Protein 3KCQ (pdb70)

Radius of gyration: 33.37 Å; Cα contacts (8 Å, |Δi|>4): 1677; chains: 4; bounding box: 67×88×96 Å

Nearest PDB structures (foldseek):
  3kcq-assembly1_A  TM=1.005E+00  e=1.229E-45  Anaplasma phagocytophilum str. HZ
  3kcq-assembly2_B  TM=1.004E+00  e=2.631E-41  Anaplasma phagocytophilum str. HZ
  3kcq-assembly1_C-2  TM=9.967E-01  e=3.833E-41  Anaplasma phagocytophilum str. HZ
  3kcq-assembly2_D-3  TM=9.976E-01  e=1.113E-40  Anaplasma phagocytophilum str. HZ
  5j9f-assembly2_A  TM=9.508E-01  e=3.728E-25  Homo sapiens

Sequence (824 aa):
KELRVGVLISGRGSNLEALAKAFSTESSVVISCVISNNAEARGLLIAQSYGIPTFVVKRKPLDIEHISTVLREHDVDLVCLAGFMSILPEKFVTDWHHKIINIHPSLLPSFKGLNAQEQAYKAGVKIAGCTLHYVYQELDAGPIIMQAAVPVLREDTAESLASRILAAEHVCYPKGVKLIAQDKIKLCDDGTVQCTGEDELFLFQENKELRVGVLISGRGSNLEALAKAFSTSVVISCVISNNAEARGLLIAQSYGIPTFVVKRKPLDIEHISTVLREHDVDLVCLAGFMSILPEKFVTDWHHKIINIHPSLLPSFKGLNAQEQAYKAGVKIAGCTLHYVYQELDAGPIIMQAAVPVLREDTAESLASRILAAEHVCYPKGVKLIAQDKIKLCDDGTVQCTGEDELFLFQEKELRVGVLISGRGSNLEALAKAFSTEESSVVISCVISNNAEARGLLIAQSYGIPTFVVKRKPLDIEHISTVLREHDVDLVCLAGFMSILPEKFVTDWHHKIINIHPSLLPSFKGLNAQEQAYKAGVKIAGCTLHYVYQELDAGPIIMQAAVPVLREDTAESLASRILAAEHVCYPKGVKLIAQDKIKLCDDGTVQCTGEDELFLFQENFKELRVGVLISGRGSNLEALAKAFSSSVVISCVISNNAEARGLLIAQSYGIPTFVVKRKPLDIEHISTVLREHDVDLVCLAGFMSILPEKFVTDWHHKIINIHPSLLPSFKGLNAQEQAYKAGVKIAGCTLHYVYQELDAGPIIMQAAVPVLREDTAESLASRILAAEHVCYPKGVKLIAQDKIKLCDDGTVQCTGEDELFLFQE

Foldseek 3Di:
DQAEEEEEAAAQCPLVLLQLVLAPDVHLYHDQEYEYQHPPHNSCVSCVVSVHHYDYAHVVVTPVVVVVVVCVVSVHQAYEYDHHDDQDDDVVQVVCFVRYKYKDLWDPPQQFDPPSLVVCVVVPDQKTEMWIARDHDDGPPAATQAIEMEGDDPPDDSVNSVVQRSVRSSVLVNVRVRQVSVPQWDQDPVRYIDGPDPDDRYHYDYD/DAAEEEEEAEAQCLLVLLQLVVPLVLYDDQAYEYQHPHHNSQVSCVVSVHHYYYFHVVPTPVVVVVVVCVVSVHQAYEYDHHDHQDDPVVCVVCPVRYKYKAWWDPPPQFDPLSLVVCQVVPDQKTEMWIARDHNPGPDAATQAIEMDGDDPPDDSVNSVVRRSVRSSVQVNVRVVQVSVVQWDADPVRYIDGNDPDDRYHYDD/DAQEEEEEAEAQQLLVLLQLVLQVPPPHLYDHQAYEYCYPPHNSQVVCVVSVHHYYYAHVVPTPLVVVVVVCVVSVHQAYEYDHHPHPDDQVSCVVCPQRYKYKAFWDPPQQFDPLSLQVCQVVPDQKTEIWIAGDHPDGPDHATQAIEIEGDDPPDDSVNSVVRRSVRSSVLVNVRVVQVSVVQWDADPVGHIDGNDPDDRYHYPYDD/DAAEEEEEAEAACPLVLLQLVLVVDLYDHQEYEYQYPPHNSCVSCVVSPHHYDYAHAVVGPVVVVVVVCVVSVHQAYEYDHHPHDDDQVSCVVCPQRYKYKAFWDPPPQFDPLSLQVCVVVPDQKTEMWIAGDHPDGPPAATQAIEMDGDDPPDDSVNSSVRRVVRSSVQVNVSVNQVSVVQWDADPVRYIDGPDPDDRYHYPD

InterPro domains:
  IPR002376 Formyl transferase, N-terminal [PF00551] (6-178)
  IPR004607 Phosphoribosylglycinamide formyltransferase [MF_01930] (6-186)
  IPR004607 Phosphoribosylglycinamide formyltransferase [TIGR00639] (6-189)
  IPR004607 Phosphoribosylglycinamide formyltransferase [cd08645] (6-183)
  IPR036477 Formyl transferase, N-terminal domain superfamily [SSF53328] (5-197)

Solvent-accessible surface area: 40751 Å² total; per-residue (Å²): 92,142,25,86,3,0,0,0,0,9,32,179,7,32,15,0,60,14,2,4,130,44,22,69,119,133,37,53,6,39,16,8,0,0,1,0,4,33,82,160,5,138,0,17,121,37,0,100,90,84,68,18,62,34,58,75,6,142,114,76,111,36,58,44,142,67,0,38,46,3,0,177,115,47,108,14,59,5,0,0,17,7,39,16,114,45,167,24,37,35,99,7,9,40,84,34,28,65,102,1,0,20,13,9,27,2,51,10,102,57,48,99,19,138,99,2,45,74,71,2,86,154,60,38,46,156,108,6,0,0,0,0,3,19,20,35,58,71,120,13,50,5,19,68,1,1,51,1,22,3,39,29,61,237,132,10,69,22,130,45,0,28,72,32,1,65,55,2,11,65,66,0,0,14,64,0,1,108,2,33,16,80,128,56,27,115,71,34,111,112,35,68,8,98,28,94,21,172,48,84,29,115,30,146,57,159,88,102,151,27,63,3,0,0,0,0,11,35,197,8,36,20,0,77,19,4,5,59,33,32,70,168,100,7,49,17,9,0,0,0,0,6,39,45,89,1,80,0,2,5,19,0,63,72,95,68,16,65,36,55,72,5,143,124,178,114,32,51,40,118,72,0,34,33,4,0,169,110,40,97,14,64,5,0,0,15,7,46,18,106,38,157,19,56,59,150,6,10,83,89,34,84,76,99,1,0,22,11,8,28,3,51,11,100,50,47,91,22,126,95,1,46,103,63,3,98,87,62,34,47,153,96,5,0,0,0,0,3,12,21,61,125,131,120,12,48,4,21,69,2,1,49,0,18,2,38,33,98,119,99,13,66,24,130,49,0,24,70,47,0,77,53,1,11,61,66,0,0,6,59,0,1,88,4,31,23,100,125,50,21,42,67,52,123,109,38,60,8,94,27,108,28,101,52,101,32,115,27,148,55,182,98,153,32,72,1,0,0,0,0,13,35,193,8,37,15,0,85,21,1,5,149,36,14,68,91,122,105,28,46,4,42,16,8,0,0,0,0,4,27,88,144,4,151,0,15,106,38,0,95,93,87,68,16,64,36,56,67,6,160,131,200,117,18,36,24,86,27,0,1,16,8,0,137,67,41,96,14,56,7,0,0,10,6,31,16,110,29,138,25,49,114,125,1,13,83,75,19,118,79,91,1,0,22,13,10,27,2,52,12,81,57,48,52,28,141,99,1,46,67,62,3,93,154,64,36,45,155,110,5,0,0,0,0,3,23,23,31,73,24,119,14,14,5,5,70,2,1,50,0,21,2,33,30,52,255,95,10,77,32,122,48,0,18,62,29,1,55,55,1,11,61,67,0,0,13,59,0,0,93,6,32,27,80,123,56,24,45,79,59,140,72,6,69,20,37,26,100,38,110,49,90,36,116,33,157,52,80,125,174,73,156,31,81,4,0,0,0,0,13,34,184,9,31,13,0,61,16,2,4,145,34,17,110,96,52,2,47,19,8,0,0,0,0,5,35,51,70,2,54,0,4,5,12,0,62,72,82,67,15,41,36,36,68,7,115,138,93,101,29,45,10,103,71,0,19,59,4,0,170,42,12,100,13,63,8,0,0,14,7,38,13,120,24,158,27,41,125,114,0,12,69,88,7,111,71,98,0,0,22,11,9,28,2,52,13,102,57,46,76,26,142,81,1,46,71,58,2,94,149,62,38,45,155,108,5,0,0,0,0,2,14,24,75,122,119,114,25,48,6,20,73,2,0,48,0,18,2,38,30,93,220,138,13,63,17,129,47,0,28,70,60,0,65,57,3,10,65,71,0,0,10,60,0,1,84,6,30,24,96,126,62,19,49,82,56,120,117,40,67,7,101,22,99,40,98,50,98,35,116,28,151,65,194

Structure (mmCIF, N/CA/C/O backbone):
data_3KCQ
#
_entry.id   3KCQ
#
_cell.length_a   62.450
_cell.length_b   125.247
_cell.length_c   138.537
_cell.angle_alpha   90.00
_cell.angle_beta   95.44
_cell.angle_gamma   90.00
#
_symmetry.space_group_name_H-M   'C 1 2 1'
#
loop_
_entity.id
_entity.type
_entity.pdbx_description
1 polymer 'Phosphoribosylglycinamide formyltransferase'
2 non-polymer GLYCEROL
3 water water
#
loop_
_atom_site.group_PDB
_atom_site.id
_atom_site.type_symbol
_atom_site.label_atom_id
_atom_site.label_alt_id
_atom_site.label_comp_id
_atom_site.label_asym_id
_atom_site.label_entity_id
_atom_site.label_seq_id
_atom_site.pdbx_PDB_ins_code
_atom_site.Cartn_x
_atom_site.Cartn_y
_atom_site.Cartn_z
_atom_site.occupancy
_atom_site.B_iso_or_equiv
_atom_site.auth_seq_id
_atom_site.auth_comp_id
_atom_site.auth_asym_id
_atom_site.auth_atom_id
_atom_site.pdbx_PDB_model_num
ATOM 1 N N . LYS A 1 7 ? 13.418 63.851 32.716 1.00 28.73 3 LYS A N 1
ATOM 2 C CA . LYS A 1 7 ? 14.874 63.712 33.035 1.00 28.56 3 LYS A CA 1
ATOM 3 C C . LYS A 1 7 ? 15.278 62.252 33.346 1.00 28.23 3 LYS A C 1
ATOM 4 O O . LYS A 1 7 ? 15.403 61.874 34.519 1.00 28.85 3 LYS A O 1
ATOM 6 N N . GLU A 1 8 ? 15.448 61.437 32.300 1.00 27.03 4 GLU A N 1
ATOM 7 C CA . GLU A 1 8 ? 16.128 60.140 32.420 1.00 25.87 4 GLU A CA 1
ATOM 8 C C . GLU A 1 8 ? 17.226 60.073 31.323 1.00 24.70 4 GLU A C 1
ATOM 9 O O . GLU A 1 8 ? 18.416 60.195 31.653 1.00 25.16 4 GLU A O 1
ATOM 15 N N . LEU A 1 9 ? 16.861 59.919 30.045 1.00 22.39 5 LEU A N 1
ATOM 16 C CA . LEU A 1 9 ? 17.866 60.014 28.980 1.00 20.57 5 LEU A CA 1
ATOM 17 C C . LEU A 1 9 ? 18.187 61.484 28.668 1.00 19.34 5 LEU A C 1
ATOM 18 O O . LEU A 1 9 ? 17.310 62.255 28.298 1.00 18.94 5 LEU A O 1
ATOM 23 N N . ARG A 1 10 ? 19.455 61.853 28.819 1.00 18.23 6 ARG A N 1
ATOM 24 C CA . ARG A 1 10 ? 19.934 63.209 28.576 1.00 17.51 6 ARG A CA 1
ATOM 25 C C . ARG A 1 10 ? 20.623 63.248 27.214 1.00 16.41 6 ARG A C 1
ATOM 26 O O . ARG A 1 10 ? 21.579 62.522 26.999 1.00 16.04 6 ARG A O 1
ATOM 34 N N . VAL A 1 11 ? 20.140 64.099 26.314 1.00 14.68 7 VAL A N 1
ATOM 35 C CA . VAL A 1 11 ? 20.673 64.220 24.958 1.00 14.16 7 VAL A CA 1
ATOM 36 C C . VAL A 1 11 ? 21.449 65.535 24.707 1.00 13.27 7 VAL A C 1
ATOM 37 O O . VAL A 1 11 ? 21.068 66.607 25.176 1.00 12.12 7 VAL A O 1
ATOM 41 N N . GLY A 1 12 ? 22.534 65.429 23.943 1.00 13.01 8 GLY A N 1
ATOM 42 C CA . GLY A 1 12 ? 23.209 66.593 23.371 1.00 12.63 8 GLY A CA 1
ATOM 43 C C . GLY A 1 12 ? 23.065 66.590 21.870 1.00 12.85 8 GLY A C 1
ATOM 44 O O . GLY A 1 12 ? 23.325 65.560 21.225 1.00 12.93 8 GLY A O 1
ATOM 45 N N . VAL A 1 13 ? 22.675 67.732 21.300 1.00 12.34 9 VAL A N 1
ATOM 46 C CA . VAL A 1 13 ? 22.472 67.842 19.876 1.00 11.64 9 VAL A CA 1
ATOM 47 C C . VAL A 1 13 ? 23.499 68.791 19.268 1.00 12.02 9 VAL A C 1
ATOM 48 O O . VAL A 1 13 ? 23.610 69.958 19.687 1.00 11.74 9 VAL A O 1
ATOM 52 N N . LEU A 1 14 ? 24.217 68.292 18.263 1.00 11.11 10 LEU A N 1
ATOM 53 C CA . LEU A 1 14 ? 25.261 69.059 17.568 1.00 11.41 10 LEU A CA 1
ATOM 54 C C . LEU A 1 14 ? 24.677 69.581 16.269 1.00 11.40 10 LEU A C 1
ATOM 55 O O . LEU A 1 14 ? 24.156 68.809 15.507 1.00 10.01 10 LEU A O 1
ATOM 60 N N . ILE A 1 15 ? 24.755 70.892 16.040 1.00 12.63 11 ILE A N 1
ATOM 61 C CA . ILE A 1 15 ? 24.210 71.517 14.832 1.00 12.89 11 ILE A CA 1
ATOM 62 C C . ILE A 1 15 ? 25.204 72.490 14.153 1.00 13.34 11 ILE A C 1
ATOM 63 O O . ILE A 1 15 ? 26.189 72.919 14.761 1.00 12.99 11 ILE A O 1
ATOM 68 N N . SER A 1 16 ? 24.955 72.760 12.867 1.00 14.01 12 SER A N 1
ATOM 69 C CA . SER A 1 16 ? 25.654 73.813 12.090 1.00 14.20 12 SER A CA 1
ATOM 70 C C . SER A 1 16 ? 24.716 74.768 11.338 1.00 13.76 12 SER A C 1
ATOM 71 O O . SER A 1 16 ? 25.171 75.803 10.860 1.00 13.88 12 SER A O 1
ATOM 74 N N . GLY A 1 17 ? 23.421 74.460 11.263 1.00 13.64 13 GLY A N 1
ATOM 75 C CA . GLY A 1 17 ? 22.514 75.199 10.371 1.00 14.03 13 GLY A CA 1
ATOM 76 C C . GLY A 1 17 ? 21.165 75.584 10.962 1.00 14.50 13 GLY A C 1
ATOM 77 O O . GLY A 1 17 ? 21.072 76.039 12.119 1.00 14.46 13 GLY A O 1
ATOM 78 N N . ARG A 1 18 ? 20.125 75.389 10.155 1.00 14.51 14 ARG A N 1
ATOM 79 C CA . ARG A 1 18 ? 18.753 75.814 10.458 1.00 15.71 14 ARG A CA 1
ATOM 80 C C . ARG A 1 18 ? 18.138 75.113 11.661 1.00 15.34 14 ARG A C 1
ATOM 81 O O . ARG A 1 18 ? 17.220 75.632 12.286 1.00 15.59 14 ARG A O 1
ATOM 89 N N . GLY A 1 19 ? 18.631 73.923 11.966 1.00 15.43 15 GLY A N 1
ATOM 90 C CA . GLY A 1 19 ? 18.110 73.127 13.057 1.00 15.30 15 GLY A CA 1
ATOM 91 C C . GLY A 1 19 ? 16.654 72.718 12.939 1.00 15.44 15 GLY A C 1
ATOM 92 O O . GLY A 1 19 ? 15.919 72.795 13.941 1.00 14.79 15 GLY A O 1
ATOM 93 N N . SER A 1 20 ? 16.233 72.290 11.741 1.00 14.32 16 SER A N 1
ATOM 94 C CA . SER A 1 20 ? 14.871 71.755 11.556 1.00 15.01 16 SER A CA 1
ATOM 95 C C . SER A 1 20 ? 14.693 70.389 12.230 1.00 14.55 16 SER A C 1
ATOM 96 O O . SER A 1 20 ? 13.649 70.107 12.820 1.00 15.31 16 SER A O 1
ATOM 99 N N . ASN A 1 21 ? 15.692 69.526 12.125 1.00 13.74 17 ASN A N 1
ATOM 100 C CA . ASN A 1 21 ? 15.658 68.277 12.872 1.00 12.85 17 ASN A CA 1
ATOM 101 C C . ASN A 1 21 ? 15.726 68.492 14.402 1.00 12.68 17 ASN A C 1
ATOM 102 O O . ASN A 1 21 ? 15.030 67.800 15.144 1.00 12.50 17 ASN A O 1
ATOM 107 N N . LEU A 1 22 ? 16.536 69.447 14.866 1.00 12.09 18 LEU A N 1
ATOM 108 C CA . LEU A 1 22 ? 16.550 69.825 16.294 1.00 12.23 18 LEU A CA 1
ATOM 109 C C . LEU A 1 22 ? 15.151 70.215 16.749 1.00 12.76 18 LEU A C 1
ATOM 110 O O . LEU A 1 22 ? 14.714 69.866 17.853 1.00 12.60 18 LEU A O 1
ATOM 115 N N . GLU A 1 23 ? 14.445 70.943 15.889 1.00 13.40 19 GLU A N 1
ATOM 116 C CA . GLU A 1 23 ? 13.127 71.475 16.222 1.00 13.96 19 GLU A CA 1
ATOM 117 C C . GLU A 1 23 ? 12.146 70.305 16.424 1.00 13.57 19 GLU A C 1
ATOM 118 O O . GLU A 1 23 ? 11.497 70.178 17.464 1.00 14.01 19 GLU A O 1
ATOM 124 N N . ALA A 1 24 ? 12.062 69.440 15.431 1.00 12.91 20 ALA A N 1
ATOM 125 C CA . ALA A 1 24 ? 11.304 68.193 15.585 1.00 12.87 20 ALA A CA 1
ATOM 126 C C . ALA A 1 24 ? 11.659 67.517 16.933 1.00 12.50 20 ALA A C 1
ATOM 127 O O . ALA A 1 24 ? 10.783 67.178 17.729 1.00 12.19 20 ALA A O 1
ATOM 129 N N . LEU A 1 25 ? 12.946 67.340 17.186 1.00 12.81 21 LEU A N 1
ATOM 130 C CA . LEU A 1 25 ? 13.393 66.719 18.442 1.00 13.50 21 LEU A CA 1
ATOM 131 C C . LEU A 1 25 ? 12.928 67.461 19.705 1.00 13.79 21 LEU A C 1
ATOM 132 O O . LEU A 1 25 ? 12.513 66.829 20.663 1.00 13.12 21 LEU A O 1
ATOM 137 N N . ALA A 1 26 ? 12.974 68.788 19.688 1.00 14.85 22 ALA A N 1
ATOM 138 C CA . ALA A 1 26 ? 12.554 69.601 20.858 1.00 16.13 22 ALA A CA 1
ATOM 139 C C . ALA A 1 26 ? 11.027 69.576 21.064 1.00 17.21 22 ALA A C 1
ATOM 140 O O . ALA A 1 26 ? 10.561 69.533 22.209 1.00 17.14 22 ALA A O 1
ATOM 142 N N . LYS A 1 27 ? 10.265 69.622 19.961 1.00 18.28 23 LYS A N 1
ATOM 143 C CA . LYS A 1 27 ? 8.799 69.481 20.009 1.00 19.42 23 LYS A CA 1
ATOM 144 C C . LYS A 1 27 ? 8.414 68.127 20.597 1.00 19.59 23 LYS A C 1
ATOM 145 O O . LYS A 1 27 ? 7.605 68.049 21.505 1.00 19.50 23 LYS A O 1
ATOM 151 N N . ALA A 1 28 ? 9.018 67.064 20.080 1.00 19.96 24 ALA A N 1
ATOM 152 C CA . ALA A 1 28 ? 8.701 65.696 20.516 1.00 20.36 24 ALA A CA 1
ATOM 153 C C . ALA A 1 28 ? 8.896 65.453 22.017 1.00 20.99 24 ALA A C 1
ATOM 154 O O . ALA A 1 28 ? 8.107 64.735 22.637 1.00 20.54 24 ALA A O 1
ATOM 156 N N . PHE A 1 29 ? 9.935 66.049 22.600 1.00 22.26 25 PHE A N 1
ATOM 157 C CA . PHE A 1 29 ? 10.323 65.713 23.970 1.00 23.41 25 PHE A CA 1
ATOM 158 C C . PHE A 1 29 ? 10.108 66.811 25.003 1.00 24.87 25 PHE A C 1
ATOM 159 O O . PHE A 1 29 ? 10.767 66.803 26.060 1.00 25.41 25 PHE A O 1
ATOM 167 N N . SER A 1 30 ? 9.185 67.740 24.733 1.00 26.31 26 SER A N 1
ATOM 168 C CA . SER A 1 30 ? 8.843 68.797 25.709 1.00 27.24 26 SER A CA 1
ATOM 169 C C . SER A 1 30 ? 7.400 68.679 26.228 1.00 27.91 26 SER A C 1
ATOM 170 O O . SER A 1 30 ? 6.791 69.675 26.608 1.00 27.76 26 SER A O 1
ATOM 173 N N . THR A 1 31 ? 6.859 67.462 26.232 1.00 28.75 27 THR A N 1
ATOM 174 C CA . THR A 1 31 ? 5.625 67.176 26.962 1.00 29.54 27 THR A CA 1
ATOM 175 C C . THR A 1 31 ? 5.975 66.647 28.352 1.00 29.69 27 THR A C 1
ATOM 176 O O . THR A 1 31 ? 6.946 67.103 28.966 1.00 29.90 27 THR A O 1
ATOM 180 N N . GLU A 1 33 ? 5.168 64.328 30.416 1.00 27.91 29 GLU A N 1
ATOM 181 C CA . GLU A 1 33 ? 4.884 63.054 29.758 1.00 27.93 29 GLU A CA 1
ATOM 182 C C . GLU A 1 33 ? 6.132 62.365 29.182 1.00 27.98 29 GLU A C 1
ATOM 183 O O . GLU A 1 33 ? 6.071 61.177 28.841 1.00 27.75 29 GLU A O 1
ATOM 185 N N . SER A 1 34 ? 7.253 63.092 29.104 1.00 27.96 30 SER A N 1
ATOM 186 C CA . SER A 1 34 ? 8.412 62.666 28.297 1.00 28.02 30 SER A CA 1
ATOM 187 C C . SER A 1 34 ? 9.587 62.126 29.114 1.00 27.67 30 SER A C 1
ATOM 188 O O . SER A 1 34 ? 9.850 62.577 30.229 1.00 27.78 30 SER A O 1
ATOM 191 N N . SER A 1 35 ? 10.301 61.181 28.510 1.00 26.92 31 SER A N 1
ATOM 192 C CA . SER A 1 35 ? 11.413 60.477 29.147 1.00 26.51 31 SER A CA 1
ATOM 193 C C . SER A 1 35 ? 12.748 61.146 28.874 1.00 24.96 31 SER A C 1
ATOM 194 O O . SER A 1 35 ? 13.711 60.961 29.622 1.00 26.02 31 SER A O 1
ATOM 197 N N . VAL A 1 36 ? 12.789 61.933 27.809 1.00 22.53 32 VAL A N 1
ATOM 198 C CA . VAL A 1 36 ? 14.018 62.470 27.282 1.00 20.39 32 VAL A CA 1
ATOM 199 C C . VAL A 1 36 ? 14.123 63.984 27.555 1.00 19.22 32 VAL A C 1
ATOM 200 O O . VAL A 1 36 ? 13.130 64.716 27.508 1.00 17.97 32 VAL A O 1
ATOM 204 N N . VAL A 1 37 ? 15.356 64.410 27.832 1.00 17.87 33 VAL A N 1
ATOM 205 C CA . VAL A 1 37 ? 15.731 65.799 28.008 1.00 17.24 33 VAL A CA 1
ATOM 206 C C . VAL A 1 37 ? 16.885 66.171 27.071 1.00 16.23 33 VAL A C 1
ATOM 207 O O . VAL A 1 37 ? 17.933 65.522 27.065 1.00 16.82 33 VAL A O 1
ATOM 211 N N . ILE A 1 38 ? 16.718 67.229 26.304 1.00 14.56 34 ILE A N 1
ATOM 212 C CA . ILE A 1 38 ? 17.841 67.773 25.557 1.00 13.58 34 ILE A CA 1
ATOM 213 C C . ILE A 1 38 ? 18.546 68.695 26.496 1.00 12.97 34 ILE A C 1
ATOM 214 O O . ILE A 1 38 ? 18.004 69.734 26.805 1.00 12.93 34 ILE A O 1
ATOM 219 N N . SER A 1 39 ? 19.734 68.321 26.968 1.00 12.66 35 SER A N 1
ATOM 220 C CA . SER A 1 39 ? 20.406 69.116 28.012 1.00 12.66 35 SER A CA 1
ATOM 221 C C . SER A 1 39 ? 21.261 70.233 27.448 1.00 11.06 35 SER A C 1
ATOM 222 O O . SER A 1 39 ? 21.584 71.158 28.177 1.00 9.63 35 SER A O 1
ATOM 225 N N . CYS A 1 40 ? 21.700 70.108 26.191 1.00 9.54 36 CYS A N 1
ATOM 226 C CA . CYS A 1 40 ? 22.394 71.209 25.516 1.00 9.34 36 CYS A CA 1
ATOM 227 C C . CYS A 1 40 ? 22.365 71.032 24.021 1.00 9.28 36 CYS A C 1
ATOM 228 O O . CYS A 1 40 ? 22.138 69.925 23.526 1.00 10.23 36 CYS A O 1
ATOM 231 N N . VAL A 1 41 ? 22.590 72.142 23.323 1.00 9.03 37 VAL A N 1
ATOM 232 C CA . VAL A 1 41 ? 22.749 72.202 21.893 1.00 8.66 37 VAL A CA 1
ATOM 233 C C . VAL A 1 41 ? 24.093 72.900 21.627 1.00 9.24 37 VAL A C 1
ATOM 234 O O . VAL A 1 41 ? 24.373 73.928 22.209 1.00 8.34 37 VAL A O 1
ATOM 238 N N . ILE A 1 42 ? 24.919 72.320 20.748 1.00 10.28 38 ILE A N 1
ATOM 239 C CA . ILE A 1 42 ? 26.232 72.870 20.410 1.00 10.43 38 ILE A CA 1
ATOM 240 C C . ILE A 1 42 ? 26.378 73.096 18.902 1.00 10.47 38 ILE A C 1
ATOM 241 O O . ILE A 1 42 ? 26.016 72.221 18.096 1.00 10.96 38 ILE A O 1
ATOM 246 N N . SER A 1 43 ? 26.934 74.253 18.544 1.00 10.51 39 SER A N 1
ATOM 247 C CA . SER A 1 43 ? 27.140 74.639 17.157 1.00 11.08 39 SER A CA 1
ATOM 248 C C . SER A 1 43 ? 28.572 75.003 16.885 1.00 11.54 39 SER A C 1
ATOM 249 O O . SER A 1 43 ? 29.248 75.577 17.730 1.00 10.91 39 SER A O 1
ATOM 252 N N . ASN A 1 44 ? 29.022 74.692 15.668 1.00 13.04 40 ASN A N 1
ATOM 253 C CA . ASN A 1 44 ? 30.330 75.149 15.207 1.00 13.82 40 ASN A CA 1
ATOM 254 C C . ASN A 1 44 ? 30.209 76.392 14.335 1.00 14.92 40 ASN A C 1
ATOM 255 O O . ASN A 1 44 ? 31.172 76.774 13.651 1.00 16.07 40 ASN A O 1
ATOM 260 N N . ASN A 1 45 ? 29.031 77.023 14.375 1.00 14.98 41 ASN A N 1
ATOM 261 C CA . ASN A 1 45 ? 28.710 78.183 13.525 1.00 15.02 41 ASN A CA 1
ATOM 262 C C . ASN A 1 45 ? 27.907 79.193 14.364 1.00 14.31 41 ASN A C 1
ATOM 263 O O . ASN A 1 45 ? 26.802 78.889 14.808 1.00 14.03 41 ASN A O 1
ATOM 268 N N . ALA A 1 46 ? 28.472 80.382 14.562 1.00 13.47 42 ALA A N 1
ATOM 269 C CA . ALA A 1 46 ? 27.832 81.449 15.330 1.00 13.53 42 ALA A CA 1
ATOM 270 C C . ALA A 1 46 ? 26.580 82.020 14.666 1.00 13.39 42 ALA A C 1
ATOM 271 O O . ALA A 1 46 ? 25.843 82.787 15.305 1.00 14.00 42 ALA A O 1
ATOM 273 N N . GLU A 1 47 ? 26.387 81.695 13.390 1.00 12.71 43 GLU A N 1
ATOM 274 C CA . GLU A 1 47 ? 25.256 82.155 12.604 1.00 13.51 43 GLU A CA 1
ATOM 275 C C . GLU A 1 47 ? 24.184 81.070 12.469 1.00 13.36 43 GLU A C 1
ATOM 276 O O . GLU A 1 47 ? 23.259 81.232 11.673 1.00 12.80 43 GLU A O 1
ATOM 282 N N . ALA A 1 48 ? 24.314 79.956 13.199 1.00 12.87 44 ALA A N 1
ATOM 283 C CA . ALA A 1 48 ? 23.371 78.838 13.043 1.00 13.07 44 ALA A CA 1
ATOM 284 C C . ALA A 1 48 ? 21.998 79.193 13.618 1.00 12.98 44 ALA A C 1
ATOM 285 O O . ALA A 1 48 ? 21.862 79.387 14.816 1.00 12.65 44 ALA A O 1
ATOM 287 N N . ARG A 1 49 ? 20.993 79.273 12.752 1.00 12.79 45 ARG A N 1
ATOM 288 C CA . ARG A 1 49 ? 19.627 79.587 13.163 1.00 13.18 45 ARG A CA 1
ATOM 289 C C . ARG A 1 49 ? 19.064 78.604 14.211 1.00 12.95 45 ARG A C 1
ATOM 290 O O . ARG A 1 49 ? 18.247 78.979 15.042 1.00 13.65 45 ARG A O 1
ATOM 298 N N . GLY A 1 50 ? 19.517 77.360 14.194 1.00 12.51 46 GLY A N 1
ATOM 299 C CA . GLY A 1 50 ? 19.074 76.367 15.177 1.00 12.08 46 GLY A CA 1
ATOM 300 C C . GLY A 1 50 ? 19.331 76.787 16.612 1.00 10.99 46 GLY A C 1
ATOM 301 O O . GLY A 1 50 ? 18.621 76.392 17.518 1.00 10.35 46 GLY A O 1
ATOM 302 N N . LEU A 1 51 ? 20.350 77.601 16.822 1.00 11.16 47 LEU A N 1
ATOM 303 C CA . LEU A 1 51 ? 20.605 78.158 18.146 1.00 10.83 47 LEU A CA 1
ATOM 304 C C . LEU A 1 51 ? 19.382 78.908 18.721 1.00 11.48 47 LEU A C 1
ATOM 305 O O . LEU A 1 51 ? 19.122 78.839 19.933 1.00 11.80 47 LEU A O 1
ATOM 310 N N . LEU A 1 52 ? 18.648 79.627 17.867 1.00 11.68 48 LEU A N 1
ATOM 311 C CA . LEU A 1 52 ? 17.466 80.391 18.309 1.00 11.70 48 LEU A CA 1
ATOM 312 C C . LEU A 1 52 ? 16.303 79.479 18.680 1.00 11.59 48 LEU A C 1
ATOM 313 O O . LEU A 1 52 ? 15.549 79.793 19.588 1.00 11.11 48 LEU A O 1
ATOM 318 N N . ILE A 1 53 ? 16.139 78.396 17.916 1.00 12.37 49 ILE A N 1
ATOM 319 C CA . ILE A 1 53 ? 15.137 77.359 18.188 1.00 11.96 49 ILE A CA 1
ATOM 320 C C . ILE A 1 53 ? 15.457 76.846 19.580 1.00 11.07 49 ILE A C 1
ATOM 321 O O . ILE A 1 53 ? 14.590 76.756 20.437 1.00 10.78 49 ILE A O 1
ATOM 326 N N . ALA A 1 54 ? 16.726 76.528 19.802 1.00 10.11 50 ALA A N 1
ATOM 327 C CA . ALA A 1 54 ? 17.120 75.909 21.053 1.00 9.56 50 ALA A CA 1
ATOM 328 C C . ALA A 1 54 ? 16.767 76.809 22.200 1.00 9.30 50 ALA A C 1
ATOM 329 O O . ALA A 1 54 ? 16.296 76.338 23.254 1.00 8.92 50 ALA A O 1
ATOM 331 N N . GLN A 1 55 ? 16.989 78.106 21.993 1.00 8.80 51 GLN A N 1
ATOM 332 C CA . GLN A 1 55 ? 16.833 79.113 23.061 1.00 9.34 51 GLN A CA 1
ATOM 333 C C . GLN A 1 55 ? 15.351 79.330 23.358 1.00 9.65 51 GLN A C 1
ATOM 334 O O . GLN A 1 55 ? 14.985 79.604 24.488 1.00 9.05 51 GLN A O 1
ATOM 340 N N . SER A 1 56 ? 14.499 79.155 22.343 1.00 10.19 52 SER A N 1
ATOM 341 C CA . SER A 1 56 ? 13.045 79.283 22.533 1.00 10.56 52 SER A CA 1
ATOM 342 C C . SER A 1 56 ? 12.485 78.101 23.369 1.00 10.68 52 SER A C 1
ATOM 343 O O . SER A 1 56 ? 11.451 78.246 24.042 1.00 10.82 52 SER A O 1
ATOM 346 N N . TYR A 1 57 ? 13.186 76.970 23.367 1.00 10.30 53 TYR A N 1
ATOM 347 C CA . TYR A 1 57 ? 12.802 75.836 24.231 1.00 11.29 53 TYR A CA 1
ATOM 348 C C . TYR A 1 57 ? 13.482 75.835 25.600 1.00 11.78 53 TYR A C 1
ATOM 349 O O . TYR A 1 57 ? 13.339 74.884 26.359 1.00 12.43 53 TYR A O 1
ATOM 358 N N . GLY A 1 58 ? 14.175 76.924 25.934 1.00 12.36 54 GLY A N 1
ATOM 359 C CA . GLY A 1 58 ? 14.903 77.024 27.189 1.00 11.94 54 GLY A CA 1
ATOM 360 C C . GLY A 1 58 ? 16.157 76.167 27.277 1.00 12.32 54 GLY A C 1
ATOM 361 O O . GLY A 1 58 ? 16.672 75.971 28.378 1.00 12.28 54 GLY A O 1
ATOM 362 N N . ILE A 1 59 ? 16.676 75.673 26.145 1.00 11.94 55 ILE A N 1
ATOM 363 C CA . ILE A 1 59 ? 17.847 74.747 26.156 1.00 11.78 55 ILE A CA 1
ATOM 364 C C . ILE A 1 59 ? 19.185 75.494 26.054 1.00 11.97 55 ILE A C 1
ATOM 365 O O . ILE A 1 59 ? 19.383 76.284 25.147 1.00 12.31 55 ILE A O 1
ATOM 370 N N . PRO A 1 60 ? 20.114 75.249 26.987 1.00 12.66 56 PRO A N 1
ATOM 371 C CA . PRO A 1 60 ? 21.350 76.041 26.936 1.00 12.78 56 PRO A CA 1
ATOM 372 C C . PRO A 1 60 ? 22.130 75.809 25.622 1.00 12.34 56 PRO A C 1
ATOM 373 O O . PRO A 1 60 ? 22.230 74.648 25.151 1.00 11.77 56 PRO A O 1
ATOM 377 N N . THR A 1 61 ? 22.659 76.891 25.039 1.00 12.05 57 THR A N 1
ATOM 378 C CA . THR A 1 61 ? 23.412 76.788 23.781 1.00 12.16 57 THR A CA 1
ATOM 379 C C . THR A 1 61 ? 24.862 77.228 23.917 1.00 11.47 57 THR A C 1
ATOM 380 O O . THR A 1 61 ? 25.192 78.060 24.739 1.00 10.38 57 THR A O 1
ATOM 384 N N . PHE A 1 62 ? 25.712 76.654 23.072 1.00 11.31 58 PHE A N 1
ATOM 385 C CA . PHE A 1 62 ? 27.144 76.894 23.110 1.00 11.53 58 PHE A CA 1
ATOM 386 C C . PHE A 1 62 ? 27.705 76.964 21.685 1.00 12.14 58 PHE A C 1
ATOM 387 O O . PHE A 1 62 ? 27.438 76.084 20.870 1.00 11.80 58 PHE A O 1
ATOM 395 N N . VAL A 1 63 ? 28.495 77.994 21.390 1.00 12.96 59 VAL A N 1
ATOM 396 C CA . VAL A 1 63 ? 29.143 78.100 20.080 1.00 13.97 59 VAL A CA 1
ATOM 397 C C . VAL A 1 63 ? 30.615 77.763 20.268 1.00 14.57 59 VAL A C 1
ATOM 398 O O . VAL A 1 63 ? 31.247 78.315 21.199 1.00 14.50 59 VAL A O 1
ATOM 402 N N . VAL A 1 64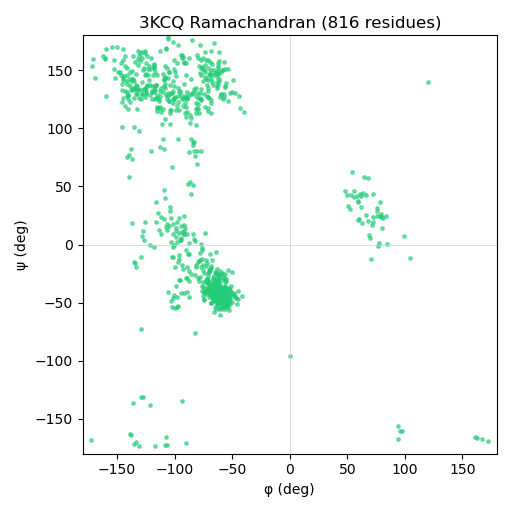 ? 31.141 76.861 19.423 1.00 14.40 60 VAL A N 1
ATOM 403 C CA . VAL A 1 64 ? 32.564 76.492 19.452 1.00 14.87 60 VAL A CA 1
ATOM 404 C C . VAL A 1 64 ? 33.280 76.842 18.139 1.00 16.36 60 VAL A C 1
ATOM 405 O O . VAL A 1 64 ? 32.655 76.930 17.084 1.00 15.27 60 VAL A O 1
ATOM 409 N N . LYS A 1 65 ? 34.591 77.080 18.228 1.00 18.51 61 LYS A N 1
ATOM 410 C CA . LYS A 1 65 ? 35.414 77.429 17.058 1.00 20.24 61 LYS A CA 1
ATOM 411 C C . LYS A 1 65 ? 35.422 76.256 16.081 1.00 21.25 61 LYS A C 1
ATOM 412 O O . LYS A 1 65 ? 35.371 75.082 16.495 1.00 21.33 61 LYS A O 1
ATOM 418 N N . ARG A 1 66 ? 35.495 76.575 14.790 1.00 22.37 62 ARG A N 1
ATOM 419 C CA . ARG A 1 66 ? 35.270 75.595 13.731 1.00 23.22 62 ARG A CA 1
ATOM 420 C C . ARG A 1 66 ? 36.537 75.010 13.119 1.00 23.13 62 ARG A C 1
ATOM 421 O O . ARG A 1 66 ? 36.562 73.851 12.706 1.00 23.07 62 ARG A O 1
ATOM 429 N N . LYS A 1 67 ? 37.567 75.833 13.006 1.00 23.50 63 LYS A N 1
ATOM 430 C CA . LYS A 1 67 ? 38.747 75.479 12.233 1.00 23.73 63 LYS A CA 1
ATOM 431 C C . LYS A 1 67 ? 39.965 76.078 12.915 1.00 23.93 63 LYS A C 1
ATOM 432 O O . LYS A 1 67 ? 40.219 77.278 12.783 1.00 24.35 63 LYS A O 1
ATOM 434 N N . PRO A 1 68 ? 40.718 75.254 13.666 1.00 24.00 64 PRO A N 1
ATOM 435 C CA . PRO A 1 68 ? 40.487 73.831 13.918 1.00 23.72 64 PRO A CA 1
ATOM 436 C C . PRO A 1 68 ? 39.374 73.640 14.940 1.00 23.42 64 PRO A C 1
ATOM 437 O O . PRO A 1 68 ? 39.238 74.452 15.873 1.00 22.71 64 PRO A O 1
ATOM 441 N N . LEU A 1 69 ? 38.598 72.576 14.763 1.00 23.04 65 LEU A N 1
ATOM 442 C CA . LEU A 1 69 ? 37.455 72.312 15.619 1.00 22.90 65 LEU A CA 1
ATOM 443 C C . LEU A 1 69 ? 37.916 72.137 17.067 1.00 22.89 65 LEU A C 1
ATOM 444 O O . LEU A 1 69 ? 38.808 71.349 17.351 1.00 23.06 65 LEU A O 1
ATOM 449 N N . ASP A 1 70 ? 37.309 72.897 17.972 1.00 22.65 66 ASP A N 1
ATOM 450 C CA . ASP A 1 70 ? 37.695 72.889 19.368 1.00 22.58 66 ASP A CA 1
ATOM 451 C C . ASP A 1 70 ? 36.915 71.796 20.060 1.00 22.76 66 ASP A C 1
ATOM 452 O O . ASP A 1 70 ? 35.902 72.044 20.714 1.00 22.59 66 ASP A O 1
ATOM 457 N N . ILE A 1 71 ? 37.392 70.572 19.889 1.00 23.34 67 ILE A N 1
ATOM 458 C CA . ILE A 1 71 ? 36.672 69.405 20.355 1.00 23.76 67 ILE A CA 1
ATOM 459 C C . ILE A 1 71 ? 36.735 69.214 21.877 1.00 24.10 67 ILE A C 1
ATOM 460 O O . ILE A 1 71 ? 35.839 68.596 22.451 1.00 24.71 67 ILE A O 1
ATOM 465 N N . GLU A 1 72 ? 37.769 69.761 22.521 1.00 23.95 68 GLU A N 1
ATOM 466 C CA . GLU A 1 72 ? 37.909 69.698 23.976 1.00 24.40 68 GLU A CA 1
ATOM 467 C C . GLU A 1 72 ? 36.784 70.526 24.637 1.00 23.73 68 GLU A C 1
ATOM 468 O O . GLU A 1 72 ? 36.286 70.176 25.704 1.00 23.01 68 GLU A O 1
ATOM 474 N N . HIS A 1 73 ? 36.377 71.619 23.989 1.00 22.73 69 HIS A N 1
ATOM 475 C CA . HIS A 1 73 ? 35.240 72.380 24.477 1.00 22.08 69 HIS A CA 1
ATOM 476 C C . HIS A 1 73 ? 33.925 71.608 24.276 1.00 21.06 69 HIS A C 1
ATOM 477 O O . HIS A 1 73 ? 33.080 71.598 25.160 1.00 20.78 69 HIS A O 1
ATOM 484 N N . ILE A 1 74 ? 33.758 70.939 23.138 1.00 19.91 70 ILE A N 1
ATOM 485 C CA . ILE A 1 74 ? 32.563 70.119 22.934 1.00 19.08 70 ILE A CA 1
ATOM 486 C C . ILE A 1 74 ? 32.423 69.041 24.025 1.00 18.65 70 ILE A C 1
ATOM 487 O O . ILE A 1 74 ? 31.381 68.911 24.648 1.00 17.70 70 ILE A O 1
ATOM 492 N N . SER A 1 75 ? 33.478 68.263 24.226 1.00 18.84 71 SER A N 1
ATOM 493 C CA . SER A 1 75 ? 33.494 67.227 25.263 1.00 18.80 71 SER A CA 1
ATOM 494 C C . SER A 1 75 ? 33.247 67.827 26.641 1.00 18.34 71 SER A C 1
ATOM 495 O O . SER A 1 75 ? 32.506 67.260 27.427 1.00 18.82 71 SER A O 1
ATOM 498 N N . THR A 1 76 ? 33.837 68.983 26.910 1.00 17.60 72 THR A N 1
ATOM 499 C CA . THR A 1 76 ? 33.644 69.669 28.184 1.00 17.38 72 THR A CA 1
ATOM 500 C C . THR A 1 76 ? 32.170 69.992 28.434 1.00 16.69 72 THR A C 1
ATOM 501 O O . THR A 1 76 ? 31.660 69.763 29.528 1.00 15.97 72 THR A O 1
ATOM 505 N N . VAL A 1 77 ? 31.491 70.522 27.416 1.00 16.02 73 VAL A N 1
ATOM 506 C CA . VAL A 1 77 ? 30.078 70.890 27.546 1.00 15.59 73 VAL A CA 1
ATOM 507 C C . VAL A 1 77 ? 29.207 69.662 27.705 1.00 15.58 73 VAL A C 1
ATOM 508 O O . VAL A 1 77 ? 28.292 69.651 28.534 1.00 15.56 73 VAL A O 1
ATOM 512 N N . LEU A 1 78 ? 29.489 68.629 26.916 1.00 15.58 74 LEU A N 1
ATOM 513 C CA . LEU A 1 78 ? 28.738 67.384 27.009 1.00 16.04 74 LEU A CA 1
ATOM 514 C C . LEU A 1 78 ? 28.915 66.718 28.404 1.00 16.84 74 LEU A C 1
ATOM 515 O O . LEU A 1 78 ? 27.937 66.275 29.010 1.00 16.39 74 LEU A O 1
ATOM 520 N N . ARG A 1 79 ? 30.144 66.640 28.905 1.00 17.85 75 ARG A N 1
ATOM 521 C CA . ARG A 1 79 ? 30.365 66.052 30.253 1.00 19.50 75 ARG A CA 1
ATOM 522 C C . ARG A 1 79 ? 29.616 66.874 31.309 1.00 19.08 75 ARG A C 1
ATOM 523 O O . ARG A 1 79 ? 28.876 66.304 32.109 1.00 19.32 75 ARG A O 1
ATOM 531 N N . GLU A 1 80 ? 29.795 68.203 31.276 1.00 19.07 76 GLU A N 1
ATOM 532 C CA . GLU A 1 80 ? 29.151 69.124 32.226 1.00 18.88 76 GLU A CA 1
ATOM 533 C C . GLU A 1 80 ? 27.612 69.102 32.197 1.00 17.90 76 GLU A C 1
ATOM 534 O O . GLU A 1 80 ? 26.981 69.479 33.177 1.00 17.49 76 GLU A O 1
ATOM 540 N N . HIS A 1 81 ? 27.004 68.666 31.090 1.00 16.87 77 HIS A N 1
ATOM 541 C CA . HIS A 1 81 ? 25.537 68.520 31.030 1.00 15.89 77 HIS A CA 1
ATOM 542 C C . HIS A 1 81 ? 25.066 67.077 31.109 1.00 15.01 77 HIS A C 1
ATOM 543 O O . HIS A 1 81 ? 23.904 66.772 30.830 1.00 14.01 77 HIS A O 1
ATOM 550 N N . ASP A 1 82 ? 25.966 66.195 31.536 1.00 14.36 78 ASP A N 1
ATOM 551 C CA . ASP A 1 82 ? 25.629 64.796 31.792 1.00 14.44 78 ASP A CA 1
ATOM 552 C C . ASP A 1 82 ? 24.955 64.098 30.610 1.00 12.80 78 ASP A C 1
ATOM 553 O O . ASP A 1 82 ? 23.999 63.338 30.782 1.00 11.57 78 ASP A O 1
ATOM 558 N N . VAL A 1 83 ? 25.477 64.342 29.408 1.00 12.62 79 VAL A N 1
ATOM 559 C CA . VAL A 1 83 ? 24.880 63.784 28.194 1.00 11.77 79 VAL A CA 1
ATOM 560 C C . VAL A 1 83 ? 25.134 62.265 28.106 1.00 12.14 79 VAL A C 1
ATOM 561 O O . VAL A 1 83 ? 26.252 61.810 28.259 1.00 12.33 79 VAL A O 1
ATOM 565 N N . ASP A 1 84 ? 24.063 61.497 27.916 1.00 12.48 80 ASP A N 1
ATOM 566 C CA . ASP A 1 84 ? 24.113 60.059 27.644 1.00 12.59 80 ASP A CA 1
ATOM 567 C C . ASP A 1 84 ? 24.254 59.742 26.149 1.00 12.61 80 ASP A C 1
ATOM 568 O O . ASP A 1 84 ? 24.840 58.721 25.789 1.00 13.55 80 ASP A O 1
ATOM 573 N N . LEU A 1 85 ? 23.695 60.593 25.286 1.00 11.64 81 LEU A N 1
ATOM 574 C CA . LEU A 1 85 ? 23.558 60.289 23.858 1.00 11.03 81 LEU A CA 1
ATOM 575 C C . LEU A 1 85 ? 23.740 61.540 23.033 1.00 10.93 81 LEU A C 1
ATOM 576 O O . LEU A 1 85 ? 23.027 62.508 23.228 1.00 10.91 81 LEU A O 1
ATOM 581 N N . VAL A 1 86 ? 24.659 61.499 22.072 1.00 11.20 82 VAL A N 1
ATOM 582 C CA . VAL A 1 86 ? 24.940 62.629 21.217 1.00 10.82 82 VAL A CA 1
ATOM 583 C C . VAL A 1 86 ? 24.234 62.447 19.893 1.00 11.49 82 VAL A C 1
ATOM 584 O O . VAL A 1 86 ? 24.391 61.418 19.257 1.00 11.68 82 VAL A O 1
ATOM 588 N N . CYS A 1 87 ? 23.461 63.442 19.476 1.00 12.22 83 CYS A N 1
ATOM 589 C CA . CYS A 1 87 ? 22.773 63.398 18.185 1.00 13.04 83 CYS A CA 1
ATOM 590 C C . CYS A 1 87 ? 23.346 64.458 17.235 1.00 13.68 83 CYS A C 1
ATOM 591 O O . CYS A 1 87 ? 23.305 65.659 17.532 1.00 13.18 83 CYS A O 1
ATOM 594 N N . LEU A 1 88 ? 23.900 64.002 16.113 1.00 14.29 84 LEU A N 1
ATOM 595 C CA . LEU A 1 88 ? 24.274 64.887 15.037 1.00 15.02 84 LEU A CA 1
ATOM 596 C C . LEU A 1 88 ? 23.021 65.193 14.222 1.00 15.64 84 LEU A C 1
ATOM 597 O O . LEU A 1 88 ? 22.286 64.273 13.790 1.00 15.49 84 LEU A O 1
ATOM 602 N N . ALA A 1 89 ? 22.785 66.492 14.020 1.00 16.22 85 ALA A N 1
ATOM 603 C CA . ALA A 1 89 ? 21.611 66.979 13.310 1.00 16.59 85 ALA A CA 1
ATOM 604 C C . ALA A 1 89 ? 22.008 68.141 12.394 1.00 16.79 85 ALA A C 1
ATOM 605 O O . ALA A 1 89 ? 21.740 69.309 12.679 1.00 15.95 85 ALA A O 1
ATOM 607 N N . GLY A 1 90 ? 22.629 67.793 11.273 1.00 17.26 86 GLY A N 1
ATOM 608 C CA . GLY A 1 90 ? 23.174 68.781 10.357 1.00 17.44 86 GLY A CA 1
ATOM 609 C C . GLY A 1 90 ? 24.523 69.341 10.761 1.00 17.84 86 GLY A C 1
ATOM 610 O O . GLY A 1 90 ? 24.880 70.412 10.319 1.00 17.24 86 GLY A O 1
ATOM 611 N N . PHE A 1 91 ? 25.287 68.613 11.586 1.00 19.21 87 PHE A N 1
ATOM 612 C CA . PHE A 1 91 ? 26.626 69.057 12.021 1.00 19.50 87 PHE A CA 1
ATOM 613 C C . PHE A 1 91 ? 27.617 68.810 10.867 1.00 20.67 87 PHE A C 1
ATOM 614 O O . PHE A 1 91 ? 27.721 67.706 10.370 1.00 20.48 87 PHE A O 1
ATOM 622 N N . MET A 1 92 ? 28.315 69.856 10.443 1.00 22.17 88 MET A N 1
ATOM 623 C CA . MET A 1 92 ? 29.226 69.839 9.286 1.00 23.84 88 MET A CA 1
ATOM 624 C C . MET A 1 92 ? 30.682 69.946 9.740 1.00 24.08 88 MET A C 1
ATOM 625 O O . MET A 1 92 ? 31.235 71.044 9.888 1.00 24.80 88 MET A O 1
ATOM 630 N N . SER A 1 93 ? 31.284 68.790 9.950 1.00 23.92 89 SER A N 1
ATOM 631 C CA . SER A 1 93 ? 32.680 68.641 10.288 1.00 23.70 89 SER A CA 1
ATOM 632 C C . SER A 1 93 ? 32.963 67.143 10.192 1.00 23.18 89 SER A C 1
ATOM 633 O O . SER A 1 93 ? 32.054 66.311 10.248 1.00 23.15 89 SER A O 1
ATOM 636 N N . ILE A 1 94 ? 34.228 66.804 10.053 1.00 22.33 90 ILE A N 1
ATOM 637 C CA . ILE A 1 94 ? 34.651 65.445 10.189 1.00 21.67 90 ILE A CA 1
ATOM 638 C C . ILE A 1 94 ? 35.190 65.354 11.616 1.00 21.15 90 ILE A C 1
ATOM 639 O O . ILE A 1 94 ? 36.157 66.039 11.965 1.00 20.89 90 ILE A O 1
ATOM 644 N N . LEU A 1 95 ? 34.523 64.551 12.450 1.00 20.23 91 LEU A N 1
ATOM 645 C CA . LEU A 1 95 ? 34.908 64.381 13.845 1.00 19.38 91 LEU A CA 1
ATOM 646 C C . LEU A 1 95 ? 36.227 63.625 13.954 1.00 18.34 91 LEU A C 1
ATOM 647 O O . LEU A 1 95 ? 36.497 62.725 13.167 1.00 17.88 91 LEU A O 1
ATOM 652 N N . PRO A 1 96 ? 37.039 63.970 14.950 1.00 17.55 92 PRO A N 1
ATOM 653 C CA . PRO A 1 96 ? 38.293 63.267 15.106 1.00 17.01 92 PRO A CA 1
ATOM 654 C C . PRO A 1 96 ? 38.133 61.857 15.697 1.00 16.40 92 PRO A C 1
ATOM 655 O O . PRO A 1 96 ? 37.119 61.536 16.314 1.00 15.63 92 PRO A O 1
ATOM 659 N N . GLU A 1 97 ? 39.158 61.046 15.478 1.00 16.39 93 GLU A N 1
ATOM 660 C CA . GLU A 1 97 ? 39.170 59.629 15.846 1.00 16.56 93 GLU A CA 1
ATOM 661 C C . GLU A 1 97 ? 38.866 59.413 17.330 1.00 15.97 93 GLU A C 1
ATOM 662 O O . GLU A 1 97 ? 37.967 58.632 17.665 1.00 15.39 93 GLU A O 1
ATOM 668 N N . LYS A 1 98 ? 39.610 60.105 18.201 1.00 15.06 94 LYS A N 1
ATOM 669 C CA . LYS A 1 98 ? 39.468 59.905 19.631 1.00 15.10 94 LYS A CA 1
ATOM 670 C C . LYS A 1 98 ? 38.029 60.149 20.039 1.00 14.28 94 LYS A C 1
ATOM 671 O O . LYS A 1 98 ? 37.469 59.361 20.796 1.00 14.56 94 LYS A O 1
ATOM 677 N N . PHE A 1 99 ? 37.420 61.206 19.507 1.00 13.31 95 PHE A N 1
ATOM 678 C CA . PHE A 1 99 ? 36.067 61.546 19.888 1.00 13.13 95 PHE A CA 1
ATOM 679 C C . PHE A 1 99 ? 35.073 60.467 19.466 1.00 12.40 95 PHE A C 1
ATOM 680 O O . PHE A 1 99 ? 34.187 60.113 20.230 1.00 11.52 95 PHE A O 1
ATOM 688 N N . VAL A 1 100 ? 35.207 59.961 18.248 1.00 12.15 96 VAL A N 1
ATOM 689 C CA . VAL A 1 100 ? 34.360 58.876 17.796 1.00 11.66 96 VAL A CA 1
ATOM 690 C C . VAL A 1 100 ? 34.570 57.613 18.648 1.00 13.15 96 VAL A C 1
ATOM 691 O O . VAL A 1 100 ? 33.587 56.958 19.021 1.00 13.29 96 VAL A O 1
ATOM 695 N N . THR A 1 101 ? 35.836 57.301 18.967 1.00 13.48 97 THR A N 1
ATOM 696 C CA . THR A 1 101 ? 36.189 56.171 19.804 1.00 14.33 97 THR A CA 1
ATOM 697 C C . THR A 1 101 ? 35.539 56.374 21.179 1.00 15.17 97 THR A C 1
ATOM 698 O O . THR A 1 101 ? 34.783 55.520 21.634 1.00 15.29 97 THR A O 1
ATOM 702 N N . ASP A 1 102 ? 35.811 57.523 21.802 1.00 15.21 98 ASP A N 1
ATOM 703 C CA . ASP A 1 102 ? 35.243 57.884 23.107 1.00 15.72 98 ASP A CA 1
ATOM 704 C C . ASP A 1 102 ? 33.715 57.766 23.259 1.00 15.78 98 ASP A C 1
ATOM 705 O O . ASP A 1 102 ? 33.234 57.313 24.297 1.00 15.61 98 ASP A O 1
ATOM 710 N N . TRP A 1 103 ? 32.959 58.199 22.257 1.00 15.55 99 TRP A N 1
ATOM 711 C CA . TRP A 1 103 ? 31.492 58.147 22.338 1.00 15.88 99 TRP A CA 1
ATOM 712 C C . TRP A 1 103 ? 30.859 56.928 21.628 1.00 15.65 99 TRP A C 1
ATOM 713 O O . TRP A 1 103 ? 29.666 56.942 21.302 1.00 16.37 99 TRP A O 1
ATOM 724 N N . HIS A 1 104 ? 31.652 55.894 21.377 1.00 15.28 100 HIS A N 1
ATOM 725 C CA . HIS A 1 104 ? 31.182 54.681 20.703 1.00 15.02 100 HIS A CA 1
ATOM 726 C C . HIS A 1 104 ? 29.906 54.126 21.322 1.00 15.06 100 HIS A C 1
ATOM 727 O O . HIS A 1 104 ? 29.809 53.958 22.506 1.00 15.00 100 HIS A O 1
ATOM 734 N N . HIS A 1 105 ? 28.932 53.833 20.484 1.00 15.95 101 HIS A N 1
ATOM 735 C CA . HIS A 1 105 ? 27.629 53.353 20.917 1.00 16.34 101 HIS A CA 1
ATOM 736 C C . HIS A 1 105 ? 26.764 54.468 21.468 1.00 14.90 101 HIS A C 1
ATOM 737 O O . HIS A 1 105 ? 25.625 54.221 21.851 1.00 15.00 101 HIS A O 1
ATOM 744 N N . LYS A 1 106 ? 27.285 55.686 21.515 1.00 13.86 102 LYS A N 1
ATOM 745 C CA . LYS A 1 106 ? 26.542 56.782 22.127 1.00 13.17 102 LYS A CA 1
ATOM 746 C C . LYS A 1 106 ? 26.417 58.012 21.230 1.00 12.32 102 LYS A C 1
ATOM 747 O O . LYS A 1 106 ? 25.994 59.051 21.726 1.00 11.03 102 LYS A O 1
ATOM 753 N N . ILE A 1 107 ? 26.766 57.897 19.936 1.00 11.03 103 ILE A N 1
ATOM 754 C CA . ILE A 1 107 ? 26.559 58.965 18.978 1.00 10.15 103 ILE A CA 1
ATOM 755 C C . ILE A 1 107 ? 25.745 58.399 17.824 1.00 10.37 103 ILE A C 1
ATOM 756 O O . ILE A 1 107 ? 26.063 57.285 17.288 1.00 8.55 103 ILE A O 1
ATOM 761 N N . ILE A 1 108 ? 24.754 59.175 17.407 1.00 8.91 104 ILE A N 1
ATOM 762 C CA . ILE A 1 108 ? 23.957 58.819 16.262 1.00 8.77 104 ILE A CA 1
ATOM 763 C C . ILE A 1 108 ? 23.848 60.030 15.331 1.00 9.73 104 ILE A C 1
ATOM 764 O O . ILE A 1 108 ? 24.210 61.162 15.718 1.00 8.17 104 ILE A O 1
ATOM 769 N N . ASN A 1 109 ? 23.379 59.752 14.109 1.00 9.78 105 ASN A N 1
ATOM 770 C CA . ASN A 1 109 ? 23.200 60.717 13.069 1.00 10.98 105 ASN A CA 1
ATOM 771 C C . ASN A 1 109 ? 21.983 60.342 12.225 1.00 12.49 105 ASN A C 1
ATOM 772 O O . ASN A 1 109 ? 21.592 59.175 12.144 1.00 11.79 105 ASN A O 1
ATOM 777 N N . ILE A 1 110 ? 21.397 61.328 11.562 1.00 13.51 106 ILE A N 1
ATOM 778 C CA . ILE A 1 110 ? 20.410 61.022 10.528 1.00 14.07 106 ILE A CA 1
ATOM 779 C C . ILE A 1 110 ? 20.954 61.497 9.197 1.00 13.97 106 ILE A C 1
ATOM 780 O O . ILE A 1 110 ? 21.551 62.558 9.106 1.00 13.53 106 ILE A O 1
ATOM 785 N N . HIS A 1 111 ? 20.783 60.673 8.178 1.00 14.09 107 HIS A N 1
ATOM 786 C CA . HIS A 1 111 ? 21.362 60.906 6.867 1.00 14.29 107 HIS A CA 1
ATOM 787 C C . HIS A 1 111 ? 20.228 60.755 5.856 1.00 14.90 107 HIS A C 1
ATOM 788 O O . HIS A 1 111 ? 19.498 59.752 5.900 1.00 14.65 107 HIS A O 1
ATOM 795 N N . PRO A 1 112 ? 20.104 61.715 4.911 1.00 15.20 108 PRO A N 1
ATOM 796 C CA . PRO A 1 112 ? 18.962 61.798 4.015 1.00 15.08 108 PRO A CA 1
ATOM 797 C C . PRO A 1 112 ? 19.053 60.916 2.765 1.00 15.24 108 PRO A C 1
ATOM 798 O O . PRO A 1 112 ? 18.817 61.373 1.608 1.00 14.69 108 PRO A O 1
ATOM 802 N N . SER A 1 113 ? 19.353 59.645 3.007 1.00 14.76 109 SER A N 1
ATOM 803 C CA . SER A 1 113 ? 19.235 58.604 1.998 1.00 14.25 109 SER A CA 1
ATOM 804 C C . SER A 1 113 ? 18.908 57.259 2.644 1.00 13.59 109 SER A C 1
ATOM 805 O O . SER A 1 113 ? 18.943 57.113 3.863 1.00 14.74 109 SER A O 1
ATOM 808 N N . LEU A 1 114 ? 18.571 56.287 1.801 1.00 13.21 110 LEU A N 1
ATOM 809 C CA . LEU A 1 114 ? 18.439 54.885 2.190 1.00 12.79 110 LEU A CA 1
ATOM 810 C C . LEU A 1 114 ? 19.804 54.234 2.104 1.00 13.15 110 LEU A C 1
ATOM 811 O O . LEU A 1 114 ? 20.216 53.775 1.046 1.00 14.19 110 LEU A O 1
ATOM 816 N N . LEU A 1 115 ? 20.535 54.261 3.210 1.00 13.91 111 LEU A N 1
ATOM 817 C CA . LEU A 1 115 ? 21.894 53.736 3.229 1.00 14.42 111 LEU A CA 1
ATOM 818 C C . LEU A 1 115 ? 21.797 52.241 2.995 1.00 14.54 111 LEU A C 1
ATOM 819 O O . LEU A 1 115 ? 20.829 51.614 3.446 1.00 13.76 111 LEU A O 1
ATOM 824 N N . PRO A 1 116 ? 22.832 51.649 2.374 1.00 15.27 112 PRO A N 1
ATOM 825 C CA . PRO A 1 116 ? 24.165 52.217 2.143 1.00 15.71 112 PRO A CA 1
ATOM 826 C C . PRO A 1 116 ? 24.333 52.999 0.840 1.00 16.16 112 PRO A C 1
ATOM 827 O O . PRO A 1 116 ? 25.461 53.351 0.480 1.00 16.44 112 PRO A O 1
ATOM 831 N N . SER A 1 117 ? 23.242 53.260 0.129 1.00 15.90 113 SER A N 1
ATOM 832 C CA . SER A 1 117 ? 23.314 54.092 -1.050 1.00 15.92 113 SER A CA 1
ATOM 833 C C . SER A 1 117 ? 23.462 55.578 -0.721 1.00 15.42 113 SER A C 1
ATOM 834 O O . SER A 1 117 ? 22.869 56.096 0.250 1.00 16.36 113 SER A O 1
ATOM 837 N N . PHE A 1 118 ? 24.288 56.254 -1.516 1.00 14.24 114 PHE A N 1
ATOM 838 C CA . PHE A 1 118 ? 24.434 57.693 -1.459 1.00 13.82 114 PHE A CA 1
ATOM 839 C C . PHE A 1 118 ? 24.998 58.204 -0.137 1.00 13.39 114 PHE A C 1
ATOM 840 O O . PHE A 1 118 ? 24.487 59.160 0.400 1.00 12.71 114 PHE A O 1
ATOM 848 N N . LYS A 1 119 ? 26.036 57.536 0.377 1.00 13.76 115 LYS A N 1
ATOM 849 C CA . LYS A 1 119 ? 26.876 58.055 1.463 1.00 14.63 115 LYS A CA 1
ATOM 850 C C . LYS A 1 119 ? 27.453 59.483 1.164 1.00 15.42 115 LYS A C 1
ATOM 851 O O . LYS A 1 119 ? 27.671 59.850 0.004 1.00 16.22 115 LYS A O 1
ATOM 857 N N . GLY A 1 120 ? 27.694 60.280 2.197 1.00 15.89 116 GLY A N 1
ATOM 858 C CA . GLY A 1 120 ? 28.429 61.536 2.038 1.00 16.86 116 GLY A CA 1
ATOM 859 C C . GLY A 1 120 ? 27.537 62.748 1.824 1.00 17.64 116 GLY A C 1
ATOM 860 O O . GLY A 1 120 ? 26.332 62.664 2.016 1.00 17.86 116 GLY A O 1
ATOM 861 N N . LEU A 1 121 ? 28.130 63.874 1.424 1.00 18.53 117 LEU A N 1
ATOM 862 C CA . LEU A 1 121 ? 27.364 65.090 1.155 1.00 19.44 117 LEU A CA 1
ATOM 863 C C . LEU A 1 121 ? 26.498 64.954 -0.096 1.00 19.24 117 LEU A C 1
ATOM 864 O O . LEU A 1 121 ? 26.806 64.174 -0.991 1.00 19.42 117 LEU A O 1
ATOM 869 N N . ASN A 1 122 ? 25.444 65.768 -0.152 1.00 19.27 118 ASN A N 1
ATOM 870 C CA . ASN A 1 122 ? 24.595 65.948 -1.328 1.00 19.07 118 ASN A CA 1
ATOM 871 C C . ASN A 1 122 ? 23.816 64.689 -1.676 1.00 18.35 118 ASN A C 1
ATOM 872 O O . ASN A 1 122 ? 23.683 64.358 -2.858 1.00 18.20 118 ASN A O 1
ATOM 877 N N . ALA A 1 123 ? 23.275 64.031 -0.651 1.00 17.47 119 ALA A N 1
ATOM 878 C CA . ALA A 1 123 ? 22.732 62.689 -0.783 1.00 16.71 119 ALA A CA 1
ATOM 879 C C . ALA A 1 123 ? 21.461 62.685 -1.602 1.00 15.88 119 ALA A C 1
ATOM 880 O O . ALA A 1 123 ? 21.188 61.725 -2.326 1.00 15.88 119 ALA A O 1
ATOM 882 N N . GLN A 1 124 ? 20.701 63.766 -1.493 1.00 15.38 120 GLN A N 1
ATOM 883 C CA . GLN A 1 124 ? 19.444 63.934 -2.226 1.00 15.29 120 GLN A CA 1
ATOM 884 C C . GLN A 1 124 ? 19.666 64.203 -3.715 1.00 15.05 120 GLN A C 1
ATOM 885 O O . GLN A 1 124 ? 18.958 63.650 -4.573 1.00 14.73 120 GLN A O 1
ATOM 891 N N . GLU A 1 125 ? 20.632 65.056 -4.022 1.00 15.10 121 GLU A N 1
ATOM 892 C CA . GLU A 1 125 ? 20.963 65.371 -5.425 1.00 15.35 121 GLU A CA 1
ATOM 893 C C . GLU A 1 125 ? 21.423 64.103 -6.118 1.00 15.13 121 GLU A C 1
ATOM 894 O O . GLU A 1 125 ? 21.019 63.837 -7.240 1.00 15.53 121 GLU A O 1
ATOM 900 N N . GLN A 1 126 ? 22.256 63.324 -5.427 1.00 15.30 122 GLN A N 1
ATOM 901 C CA . GLN A 1 126 ? 22.804 62.086 -5.958 1.00 14.93 122 GLN A CA 1
ATOM 902 C C . GLN A 1 126 ? 21.697 61.123 -6.359 1.00 14.59 122 GLN A C 1
ATOM 903 O O . GLN A 1 126 ? 21.767 60.482 -7.416 1.00 13.48 122 GLN A O 1
ATOM 909 N N . ALA A 1 127 ? 20.710 61.003 -5.471 1.00 14.31 123 ALA A N 1
ATOM 910 C CA . ALA A 1 127 ? 19.548 60.147 -5.672 1.00 14.40 123 ALA A CA 1
ATOM 911 C C . ALA A 1 127 ? 18.731 60.648 -6.840 1.00 14.47 123 ALA A C 1
ATOM 912 O O . ALA A 1 127 ? 18.328 59.865 -7.708 1.00 15.27 123 ALA A O 1
ATOM 914 N N . TYR A 1 128 ? 18.472 61.945 -6.850 1.00 14.65 124 TYR A N 1
ATOM 915 C CA . TYR A 1 128 ? 17.721 62.570 -7.946 1.00 14.62 124 TYR A CA 1
ATOM 916 C C . TYR A 1 128 ? 18.386 62.286 -9.281 1.00 14.05 124 TYR A C 1
ATOM 917 O O . TYR A 1 128 ? 17.735 61.819 -10.208 1.00 14.32 124 TYR A O 1
ATOM 926 N N . LYS A 1 129 ? 19.686 62.538 -9.389 1.00 13.62 125 LYS A N 1
ATOM 927 C CA . LYS A 1 129 ? 20.366 62.329 -10.687 1.00 13.91 125 LYS A CA 1
ATOM 928 C C . LYS A 1 129 ? 20.351 60.850 -11.040 1.00 12.81 125 LYS A C 1
ATOM 929 O O . LYS A 1 129 ? 20.308 60.502 -12.207 1.00 13.11 125 LYS A O 1
ATOM 935 N N . ALA A 1 130 ? 20.413 59.989 -10.015 1.00 12.37 126 ALA A N 1
ATOM 936 C CA . ALA A 1 130 ? 20.385 58.521 -10.168 1.00 11.40 126 ALA A CA 1
ATOM 937 C C . ALA A 1 130 ? 19.098 57.974 -10.802 1.00 11.29 126 ALA A C 1
ATOM 938 O O . ALA A 1 130 ? 19.107 56.906 -11.438 1.00 11.09 126 ALA A O 1
ATOM 940 N N . GLY A 1 131 ? 17.989 58.678 -10.599 1.00 10.26 127 GLY A N 1
ATOM 941 C CA . GLY A 1 131 ? 16.715 58.226 -11.134 1.00 10.07 127 GLY A CA 1
ATOM 942 C C . GLY A 1 131 ? 16.081 57.120 -10.333 1.00 9.67 127 GLY A C 1
ATOM 943 O O . GLY A 1 131 ? 15.310 56.339 -10.870 1.00 9.74 127 GLY A O 1
ATOM 944 N N . VAL A 1 132 ? 16.422 57.032 -9.052 1.00 9.70 128 VAL A N 1
ATOM 945 C CA . VAL A 1 132 ? 15.721 56.127 -8.170 1.00 9.90 128 VAL A CA 1
ATOM 946 C C . VAL A 1 132 ? 14.249 56.517 -8.066 1.00 10.10 128 VAL A C 1
ATOM 947 O O . VAL A 1 132 ? 13.887 57.673 -8.213 1.00 10.96 128 VAL A O 1
ATOM 951 N N . LYS A 1 133 ? 13.397 55.538 -7.804 1.00 9.88 129 LYS A N 1
ATOM 952 C CA . LYS A 1 133 ? 11.960 55.784 -7.730 1.00 9.36 129 LYS A CA 1
ATOM 953 C C . LYS A 1 133 ? 11.508 55.835 -6.274 1.00 8.97 129 LYS A C 1
ATOM 954 O O . LYS A 1 133 ? 10.405 56.260 -5.974 1.00 8.76 129 LYS A O 1
ATOM 960 N N . ILE A 1 134 ? 12.396 55.440 -5.375 1.00 9.57 130 ILE A N 1
ATOM 961 C CA . ILE A 1 134 ? 12.140 55.441 -3.932 1.00 9.89 130 ILE A CA 1
ATOM 962 C C . ILE A 1 134 ? 13.395 55.938 -3.245 1.00 10.65 130 ILE A C 1
ATOM 963 O O . ILE A 1 134 ? 14.494 55.516 -3.610 1.00 11.93 130 ILE A O 1
ATOM 968 N N . ALA A 1 135 ? 13.238 56.816 -2.252 1.00 10.67 131 ALA A N 1
ATOM 969 C CA . ALA A 1 135 ? 14.358 57.335 -1.470 1.00 10.41 131 ALA A CA 1
ATOM 970 C C . ALA A 1 135 ? 13.936 57.368 -0.012 1.00 11.01 131 ALA A C 1
ATOM 971 O O . ALA A 1 135 ? 12.976 56.703 0.352 1.00 11.21 131 ALA A O 1
ATOM 973 N N . GLY A 1 136 ? 14.648 58.090 0.851 1.00 11.50 132 GLY A N 1
ATOM 974 C CA . GLY A 1 136 ? 14.294 58.044 2.259 1.00 11.56 132 GLY A CA 1
ATOM 975 C C . GLY A 1 136 ? 15.409 58.508 3.153 1.00 12.26 132 GLY A C 1
ATOM 976 O O . GLY A 1 136 ? 16.360 59.120 2.681 1.00 13.35 132 GLY A O 1
ATOM 977 N N . CYS A 1 137 ? 15.297 58.233 4.443 1.00 11.96 133 CYS A N 1
ATOM 978 C CA . CYS A 1 137 ? 16.370 58.584 5.364 1.00 12.55 133 CYS A CA 1
ATOM 979 C C . CYS A 1 137 ? 16.749 57.406 6.260 1.00 11.84 133 CYS A C 1
ATOM 980 O O . CYS A 1 137 ? 15.993 56.454 6.389 1.00 11.07 133 CYS A O 1
ATOM 983 N N . THR A 1 138 ? 17.929 57.497 6.864 1.00 12.10 134 THR A N 1
ATOM 984 C CA . THR A 1 138 ? 18.448 56.454 7.748 1.00 12.27 134 THR A CA 1
ATOM 985 C C . THR A 1 138 ? 18.977 57.044 9.018 1.00 12.59 134 THR A C 1
ATOM 986 O O . THR A 1 138 ? 19.724 58.003 8.992 1.00 13.46 134 THR A O 1
ATOM 990 N N . LEU A 1 139 ? 18.610 56.452 10.141 1.00 12.54 135 LEU A N 1
ATOM 991 C CA . LEU A 1 139 ? 19.201 56.786 11.423 1.00 12.03 135 LEU A CA 1
ATOM 992 C C . LEU A 1 139 ? 20.219 55.695 11.763 1.00 11.38 135 LEU A C 1
ATOM 993 O O . LEU A 1 139 ? 19.913 54.514 11.636 1.00 12.26 135 LEU A O 1
ATOM 998 N N . HIS A 1 140 ? 21.424 56.081 12.162 1.00 10.27 136 HIS A N 1
ATOM 999 C CA . HIS A 1 140 ? 22.504 55.120 12.347 1.00 10.74 136 HIS A CA 1
ATOM 1000 C C . HIS A 1 140 ? 23.494 55.546 13.445 1.00 10.94 136 HIS A C 1
ATOM 1001 O O . HIS A 1 140 ? 23.688 56.732 13.661 1.00 11.54 136 HIS A O 1
ATOM 1008 N N . TYR A 1 141 ? 24.099 54.587 14.145 1.00 10.76 137 TYR A N 1
ATOM 1009 C CA . TYR A 1 141 ? 25.252 54.884 15.004 1.00 10.54 137 TYR A CA 1
ATOM 1010 C C . TYR A 1 141 ? 26.408 55.400 14.168 1.00 10.15 137 TYR A C 1
ATOM 1011 O O . TYR A 1 141 ? 26.665 54.882 13.053 1.00 11.13 137 TYR A O 1
ATOM 1020 N N . VAL A 1 142 ? 27.059 56.451 14.663 1.00 9.93 138 VAL A N 1
ATOM 1021 C CA . VAL A 1 142 ? 28.262 57.020 14.039 1.00 9.39 138 VAL A CA 1
ATOM 1022 C C . VAL A 1 142 ? 29.489 56.183 14.459 1.00 10.55 138 VAL A C 1
ATOM 1023 O O . VAL A 1 142 ? 29.850 56.122 15.648 1.00 9.84 138 VAL A O 1
ATOM 1027 N N . TYR A 1 143 ? 30.067 55.506 13.458 1.00 10.15 139 TYR A N 1
ATOM 1028 C CA . TYR A 1 143 ? 31.313 54.781 13.559 1.00 11.29 139 TYR A CA 1
ATOM 1029 C C . TYR A 1 143 ? 32.415 55.521 12.784 1.00 12.15 139 TYR A C 1
ATOM 1030 O O . TYR A 1 143 ? 32.224 56.620 12.290 1.00 12.42 139 TYR A O 1
ATOM 1039 N N . GLN A 1 144 ? 33.560 54.872 12.684 1.00 13.63 140 GLN A N 1
ATOM 1040 C CA . GLN A 1 144 ? 34.790 55.450 12.212 1.00 15.52 140 GLN A CA 1
ATOM 1041 C C . GLN A 1 144 ? 34.656 55.883 10.761 1.00 16.42 140 GLN A C 1
ATOM 1042 O O . GLN A 1 144 ? 35.178 56.921 10.372 1.00 16.44 140 GLN A O 1
ATOM 1048 N N . GLU A 1 145 ? 33.976 55.081 9.950 1.00 17.77 141 GLU A N 1
ATOM 1049 C CA . GLU A 1 145 ? 33.835 55.417 8.545 1.00 18.89 141 GLU A CA 1
ATOM 1050 C C . GLU A 1 145 ? 32.579 56.207 8.307 1.00 19.00 141 GLU A C 1
ATOM 1051 O O . GLU A 1 145 ? 31.515 55.894 8.841 1.00 18.94 141 GLU A O 1
ATOM 1057 N N . LEU A 1 146 ? 32.702 57.223 7.477 1.00 19.11 142 LEU A N 1
ATOM 1058 C CA . LEU A 1 146 ? 31.596 58.138 7.297 1.00 19.20 142 LEU A CA 1
ATOM 1059 C C . LEU A 1 146 ? 30.382 57.375 6.772 1.00 18.35 142 LEU A C 1
ATOM 1060 O O . LEU A 1 146 ? 30.471 56.594 5.852 1.00 18.43 142 LEU A O 1
ATOM 1065 N N . ASP A 1 147 ? 29.257 57.581 7.436 1.00 17.83 143 ASP A N 1
ATOM 1066 C CA . ASP A 1 147 ? 27.968 57.097 6.981 1.00 17.62 143 ASP A CA 1
ATOM 1067 C C . ASP A 1 147 ? 27.884 55.572 6.836 1.00 16.75 143 ASP A C 1
ATOM 1068 O O . ASP A 1 147 ? 26.993 55.085 6.167 1.00 16.82 143 ASP A O 1
ATOM 1073 N N . ALA A 1 148 ? 28.762 54.837 7.524 1.00 15.88 144 ALA A N 1
ATOM 1074 C CA . ALA A 1 148 ? 28.795 53.364 7.457 1.00 14.91 144 ALA A CA 1
ATOM 1075 C C . ALA A 1 148 ? 28.528 52.595 8.774 1.00 13.89 144 ALA A C 1
ATOM 1076 O O . ALA A 1 148 ? 28.503 51.387 8.737 1.00 14.05 144 ALA A O 1
ATOM 1078 N N . GLY A 1 149 ? 28.333 53.255 9.908 1.00 13.18 145 GLY A N 1
ATOM 1079 C CA . GLY A 1 149 ? 27.985 52.550 11.165 1.00 13.13 145 GLY A CA 1
ATOM 1080 C C . GLY A 1 149 ? 26.610 51.865 11.158 1.00 12.71 145 GLY A C 1
ATOM 1081 O O . GLY A 1 149 ? 25.825 52.062 10.242 1.00 11.30 145 GLY A O 1
ATOM 1082 N N . PRO A 1 150 ? 26.290 51.092 12.208 1.00 12.40 146 PRO A N 1
ATOM 1083 C CA . PRO A 1 150 ? 25.104 50.245 12.122 1.00 12.59 146 PRO A CA 1
ATOM 1084 C C . PRO A 1 150 ? 23.769 51.013 12.158 1.00 12.79 146 PRO A C 1
ATOM 1085 O O . PRO A 1 150 ? 23.622 51.978 12.908 1.00 11.08 146 PRO A O 1
ATOM 1089 N N . ILE A 1 151 ? 22.827 50.519 11.343 1.00 12.57 147 ILE A N 1
ATOM 1090 C CA . ILE A 1 151 ? 21.576 51.167 11.034 1.00 12.62 147 ILE A CA 1
ATOM 1091 C C . ILE A 1 151 ? 20.526 50.860 12.090 1.00 12.80 147 ILE A C 1
ATOM 1092 O O . ILE A 1 151 ? 20.295 49.698 12.402 1.00 13.77 147 ILE A O 1
ATOM 1097 N N . ILE A 1 152 ? 19.868 51.903 12.602 1.00 12.51 148 ILE A N 1
ATOM 1098 C CA . ILE A 1 152 ? 18.882 51.790 13.687 1.00 12.26 148 ILE A CA 1
ATOM 1099 C C . ILE A 1 152 ? 17.477 51.849 13.139 1.00 13.08 148 ILE A C 1
ATOM 1100 O O . ILE A 1 152 ? 16.646 51.016 13.500 1.00 14.20 148 ILE A O 1
ATOM 1105 N N . MET A 1 153 ? 17.219 52.812 12.244 1.00 12.86 149 MET A N 1
ATOM 1106 C CA . MET A 1 153 ? 15.893 53.011 11.685 1.00 12.54 149 MET A CA 1
ATOM 1107 C C . MET A 1 153 ? 15.962 53.512 10.223 1.00 11.98 149 MET A C 1
ATOM 1108 O O . MET A 1 153 ? 16.880 54.217 9.844 1.00 11.53 149 MET A O 1
ATOM 1113 N N . GLN A 1 154 ? 15.027 53.111 9.374 1.00 11.36 150 GLN A N 1
ATOM 1114 C CA . GLN A 1 154 ? 14.975 53.679 8.017 1.00 10.89 150 GLN A CA 1
ATOM 1115 C C . GLN A 1 154 ? 13.547 54.060 7.674 1.00 10.42 150 GLN A C 1
ATOM 1116 O O . GLN A 1 154 ? 12.617 53.399 8.104 1.00 10.97 150 GLN A O 1
ATOM 1122 N N . ALA A 1 155 ? 13.375 55.116 6.895 1.00 9.44 151 ALA A N 1
ATOM 1123 C CA . ALA A 1 155 ? 12.048 55.521 6.440 1.00 9.24 151 ALA A CA 1
ATOM 1124 C C . ALA A 1 155 ? 12.090 55.784 4.931 1.00 8.80 151 ALA A C 1
ATOM 1125 O O . ALA A 1 155 ? 12.993 56.451 4.471 1.00 9.21 151 ALA A O 1
ATOM 1127 N N . ALA A 1 156 ? 11.126 55.275 4.176 1.00 8.16 152 ALA A N 1
ATOM 1128 C CA . ALA A 1 156 ? 11.158 55.412 2.720 1.00 8.31 152 ALA A CA 1
ATOM 1129 C C . ALA A 1 156 ? 10.161 56.435 2.233 1.00 8.56 152 ALA A C 1
ATOM 1130 O O . ALA A 1 156 ? 9.066 56.556 2.771 1.00 9.15 152 ALA A O 1
ATOM 1132 N N . VAL A 1 157 ? 10.539 57.178 1.200 1.00 8.74 153 VAL A N 1
ATOM 1133 C CA . VAL A 1 157 ? 9.617 58.071 0.517 1.00 8.61 153 VAL A CA 1
ATOM 1134 C C . VAL A 1 157 ? 9.683 57.825 -1.008 1.00 8.48 153 VAL A C 1
ATOM 1135 O O . VAL A 1 157 ? 10.655 57.266 -1.509 1.00 8.38 153 VAL A O 1
ATOM 1139 N N . PRO A 1 158 ? 8.628 58.206 -1.734 1.00 8.46 154 PRO A N 1
ATOM 1140 C CA . PRO A 1 158 ? 8.605 58.119 -3.181 1.00 8.95 154 PRO A CA 1
ATOM 1141 C C . PRO A 1 158 ? 9.187 59.355 -3.866 1.00 9.16 154 PRO A C 1
ATOM 1142 O O . PRO A 1 158 ? 9.280 60.403 -3.254 1.00 9.63 154 PRO A O 1
ATOM 1146 N N . VAL A 1 159 ? 9.569 59.205 -5.126 1.00 10.09 155 VAL A N 1
ATOM 1147 C CA . VAL A 1 159 ? 10.039 60.291 -5.986 1.00 10.85 155 VAL A CA 1
ATOM 1148 C C . VAL A 1 159 ? 9.022 60.413 -7.095 1.00 12.45 155 VAL A C 1
ATOM 1149 O O . VAL A 1 159 ? 8.829 59.480 -7.839 1.00 12.44 155 VAL A O 1
ATOM 1153 N N . LEU A 1 160 ? 8.365 61.557 -7.217 1.00 14.11 156 LEU A N 1
ATOM 1154 C CA . LEU A 1 160 ? 7.246 61.664 -8.142 1.00 15.43 156 LEU A CA 1
ATOM 1155 C C . LEU A 1 160 ? 7.770 62.184 -9.484 1.00 16.09 156 LEU A C 1
ATOM 1156 O O . LEU A 1 160 ? 8.883 62.722 -9.559 1.00 16.16 156 LEU A O 1
ATOM 1161 N N . ARG A 1 161 ? 6.995 61.990 -10.537 1.00 16.88 157 ARG A N 1
ATOM 1162 C CA . ARG A 1 161 ? 7.437 62.395 -11.865 1.00 18.28 157 ARG A CA 1
ATOM 1163 C C . ARG A 1 161 ? 7.859 63.863 -11.894 1.00 18.73 157 ARG A C 1
ATOM 1164 O O . ARG A 1 161 ? 8.843 64.212 -12.544 1.00 19.08 157 ARG A O 1
ATOM 1172 N N . GLU A 1 162 ? 7.127 64.717 -11.179 1.00 18.76 158 GLU A N 1
ATOM 1173 C CA . GLU A 1 162 ? 7.316 66.160 -11.278 1.00 18.91 158 GLU A CA 1
ATOM 1174 C C . GLU A 1 162 ? 8.406 66.707 -10.314 1.00 18.33 158 GLU A C 1
ATOM 1175 O O . GLU A 1 162 ? 8.670 67.909 -10.287 1.00 18.29 158 GLU A O 1
ATOM 1181 N N . ASP A 1 163 ? 9.059 65.836 -9.547 1.00 17.38 159 ASP A N 1
ATOM 1182 C CA . ASP A 1 163 ? 9.993 66.309 -8.516 1.00 16.75 159 ASP A CA 1
ATOM 1183 C C . ASP A 1 163 ? 11.168 67.076 -9.099 1.00 16.69 159 ASP A C 1
ATOM 1184 O O . ASP A 1 163 ? 11.503 66.946 -10.288 1.00 16.12 159 ASP A O 1
ATOM 1189 N N . THR A 1 164 ? 11.743 67.919 -8.246 1.00 16.44 160 THR A N 1
ATOM 1190 C CA . THR A 1 164 ? 13.070 68.475 -8.444 1.00 16.56 160 THR A CA 1
ATOM 1191 C C . THR A 1 164 ? 13.933 67.878 -7.332 1.00 17.13 160 THR A C 1
ATOM 1192 O O . THR A 1 164 ? 13.409 67.309 -6.356 1.00 17.73 160 THR A O 1
ATOM 1196 N N . ALA A 1 165 ? 15.251 68.016 -7.456 1.00 17.06 161 ALA A N 1
ATOM 1197 C CA . ALA A 1 165 ? 16.146 67.647 -6.376 1.00 16.58 161 ALA A CA 1
ATOM 1198 C C . ALA A 1 165 ? 15.738 68.312 -5.068 1.00 16.32 161 ALA A C 1
ATOM 1199 O O . ALA A 1 165 ? 15.849 67.696 -3.997 1.00 15.74 161 ALA A O 1
ATOM 1201 N N . GLU A 1 166 ? 15.276 69.566 -5.140 1.00 16.54 162 GLU A N 1
ATOM 1202 C CA . GLU A 1 166 ? 14.912 70.336 -3.914 1.00 16.45 162 GLU A CA 1
ATOM 1203 C C . GLU A 1 166 ? 13.586 69.866 -3.290 1.00 15.01 162 GLU A C 1
ATOM 1204 O O . GLU A 1 166 ? 13.469 69.797 -2.086 1.00 14.32 162 GLU A O 1
ATOM 1210 N N . SER A 1 167 ? 12.582 69.579 -4.119 1.00 14.59 163 SER A N 1
ATOM 1211 C CA . SER A 1 167 ? 11.287 69.082 -3.634 1.00 14.25 163 SER A CA 1
ATOM 1212 C C . SER A 1 167 ? 11.390 67.671 -3.034 1.00 14.21 163 SER A C 1
ATOM 1213 O O . SER A 1 167 ? 10.681 67.369 -2.074 1.00 13.87 163 SER A O 1
ATOM 1216 N N . LEU A 1 168 ? 12.254 66.823 -3.607 1.00 14.07 164 LEU A N 1
ATOM 1217 C CA . LEU A 1 168 ? 12.559 65.492 -3.031 1.00 13.84 164 LEU A CA 1
ATOM 1218 C C . LEU A 1 168 ? 13.244 65.617 -1.670 1.00 13.91 164 LEU A C 1
ATOM 1219 O O . LEU A 1 168 ? 12.903 64.883 -0.753 1.00 13.57 164 LEU A O 1
ATOM 1224 N N . ALA A 1 169 ? 14.200 66.549 -1.558 1.00 14.36 165 ALA A N 1
ATOM 1225 C CA . ALA A 1 169 ? 14.830 66.889 -0.261 1.00 14.52 165 ALA A CA 1
ATOM 1226 C C . ALA A 1 169 ? 13.788 67.225 0.783 1.00 14.51 165 ALA A C 1
ATOM 1227 O O . ALA A 1 169 ? 13.858 66.739 1.908 1.00 15.13 165 ALA A O 1
ATOM 1229 N N . SER A 1 170 ? 12.823 68.079 0.436 1.00 14.66 166 SER A N 1
ATOM 1230 C CA . SER A 1 170 ? 11.796 68.465 1.424 1.00 14.50 166 SER A CA 1
ATOM 1231 C C . SER A 1 170 ? 11.009 67.237 1.883 1.00 13.95 166 SER A C 1
ATOM 1232 O O . SER A 1 170 ? 10.728 67.091 3.062 1.00 12.84 166 SER A O 1
ATOM 1235 N N . ARG A 1 171 ? 10.695 66.331 0.959 1.00 13.56 167 ARG A N 1
ATOM 1236 C CA . ARG A 1 171 ? 9.957 65.127 1.334 1.00 13.37 167 ARG A CA 1
ATOM 1237 C C . ARG A 1 171 ? 10.772 64.230 2.252 1.00 13.09 167 ARG A C 1
ATOM 1238 O O . ARG A 1 171 ? 10.224 63.613 3.180 1.00 12.72 167 ARG A O 1
ATOM 1246 N N . ILE A 1 172 ? 12.077 64.154 1.993 1.00 12.59 168 ILE A N 1
ATOM 1247 C CA . ILE A 1 172 ? 12.952 63.348 2.828 1.00 12.65 168 ILE A CA 1
ATOM 1248 C C . ILE A 1 172 ? 13.132 63.999 4.204 1.00 12.15 168 ILE A C 1
ATOM 1249 O O . ILE A 1 172 ? 13.171 63.304 5.208 1.00 11.61 168 ILE A O 1
ATOM 1254 N N . LEU A 1 173 ? 13.283 65.328 4.231 1.00 12.50 169 LEU A N 1
ATOM 1255 C CA . LEU A 1 173 ? 13.400 66.092 5.483 1.00 12.21 169 LEU A CA 1
ATOM 1256 C C . LEU A 1 173 ? 12.157 65.937 6.342 1.00 12.52 169 LEU A C 1
ATOM 1257 O O . LEU A 1 173 ? 12.261 65.749 7.541 1.00 12.86 169 LEU A O 1
ATOM 1262 N N . ALA A 1 174 ? 10.989 66.002 5.717 1.00 12.98 170 ALA A N 1
ATOM 1263 C CA . ALA A 1 174 ? 9.712 65.677 6.365 1.00 13.41 170 ALA A CA 1
ATOM 1264 C C . ALA A 1 174 ? 9.739 64.314 7.064 1.00 13.80 170 ALA A C 1
ATOM 1265 O O . ALA A 1 174 ? 9.221 64.170 8.187 1.00 14.49 170 ALA A O 1
ATOM 1267 N N . ALA A 1 175 ? 10.357 63.320 6.421 1.00 13.73 171 ALA A N 1
ATOM 1268 C CA . ALA A 1 175 ? 10.412 61.985 6.982 1.00 13.75 171 ALA A CA 1
ATOM 1269 C C . ALA A 1 175 ? 11.440 61.910 8.110 1.00 14.00 171 ALA A C 1
ATOM 1270 O O . ALA A 1 175 ? 11.234 61.200 9.107 1.00 12.21 171 ALA A O 1
ATOM 1272 N N . GLU A 1 176 ? 12.544 62.650 7.956 1.00 14.69 172 GLU A N 1
ATOM 1273 C CA . GLU A 1 176 ? 13.541 62.746 9.027 1.00 14.98 172 GLU A CA 1
ATOM 1274 C C . GLU A 1 176 ? 12.849 63.245 10.303 1.00 15.12 172 GLU A C 1
ATOM 1275 O O . GLU A 1 176 ? 13.125 62.741 11.401 1.00 15.85 172 GLU A O 1
ATOM 1281 N N . HIS A 1 177 ? 11.926 64.198 10.180 1.00 14.80 173 HIS A N 1
ATOM 1282 C CA . HIS A 1 177 ? 11.234 64.733 11.396 1.00 15.10 173 HIS A CA 1
ATOM 1283 C C . HIS A 1 177 ? 10.463 63.680 12.222 1.00 14.51 173 HIS A C 1
ATOM 1284 O O . HIS A 1 177 ? 10.234 63.871 13.423 1.00 14.40 173 HIS A O 1
ATOM 1291 N N . VAL A 1 178 ? 10.043 62.601 11.579 1.00 14.58 174 VAL A N 1
ATOM 1292 C CA . VAL A 1 178 ? 9.263 61.553 12.232 1.00 15.19 174 VAL A CA 1
ATOM 1293 C C . VAL A 1 178 ? 10.200 60.486 12.781 1.00 15.74 174 VAL A C 1
ATOM 1294 O O . VAL A 1 178 ? 10.030 59.994 13.895 1.00 15.86 174 VAL A O 1
ATOM 1298 N N . CYS A 1 179 ? 11.205 60.160 11.983 1.00 16.15 175 CYS A N 1
ATOM 1299 C CA . CYS A 1 179 ? 12.140 59.074 12.269 1.00 16.69 175 CYS A CA 1
ATOM 1300 C C . CYS A 1 179 ? 13.091 59.372 13.445 1.00 16.40 175 CYS A C 1
ATOM 1301 O O . CYS A 1 179 ? 13.272 58.540 14.327 1.00 15.92 175 CYS A O 1
ATOM 1304 N N . TYR A 1 180 ? 13.665 60.577 13.480 1.00 16.45 176 TYR A N 1
ATOM 1305 C CA . TYR A 1 180 ? 14.667 60.897 14.504 1.00 15.61 176 TYR A CA 1
ATOM 1306 C C . TYR A 1 180 ? 14.065 60.761 15.924 1.00 15.49 176 TYR A C 1
ATOM 1307 O O . TYR A 1 180 ? 14.604 60.020 16.745 1.00 15.05 176 TYR A O 1
ATOM 1316 N N . PRO A 1 181 ? 12.932 61.431 16.205 1.00 14.77 177 PRO A N 1
ATOM 1317 C CA . PRO A 1 181 ? 12.432 61.315 17.565 1.00 15.45 177 PRO A CA 1
ATOM 1318 C C . PRO A 1 181 ? 11.978 59.912 17.935 1.00 15.31 177 PRO A C 1
ATOM 1319 O O . PRO A 1 181 ? 12.174 59.503 19.059 1.00 14.59 177 PRO A O 1
ATOM 1323 N N . LYS A 1 182 ? 11.355 59.191 17.008 1.00 15.45 178 LYS A N 1
ATOM 1324 C CA . LYS A 1 182 ? 10.929 57.833 17.314 1.00 15.60 178 LYS A CA 1
ATOM 1325 C C . LYS A 1 182 ? 12.155 57.034 17.709 1.00 14.58 178 LYS A C 1
ATOM 1326 O O . LYS A 1 182 ? 12.128 56.266 18.653 1.00 13.97 178 LYS A O 1
ATOM 1332 N N . GLY A 1 183 ? 13.229 57.238 16.959 1.00 14.51 179 GLY A N 1
ATOM 1333 C CA . GLY A 1 183 ? 14.484 56.546 17.176 1.00 14.56 179 GLY A CA 1
ATOM 1334 C C . GLY A 1 183 ? 15.056 56.823 18.542 1.00 14.53 179 GLY A C 1
ATOM 1335 O O . GLY A 1 183 ? 15.419 55.901 19.265 1.00 15.14 179 GLY A O 1
ATOM 1336 N N . VAL A 1 184 ? 15.124 58.091 18.912 1.00 14.30 180 VAL A N 1
ATOM 1337 C CA . VAL A 1 184 ? 15.692 58.448 20.198 1.00 13.77 180 VAL A CA 1
ATOM 1338 C C . VAL A 1 184 ? 14.847 57.875 21.329 1.00 14.50 180 VAL A C 1
ATOM 1339 O O . VAL A 1 184 ? 15.384 57.410 22.365 1.00 13.57 180 VAL A O 1
ATOM 1343 N N . LYS A 1 185 ? 13.531 57.887 21.128 1.00 14.81 181 LYS A N 1
ATOM 1344 C CA . LYS A 1 185 ? 12.622 57.353 22.143 1.00 15.98 181 LYS A CA 1
ATOM 1345 C C . LYS A 1 185 ? 12.915 55.873 22.427 1.00 15.45 181 LYS A C 1
ATOM 1346 O O . LYS A 1 185 ? 12.956 55.428 23.583 1.00 16.38 181 LYS A O 1
ATOM 1352 N N . LEU A 1 186 ? 13.165 55.116 21.383 1.00 15.10 182 LEU A N 1
ATOM 1353 C CA . LEU A 1 186 ? 13.445 53.698 21.552 1.00 14.72 182 LEU A CA 1
ATOM 1354 C C . LEU A 1 186 ? 14.749 53.490 22.313 1.00 14.40 182 LEU A C 1
ATOM 1355 O O . LEU A 1 186 ? 14.845 52.581 23.142 1.00 14.07 182 LEU A O 1
ATOM 1360 N N . ILE A 1 187 ? 15.736 54.353 22.071 1.00 13.92 183 ILE A N 1
ATOM 1361 C CA . ILE A 1 187 ? 16.978 54.303 22.835 1.00 13.74 183 ILE A CA 1
ATOM 1362 C C . ILE A 1 187 ? 16.729 54.663 24.306 1.00 14.83 183 ILE A C 1
ATOM 1363 O O . ILE A 1 187 ? 17.285 54.019 25.195 1.00 14.68 183 ILE A O 1
ATOM 1368 N N . ALA A 1 188 ? 15.870 55.641 24.574 1.00 16.14 184 ALA A N 1
ATOM 1369 C CA . ALA A 1 188 ? 15.668 56.116 25.951 1.00 17.59 184 ALA A CA 1
ATOM 1370 C C . ALA A 1 188 ? 14.922 55.092 26.769 1.00 19.04 184 ALA A C 1
ATOM 1371 O O . ALA A 1 188 ? 15.156 54.964 27.961 1.00 18.75 184 ALA A O 1
ATOM 1373 N N . GLN A 1 189 ? 14.019 54.360 26.124 1.00 21.01 185 GLN A N 1
ATOM 1374 C CA . GLN A 1 189 ? 13.257 53.338 26.824 1.00 22.02 185 GLN A CA 1
ATOM 1375 C C . GLN A 1 189 ? 13.875 51.945 26.671 1.00 22.86 185 GLN A C 1
ATOM 1376 O O . GLN A 1 189 ? 13.197 50.933 26.860 1.00 23.77 185 GLN A O 1
ATOM 1382 N N . ASP A 1 190 ? 15.173 51.886 26.377 1.00 23.75 186 ASP A N 1
ATOM 1383 C CA . ASP A 1 190 ? 15.951 50.642 26.514 1.00 24.72 186 ASP A CA 1
ATOM 1384 C C . ASP A 1 190 ? 15.588 49.480 25.565 1.00 24.80 186 ASP A C 1
ATOM 1385 O O . ASP A 1 190 ? 15.859 48.323 25.870 1.00 24.56 186 ASP A O 1
ATOM 1390 N N . LYS A 1 191 ? 15.015 49.804 24.409 1.00 25.22 187 LYS A N 1
ATOM 1391 C CA . LYS A 1 191 ? 14.556 48.800 23.444 1.00 25.42 187 LYS A CA 1
ATOM 1392 C C . LYS A 1 191 ? 15.484 48.612 22.243 1.00 25.47 187 LYS A C 1
ATOM 1393 O O . LYS A 1 191 ? 15.175 47.823 21.340 1.00 25.48 187 LYS A O 1
ATOM 1399 N N . ILE A 1 192 ? 16.607 49.328 22.215 1.00 25.46 188 ILE A N 1
ATOM 1400 C CA . ILE A 1 192 ? 17.574 49.189 21.124 1.00 25.44 188 ILE A CA 1
ATOM 1401 C C . ILE A 1 192 ? 18.765 48.381 21.640 1.00 26.32 188 ILE A C 1
ATOM 1402 O O . ILE A 1 192 ? 19.223 48.583 22.781 1.00 26.28 188 ILE A O 1
ATOM 1407 N N . LYS A 1 193 ? 19.229 47.461 20.791 1.00 26.67 189 LYS A N 1
ATOM 1408 C CA . LYS A 1 193 ? 20.191 46.425 21.133 1.00 27.24 189 LYS A CA 1
ATOM 1409 C C . LYS A 1 193 ? 21.101 46.132 19.939 1.00 27.51 189 LYS A C 1
ATOM 1410 O O . LYS A 1 193 ? 20.616 45.804 18.851 1.00 26.93 189 LYS A O 1
ATOM 1416 N N . LEU A 1 194 ? 22.407 46.271 20.134 1.00 28.07 190 LEU A N 1
ATOM 1417 C CA . LEU A 1 194 ? 23.391 45.850 19.140 1.00 28.66 190 LEU A CA 1
ATOM 1418 C C . LEU A 1 194 ? 23.574 44.336 19.263 1.00 29.15 190 LEU A C 1
ATOM 1419 O O . LEU A 1 194 ? 23.755 43.833 20.353 1.00 29.28 190 LEU A O 1
ATOM 1424 N N . CYS A 1 195 ? 23.508 43.603 18.155 1.00 29.58 191 CYS A N 1
ATOM 1425 C CA . CYS A 1 195 ? 23.640 42.143 18.207 1.00 29.99 191 CYS A CA 1
ATOM 1426 C C . CYS A 1 195 ? 25.059 41.702 17.887 1.00 29.79 191 CYS A C 1
ATOM 1427 O O . CYS A 1 195 ? 25.890 42.518 17.503 1.00 30.28 191 CYS A O 1
ATOM 1430 N N . ASP A 1 196 ? 25.330 40.412 18.072 1.00 29.80 192 ASP A N 1
ATOM 1431 C CA . ASP A 1 196 ? 26.665 39.841 17.878 1.00 29.74 192 ASP A CA 1
ATOM 1432 C C . ASP A 1 196 ? 27.167 40.006 16.439 1.00 29.73 192 ASP A C 1
ATOM 1433 O O . ASP A 1 196 ? 28.341 40.311 16.226 1.00 29.87 192 ASP A O 1
ATOM 1435 N N . ASP A 1 197 ? 26.268 39.828 15.467 1.00 29.49 193 ASP A N 1
ATOM 1436 C CA . ASP A 1 197 ? 26.561 40.068 14.038 1.00 28.94 193 ASP A CA 1
ATOM 1437 C C . ASP A 1 197 ? 26.672 41.547 13.632 1.00 28.15 193 ASP A C 1
ATOM 1438 O O . ASP A 1 197 ? 26.697 41.870 12.438 1.00 28.04 193 ASP A O 1
ATOM 1443 N N . GLY A 1 198 ? 26.703 42.458 14.605 1.00 27.10 194 GLY A N 1
ATOM 1444 C CA . GLY A 1 198 ? 26.881 43.887 14.310 1.00 26.24 194 GLY A CA 1
ATOM 1445 C C . GLY A 1 198 ? 25.664 44.652 13.793 1.00 25.43 194 GLY A C 1
ATOM 1446 O O . GLY A 1 198 ? 25.764 45.851 13.483 1.00 25.28 194 GLY A O 1
ATOM 1447 N N . THR A 1 199 ? 24.521 43.971 13.679 1.00 24.07 195 THR A N 1
ATOM 1448 C CA . THR A 1 199 ? 23.277 44.628 13.298 1.00 22.91 195 THR A CA 1
ATOM 1449 C C . THR A 1 199 ? 22.539 45.028 14.565 1.00 22.03 195 THR A C 1
ATOM 1450 O O . THR A 1 199 ? 22.806 44.479 15.638 1.00 21.63 195 THR A O 1
ATOM 1454 N N . VAL A 1 200 ? 21.609 45.968 14.419 1.00 20.84 196 VAL A N 1
ATOM 1455 C CA . VAL A 1 200 ? 20.824 46.501 15.517 1.00 20.53 196 VAL A CA 1
ATOM 1456 C C . VAL A 1 200 ? 19.384 46.009 15.416 1.00 20.92 196 VAL A C 1
ATOM 1457 O O . VAL A 1 200 ? 18.827 45.862 14.305 1.00 21.42 196 VAL A O 1
ATOM 1461 N N . GLN A 1 201 ? 18.776 45.756 16.568 1.00 20.33 197 GLN A N 1
ATOM 1462 C CA . GLN A 1 201 ? 17.435 45.184 16.615 1.00 21.06 197 GLN A CA 1
ATOM 1463 C C . GLN A 1 201 ? 16.628 45.781 17.773 1.00 20.89 197 GLN A C 1
ATOM 1464 O O . GLN A 1 201 ? 17.203 46.245 18.766 1.00 21.06 197 GLN A O 1
ATOM 1470 N N . CYS A 1 202 ? 15.304 45.789 17.627 1.00 20.94 198 CYS A N 1
ATOM 1471 C CA . CYS A 1 202 ? 14.391 46.253 18.676 1.00 21.27 198 CYS A CA 1
ATOM 1472 C C . CYS A 1 202 ? 13.858 45.083 19.491 1.00 21.30 198 CYS A C 1
ATOM 1473 O O . CYS A 1 202 ? 13.378 44.106 18.913 1.00 21.09 198 CYS A O 1
ATOM 1476 N N . THR A 1 203 ? 13.927 45.199 20.820 1.00 21.67 199 THR A N 1
ATOM 1477 C CA . THR A 1 203 ? 13.389 44.189 21.746 1.00 22.16 199 THR A CA 1
ATOM 1478 C C . THR A 1 203 ? 11.912 44.415 22.096 1.00 22.62 199 THR A C 1
ATOM 1479 O O . THR A 1 203 ? 11.302 43.573 22.756 1.00 22.50 199 THR A O 1
ATOM 1483 N N . GLY A 1 204 ? 11.350 45.551 21.675 1.00 22.87 200 GLY A N 1
ATOM 1484 C CA . GLY A 1 204 ? 9.917 45.849 21.879 1.00 23.03 200 GLY A CA 1
ATOM 1485 C C . GLY A 1 204 ? 9.047 45.731 20.621 1.00 23.01 200 GLY A C 1
ATOM 1486 O O . GLY A 1 204 ? 9.548 45.492 19.519 1.00 22.98 200 GLY A O 1
ATOM 1487 N N . GLU A 1 205 ? 7.741 45.933 20.795 1.00 23.08 201 GLU A N 1
ATOM 1488 C CA . GLU A 1 205 ? 6.755 45.778 19.710 1.00 23.36 201 GLU A CA 1
ATOM 1489 C C . GLU A 1 205 ? 7.041 46.640 18.478 1.00 23.08 201 GLU A C 1
ATOM 1490 O O . GLU A 1 205 ? 6.734 46.246 17.357 1.00 23.10 201 GLU A O 1
ATOM 1496 N N . ASP A 1 206 ? 7.628 47.812 18.692 1.00 22.49 202 ASP A N 1
ATOM 1497 C CA . ASP A 1 206 ? 7.806 48.788 17.626 1.00 22.22 202 ASP A CA 1
ATOM 1498 C C . ASP A 1 206 ? 8.684 48.286 16.474 1.00 21.05 202 ASP A C 1
ATOM 1499 O O . ASP A 1 206 ? 9.493 47.378 16.627 1.00 20.75 202 ASP A O 1
ATOM 1504 N N . GLU A 1 207 ? 8.510 48.915 15.320 1.00 19.99 203 GLU A N 1
ATOM 1505 C CA . GLU A 1 207 ? 9.260 48.563 14.113 1.00 19.34 203 GLU A CA 1
ATOM 1506 C C . GLU A 1 207 ? 10.319 49.595 13.783 1.00 17.70 203 GLU A C 1
ATOM 1507 O O . GLU A 1 207 ? 10.159 50.776 14.076 1.00 17.82 203 GLU A O 1
ATOM 1513 N N . LEU A 1 208 ? 11.379 49.143 13.121 1.00 16.19 204 LEU A N 1
ATOM 1514 C CA . LEU A 1 208 ? 12.490 50.011 12.783 1.00 14.75 204 LEU A CA 1
ATOM 1515 C C . LEU A 1 208 ? 12.422 50.532 11.358 1.00 14.41 204 LEU A C 1
ATOM 1516 O O . LEU A 1 208 ? 13.318 51.263 10.918 1.00 12.81 204 LEU A O 1
ATOM 1521 N N . PHE A 1 209 ? 11.346 50.172 10.647 1.00 13.85 205 PHE A N 1
ATOM 1522 C CA . PHE A 1 209 ? 11.081 50.697 9.297 1.00 13.32 205 PHE A CA 1
ATOM 1523 C C . PHE A 1 209 ? 9.880 51.630 9.299 1.00 13.18 205 PHE A C 1
ATOM 1524 O O . PHE A 1 209 ? 8.938 51.434 10.060 1.00 12.65 205 PHE A O 1
ATOM 1532 N N . LEU A 1 210 ? 9.928 52.643 8.435 1.00 13.69 206 LEU A N 1
ATOM 1533 C CA . LEU A 1 210 ? 8.787 53.528 8.195 1.00 14.07 206 LEU A CA 1
ATOM 1534 C C . LEU A 1 210 ? 8.537 53.720 6.697 1.00 15.05 206 LEU A C 1
ATOM 1535 O O . LEU A 1 210 ? 9.448 54.038 5.917 1.00 14.12 206 LEU A O 1
ATOM 1540 N N . PHE A 1 211 ? 7.283 53.520 6.303 1.00 16.53 207 PHE A N 1
ATOM 1541 C CA . PHE A 1 211 ? 6.841 53.849 4.962 1.00 17.69 207 PHE A CA 1
ATOM 1542 C C . PHE A 1 211 ? 6.016 55.139 4.968 1.00 18.42 207 PHE A C 1
ATOM 1543 O O . PHE A 1 211 ? 4.859 55.131 5.387 1.00 18.21 207 PHE A O 1
ATOM 1551 N N . GLN A 1 212 ? 6.638 56.236 4.514 1.00 19.18 208 GLN A N 1
ATOM 1552 C CA . GLN A 1 212 ? 6.014 57.565 4.452 1.00 20.05 208 GLN A CA 1
ATOM 1553 C C . GLN A 1 212 ? 5.624 57.922 3.021 1.00 21.20 208 GLN A C 1
ATOM 1554 O O . GLN A 1 212 ? 6.498 58.143 2.181 1.00 20.96 208 GLN A O 1
ATOM 1560 N N . GLU A 1 213 ? 4.319 58.024 2.772 1.00 23.16 209 GLU A N 1
ATOM 1561 C CA . GLU A 1 213 ? 3.763 58.418 1.447 1.00 24.63 209 GLU A CA 1
ATOM 1562 C C . GLU A 1 213 ? 3.212 59.876 1.415 1.00 25.60 209 GLU A C 1
ATOM 1563 O O . GLU A 1 213 ? 2.714 60.397 2.417 1.00 26.12 209 GLU A O 1
ATOM 1569 N N . ASN A 1 214 ? 3.303 60.517 0.249 1.00 26.55 210 ASN A N 1
ATOM 1570 C CA . ASN A 1 214 ? 3.139 61.959 0.119 1.00 26.78 210 ASN A CA 1
ATOM 1571 C C . ASN A 1 214 ? 2.562 62.398 -1.228 1.00 27.47 210 ASN A C 1
ATOM 1572 O O . ASN A 1 214 ? 3.283 62.570 -2.220 1.00 28.24 210 ASN A O 1
ATOM 1574 N N . LYS B 1 7 ? 38.387 58.018 35.577 1.00 31.01 3 LYS B N 1
ATOM 1575 C CA . LYS B 1 7 ? 39.793 57.632 35.200 1.00 30.73 3 LYS B CA 1
ATOM 1576 C C . LYS B 1 7 ? 40.814 58.778 35.378 1.00 30.31 3 LYS B C 1
ATOM 1577 O O . LYS B 1 7 ? 42.016 58.564 35.102 1.00 30.35 3 LYS B O 1
ATOM 1579 N N . GLU B 1 8 ? 40.351 59.953 35.856 1.00 29.16 4 GLU B N 1
ATOM 1580 C CA . GLU B 1 8 ? 41.185 61.176 35.917 1.00 27.92 4 GLU B CA 1
ATOM 1581 C C . GLU B 1 8 ? 42.123 61.288 37.144 1.00 26.58 4 GLU B C 1
ATOM 1582 O O . GLU B 1 8 ? 43.325 61.111 36.967 1.00 26.77 4 GLU B O 1
ATOM 1588 N N . LEU B 1 9 ? 41.639 61.616 38.348 1.00 24.86 5 LEU B N 1
ATOM 1589 C CA . LEU B 1 9 ? 42.547 61.556 39.534 1.00 23.60 5 LEU B CA 1
ATOM 1590 C C . LEU B 1 9 ? 42.835 60.114 39.950 1.00 22.66 5 LEU B C 1
ATOM 1591 O O . LEU B 1 9 ? 41.924 59.377 40.352 1.00 22.21 5 LEU B O 1
ATOM 1596 N N . ARG B 1 10 ? 44.113 59.745 39.885 1.00 21.35 6 ARG B N 1
ATOM 1597 C CA . ARG B 1 10 ? 44.564 58.390 40.165 1.00 20.28 6 ARG B CA 1
ATOM 1598 C C . ARG B 1 10 ? 45.161 58.330 41.555 1.00 18.62 6 ARG B C 1
ATOM 1599 O O . ARG B 1 10 ? 46.078 59.097 41.872 1.00 18.35 6 ARG B O 1
ATOM 1607 N N . VAL B 1 11 ? 44.652 57.417 42.382 1.00 16.85 7 VAL B N 1
ATOM 1608 C CA . VAL B 1 11 ? 45.120 57.241 43.750 1.00 15.55 7 VAL B CA 1
ATOM 1609 C C . VAL B 1 11 ? 45.746 55.854 44.011 1.00 14.79 7 VAL B C 1
ATOM 1610 O O . VAL B 1 11 ? 45.192 54.838 43.618 1.00 13.98 7 VAL B O 1
ATOM 1614 N N . GLY B 1 12 ? 46.875 55.833 44.722 1.00 13.71 8 GLY B N 1
ATOM 1615 C CA . GLY B 1 12 ? 47.450 54.609 45.252 1.00 12.56 8 GLY B CA 1
ATOM 1616 C C . GLY B 1 12 ? 47.339 54.640 46.762 1.00 12.52 8 GLY B C 1
ATOM 1617 O O . GLY B 1 12 ? 47.646 55.655 47.357 1.00 11.79 8 GLY B O 1
ATOM 1618 N N . VAL B 1 13 ? 46.906 53.535 47.375 1.00 11.74 9 VAL B N 1
ATOM 1619 C CA . VAL B 1 13 ? 46.718 53.478 48.826 1.00 11.99 9 VAL B CA 1
ATOM 1620 C C . VAL B 1 13 ? 47.653 52.491 49.494 1.00 11.91 9 VAL B C 1
ATOM 1621 O O . VAL B 1 13 ? 47.723 51.316 49.121 1.00 11.16 9 VAL B O 1
ATOM 1625 N N . LEU B 1 14 ? 48.343 52.973 50.513 1.00 11.85 10 LEU B N 1
ATOM 1626 C CA . LEU B 1 14 ? 49.333 52.182 51.212 1.00 12.10 10 LEU B CA 1
ATOM 1627 C C . LEU B 1 14 ? 48.745 51.738 52.561 1.00 12.25 10 LEU B C 1
ATOM 1628 O O . LEU B 1 14 ? 48.343 52.583 53.348 1.00 10.50 10 LEU B O 1
ATOM 1633 N N . ILE B 1 15 ? 48.722 50.421 52.807 1.00 13.42 11 ILE B N 1
ATOM 1634 C CA . ILE B 1 15 ? 48.131 49.813 54.023 1.00 13.83 11 ILE B CA 1
ATOM 1635 C C . ILE B 1 15 ? 49.068 48.824 54.718 1.00 14.52 11 ILE B C 1
ATOM 1636 O O . ILE B 1 15 ? 50.063 48.392 54.140 1.00 14.34 11 ILE B O 1
ATOM 1641 N N . SER B 1 16 ? 48.737 48.491 55.969 1.00 15.34 12 SER B N 1
ATOM 1642 C CA . SER B 1 16 ? 49.422 47.431 56.735 1.00 15.88 12 SER B CA 1
ATOM 1643 C C . SER B 1 16 ? 48.487 46.466 57.490 1.00 15.86 12 SER B C 1
ATOM 1644 O O . SER B 1 16 ? 48.932 45.411 57.930 1.00 15.23 12 SER B O 1
ATOM 1647 N N . GLY B 1 17 ? 47.217 46.833 57.667 1.00 16.26 13 GLY B N 1
ATOM 1648 C CA . GLY B 1 17 ? 46.288 46.067 58.518 1.00 15.73 13 GLY B CA 1
ATOM 1649 C C . GLY B 1 17 ? 44.997 45.720 57.790 1.00 16.21 13 GLY B C 1
ATOM 1650 O O . GLY B 1 17 ? 45.038 45.250 56.638 1.00 16.43 13 GLY B O 1
ATOM 1651 N N . ARG B 1 18 ? 43.859 45.986 58.433 1.00 16.27 14 ARG B N 1
ATOM 1652 C CA . ARG B 1 18 ? 42.556 45.465 57.987 1.00 17.21 14 ARG B CA 1
ATOM 1653 C C . ARG B 1 18 ? 41.947 46.283 56.868 1.00 16.86 14 ARG B C 1
ATOM 1654 O O . ARG B 1 18 ? 41.058 45.804 56.162 1.00 16.96 14 ARG B O 1
ATOM 1662 N N . GLY B 1 19 ? 42.410 47.517 56.709 1.00 16.90 15 GLY B N 1
ATOM 1663 C CA . GLY B 1 19 ? 42.019 48.328 55.577 1.00 16.36 15 GLY B CA 1
ATOM 1664 C C . GLY B 1 19 ? 40.589 48.821 55.657 1.00 16.53 15 GLY B C 1
ATOM 1665 O O . GLY B 1 19 ? 39.860 48.781 54.664 1.00 17.12 15 GLY B O 1
ATOM 1666 N N . SER B 1 20 ? 40.186 49.270 56.839 1.00 15.95 16 SER B N 1
ATOM 1667 C CA . SER B 1 20 ? 38.857 49.821 57.071 1.00 15.72 16 SER B CA 1
ATOM 1668 C C . SER B 1 20 ? 38.715 51.163 56.348 1.00 15.19 16 SER B C 1
ATOM 1669 O O . SER B 1 20 ? 37.703 51.439 55.712 1.00 14.65 16 SER B O 1
ATOM 1672 N N . ASN B 1 21 ? 39.741 51.993 56.445 1.00 15.03 17 ASN B N 1
ATOM 1673 C CA . ASN B 1 21 ? 39.785 53.255 55.678 1.00 14.65 17 ASN B CA 1
ATOM 1674 C C . ASN B 1 21 ? 39.851 53.030 54.166 1.00 14.05 17 ASN B C 1
ATOM 1675 O O . ASN B 1 21 ? 39.150 53.709 53.409 1.00 13.79 17 ASN B O 1
ATOM 1680 N N . LEU B 1 22 ? 40.638 52.054 53.724 1.00 14.38 18 LEU B N 1
ATOM 1681 C CA . LEU B 1 22 ? 40.618 51.640 52.296 1.00 14.31 18 LEU B CA 1
ATOM 1682 C C . LEU B 1 22 ? 39.210 51.283 51.831 1.00 14.68 18 LEU B C 1
ATOM 1683 O O . LEU B 1 22 ? 38.796 51.654 50.726 1.00 14.76 18 LEU B O 1
ATOM 1688 N N . GLU B 1 23 ? 38.478 50.555 52.670 1.00 15.16 19 GLU B N 1
ATOM 1689 C CA . GLU B 1 23 ? 37.116 50.109 52.321 1.00 15.86 19 GLU B CA 1
ATOM 1690 C C . GLU B 1 23 ? 36.194 51.312 52.117 1.00 15.84 19 GLU B C 1
ATOM 1691 O O . GLU B 1 23 ? 35.435 51.378 51.154 1.00 15.80 19 GLU B O 1
ATOM 1697 N N . ALA B 1 24 ? 36.263 52.262 53.039 1.00 15.78 20 ALA B N 1
ATOM 1698 C CA . ALA B 1 24 ? 35.449 53.463 52.932 1.00 16.05 20 ALA B CA 1
ATOM 1699 C C . ALA B 1 24 ? 35.792 54.215 51.635 1.00 16.06 20 ALA B C 1
ATOM 1700 O O . ALA B 1 24 ? 34.903 54.746 50.967 1.00 16.45 20 ALA B O 1
ATOM 1702 N N . LEU B 1 25 ? 37.075 54.259 51.286 1.00 15.91 21 LEU B N 1
ATOM 1703 C CA . LEU B 1 25 ? 37.489 54.912 50.041 1.00 15.93 21 LEU B CA 1
ATOM 1704 C C . LEU B 1 25 ? 36.990 54.113 48.840 1.00 15.71 21 LEU B C 1
ATOM 1705 O O . LEU B 1 25 ? 36.363 54.668 47.939 1.00 15.48 21 LEU B O 1
ATOM 1710 N N . ALA B 1 26 ? 37.240 52.808 48.835 1.00 16.03 22 ALA B N 1
ATOM 1711 C CA . ALA B 1 26 ? 36.816 51.973 47.704 1.00 16.40 22 ALA B CA 1
ATOM 1712 C C . ALA B 1 26 ? 35.322 52.165 47.448 1.00 16.94 22 ALA B C 1
ATOM 1713 O O . ALA B 1 26 ? 34.925 52.447 46.326 1.00 17.23 22 ALA B O 1
ATOM 1715 N N . LYS B 1 27 ? 34.513 52.050 48.504 1.00 17.64 23 LYS B N 1
ATOM 1716 C CA . LYS B 1 27 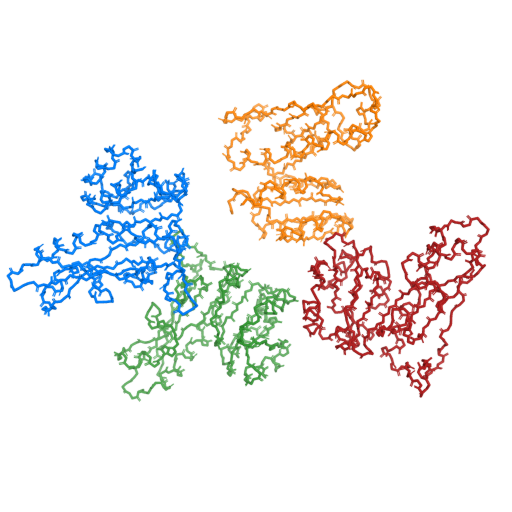? 33.046 52.192 48.418 1.00 18.25 23 LYS B CA 1
ATOM 1717 C C . LYS B 1 27 ? 32.613 53.557 47.893 1.00 18.59 23 LYS B C 1
ATOM 1718 O O . LYS B 1 27 ? 31.716 53.643 47.067 1.00 18.66 23 LYS B O 1
ATOM 1720 N N . ALA B 1 28 ? 33.245 54.624 48.367 1.00 19.21 24 ALA B N 1
ATOM 1721 C CA . ALA B 1 28 ? 32.884 55.968 47.905 1.00 19.64 24 ALA B CA 1
ATOM 1722 C C . ALA B 1 28 ? 33.176 56.188 46.411 1.00 20.13 24 ALA B C 1
ATOM 1723 O O . ALA B 1 28 ? 32.449 56.925 45.745 1.00 20.26 24 ALA B O 1
ATOM 1725 N N . PHE B 1 29 ? 34.217 55.540 45.887 1.00 20.66 25 PHE B N 1
ATOM 1726 C CA . PHE B 1 29 ? 34.683 55.811 44.524 1.00 21.01 25 PHE B CA 1
ATOM 1727 C C . PHE B 1 29 ? 34.396 54.679 43.520 1.00 21.75 25 PHE B C 1
ATOM 1728 O O . PHE B 1 29 ? 35.036 54.594 42.464 1.00 21.78 25 PHE B O 1
ATOM 1736 N N . SER B 1 30 ? 33.408 53.844 43.844 1.00 22.51 26 SER B N 1
ATOM 1737 C CA . SER B 1 30 ? 32.957 52.761 42.970 1.00 22.99 26 SER B CA 1
ATOM 1738 C C . SER B 1 30 ? 32.133 53.297 41.804 1.00 23.47 26 SER B C 1
ATOM 1739 O O . SER B 1 30 ? 32.353 52.893 40.656 1.00 23.58 26 SER B O 1
ATOM 1742 N N . THR B 1 31 ? 31.183 54.187 42.124 1.00 24.05 27 THR B N 1
ATOM 1743 C CA . THR B 1 31 ? 30.361 54.933 41.148 1.00 24.59 27 THR B CA 1
ATOM 1744 C C . THR B 1 31 ? 30.669 54.612 39.692 1.00 25.07 27 THR B C 1
ATOM 1745 O O . THR B 1 31 ? 31.607 55.169 39.127 1.00 25.99 27 THR B O 1
ATOM 1749 N N . SER B 1 35 ? 34.956 60.284 39.370 1.00 23.33 31 SER B N 1
ATOM 1750 C CA . SER B 1 35 ? 36.134 61.121 39.123 1.00 23.14 31 SER B CA 1
ATOM 1751 C C . SER B 1 35 ? 37.442 60.433 39.518 1.00 22.39 31 SER B C 1
ATOM 1752 O O . SER B 1 35 ? 38.433 60.481 38.759 1.00 23.32 31 SER B O 1
ATOM 1755 N N . VAL B 1 36 ? 37.423 59.792 40.689 1.00 20.32 32 VAL B N 1
ATOM 1756 C CA . VAL B 1 36 ? 38.608 59.196 41.298 1.00 18.97 32 VAL B CA 1
ATOM 1757 C C . VAL B 1 36 ? 38.672 57.675 41.073 1.00 18.48 32 VAL B C 1
ATOM 1758 O O . VAL B 1 36 ? 37.658 56.976 41.212 1.00 18.54 32 VAL B O 1
ATOM 1762 N N . VAL B 1 37 ? 39.870 57.187 40.724 1.00 17.15 33 VAL B N 1
ATOM 1763 C CA . VAL B 1 37 ? 40.154 55.757 40.554 1.00 16.27 33 VAL B CA 1
ATOM 1764 C C . VAL B 1 37 ? 41.259 55.329 41.533 1.00 15.10 33 VAL B C 1
ATOM 1765 O O . VAL B 1 37 ? 42.349 55.912 41.535 1.00 15.36 33 VAL B O 1
ATOM 1769 N N . ILE B 1 38 ? 41.003 54.320 42.350 1.00 12.98 34 ILE B N 1
ATOM 1770 C CA . ILE B 1 38 ? 42.085 53.710 43.108 1.00 11.93 34 ILE B CA 1
ATOM 1771 C C . ILE B 1 38 ? 42.797 52.732 42.192 1.00 12.09 34 ILE B C 1
ATOM 1772 O O . ILE B 1 38 ? 42.315 51.627 41.945 1.00 10.98 34 ILE B O 1
ATOM 1777 N N . SER B 1 39 ? 43.954 53.145 41.702 1.00 12.29 35 SER B N 1
ATOM 1778 C CA . SER B 1 39 ? 44.648 52.394 40.682 1.00 13.30 35 SER B CA 1
ATOM 1779 C C . SER B 1 39 ? 45.463 51.238 41.264 1.00 12.36 35 SER B C 1
ATOM 1780 O O . SER B 1 39 ? 45.709 50.276 40.561 1.00 10.79 35 SER B O 1
ATOM 1783 N N . CYS B 1 40 ? 45.888 51.347 42.529 1.00 11.65 36 CYS B N 1
ATOM 1784 C CA . CYS B 1 40 ? 46.621 50.250 43.200 1.00 11.45 36 CYS B CA 1
ATOM 1785 C C . CYS B 1 40 ? 46.603 50.349 44.727 1.00 10.74 36 CYS B C 1
ATOM 1786 O O . CYS B 1 40 ? 46.324 51.399 45.291 1.00 10.32 36 CYS B O 1
ATOM 1789 N N . VAL B 1 41 ? 46.863 49.215 45.375 1.00 10.36 37 VAL B N 1
ATOM 1790 C CA . VAL B 1 41 ? 47.049 49.138 46.815 1.00 9.60 37 VAL B CA 1
ATOM 1791 C C . VAL B 1 41 ? 48.367 48.405 47.093 1.00 10.03 37 VAL B C 1
ATOM 1792 O O . VAL B 1 41 ? 48.689 47.443 46.413 1.00 9.60 37 VAL B O 1
ATOM 1796 N N . ILE B 1 42 ? 49.115 48.889 48.088 1.00 10.24 38 ILE B N 1
ATOM 1797 C CA . ILE B 1 42 ? 50.439 48.401 48.434 1.00 10.69 38 ILE B CA 1
ATOM 1798 C C . ILE B 1 42 ? 50.555 48.200 49.965 1.00 11.28 38 ILE B C 1
ATOM 1799 O O . ILE B 1 42 ? 50.202 49.089 50.765 1.00 11.58 38 ILE B O 1
ATOM 1804 N N . SER B 1 43 ? 51.013 47.016 50.359 1.00 11.86 39 SER B N 1
ATOM 1805 C CA . SER B 1 43 ? 51.158 46.653 51.768 1.00 12.93 39 SER B CA 1
ATOM 1806 C C . SER B 1 43 ? 52.597 46.265 52.045 1.00 13.39 39 SER B C 1
ATOM 1807 O O . SER B 1 43 ? 53.268 45.671 51.190 1.00 11.75 39 SER B O 1
ATOM 1810 N N . ASN B 1 44 ? 53.055 46.588 53.254 1.00 14.50 40 ASN B N 1
ATOM 1811 C CA . ASN B 1 44 ? 54.355 46.118 53.716 1.00 15.44 40 ASN B CA 1
ATOM 1812 C C . ASN B 1 44 ? 54.220 44.890 54.613 1.00 15.67 40 ASN B C 1
ATOM 1813 O O . ASN B 1 44 ? 55.200 44.438 55.208 1.00 16.30 40 ASN B O 1
ATOM 1818 N N . ASN B 1 45 ? 53.007 44.327 54.623 1.00 15.45 41 ASN B N 1
ATOM 1819 C CA . ASN B 1 45 ? 52.615 43.154 55.412 1.00 14.85 41 ASN B CA 1
ATOM 1820 C C . ASN B 1 45 ? 51.855 42.163 54.481 1.00 13.82 41 ASN B C 1
ATOM 1821 O O . ASN B 1 45 ? 50.786 42.496 53.974 1.00 12.39 41 ASN B O 1
ATOM 1826 N N . ALA B 1 46 ? 52.396 40.963 54.259 1.00 13.09 42 ALA B N 1
ATOM 1827 C CA . ALA B 1 46 ? 51.670 39.894 53.508 1.00 12.99 42 ALA B CA 1
ATOM 1828 C C . ALA B 1 46 ? 50.392 39.396 54.219 1.00 12.53 42 ALA B C 1
ATOM 1829 O O . ALA B 1 46 ? 49.623 38.607 53.665 1.00 12.13 42 ALA B O 1
ATOM 1831 N N . GLU B 1 47 ? 50.182 39.879 55.430 1.00 12.60 43 GLU B N 1
ATOM 1832 C CA . GLU B 1 47 ? 49.088 39.463 56.310 1.00 13.87 43 GLU B CA 1
ATOM 1833 C C . GLU B 1 47 ? 47.918 40.462 56.327 1.00 12.86 43 GLU B C 1
ATOM 1834 O O . GLU B 1 47 ? 46.916 40.243 57.017 1.00 12.90 43 GLU B O 1
ATOM 1840 N N . ALA B 1 48 ? 48.056 41.559 55.599 1.00 12.05 44 ALA B N 1
ATOM 1841 C CA . ALA B 1 48 ? 47.118 42.671 55.702 1.00 11.35 44 ALA B CA 1
ATOM 1842 C C . ALA B 1 48 ? 45.784 42.286 55.091 1.00 11.22 44 ALA B C 1
ATOM 1843 O O . ALA B 1 48 ? 45.704 41.994 53.907 1.00 10.73 44 ALA B O 1
ATOM 1845 N N . ARG B 1 49 ? 44.741 42.278 55.906 1.00 11.29 45 ARG B N 1
ATOM 1846 C CA . ARG B 1 49 ? 43.387 41.945 55.450 1.00 11.89 45 ARG B CA 1
ATOM 1847 C C . ARG B 1 49 ? 42.857 42.907 54.395 1.00 10.97 45 ARG B C 1
ATOM 1848 O O . ARG B 1 49 ? 42.093 42.507 53.514 1.00 10.29 45 ARG B O 1
ATOM 1856 N N . GLY B 1 50 ? 43.251 44.173 54.492 1.00 11.19 46 GLY B N 1
ATOM 1857 C CA . GLY B 1 50 ? 42.895 45.190 53.480 1.00 10.91 46 GLY B CA 1
ATOM 1858 C C . GLY B 1 50 ? 43.194 44.745 52.050 1.00 10.80 46 GLY B C 1
ATOM 1859 O O . GLY B 1 50 ? 42.602 45.244 51.081 1.00 10.58 46 GLY B O 1
ATOM 1860 N N . LEU B 1 51 ? 44.131 43.814 51.921 1.00 10.61 47 LEU B N 1
ATOM 1861 C CA . LEU B 1 51 ? 44.479 43.242 50.640 1.00 9.95 47 LEU B CA 1
ATOM 1862 C C . LEU B 1 51 ? 43.296 42.519 50.010 1.00 10.06 47 LEU B C 1
ATOM 1863 O O . LEU B 1 51 ? 43.048 42.624 48.794 1.00 9.75 47 LEU B O 1
ATOM 1868 N N . LEU B 1 52 ? 42.564 41.787 50.837 1.00 9.90 48 LEU B N 1
ATOM 1869 C CA . LEU B 1 52 ? 41.380 41.071 50.371 1.00 9.93 48 LEU B CA 1
ATOM 1870 C C . LEU B 1 52 ? 40.221 42.018 50.059 1.00 9.81 48 LEU B C 1
ATOM 1871 O O . LEU B 1 52 ? 39.408 41.729 49.178 1.00 10.09 48 LEU B O 1
ATOM 1876 N N . ILE B 1 53 ? 40.152 43.152 50.751 1.00 9.85 49 ILE B N 1
ATOM 1877 C CA . ILE B 1 53 ? 39.129 44.145 50.433 1.00 9.50 49 ILE B CA 1
ATOM 1878 C C . ILE B 1 53 ? 39.436 44.671 49.038 1.00 9.00 49 ILE B C 1
ATOM 1879 O O . ILE B 1 53 ? 38.569 44.711 48.176 1.00 8.84 49 ILE B O 1
ATOM 1884 N N . ALA B 1 54 ? 40.695 45.019 48.811 1.00 8.67 50 ALA B N 1
ATOM 1885 C CA . ALA B 1 54 ? 41.087 45.615 47.567 1.00 8.59 50 ALA B CA 1
ATOM 1886 C C . ALA B 1 54 ? 40.804 44.655 46.447 1.00 8.77 50 ALA B C 1
ATOM 1887 O O . ALA B 1 54 ? 40.255 45.064 45.419 1.00 8.96 50 ALA B O 1
ATOM 1889 N N . GLN B 1 55 ? 41.161 43.381 46.644 1.00 8.57 51 GLN B N 1
ATOM 1890 C CA . GLN B 1 55 ? 40.976 42.375 45.602 1.00 8.65 51 GLN B CA 1
ATOM 1891 C C . GLN B 1 55 ? 39.495 42.172 45.252 1.00 9.20 51 GLN B C 1
ATOM 1892 O O . GLN B 1 55 ? 39.161 41.825 44.112 1.00 9.43 51 GLN B O 1
ATOM 1898 N N . SER B 1 56 ? 38.611 42.389 46.221 1.00 9.75 52 SER B N 1
ATOM 1899 C CA . SER B 1 56 ? 37.172 42.223 45.988 1.00 10.16 52 SER B CA 1
ATOM 1900 C C . SER B 1 56 ? 36.586 43.436 45.253 1.00 10.71 52 SER B C 1
ATOM 1901 O O . SER B 1 56 ? 35.461 43.365 44.776 1.00 10.31 52 SER B O 1
ATOM 1904 N N . TYR B 1 57 ? 37.331 44.546 45.185 1.00 11.30 53 TYR B N 1
ATOM 1905 C CA . TYR B 1 57 ? 36.924 45.686 44.346 1.00 11.96 53 TYR B CA 1
ATOM 1906 C C . TYR B 1 57 ? 37.620 45.744 42.976 1.00 12.59 53 TYR B C 1
ATOM 1907 O O . TYR B 1 57 ? 37.411 46.695 42.239 1.00 13.72 53 TYR B O 1
ATOM 1916 N N . GLY B 1 58 ? 38.402 44.723 42.618 1.00 12.45 54 GLY B N 1
ATOM 1917 C CA . GLY B 1 58 ? 39.115 44.688 41.346 1.00 12.14 54 GLY B CA 1
ATOM 1918 C C . GLY B 1 58 ? 40.404 45.500 41.287 1.00 12.19 54 GLY B C 1
ATOM 1919 O O . GLY B 1 58 ? 40.946 45.726 40.200 1.00 12.16 54 GLY B O 1
ATOM 1920 N N . ILE B 1 59 ? 40.908 45.924 42.445 1.00 11.93 55 ILE B N 1
ATOM 1921 C CA . ILE B 1 59 ? 42.111 46.751 42.533 1.00 11.56 55 ILE B CA 1
ATOM 1922 C C . ILE B 1 59 ? 43.357 45.877 42.626 1.00 11.96 55 ILE B C 1
ATOM 1923 O O . ILE B 1 59 ? 43.422 45.024 43.493 1.00 12.42 55 ILE B O 1
ATOM 1928 N N . PRO B 1 60 ? 44.351 46.075 41.731 1.00 12.49 56 PRO B N 1
ATOM 1929 C CA . PRO B 1 60 ? 45.587 45.273 41.823 1.00 12.41 56 PRO B CA 1
ATOM 1930 C C . PRO B 1 60 ? 46.341 45.521 43.133 1.00 12.22 56 PRO B C 1
ATOM 1931 O O . PRO B 1 60 ? 46.421 46.669 43.597 1.00 13.33 56 PRO B O 1
ATOM 1935 N N . THR B 1 61 ? 46.874 44.457 43.725 1.00 11.71 57 THR B N 1
ATOM 1936 C CA . THR B 1 61 ? 47.575 44.543 44.992 1.00 11.53 57 THR B CA 1
ATOM 1937 C C . THR B 1 61 ? 49.024 44.025 44.915 1.00 11.16 57 THR B C 1
ATOM 1938 O O . THR B 1 61 ? 49.358 43.147 44.121 1.00 10.07 57 THR B O 1
ATOM 1942 N N . PHE B 1 62 ? 49.849 44.562 45.808 1.00 10.87 58 PHE B N 1
ATOM 1943 C CA . PHE B 1 62 ? 51.282 44.364 45.808 1.00 10.86 58 PHE B CA 1
ATOM 1944 C C . PHE B 1 62 ? 51.787 44.329 47.236 1.00 11.20 58 PHE B C 1
ATOM 1945 O O . PHE B 1 62 ? 51.429 45.166 48.044 1.00 11.56 58 PHE B O 1
ATOM 1953 N N . VAL B 1 63 ? 52.619 43.351 47.536 1.00 11.96 59 VAL B N 1
ATOM 1954 C CA . VAL B 1 63 ? 53.243 43.227 48.834 1.00 12.54 59 VAL B CA 1
ATOM 1955 C C . VAL B 1 63 ? 54.708 43.565 48.661 1.00 13.32 59 VAL B C 1
ATOM 1956 O O . VAL B 1 63 ? 55.338 43.189 47.670 1.00 12.82 59 VAL B O 1
ATOM 1960 N N . VAL B 1 64 ? 55.254 44.239 49.650 1.00 14.53 60 VAL B N 1
ATOM 1961 C CA . VAL B 1 64 ? 56.613 44.735 49.601 1.00 15.73 60 VAL B CA 1
ATOM 1962 C C . VAL B 1 64 ? 57.277 44.451 50.931 1.00 17.09 60 VAL B C 1
ATOM 1963 O O . VAL B 1 64 ? 56.627 44.540 51.963 1.00 17.02 60 VAL B O 1
ATOM 1967 N N . LYS B 1 65 ? 58.557 44.103 50.911 1.00 18.98 61 LYS B N 1
ATOM 1968 C CA . LYS B 1 65 ? 59.237 43.706 52.125 1.00 20.77 61 LYS B CA 1
ATOM 1969 C C . LYS B 1 65 ? 59.567 44.885 53.026 1.00 22.36 61 LYS B C 1
ATOM 1970 O O . LYS B 1 65 ? 59.768 46.014 52.565 1.00 22.34 61 LYS B O 1
ATOM 1976 N N . ARG B 1 66 ? 59.609 44.600 54.321 1.00 24.26 62 ARG B N 1
ATOM 1977 C CA . ARG B 1 66 ? 59.501 45.609 55.370 1.00 25.74 62 ARG B CA 1
ATOM 1978 C C . ARG B 1 66 ? 60.832 46.029 56.015 1.00 26.15 62 ARG B C 1
ATOM 1979 O O . ARG B 1 66 ? 61.053 47.211 56.285 1.00 26.69 62 ARG B O 1
ATOM 1987 N N . LYS B 1 67 ? 61.696 45.063 56.307 1.00 26.66 63 LYS B N 1
ATOM 1988 C CA . LYS B 1 67 ? 62.978 45.361 56.947 1.00 26.73 63 LYS B CA 1
ATOM 1989 C C . LYS B 1 67 ? 64.138 45.106 55.972 1.00 26.72 63 LYS B C 1
ATOM 1990 O O . LYS B 1 67 ? 64.470 43.947 55.685 1.00 26.83 63 LYS B O 1
ATOM 1996 N N . PRO B 1 68 ? 64.732 46.182 55.409 1.00 26.46 64 PRO B N 1
ATOM 1997 C CA . PRO B 1 68 ? 64.347 47.593 55.411 1.00 25.92 64 PRO B CA 1
ATOM 1998 C C . PRO B 1 68 ? 63.448 47.881 54.224 1.00 25.13 64 PRO B C 1
ATOM 1999 O O . PRO B 1 68 ? 63.638 47.301 53.158 1.00 25.05 64 PRO B O 1
ATOM 2003 N N . LEU B 1 69 ? 62.492 48.779 54.407 1.00 24.22 65 LEU B N 1
ATOM 2004 C CA . LEU B 1 69 ? 61.423 49.004 53.436 1.00 23.61 65 LEU B CA 1
ATOM 2005 C C . LEU B 1 69 ? 61.918 49.068 51.986 1.00 23.43 65 LEU B C 1
ATOM 2006 O O . LEU B 1 69 ? 62.844 49.814 51.672 1.00 23.17 65 LEU B O 1
ATOM 2011 N N . ASP B 1 70 ? 61.302 48.271 51.111 1.00 23.04 66 ASP B N 1
ATOM 2012 C CA . ASP B 1 70 ? 61.674 48.236 49.699 1.00 22.91 66 ASP B CA 1
ATOM 2013 C C . ASP B 1 70 ? 61.031 49.403 48.959 1.00 22.97 66 ASP B C 1
ATOM 2014 O O . ASP B 1 70 ? 60.148 49.214 48.116 1.00 23.21 66 ASP B O 1
ATOM 2019 N N . ILE B 1 71 ? 61.499 50.612 49.247 1.00 22.83 67 ILE B N 1
ATOM 2020 C CA . ILE B 1 71 ? 60.810 51.807 48.776 1.00 22.78 67 ILE B CA 1
ATOM 2021 C C . ILE B 1 71 ? 60.893 52.006 47.262 1.00 22.96 67 ILE B C 1
ATOM 2022 O O . ILE B 1 71 ? 60.064 52.706 46.690 1.00 23.30 67 ILE B O 1
ATOM 2027 N N . GLU B 1 72 ? 61.876 51.381 46.621 1.00 22.87 68 GLU B N 1
ATOM 2028 C CA . GLU B 1 72 ? 62.010 51.479 45.176 1.00 23.32 68 GLU B CA 1
ATOM 2029 C C . GLU B 1 72 ? 60.950 50.618 44.489 1.00 22.69 68 GLU B C 1
ATOM 2030 O O . GLU B 1 72 ? 60.420 50.989 43.434 1.00 22.86 68 GLU B O 1
ATOM 2036 N N . HIS B 1 73 ? 60.641 49.468 45.081 1.00 21.68 69 HIS B N 1
ATOM 2037 C CA . HIS B 1 73 ? 59.566 48.658 44.553 1.00 21.47 69 HIS B CA 1
ATOM 2038 C C . HIS B 1 73 ? 58.276 49.450 44.685 1.00 20.28 69 HIS B C 1
ATOM 2039 O O . HIS B 1 73 ? 57.486 49.521 43.739 1.00 20.38 69 HIS B O 1
ATOM 2046 N N . ILE B 1 74 ? 58.075 50.064 45.845 1.00 18.79 70 ILE B N 1
ATOM 2047 C CA . ILE B 1 74 ? 56.927 50.925 46.030 1.00 17.85 70 ILE B CA 1
ATOM 2048 C C . ILE B 1 74 ? 56.872 51.996 44.943 1.00 17.55 70 ILE B C 1
ATOM 2049 O O . ILE B 1 74 ? 55.851 52.181 44.308 1.00 16.97 70 ILE B O 1
ATOM 2054 N N . SER B 1 75 ? 57.962 52.712 44.737 1.00 18.04 71 SER B N 1
ATOM 2055 C CA . SER B 1 75 ? 57.947 53.807 43.754 1.00 18.69 71 SER B CA 1
ATOM 2056 C C . SER B 1 75 ? 57.649 53.288 42.339 1.00 19.02 71 SER B C 1
ATOM 2057 O O . SER B 1 75 ? 56.932 53.920 41.565 1.00 19.21 71 SER B O 1
ATOM 2060 N N . THR B 1 76 ? 58.187 52.127 42.004 1.00 19.54 72 THR B N 1
ATOM 2061 C CA . THR B 1 76 ? 58.012 51.598 40.659 1.00 19.97 72 THR B CA 1
ATOM 2062 C C . THR B 1 76 ? 56.534 51.310 40.422 1.00 20.04 72 THR B C 1
ATOM 2063 O O . THR B 1 76 ? 55.980 51.705 39.379 1.00 20.60 72 THR B O 1
ATOM 2067 N N . VAL B 1 77 ? 55.902 50.652 41.394 1.00 19.30 73 VAL B N 1
ATOM 2068 C CA . VAL B 1 77 ? 54.484 50.298 41.292 1.00 18.85 73 VAL B CA 1
ATOM 2069 C C . VAL B 1 77 ? 53.624 51.564 41.174 1.00 18.74 73 VAL B C 1
ATOM 2070 O O . VAL B 1 77 ? 52.708 51.629 40.361 1.00 18.63 73 VAL B O 1
ATOM 2074 N N . LEU B 1 78 ? 53.928 52.578 41.968 1.00 18.95 74 LEU B N 1
ATOM 2075 C CA . LEU B 1 78 ? 53.198 53.833 41.855 1.00 19.11 74 LEU B CA 1
ATOM 2076 C C . LEU B 1 78 ? 53.404 54.508 40.470 1.00 19.86 74 LEU B C 1
ATOM 2077 O O . LEU B 1 78 ? 52.447 54.980 39.857 1.00 19.25 74 LEU B O 1
ATOM 2082 N N . ARG B 1 79 ? 54.639 54.544 39.985 1.00 20.68 75 ARG B N 1
ATOM 2083 C CA . ARG B 1 79 ? 54.909 55.168 38.697 1.00 21.93 75 ARG B CA 1
ATOM 2084 C C . ARG B 1 79 ? 54.146 54.410 37.608 1.00 21.82 75 ARG B C 1
ATOM 2085 O O . ARG B 1 79 ? 53.450 55.020 36.793 1.00 21.91 75 ARG B O 1
ATOM 2093 N N . GLU B 1 80 ? 54.235 53.081 37.631 1.00 21.50 76 GLU B N 1
ATOM 2094 C CA . GLU B 1 80 ? 53.631 52.259 36.594 1.00 21.46 76 GLU B CA 1
ATOM 2095 C C . GLU B 1 80 ? 52.105 52.261 36.606 1.00 20.91 76 GLU B C 1
ATOM 2096 O O . GLU B 1 80 ? 51.505 51.910 35.608 1.00 20.19 76 GLU B O 1
ATOM 2102 N N . HIS B 1 81 ? 51.470 52.632 37.721 1.00 20.21 77 HIS B N 1
ATOM 2103 C CA . HIS B 1 81 ? 50.007 52.738 37.745 1.00 19.83 77 HIS B CA 1
ATOM 2104 C C . HIS B 1 81 ? 49.530 54.192 37.635 1.00 19.81 77 HIS B C 1
ATOM 2105 O O . HIS B 1 81 ? 48.377 54.508 37.956 1.00 20.45 77 HIS B O 1
ATOM 2112 N N . ASP B 1 82 ? 50.422 55.075 37.181 1.00 19.54 78 ASP B N 1
ATOM 2113 C CA . ASP B 1 82 ? 50.123 56.495 36.982 1.00 19.41 78 ASP B CA 1
ATOM 2114 C C . ASP B 1 82 ? 49.454 57.177 38.185 1.00 18.28 78 ASP B C 1
ATOM 2115 O O . ASP B 1 82 ? 48.532 57.972 38.016 1.00 18.22 78 ASP B O 1
ATOM 2120 N N . VAL B 1 83 ? 49.931 56.896 39.388 1.00 17.35 79 VAL B N 1
ATOM 2121 C CA . VAL B 1 83 ? 49.363 57.527 40.588 1.00 16.57 79 VAL B CA 1
ATOM 2122 C C . VAL B 1 83 ? 49.718 59.024 40.690 1.00 16.34 79 VAL B C 1
ATOM 2123 O O . VAL B 1 83 ? 50.888 59.398 40.584 1.00 16.41 79 VAL B O 1
ATOM 2127 N N . ASP B 1 84 ? 48.685 59.856 40.858 1.00 16.00 80 ASP B N 1
ATOM 2128 C CA . ASP B 1 84 ? 48.803 61.290 41.144 1.00 16.17 80 ASP B CA 1
ATOM 2129 C C . ASP B 1 84 ? 48.840 61.587 42.659 1.00 15.82 80 ASP B C 1
ATOM 2130 O O . ASP B 1 84 ? 49.393 62.608 43.076 1.00 16.32 80 ASP B O 1
ATOM 2135 N N . LEU B 1 85 ? 48.208 60.735 43.471 1.00 15.26 81 LEU B N 1
ATOM 2136 C CA . LEU B 1 85 ? 48.063 60.982 44.907 1.00 14.72 81 LEU B CA 1
ATOM 2137 C C . LEU B 1 85 ? 48.250 59.689 45.677 1.00 14.57 81 LEU B C 1
ATOM 2138 O O . LEU B 1 85 ? 47.603 58.676 45.389 1.00 14.76 81 LEU B O 1
ATOM 2143 N N . VAL B 1 86 ? 49.133 59.737 46.670 1.00 14.49 82 VAL B N 1
ATOM 2144 C CA . VAL B 1 86 ? 49.428 58.611 47.536 1.00 13.86 82 VAL B CA 1
ATOM 2145 C C . VAL B 1 86 ? 48.667 58.817 48.856 1.00 14.27 82 VAL B C 1
ATOM 2146 O O . VAL B 1 86 ? 48.807 59.867 49.528 1.00 13.21 82 VAL B O 1
ATOM 2150 N N . CYS B 1 87 ? 47.869 57.813 49.222 1.00 14.31 83 CYS B N 1
ATOM 2151 C CA . CYS B 1 87 ? 47.050 57.871 50.416 1.00 15.23 83 CYS B CA 1
ATOM 2152 C C . CYS B 1 87 ? 47.518 56.823 51.402 1.00 15.48 83 CYS B C 1
ATOM 2153 O O . CYS B 1 87 ? 47.500 55.648 51.082 1.00 16.31 83 CYS B O 1
ATOM 2156 N N . LEU B 1 88 ? 47.975 57.256 52.574 1.00 15.39 84 LEU B N 1
ATOM 2157 C CA . LEU B 1 88 ? 48.379 56.340 53.631 1.00 15.16 84 LEU B CA 1
ATOM 2158 C C . LEU B 1 88 ? 47.154 56.102 54.469 1.00 15.55 84 LEU B C 1
ATOM 2159 O O . LEU B 1 88 ? 46.495 57.064 54.909 1.00 14.56 84 LEU B O 1
ATOM 2164 N N . ALA B 1 89 ? 46.853 54.819 54.664 1.00 16.14 85 ALA B N 1
ATOM 2165 C CA . ALA B 1 89 ? 45.662 54.377 55.346 1.00 16.93 85 ALA B CA 1
ATOM 2166 C C . ALA B 1 89 ? 46.050 53.244 56.292 1.00 18.04 85 ALA B C 1
ATOM 2167 O O . ALA B 1 89 ? 45.749 52.068 56.052 1.00 18.00 85 ALA B O 1
ATOM 2169 N N . GLY B 1 90 ? 46.716 53.633 57.382 1.00 19.12 86 GLY B N 1
ATOM 2170 C CA . GLY B 1 90 ? 47.208 52.701 58.397 1.00 19.81 86 GLY B CA 1
ATOM 2171 C C . GLY B 1 90 ? 48.498 52.004 57.994 1.00 20.62 86 GLY B C 1
ATOM 2172 O O . GLY B 1 90 ? 48.788 50.909 58.469 1.00 19.68 86 GLY B O 1
ATOM 2173 N N . PHE B 1 91 ? 49.260 52.622 57.090 1.00 21.58 87 PHE B N 1
ATOM 2174 C CA . PHE B 1 91 ? 50.589 52.122 56.717 1.00 22.47 87 PHE B CA 1
ATOM 2175 C C . PHE B 1 91 ? 51.531 52.343 57.906 1.00 23.72 87 PHE B C 1
ATOM 2176 O O . PHE B 1 91 ? 51.643 53.446 58.375 1.00 22.85 87 PHE B O 1
ATOM 2184 N N . MET B 1 92 ? 52.200 51.287 58.365 1.00 25.58 88 MET B N 1
ATOM 2185 C CA . MET B 1 92 ? 53.062 51.319 59.545 1.00 27.27 88 MET B CA 1
ATOM 2186 C C . MET B 1 92 ? 54.538 51.115 59.215 1.00 28.06 88 MET B C 1
ATOM 2187 O O . MET B 1 92 ? 55.070 50.008 59.328 1.00 29.36 88 MET B O 1
ATOM 2192 N N . SER B 1 93 ? 55.203 52.191 58.843 1.00 28.54 89 SER B N 1
ATOM 2193 C CA . SER B 1 93 ? 56.627 52.186 58.518 1.00 28.78 89 SER B CA 1
ATOM 2194 C C . SER B 1 93 ? 56.979 53.661 58.420 1.00 28.97 89 SER B C 1
ATOM 2195 O O . SER B 1 93 ? 56.158 54.438 57.957 1.00 29.78 89 SER B O 1
ATOM 2198 N N . ILE B 1 94 ? 58.168 54.063 58.856 1.00 28.62 90 ILE B N 1
ATOM 2199 C CA . ILE B 1 94 ? 58.595 55.453 58.692 1.00 28.37 90 ILE B CA 1
ATOM 2200 C C . ILE B 1 94 ? 59.267 55.687 57.327 1.00 27.67 90 ILE B C 1
ATOM 2201 O O . ILE B 1 94 ? 60.436 55.312 57.117 1.00 28.18 90 ILE B O 1
ATOM 2206 N N . LEU B 1 95 ? 58.536 56.328 56.418 1.00 26.32 91 LEU B N 1
ATOM 2207 C CA . LEU B 1 95 ? 59.029 56.608 55.064 1.00 25.19 91 LEU B CA 1
ATOM 2208 C C . LEU B 1 95 ? 60.346 57.389 55.122 1.00 24.43 91 LEU B C 1
ATOM 2209 O O . LEU B 1 95 ? 60.474 58.318 55.909 1.00 24.83 91 LEU B O 1
ATOM 2214 N N . PRO B 1 96 ? 61.328 57.015 54.295 1.00 23.73 92 PRO B N 1
ATOM 2215 C CA . PRO B 1 96 ? 62.553 57.802 54.175 1.00 23.20 92 PRO B CA 1
ATOM 2216 C C . PRO B 1 96 ? 62.424 59.191 53.512 1.00 22.71 92 PRO B C 1
ATOM 2217 O O . PRO B 1 96 ? 61.582 59.416 52.634 1.00 22.29 92 PRO B O 1
ATOM 2221 N N . GLU B 1 97 ? 63.303 60.090 53.938 1.00 21.97 93 GLU B N 1
ATOM 2222 C CA . GLU B 1 97 ? 63.323 61.469 53.489 1.00 21.64 93 GLU B CA 1
ATOM 2223 C C . GLU B 1 97 ? 63.167 61.621 51.990 1.00 21.15 93 GLU B C 1
ATOM 2224 O O . GLU B 1 97 ? 62.474 62.545 51.540 1.00 20.30 93 GLU B O 1
ATOM 2226 N N . LYS B 1 98 ? 63.812 60.737 51.219 1.00 20.90 94 LYS B N 1
ATOM 2227 C CA . LYS B 1 98 ? 63.786 60.854 49.768 1.00 20.59 94 LYS B CA 1
ATOM 2228 C C . LYS B 1 98 ? 62.399 60.598 49.179 1.00 20.14 94 LYS B C 1
ATOM 2229 O O . LYS B 1 98 ? 61.957 61.313 48.280 1.00 20.66 94 LYS B O 1
ATOM 2235 N N . PHE B 1 99 ? 61.718 59.574 49.656 1.00 19.44 95 PHE B N 1
ATOM 2236 C CA . PHE B 1 99 ? 60.376 59.298 49.173 1.00 19.16 95 PHE B CA 1
ATOM 2237 C C . PHE B 1 99 ? 59.442 60.462 49.493 1.00 18.93 95 PHE B C 1
ATOM 2238 O O . PHE B 1 99 ? 58.668 60.897 48.634 1.00 18.65 95 PHE B O 1
ATOM 2246 N N . VAL B 1 100 ? 59.530 60.972 50.723 1.00 18.43 96 VAL B N 1
ATOM 2247 C CA . VAL B 1 100 ? 58.722 62.103 51.154 1.00 18.02 96 VAL B CA 1
ATOM 2248 C C . VAL B 1 100 ? 59.008 63.334 50.324 1.00 18.60 96 VAL B C 1
ATOM 2249 O O . VAL B 1 100 ? 58.087 64.008 49.893 1.00 18.78 96 VAL B O 1
ATOM 2253 N N . THR B 1 101 ? 60.289 63.637 50.131 1.00 18.95 97 THR B N 1
ATOM 2254 C CA . THR B 1 101 ? 60.735 64.708 49.235 1.00 19.03 97 THR B CA 1
ATOM 2255 C C . THR B 1 101 ? 60.137 64.575 47.832 1.00 18.87 97 THR B C 1
ATOM 2256 O O . THR B 1 101 ? 59.509 65.503 47.317 1.00 19.11 97 THR B O 1
ATOM 2260 N N . ASP B 1 102 ? 60.366 63.421 47.222 1.00 18.37 98 ASP B N 1
ATOM 2261 C CA . ASP B 1 102 ? 59.939 63.156 45.852 1.00 18.24 98 ASP B CA 1
ATOM 2262 C C . ASP B 1 102 ? 58.434 63.322 45.625 1.00 18.01 98 ASP B C 1
ATOM 2263 O O . ASP B 1 102 ? 58.019 63.798 44.570 1.00 17.36 98 ASP B O 1
ATOM 2268 N N . TRP B 1 103 ? 57.627 62.930 46.612 1.00 17.43 99 TRP B N 1
ATOM 2269 C CA . TRP B 1 103 ? 56.183 62.997 46.492 1.00 17.34 99 TRP B CA 1
ATOM 2270 C C . TRP B 1 103 ? 55.600 64.182 47.281 1.00 16.97 99 TRP B C 1
ATOM 2271 O O . TRP B 1 103 ? 54.484 64.110 47.786 1.00 17.31 99 TRP B O 1
ATOM 2282 N N . HIS B 1 104 ? 56.345 65.279 47.380 1.00 16.68 100 HIS B N 1
ATOM 2283 C CA . HIS B 1 104 ? 55.912 66.437 48.145 1.00 16.19 100 HIS B CA 1
ATOM 2284 C C . HIS B 1 104 ? 54.627 67.069 47.559 1.00 16.34 100 HIS B C 1
ATOM 2285 O O . HIS B 1 104 ? 54.515 67.275 46.361 1.00 15.52 100 HIS B O 1
ATOM 2292 N N . HIS B 1 105 ? 53.672 67.385 48.432 1.00 16.81 101 HIS B N 1
ATOM 2293 C CA . HIS B 1 105 ? 52.326 67.838 48.050 1.00 17.15 101 HIS B CA 1
ATOM 2294 C C . HIS B 1 105 ? 51.471 66.735 47.425 1.00 16.78 101 HIS B C 1
ATOM 2295 O O . HIS B 1 105 ? 50.362 67.009 46.982 1.00 16.72 101 HIS B O 1
ATOM 2302 N N . LYS B 1 106 ? 51.966 65.498 47.408 1.00 16.31 102 LYS B N 1
ATOM 2303 C CA . LYS B 1 106 ? 51.242 64.387 46.799 1.00 15.68 102 LYS B CA 1
ATOM 2304 C C . LYS B 1 106 ? 51.038 63.143 47.710 1.00 14.68 102 LYS B C 1
ATOM 2305 O O . LYS B 1 106 ? 50.535 62.127 47.229 1.00 15.06 102 LYS B O 1
ATOM 2311 N N . ILE B 1 107 ? 51.447 63.199 48.983 1.00 13.71 103 ILE B N 1
ATOM 2312 C CA . ILE B 1 107 ? 51.144 62.144 49.974 1.00 12.90 103 ILE B CA 1
ATOM 2313 C C . ILE B 1 107 ? 50.308 62.753 51.086 1.00 12.60 103 ILE B C 1
ATOM 2314 O O . ILE B 1 107 ? 50.681 63.791 51.640 1.00 12.58 103 ILE B O 1
ATOM 2319 N N . ILE B 1 108 ? 49.219 62.091 51.433 1.00 12.04 104 ILE B N 1
ATOM 2320 C CA . ILE B 1 108 ? 48.380 62.501 52.531 1.00 11.89 104 ILE B CA 1
ATOM 2321 C C . ILE B 1 108 ? 48.230 61.304 53.480 1.00 12.64 104 ILE B C 1
ATOM 2322 O O . ILE B 1 108 ? 48.583 60.159 53.141 1.00 12.31 104 ILE B O 1
ATOM 2327 N N . ASN B 1 109 ? 47.727 61.594 54.672 1.00 12.42 105 ASN B N 1
ATOM 2328 C CA . ASN B 1 109 ? 47.578 60.626 55.720 1.00 12.91 105 ASN B CA 1
ATOM 2329 C C . ASN B 1 109 ? 46.350 60.991 56.516 1.00 13.00 105 ASN B C 1
ATOM 2330 O O . ASN B 1 109 ? 46.026 62.178 56.639 1.00 12.40 105 ASN B O 1
ATOM 2335 N N . ILE B 1 110 ? 45.672 59.989 57.061 1.00 12.69 106 ILE B N 1
ATOM 2336 C CA . ILE B 1 110 ? 44.583 60.239 58.017 1.00 13.32 106 ILE B CA 1
ATOM 2337 C C . ILE B 1 110 ? 45.080 59.843 59.390 1.00 12.89 106 ILE B C 1
ATOM 2338 O O . ILE B 1 110 ? 45.560 58.737 59.548 1.00 12.83 106 ILE B O 1
ATOM 2343 N N . HIS B 1 111 ? 44.952 60.721 60.385 1.00 12.94 107 HIS B N 1
ATOM 2344 C CA . HIS B 1 111 ? 45.495 60.483 61.732 1.00 13.10 107 HIS B CA 1
ATOM 2345 C C . HIS B 1 111 ? 44.401 60.651 62.806 1.00 13.48 107 HIS B C 1
ATOM 2346 O O . HIS B 1 111 ? 43.665 61.648 62.804 1.00 13.74 107 HIS B O 1
ATOM 2353 N N . PRO B 1 112 ? 44.319 59.712 63.751 1.00 13.31 108 PRO B N 1
ATOM 2354 C CA . PRO B 1 112 ? 43.181 59.641 64.660 1.00 13.25 108 PRO B CA 1
ATOM 2355 C C . PRO B 1 112 ? 43.269 60.507 65.939 1.00 12.89 108 PRO B C 1
ATOM 2356 O O . PRO B 1 112 ? 43.101 60.000 67.060 1.00 11.95 108 PRO B O 1
ATOM 2360 N N . SER B 1 113 ? 43.514 61.801 65.732 1.00 12.42 109 SER B N 1
ATOM 2361 C CA . SER B 1 113 ? 43.386 62.839 66.743 1.00 12.70 109 SER B CA 1
ATOM 2362 C C . SER B 1 113 ? 43.247 64.200 66.038 1.00 12.44 109 SER B C 1
ATOM 2363 O O . SER B 1 113 ? 43.461 64.326 64.816 1.00 12.97 109 SER B O 1
ATOM 2366 N N . LEU B 1 114 ? 42.886 65.187 66.842 1.00 11.92 110 LEU B N 1
ATOM 2367 C CA . LEU B 1 114 ? 42.868 66.594 66.477 1.00 12.11 110 LEU B CA 1
ATOM 2368 C C . LEU B 1 114 ? 44.272 67.145 66.662 1.00 11.72 110 LEU B C 1
ATOM 2369 O O . LEU B 1 114 ? 44.633 67.600 67.738 1.00 11.82 110 LEU B O 1
ATOM 2374 N N . LEU B 1 115 ? 45.073 67.024 65.610 1.00 11.77 111 LEU B N 1
ATOM 2375 C CA . LEU B 1 115 ? 46.430 67.534 65.577 1.00 11.93 111 LEU B CA 1
ATOM 2376 C C . LEU B 1 115 ? 46.393 69.050 65.843 1.00 12.12 111 LEU B C 1
ATOM 2377 O O . LEU B 1 115 ? 45.437 69.711 65.471 1.00 11.02 111 LEU B O 1
ATOM 2382 N N . PRO B 1 116 ? 47.454 69.610 66.446 1.00 13.19 112 PRO B N 1
ATOM 2383 C CA . PRO B 1 116 ? 48.730 68.978 66.719 1.00 13.68 112 PRO B CA 1
ATOM 2384 C C . PRO B 1 116 ? 48.790 68.123 67.973 1.00 14.18 112 PRO B C 1
ATOM 2385 O O . PRO B 1 116 ? 49.853 67.620 68.265 1.00 14.39 112 PRO B O 1
ATOM 2389 N N . SER B 1 117 ? 47.693 67.949 68.713 1.00 14.77 113 SER B N 1
ATOM 2390 C CA . SER B 1 117 ? 47.756 67.118 69.907 1.00 15.08 113 SER B CA 1
ATOM 2391 C C . SER B 1 117 ? 47.842 65.610 69.593 1.00 14.42 113 SER B C 1
ATOM 2392 O O . SER B 1 117 ? 47.362 65.119 68.555 1.00 13.71 113 SER B O 1
ATOM 2395 N N . PHE B 1 118 ? 48.524 64.888 70.475 1.00 14.13 114 PHE B N 1
ATOM 2396 C CA . PHE B 1 118 ? 48.643 63.427 70.394 1.00 13.57 114 PHE B CA 1
ATOM 2397 C C . PHE B 1 118 ? 49.174 62.941 69.050 1.00 14.04 114 PHE B C 1
ATOM 2398 O O . PHE B 1 118 ? 48.497 62.228 68.301 1.00 14.17 114 PHE B O 1
ATOM 2406 N N . LYS B 1 119 ? 50.402 63.348 68.751 1.00 14.95 115 LYS B N 1
ATOM 2407 C CA . LYS B 1 119 ? 51.121 62.867 67.574 1.00 15.81 115 LYS B CA 1
ATOM 2408 C C . LYS B 1 119 ? 51.613 61.454 67.868 1.00 16.32 115 LYS B C 1
ATOM 2409 O O . LYS B 1 119 ? 51.821 61.085 69.036 1.00 16.51 115 LYS B O 1
ATOM 2415 N N . GLY B 1 120 ? 51.775 60.656 66.813 1.00 17.07 116 GLY B N 1
ATOM 2416 C CA . GLY B 1 120 ? 52.404 59.345 66.926 1.00 17.19 116 GLY B CA 1
ATOM 2417 C C . GLY B 1 120 ? 51.443 58.188 67.085 1.00 17.72 116 GLY B C 1
ATOM 2418 O O . GLY B 1 120 ? 50.252 58.286 66.766 1.00 17.13 116 GLY B O 1
ATOM 2419 N N . LEU B 1 121 ? 51.981 57.082 67.582 1.00 18.26 117 LEU B N 1
ATOM 2420 C CA . LEU B 1 121 ? 51.208 55.852 67.770 1.00 19.30 117 LEU B CA 1
ATOM 2421 C C . LEU B 1 121 ? 50.169 55.947 68.879 1.00 18.98 117 LEU B C 1
ATOM 2422 O O . LEU B 1 121 ? 50.399 56.598 69.905 1.00 19.41 117 LEU B O 1
ATOM 2427 N N . ASN B 1 122 ? 49.058 55.234 68.673 1.00 18.84 118 ASN B N 1
ATOM 2428 C CA . ASN B 1 122 ? 48.024 55.010 69.696 1.00 18.46 118 ASN B CA 1
ATOM 2429 C C . ASN B 1 122 ? 47.396 56.353 70.129 1.00 17.67 118 ASN B C 1
ATOM 2430 O O . ASN B 1 122 ? 47.147 56.603 71.311 1.00 16.46 118 ASN B O 1
ATOM 2435 N N . ALA B 1 123 ? 47.148 57.212 69.139 1.00 16.84 119 ALA B N 1
ATOM 2436 C CA . ALA B 1 123 ? 46.623 58.541 69.403 1.00 16.34 119 ALA B CA 1
ATOM 2437 C C . ALA B 1 123 ? 45.360 58.475 70.264 1.00 15.61 119 ALA B C 1
ATOM 2438 O O . ALA B 1 123 ? 45.171 59.311 71.116 1.00 15.65 119 ALA B O 1
ATOM 2440 N N . GLN B 1 124 ? 44.517 57.470 70.019 1.00 15.33 120 GLN B N 1
ATOM 2441 C CA . GLN B 1 124 ? 43.215 57.341 70.659 1.00 14.97 120 GLN B CA 1
ATOM 2442 C C . GLN B 1 124 ? 43.369 57.012 72.130 1.00 14.41 120 GLN B C 1
ATOM 2443 O O . GLN B 1 124 ? 42.657 57.563 72.985 1.00 14.29 120 GLN B O 1
ATOM 2449 N N . GLU B 1 125 ? 44.323 56.139 72.425 1.00 14.24 121 GLU B N 1
ATOM 2450 C CA . GLU B 1 125 ? 44.716 55.851 73.822 1.00 14.17 121 GLU B CA 1
ATOM 2451 C C . GLU B 1 125 ? 45.213 57.108 74.533 1.00 13.34 121 GLU B C 1
ATOM 2452 O O . GLU B 1 125 ? 44.897 57.341 75.696 1.00 13.14 121 GLU B O 1
ATOM 2458 N N . GLN B 1 126 ? 46.011 57.910 73.846 1.00 12.64 122 GLN B N 1
ATOM 2459 C CA . GLN B 1 126 ? 46.616 59.079 74.478 1.00 12.21 122 GLN B CA 1
ATOM 2460 C C . GLN B 1 126 ? 45.542 60.052 74.943 1.00 11.21 122 GLN B C 1
ATOM 2461 O O . GLN B 1 126 ? 45.618 60.613 76.032 1.00 10.79 122 GLN B O 1
ATOM 2467 N N . ALA B 1 127 ? 44.566 60.237 74.059 1.00 11.09 123 ALA B N 1
ATOM 2468 C CA . ALA B 1 127 ? 43.458 61.159 74.220 1.00 11.06 123 ALA B CA 1
ATOM 2469 C C . ALA B 1 127 ? 42.579 60.713 75.347 1.00 10.92 123 ALA B C 1
ATOM 2470 O O . ALA B 1 127 ? 42.187 61.524 76.174 1.00 12.24 123 ALA B O 1
ATOM 2472 N N . TYR B 1 128 ? 42.270 59.423 75.354 1.00 10.84 124 TYR B N 1
ATOM 2473 C CA . TYR B 1 128 ? 41.532 58.773 76.428 1.00 10.95 124 TYR B CA 1
ATOM 2474 C C . TYR B 1 128 ? 42.191 59.026 77.763 1.00 10.70 124 TYR B C 1
ATOM 2475 O O . TYR B 1 128 ? 41.533 59.511 78.680 1.00 11.34 124 TYR B O 1
ATOM 2484 N N . LYS B 1 129 ? 43.486 58.718 77.883 1.00 10.23 125 LYS B N 1
ATOM 2485 C CA . LYS B 1 129 ? 44.170 58.869 79.178 1.00 9.77 125 LYS B CA 1
ATOM 2486 C C . LYS B 1 129 ? 44.425 60.332 79.549 1.00 9.20 125 LYS B C 1
ATOM 2487 O O . LYS B 1 129 ? 44.628 60.620 80.709 1.00 9.38 125 LYS B O 1
ATOM 2489 N N . ALA B 1 130 ? 44.378 61.252 78.576 1.00 8.19 126 ALA B N 1
ATOM 2490 C CA . ALA B 1 130 ? 44.535 62.679 78.865 1.00 6.97 126 ALA B CA 1
ATOM 2491 C C . ALA B 1 130 ? 43.233 63.292 79.400 1.00 6.46 126 ALA B C 1
ATOM 2492 O O . ALA B 1 130 ? 43.256 64.402 79.935 1.00 6.58 126 ALA B O 1
ATOM 2494 N N . GLY B 1 131 ? 42.112 62.578 79.245 1.00 5.29 127 GLY B N 1
ATOM 2495 C CA . GLY B 1 131 ? 40.817 63.044 79.741 1.00 5.28 127 GLY B CA 1
ATOM 2496 C C . GLY B 1 131 ? 40.195 64.190 78.965 1.00 5.25 127 GLY B C 1
ATOM 2497 O O . GLY B 1 131 ? 39.380 64.922 79.506 1.00 4.20 127 GLY B O 1
ATOM 2498 N N . VAL B 1 132 ? 40.573 64.349 77.696 1.00 5.24 128 VAL B N 1
ATOM 2499 C CA . VAL B 1 132 ? 39.924 65.342 76.858 1.00 6.10 128 VAL B CA 1
ATOM 2500 C C . VAL B 1 132 ? 38.447 64.989 76.724 1.00 6.64 128 VAL B C 1
ATOM 2501 O O . VAL B 1 132 ? 38.069 63.826 76.819 1.00 6.80 128 VAL B O 1
ATOM 2505 N N . LYS B 1 133 ? 37.617 65.992 76.480 1.00 7.06 129 LYS B N 1
ATOM 2506 C CA . LYS B 1 133 ? 36.185 65.779 76.331 1.00 7.32 129 LYS B CA 1
ATOM 2507 C C . LYS B 1 133 ? 35.768 65.785 74.853 1.00 7.53 129 LYS B C 1
ATOM 2508 O O . LYS B 1 133 ? 34.646 65.421 74.537 1.00 7.76 129 LYS B O 1
ATOM 2514 N N . ILE B 1 134 ? 36.677 66.185 73.962 1.00 8.10 130 ILE B N 1
ATOM 2515 C CA . ILE B 1 134 ? 36.441 66.201 72.516 1.00 8.67 130 ILE B CA 1
ATOM 2516 C C . ILE B 1 134 ? 37.657 65.581 71.860 1.00 9.77 130 ILE B C 1
ATOM 2517 O O . ILE B 1 134 ? 38.784 65.873 72.262 1.00 10.07 130 ILE B O 1
ATOM 2522 N N . ALA B 1 135 ? 37.421 64.730 70.852 1.00 10.04 131 ALA B N 1
ATOM 2523 C CA . ALA B 1 135 ? 38.481 64.061 70.096 1.00 10.28 131 ALA B CA 1
ATOM 2524 C C . ALA B 1 135 ? 38.157 64.129 68.608 1.00 10.61 131 ALA B C 1
ATOM 2525 O O . ALA B 1 135 ? 37.232 64.846 68.223 1.00 11.10 131 ALA B O 1
ATOM 2527 N N . GLY B 1 136 ? 38.917 63.426 67.765 1.00 10.43 132 GLY B N 1
ATOM 2528 C CA . GLY B 1 136 ? 38.664 63.491 66.324 1.00 10.50 132 GLY B CA 1
ATOM 2529 C C . GLY B 1 136 ? 39.737 62.926 65.428 1.00 10.65 132 GLY B C 1
ATOM 2530 O O . GLY B 1 136 ? 40.618 62.212 65.891 1.00 11.14 132 GLY B O 1
ATOM 2531 N N . CYS B 1 137 ? 39.642 63.212 64.133 1.00 10.37 133 CYS B N 1
ATOM 2532 C CA . CYS B 1 137 ? 40.713 62.883 63.217 1.00 10.86 133 CYS B CA 1
ATOM 2533 C C . CYS B 1 137 ? 41.131 64.080 62.375 1.00 10.69 133 CYS B C 1
ATOM 2534 O O . CYS B 1 137 ? 40.424 65.111 62.303 1.00 10.99 133 CYS B O 1
ATOM 2537 N N . THR B 1 138 ? 42.291 63.926 61.742 1.00 10.18 134 THR B N 1
ATOM 2538 C CA . THR B 1 138 ? 42.920 64.978 60.966 1.00 9.44 134 THR B CA 1
ATOM 2539 C C . THR B 1 138 ? 43.486 64.388 59.689 1.00 10.21 134 THR B C 1
ATOM 2540 O O . THR B 1 138 ? 44.287 63.455 59.734 1.00 10.23 134 THR B O 1
ATOM 2544 N N . LEU B 1 139 ? 43.044 64.916 58.547 1.00 10.12 135 LEU B N 1
ATOM 2545 C CA . LEU B 1 139 ? 43.637 64.618 57.248 1.00 9.28 135 LEU B CA 1
ATOM 2546 C C . LEU B 1 139 ? 44.695 65.677 56.954 1.00 9.31 135 LEU B C 1
ATOM 2547 O O . LEU B 1 139 ? 44.380 66.868 56.985 1.00 10.55 135 LEU B O 1
ATOM 2552 N N . HIS B 1 140 ? 45.928 65.260 56.658 1.00 8.41 136 HIS B N 1
ATOM 2553 C CA . HIS B 1 140 ? 47.020 66.197 56.431 1.00 8.79 136 HIS B CA 1
ATOM 2554 C C . HIS B 1 140 ? 47.993 65.735 55.365 1.00 9.22 136 HIS B C 1
ATOM 2555 O O . HIS B 1 140 ? 48.075 64.551 55.074 1.00 9.88 136 HIS B O 1
ATOM 2562 N N . TYR B 1 141 ? 48.742 66.666 54.798 1.00 9.93 137 TYR B N 1
ATOM 2563 C CA . TYR B 1 141 ? 49.842 66.312 53.901 1.00 10.52 137 TYR B CA 1
ATOM 2564 C C . TYR B 1 141 ? 50.963 65.771 54.740 1.00 10.65 137 TYR B C 1
ATOM 2565 O O . TYR B 1 141 ? 51.177 66.227 55.857 1.00 9.45 137 TYR B O 1
ATOM 2574 N N . VAL B 1 142 ? 51.674 64.782 54.199 1.00 11.30 138 VAL B N 1
ATOM 2575 C CA . VAL B 1 142 ? 52.800 64.170 54.896 1.00 10.93 138 VAL B CA 1
ATOM 2576 C C . VAL B 1 142 ? 54.055 64.951 54.542 1.00 11.21 138 VAL B C 1
ATOM 2577 O O . VAL B 1 142 ? 54.450 65.002 53.387 1.00 10.91 138 VAL B O 1
ATOM 2581 N N . TYR B 1 143 ? 54.639 65.609 55.541 1.00 11.34 139 TYR B N 1
ATOM 2582 C CA . TYR B 1 143 ? 55.888 66.360 55.377 1.00 12.02 139 TYR B CA 1
ATOM 2583 C C . TYR B 1 143 ? 56.970 65.571 56.080 1.00 12.41 139 TYR B C 1
ATOM 2584 O O . TYR B 1 143 ? 56.744 64.398 56.374 1.00 13.71 139 TYR B O 1
ATOM 2593 N N . GLN B 1 144 ? 58.138 66.151 56.330 1.00 12.95 140 GLN B N 1
ATOM 2594 C CA . GLN B 1 144 ? 59.217 65.367 56.904 1.00 14.12 140 GLN B CA 1
ATOM 2595 C C . GLN B 1 144 ? 59.076 65.139 58.407 1.00 14.53 140 GLN B C 1
ATOM 2596 O O . GLN B 1 144 ? 59.476 64.103 58.900 1.00 14.52 140 GLN B O 1
ATOM 2602 N N . GLU B 1 145 ? 58.486 66.077 59.134 1.00 15.54 141 GLU B N 1
ATOM 2603 C CA . GLU B 1 145 ? 58.236 65.852 60.558 1.00 15.85 141 GLU B CA 1
ATOM 2604 C C . GLU B 1 145 ? 56.997 64.981 60.697 1.00 15.55 141 GLU B C 1
ATOM 2605 O O . GLU B 1 145 ? 55.949 65.325 60.181 1.00 14.59 141 GLU B O 1
ATOM 2611 N N . LEU B 1 146 ? 57.102 63.877 61.415 1.00 16.08 142 LEU B N 1
ATOM 2612 C CA . LEU B 1 146 ? 55.947 62.998 61.606 1.00 16.14 142 LEU B CA 1
ATOM 2613 C C . LEU B 1 146 ? 54.719 63.755 62.122 1.00 15.63 142 LEU B C 1
ATOM 2614 O O . LEU B 1 146 ? 54.787 64.515 63.062 1.00 14.39 142 LEU B O 1
ATOM 2619 N N . ASP B 1 147 ? 53.587 63.538 61.466 1.00 16.12 143 ASP B N 1
ATOM 2620 C CA . ASP B 1 147 ? 52.307 64.090 61.924 1.00 16.62 143 ASP B CA 1
ATOM 2621 C C . ASP B 1 147 ? 52.252 65.633 62.032 1.00 16.70 143 ASP B C 1
ATOM 2622 O O . ASP B 1 147 ? 51.361 66.161 62.705 1.00 17.29 143 ASP B O 1
ATOM 2627 N N . ALA B 1 148 ? 53.137 66.352 61.329 1.00 16.29 144 ALA B N 1
ATOM 2628 C CA . ALA B 1 148 ? 53.168 67.818 61.422 1.00 15.85 144 ALA B CA 1
ATOM 2629 C C . ALA B 1 148 ? 52.965 68.587 60.114 1.00 15.50 144 ALA B C 1
ATOM 2630 O O . ALA B 1 148 ? 52.959 69.809 60.150 1.00 15.64 144 ALA B O 1
ATOM 2632 N N . GLY B 1 149 ? 52.781 67.903 58.981 1.00 15.00 145 GLY B N 1
ATOM 2633 C CA . GLY B 1 149 ? 52.449 68.568 57.719 1.00 14.54 145 GLY B CA 1
ATOM 2634 C C . GLY B 1 149 ? 51.139 69.367 57.669 1.00 14.54 145 GLY B C 1
ATOM 2635 O O . GLY B 1 149 ? 50.284 69.248 58.540 1.00 13.80 145 GLY B O 1
ATOM 2636 N N . PRO B 1 150 ? 50.970 70.207 56.641 1.00 14.28 146 PRO B N 1
ATOM 2637 C CA . PRO B 1 150 ? 49.819 71.113 56.713 1.00 14.00 146 PRO B CA 1
ATOM 2638 C C . PRO B 1 150 ? 48.495 70.369 56.765 1.00 13.56 146 PRO B C 1
ATOM 2639 O O . PRO B 1 150 ? 48.343 69.339 56.125 1.00 12.94 146 PRO B O 1
ATOM 2643 N N . ILE B 1 151 ? 47.571 70.877 57.577 1.00 13.04 147 ILE B N 1
ATOM 2644 C CA . ILE B 1 151 ? 46.304 70.196 57.856 1.00 12.71 147 ILE B CA 1
ATOM 2645 C C . ILE B 1 151 ? 45.297 70.440 56.730 1.00 12.76 147 ILE B C 1
ATOM 2646 O O . ILE B 1 151 ? 45.141 71.577 56.296 1.00 13.28 147 ILE B O 1
ATOM 2651 N N . ILE B 1 152 ? 44.605 69.397 56.268 1.00 12.88 148 ILE B N 1
ATOM 2652 C CA . ILE B 1 152 ? 43.626 69.544 55.167 1.00 12.32 148 ILE B CA 1
ATOM 2653 C C . ILE B 1 152 ? 42.172 69.632 55.648 1.00 12.56 148 ILE B C 1
ATOM 2654 O O . ILE B 1 152 ? 41.454 70.574 55.296 1.00 13.70 148 ILE B O 1
ATOM 2659 N N . MET B 1 153 ? 41.752 68.641 56.421 1.00 12.29 149 MET B N 1
ATOM 2660 C CA . MET B 1 153 ? 40.398 68.533 56.971 1.00 12.55 149 MET B CA 1
ATOM 2661 C C . MET B 1 153 ? 40.441 68.049 58.453 1.00 11.54 149 MET B C 1
ATOM 2662 O O . MET B 1 153 ? 41.314 67.262 58.837 1.00 10.31 149 MET B O 1
ATOM 2667 N N . GLN B 1 154 ? 39.491 68.471 59.276 1.00 10.93 150 GLN B N 1
ATOM 2668 C CA . GLN B 1 154 ? 39.380 67.876 60.622 1.00 10.31 150 GLN B CA 1
ATOM 2669 C C . GLN B 1 154 ? 37.917 67.601 60.985 1.00 10.66 150 GLN B C 1
ATOM 2670 O O . GLN B 1 154 ? 37.019 68.370 60.638 1.00 11.21 150 GLN B O 1
ATOM 2676 N N . ALA B 1 155 ? 37.688 66.488 61.675 1.00 10.35 151 ALA B N 1
ATOM 2677 C CA . ALA B 1 155 ? 36.359 66.097 62.117 1.00 10.12 151 ALA B CA 1
ATOM 2678 C C . ALA B 1 155 ? 36.432 65.877 63.613 1.00 10.09 151 ALA B C 1
ATOM 2679 O O . ALA B 1 155 ? 37.365 65.216 64.076 1.00 10.58 151 ALA B O 1
ATOM 2681 N N . ALA B 1 156 ? 35.468 66.419 64.362 1.00 9.52 152 ALA B N 1
ATOM 2682 C CA . ALA B 1 156 ? 35.452 66.275 65.817 1.00 9.41 152 ALA B CA 1
ATOM 2683 C C . ALA B 1 156 ? 34.343 65.346 66.284 1.00 9.64 152 ALA B C 1
ATOM 2684 O O . ALA B 1 156 ? 33.280 65.265 65.665 1.00 9.50 152 ALA B O 1
ATOM 2686 N N . VAL B 1 157 ? 34.593 64.748 67.448 1.00 9.91 153 VAL B N 1
ATOM 2687 C CA . VAL B 1 157 ? 33.845 63.640 68.021 1.00 10.11 153 VAL B CA 1
ATOM 2688 C C . VAL B 1 157 ? 33.844 63.850 69.534 1.00 10.26 153 VAL B C 1
ATOM 2689 O O . VAL B 1 157 ? 34.827 64.342 70.102 1.00 10.06 153 VAL B O 1
ATOM 2693 N N . PRO B 1 158 ? 32.719 63.555 70.194 1.00 10.47 154 PRO B N 1
ATOM 2694 C CA . PRO B 1 158 ? 32.692 63.681 71.631 1.00 10.47 154 PRO B CA 1
ATOM 2695 C C . PRO B 1 158 ? 33.327 62.498 72.279 1.00 10.92 154 PRO B C 1
ATOM 2696 O O . PRO B 1 158 ? 33.434 61.453 71.664 1.00 11.38 154 PRO B O 1
ATOM 2700 N N . VAL B 1 159 ? 33.722 62.667 73.531 1.00 11.84 155 VAL B N 1
ATOM 2701 C CA . VAL B 1 159 ? 34.174 61.582 74.382 1.00 11.70 155 VAL B CA 1
ATOM 2702 C C . VAL B 1 159 ? 33.142 61.451 75.472 1.00 13.16 155 VAL B C 1
ATOM 2703 O O . VAL B 1 159 ? 32.952 62.368 76.246 1.00 14.43 155 VAL B O 1
ATOM 2707 N N . LEU B 1 160 ? 32.488 60.304 75.542 1.00 14.39 156 LEU B N 1
ATOM 2708 C CA . LEU B 1 160 ? 31.336 60.111 76.407 1.00 15.26 156 LEU B CA 1
ATOM 2709 C C . LEU B 1 160 ? 31.721 59.554 77.790 1.00 15.54 156 LEU B C 1
ATOM 2710 O O . LEU B 1 160 ? 32.775 58.934 77.958 1.00 15.64 156 LEU B O 1
ATOM 2715 N N . ARG B 1 161 ? 30.871 59.793 78.782 1.00 15.85 157 ARG B N 1
ATOM 2716 C CA . ARG B 1 161 ? 31.119 59.287 80.132 1.00 16.17 157 ARG B CA 1
ATOM 2717 C C . ARG B 1 161 ? 31.408 57.785 80.091 1.00 16.36 157 ARG B C 1
ATOM 2718 O O . ARG B 1 161 ? 32.384 57.322 80.682 1.00 16.53 157 ARG B O 1
ATOM 2720 N N . GLU B 1 162 ? 30.581 57.037 79.361 1.00 16.43 158 GLU B N 1
ATOM 2721 C CA . GLU B 1 162 ? 30.681 55.571 79.330 1.00 16.45 158 GLU B CA 1
ATOM 2722 C C . GLU B 1 162 ? 31.828 54.988 78.485 1.00 15.89 158 GLU B C 1
ATOM 2723 O O . GLU B 1 162 ? 31.998 53.781 78.487 1.00 15.74 158 GLU B O 1
ATOM 2725 N N . ASP B 1 163 ? 32.618 55.819 77.796 1.00 15.67 159 ASP B N 1
ATOM 2726 C CA . ASP B 1 163 ? 33.623 55.334 76.805 1.00 15.60 159 ASP B CA 1
ATOM 2727 C C . ASP B 1 163 ? 34.821 54.607 77.438 1.00 15.79 159 ASP B C 1
ATOM 2728 O O . ASP B 1 163 ? 35.235 54.924 78.563 1.00 15.31 159 ASP B O 1
ATOM 2733 N N . THR B 1 164 ? 35.327 53.603 76.720 1.00 16.22 160 THR B N 1
ATOM 2734 C CA . THR B 1 164 ? 36.662 53.044 76.936 1.00 16.60 160 THR B CA 1
ATOM 2735 C C . THR B 1 164 ? 37.491 53.525 75.773 1.00 17.10 160 THR B C 1
ATOM 2736 O O . THR B 1 164 ? 36.938 54.037 74.814 1.00 17.51 160 THR B O 1
ATOM 2740 N N . ALA B 1 165 ? 38.806 53.338 75.839 1.00 17.73 161 ALA B N 1
ATOM 2741 C CA . ALA B 1 165 ? 39.696 53.670 74.722 1.00 18.17 161 ALA B CA 1
ATOM 2742 C C . ALA B 1 165 ? 39.225 53.129 73.373 1.00 18.91 161 ALA B C 1
ATOM 2743 O O . ALA B 1 165 ? 39.311 53.833 72.367 1.00 19.35 161 ALA B O 1
ATOM 2745 N N . GLU B 1 166 ? 38.729 51.889 73.345 1.00 19.33 162 GLU B N 1
ATOM 2746 C CA . GLU B 1 166 ? 38.335 51.254 72.071 1.00 19.43 162 GLU B CA 1
ATOM 2747 C C . GLU B 1 166 ? 36.952 51.715 71.581 1.00 18.68 162 GLU B C 1
ATOM 2748 O O . GLU B 1 166 ? 36.684 51.736 70.380 1.00 18.26 162 GLU B O 1
ATOM 2754 N N . SER B 1 167 ? 36.081 52.071 72.513 1.00 18.23 163 SER B N 1
ATOM 2755 C CA . SER B 1 167 ? 34.779 52.645 72.190 1.00 18.22 163 SER B CA 1
ATOM 2756 C C . SER B 1 167 ? 34.969 53.958 71.439 1.00 17.43 163 SER B C 1
ATOM 2757 O O . SER B 1 167 ? 34.312 54.199 70.427 1.00 18.22 163 SER B O 1
ATOM 2760 N N . LEU B 1 168 ? 35.886 54.785 71.940 1.00 16.25 164 LEU B N 1
ATOM 2761 C CA . LEU B 1 168 ? 36.233 56.092 71.347 1.00 15.57 164 LEU B CA 1
ATOM 2762 C C . LEU B 1 168 ? 36.898 55.934 69.982 1.00 14.84 164 LEU B C 1
ATOM 2763 O O . LEU B 1 168 ? 36.557 56.634 69.032 1.00 14.33 164 LEU B O 1
ATOM 2768 N N . ALA B 1 169 ? 37.844 55.000 69.890 1.00 14.48 165 ALA B N 1
ATOM 2769 C CA . ALA B 1 169 ? 38.522 54.692 68.620 1.00 13.77 165 ALA B CA 1
ATOM 2770 C C . ALA B 1 169 ? 37.526 54.369 67.519 1.00 13.64 165 ALA B C 1
ATOM 2771 O O . ALA B 1 169 ? 37.719 54.763 66.364 1.00 13.77 165 ALA B O 1
ATOM 2773 N N . SER B 1 170 ? 36.465 53.650 67.870 1.00 13.65 166 SER B N 1
ATOM 2774 C CA . SER B 1 170 ? 35.412 53.315 66.903 1.00 13.80 166 SER B CA 1
ATOM 2775 C C . SER B 1 170 ? 34.702 54.550 66.379 1.00 13.82 166 SER B C 1
ATOM 2776 O O . SER B 1 170 ? 34.381 54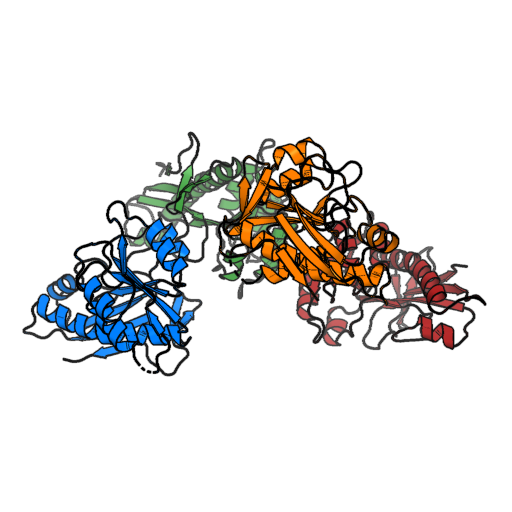.621 65.194 1.00 13.74 166 SER B O 1
ATOM 2779 N N . ARG B 1 171 ? 34.441 55.507 67.267 1.00 13.75 167 ARG B N 1
ATOM 2780 C CA . ARG B 1 171 ? 33.742 56.729 66.885 1.00 13.72 167 ARG B CA 1
ATOM 2781 C C . ARG B 1 171 ? 34.672 57.600 66.062 1.00 13.70 167 ARG B C 1
ATOM 2782 O O . ARG B 1 171 ? 34.248 58.179 65.064 1.00 13.62 167 ARG B O 1
ATOM 2790 N N . ILE B 1 172 ? 35.940 57.679 66.462 1.00 13.71 168 ILE B N 1
ATOM 2791 C CA . ILE B 1 172 ? 36.935 58.352 65.634 1.00 14.05 168 ILE B CA 1
ATOM 2792 C C . ILE B 1 172 ? 37.012 57.676 64.236 1.00 13.85 168 ILE B C 1
ATOM 2793 O O . ILE B 1 172 ? 36.796 58.341 63.207 1.00 12.62 168 ILE B O 1
ATOM 2798 N N . LEU B 1 173 ? 37.253 56.358 64.219 1.00 14.55 169 LEU B N 1
ATOM 2799 C CA . LEU B 1 173 ? 37.287 55.540 62.961 1.00 15.13 169 LEU B CA 1
ATOM 2800 C C . LEU B 1 173 ? 36.078 55.820 62.064 1.00 15.38 169 LEU B C 1
ATOM 2801 O O . LEU B 1 173 ? 36.223 55.989 60.839 1.00 16.04 169 LEU B O 1
ATOM 2806 N N . ALA B 1 174 ? 34.886 55.875 62.668 1.00 15.28 170 ALA B N 1
ATOM 2807 C CA . ALA B 1 174 ? 33.663 56.209 61.927 1.00 14.98 170 ALA B CA 1
ATOM 2808 C C . ALA B 1 174 ? 33.742 57.590 61.282 1.00 14.78 170 ALA B C 1
ATOM 2809 O O . ALA B 1 174 ? 33.285 57.781 60.147 1.00 14.56 170 ALA B O 1
ATOM 2811 N N . ALA B 1 175 ? 34.319 58.545 62.011 1.00 14.35 171 ALA B N 1
ATOM 2812 C CA . ALA B 1 175 ? 34.489 59.888 61.516 1.00 13.89 171 ALA B CA 1
ATOM 2813 C C . ALA B 1 175 ? 35.494 59.912 60.345 1.00 13.61 171 ALA B C 1
ATOM 2814 O O . ALA B 1 175 ? 35.320 60.649 59.381 1.00 13.48 171 ALA B O 1
ATOM 2816 N N . GLU B 1 176 ? 36.531 59.085 60.428 1.00 13.73 172 GLU B N 1
ATOM 2817 C CA . GLU B 1 176 ? 37.531 58.990 59.368 1.00 13.90 172 GLU B CA 1
ATOM 2818 C C . GLU B 1 176 ? 36.935 58.541 58.039 1.00 13.57 172 GLU B C 1
ATOM 2819 O O . GLU B 1 176 ? 37.349 59.045 56.988 1.00 13.00 172 GLU B O 1
ATOM 2825 N N . HIS B 1 177 ? 35.949 57.635 58.099 1.00 13.45 173 HIS B N 1
ATOM 2826 C CA . HIS B 1 177 ? 35.249 57.088 56.912 1.00 13.69 173 HIS B CA 1
ATOM 2827 C C . HIS B 1 177 ? 34.486 58.128 56.100 1.00 14.04 173 HIS B C 1
ATOM 2828 O O . HIS B 1 177 ? 34.222 57.929 54.903 1.00 13.46 173 HIS B O 1
ATOM 2835 N N . VAL B 1 178 ? 34.086 59.202 56.779 1.00 14.28 174 VAL B N 1
ATOM 2836 C CA . VAL B 1 178 ? 33.445 60.348 56.157 1.00 14.43 174 VAL B CA 1
ATOM 2837 C C . VAL B 1 178 ? 34.520 61.306 55.691 1.00 14.55 174 VAL B C 1
ATOM 2838 O O . VAL B 1 178 ? 34.500 61.804 54.561 1.00 15.28 174 VAL B O 1
ATOM 2842 N N . CYS B 1 179 ? 35.491 61.524 56.563 1.00 15.17 175 CYS B N 1
ATOM 2843 C CA . CYS B 1 179 ? 36.545 62.519 56.344 1.00 15.89 175 CYS B CA 1
ATOM 2844 C C . CYS B 1 179 ? 37.496 62.239 55.152 1.00 15.35 175 CYS B C 1
ATOM 2845 O O . CYS B 1 179 ? 37.811 63.138 54.374 1.00 15.24 175 CYS B O 1
ATOM 2848 N N . TYR B 1 180 ? 37.960 61.003 55.032 1.00 15.05 176 TYR B N 1
ATOM 2849 C CA . TYR B 1 180 ? 38.983 60.658 54.037 1.00 15.07 176 TYR B CA 1
ATOM 2850 C C . TYR B 1 180 ? 38.461 60.770 52.585 1.00 15.57 176 TYR B C 1
ATOM 2851 O O . TYR B 1 180 ? 39.152 61.335 51.732 1.00 15.72 176 TYR B O 1
ATOM 2860 N N . PRO B 1 181 ? 37.252 60.247 52.296 1.00 15.86 177 PRO B N 1
ATOM 2861 C CA . PRO B 1 181 ? 36.763 60.397 50.916 1.00 16.19 177 PRO B CA 1
ATOM 2862 C C . PRO B 1 181 ? 36.437 61.831 50.578 1.00 16.21 177 PRO B C 1
ATOM 2863 O O . PRO B 1 181 ? 36.917 62.341 49.555 1.00 17.15 177 PRO B O 1
ATOM 2867 N N . LYS B 1 182 ? 35.665 62.492 51.430 1.00 15.91 178 LYS B N 1
ATOM 2868 C CA . LYS B 1 182 ? 35.366 63.882 51.219 1.00 15.83 178 LYS B CA 1
ATOM 2869 C C . LYS B 1 182 ? 36.645 64.644 50.892 1.00 15.69 178 LYS B C 1
ATOM 2870 O O . LYS B 1 182 ? 36.666 65.458 49.975 1.00 16.05 178 LYS B O 1
ATOM 2876 N N . GLY B 1 183 ? 37.714 64.384 51.633 1.00 15.62 179 GLY B N 1
ATOM 2877 C CA . GLY B 1 183 ? 38.996 65.065 51.384 1.00 15.74 179 GLY B CA 1
ATOM 2878 C C . GLY B 1 183 ? 39.574 64.758 50.002 1.00 15.90 179 GLY B C 1
ATOM 2879 O O . GLY B 1 183 ? 40.055 65.648 49.290 1.00 15.86 179 GLY B O 1
ATOM 2880 N N . VAL B 1 184 ? 39.504 63.494 49.609 1.00 15.73 180 VAL B N 1
ATOM 2881 C CA . VAL B 1 184 ? 40.078 63.100 48.341 1.00 15.48 180 VAL B CA 1
ATOM 2882 C C . VAL B 1 184 ? 39.253 63.712 47.229 1.00 15.69 180 VAL B C 1
ATOM 2883 O O . VAL B 1 184 ? 39.813 64.250 46.277 1.00 15.62 180 VAL B O 1
ATOM 2887 N N . LYS B 1 185 ? 37.926 63.648 47.377 1.00 16.41 181 LYS B N 1
ATOM 2888 C CA . LYS B 1 185 ? 36.977 64.318 46.467 1.00 16.77 181 LYS B CA 1
ATOM 2889 C C . LYS B 1 185 ? 37.401 65.753 46.158 1.00 16.26 181 LYS B C 1
ATOM 2890 O O . LYS B 1 185 ? 37.367 66.187 45.006 1.00 16.41 181 LYS B O 1
ATOM 2896 N N . LEU B 1 186 ? 37.768 66.486 47.199 1.00 15.83 182 LEU B N 1
ATOM 2897 C CA . LEU B 1 186 ? 38.069 67.904 47.065 1.00 15.96 182 LEU B CA 1
ATOM 2898 C C . LEU B 1 186 ? 39.379 68.126 46.309 1.00 15.71 182 LEU B C 1
ATOM 2899 O O . LEU B 1 186 ? 39.473 69.044 45.474 1.00 15.32 182 LEU B O 1
ATOM 2904 N N . ILE B 1 187 ? 40.366 67.272 46.570 1.00 15.07 183 ILE B N 1
ATOM 2905 C CA . ILE B 1 187 ? 41.613 67.310 45.814 1.00 14.36 183 ILE B CA 1
ATOM 2906 C C . ILE B 1 187 ? 41.353 66.991 44.349 1.00 14.79 183 ILE B C 1
ATOM 2907 O O . ILE B 1 187 ? 41.838 67.694 43.452 1.00 14.32 183 ILE B O 1
ATOM 2912 N N . ALA B 1 188 ? 40.551 65.959 44.110 1.00 15.29 184 ALA B N 1
ATOM 2913 C CA . ALA B 1 188 ? 40.194 65.557 42.749 1.00 15.56 184 ALA B CA 1
ATOM 2914 C C . ALA B 1 188 ? 39.487 66.657 41.960 1.00 16.09 184 ALA B C 1
ATOM 2915 O O . ALA B 1 188 ? 39.598 66.697 40.742 1.00 15.64 184 ALA B O 1
ATOM 2917 N N . GLN B 1 189 ? 38.745 67.521 42.646 1.00 16.96 185 GLN B N 1
ATOM 2918 C CA . GLN B 1 189 ? 38.062 68.641 41.988 1.00 17.80 185 GLN B CA 1
ATOM 2919 C C . GLN B 1 189 ? 38.898 69.948 42.003 1.00 18.89 185 GLN B C 1
ATOM 2920 O O . GLN B 1 189 ? 38.377 71.018 41.667 1.00 18.85 185 GLN B O 1
ATOM 2926 N N . ASP B 1 190 ? 40.180 69.858 42.385 1.00 20.11 186 ASP B N 1
ATOM 2927 C CA . ASP B 1 190 ? 41.130 71.001 42.348 1.00 21.00 186 ASP B CA 1
ATOM 2928 C C . ASP B 1 190 ? 40.652 72.166 43.221 1.00 20.88 186 ASP B C 1
ATOM 2929 O O . ASP B 1 190 ? 40.845 73.336 42.900 1.00 20.70 186 ASP B O 1
ATOM 2934 N N . LYS B 1 191 ? 40.040 71.823 44.347 1.00 21.40 187 LYS B N 1
ATOM 2935 C CA . LYS B 1 191 ? 39.536 72.806 45.290 1.00 21.62 187 LYS B CA 1
ATOM 2936 C C . LYS B 1 191 ? 40.513 73.064 46.447 1.00 22.27 187 LYS B C 1
ATOM 2937 O O . LYS B 1 191 ? 40.372 74.053 47.162 1.00 22.53 187 LYS B O 1
ATOM 2943 N N . ILE B 1 192 ? 41.497 72.190 46.638 1.00 22.94 188 ILE B N 1
ATOM 2944 C CA . ILE B 1 192 ? 42.449 72.338 47.750 1.00 23.40 188 ILE B CA 1
ATOM 2945 C C . ILE B 1 192 ? 43.688 73.104 47.263 1.00 24.24 188 ILE B C 1
ATOM 2946 O O . ILE B 1 192 ? 44.307 72.719 46.256 1.00 24.67 188 ILE B O 1
ATOM 2951 N N . LYS B 1 193 ? 44.020 74.192 47.963 1.00 24.65 189 LYS B N 1
ATOM 2952 C CA . LYS B 1 193 ? 45.161 75.025 47.619 1.00 25.28 189 LYS B CA 1
ATOM 2953 C C . LYS B 1 193 ? 45.991 75.304 48.855 1.00 25.96 189 LYS B C 1
ATOM 2954 O O . LYS B 1 193 ? 45.444 75.654 49.903 1.00 25.80 189 LYS B O 1
ATOM 2956 N N . LEU B 1 194 ? 47.307 75.137 48.740 1.00 27.05 190 LEU B N 1
ATOM 2957 C CA . LEU B 1 194 ? 48.223 75.590 49.787 1.00 28.23 190 LEU B CA 1
ATOM 2958 C C . LEU B 1 194 ? 48.394 77.077 49.624 1.00 29.05 190 LEU B C 1
ATOM 2959 O O . LEU B 1 194 ? 48.229 77.594 48.523 1.00 29.54 190 LEU B O 1
ATOM 2964 N N . CYS B 1 195 ? 48.711 77.763 50.716 1.00 29.84 191 CYS B N 1
ATOM 2965 C CA . CYS B 1 195 ? 48.908 79.211 50.691 1.00 30.50 191 CYS B CA 1
ATOM 2966 C C . CYS B 1 195 ? 50.324 79.513 51.156 1.00 30.53 191 CYS B C 1
ATOM 2967 O O . CYS B 1 195 ? 50.956 78.670 51.804 1.00 30.62 191 CYS B O 1
ATOM 2970 N N . ASP B 1 196 ? 50.819 80.706 50.829 1.00 30.32 192 ASP B N 1
ATOM 2971 C CA . ASP B 1 196 ? 52.174 81.105 51.206 1.00 30.40 192 ASP B CA 1
ATOM 2972 C C . ASP B 1 196 ? 52.392 80.996 52.718 1.00 30.54 192 ASP B C 1
ATOM 2973 O O . ASP B 1 196 ? 53.502 80.724 53.170 1.00 31.36 192 ASP B O 1
ATOM 2975 N N . ASP B 1 197 ? 51.338 81.182 53.505 1.00 29.95 193 ASP B N 1
ATOM 2976 C CA . ASP B 1 197 ? 51.472 81.085 54.955 1.00 29.38 193 ASP B CA 1
ATOM 2977 C C . ASP B 1 197 ? 51.550 79.654 55.443 1.00 28.43 193 ASP B C 1
ATOM 2978 O O . ASP B 1 197 ? 51.643 79.416 56.654 1.00 28.58 193 ASP B O 1
ATOM 2983 N N . GLY B 1 198 ? 51.502 78.694 54.518 1.00 27.24 194 GLY B N 1
ATOM 2984 C CA . GLY B 1 198 ? 51.551 77.274 54.891 1.00 26.00 194 GLY B CA 1
ATOM 2985 C C . GLY B 1 198 ? 50.245 76.601 55.284 1.00 24.85 194 GLY B C 1
ATOM 2986 O O . GLY B 1 198 ? 50.244 75.414 55.605 1.00 24.42 194 GLY B O 1
ATOM 2987 N N . THR B 1 199 ? 49.128 77.328 55.264 1.00 23.58 195 THR B N 1
ATOM 2988 C CA . THR B 1 199 ? 47.843 76.705 55.563 1.00 22.96 195 THR B CA 1
ATOM 2989 C C . THR B 1 199 ? 47.154 76.251 54.299 1.00 22.30 195 THR B C 1
ATOM 2990 O O . THR B 1 199 ? 47.488 76.680 53.188 1.00 23.02 195 THR B O 1
ATOM 2994 N N . VAL B 1 200 ? 46.176 75.378 54.473 1.00 21.34 196 VAL B N 1
ATOM 2995 C CA . VAL B 1 200 ? 45.418 74.833 53.362 1.00 20.72 196 VAL B CA 1
ATOM 2996 C C . VAL B 1 200 ? 44.002 75.414 53.371 1.00 20.70 196 VAL B C 1
ATOM 2997 O O . VAL B 1 200 ? 43.368 75.505 54.432 1.00 21.48 196 VAL B O 1
ATOM 3001 N N . GLN B 1 201 ? 43.518 75.831 52.207 1.00 20.39 197 GLN B N 1
ATOM 3002 C CA . GLN B 1 201 ? 42.181 76.422 52.080 1.00 20.52 197 GLN B CA 1
ATOM 3003 C C . GLN B 1 201 ? 41.396 75.807 50.918 1.00 20.23 197 GLN B C 1
ATOM 3004 O O . GLN B 1 201 ? 41.968 75.297 49.945 1.00 19.82 197 GLN B O 1
ATOM 3010 N N . CYS B 1 202 ? 40.074 75.854 51.037 1.00 20.38 198 CYS B N 1
ATOM 3011 C CA . CYS B 1 202 ? 39.169 75.314 50.022 1.00 20.45 198 CYS B CA 1
ATOM 3012 C C . CYS B 1 202 ? 38.525 76.434 49.235 1.00 20.26 198 CYS B C 1
ATOM 3013 O O . CYS B 1 202 ? 37.928 77.326 49.831 1.00 19.65 198 CYS B O 1
ATOM 3016 N N . THR B 1 203 ? 38.622 76.362 47.902 1.00 20.50 199 THR B N 1
ATOM 3017 C CA . THR B 1 203 ? 38.067 77.389 47.009 1.00 20.56 199 THR B CA 1
ATOM 3018 C C . THR B 1 203 ? 36.589 77.161 46.622 1.00 21.00 199 THR B C 1
ATOM 3019 O O . THR B 1 203 ? 35.975 78.031 45.988 1.00 20.86 199 THR B O 1
ATOM 3023 N N . GLY B 1 204 ? 36.028 76.004 46.981 1.00 21.03 200 GLY B N 1
ATOM 3024 C CA . GLY B 1 204 ? 34.607 75.722 46.753 1.00 21.23 200 GLY B CA 1
ATOM 3025 C C . GLY B 1 204 ? 33.723 76.138 47.922 1.00 21.44 200 GLY B C 1
ATOM 3026 O O . GLY B 1 204 ? 34.173 76.808 48.856 1.00 21.51 200 GLY B O 1
ATOM 3027 N N . GLU B 1 205 ? 32.456 75.736 47.866 1.00 21.59 201 GLU B N 1
ATOM 3028 C CA . GLU B 1 205 ? 31.496 76.047 48.931 1.00 21.76 201 GLU B CA 1
ATOM 3029 C C . GLU B 1 205 ? 31.816 75.252 50.195 1.00 21.68 201 GLU B C 1
ATOM 3030 O O . GLU B 1 205 ? 31.597 75.728 51.309 1.00 21.63 201 GLU B O 1
ATOM 3032 N N . ASP B 1 206 ? 32.353 74.048 49.982 1.00 21.60 202 ASP B N 1
ATOM 3033 C CA . ASP B 1 206 ? 32.630 73.056 51.014 1.00 21.35 202 ASP B CA 1
ATOM 3034 C C . ASP B 1 206 ? 33.519 73.600 52.127 1.00 20.92 202 ASP B C 1
ATOM 3035 O O . ASP B 1 206 ? 34.489 74.310 51.867 1.00 21.09 202 ASP B O 1
ATOM 3040 N N . GLU B 1 207 ? 33.202 73.253 53.366 1.00 20.03 203 GLU B N 1
ATOM 3041 C CA . GLU B 1 207 ? 34.035 73.674 54.482 1.00 19.85 203 GLU B CA 1
ATOM 3042 C C . GLU B 1 207 ? 34.979 72.515 54.850 1.00 18.46 203 GLU B C 1
ATOM 3043 O O . GLU B 1 207 ? 34.693 71.365 54.529 1.00 19.15 203 GLU B O 1
ATOM 3049 N N . LEU B 1 208 ? 36.111 72.816 55.484 1.00 16.95 204 LEU B N 1
ATOM 3050 C CA . LEU B 1 208 ? 37.088 71.783 55.857 1.00 15.81 204 LEU B CA 1
ATOM 3051 C C . LEU B 1 208 ? 36.933 71.253 57.289 1.00 15.56 204 LEU B C 1
ATOM 3052 O O . LEU B 1 208 ? 37.835 70.607 57.820 1.00 14.43 204 LEU B O 1
ATOM 3057 N N . PHE B 1 209 ? 35.785 71.505 57.909 1.00 15.36 205 PHE B N 1
ATOM 3058 C CA . PHE B 1 209 ? 35.531 70.961 59.237 1.00 15.53 205 PHE B CA 1
ATOM 3059 C C . PHE B 1 209 ? 34.284 70.101 59.215 1.00 16.12 205 PHE B C 1
ATOM 3060 O O . PHE B 1 209 ? 33.389 70.337 58.426 1.00 16.59 205 PHE B O 1
ATOM 3068 N N . LEU B 1 210 ? 34.234 69.110 60.091 1.00 16.94 206 LEU B N 1
ATOM 3069 C CA . LEU B 1 210 ? 33.035 68.308 60.295 1.00 17.96 206 LEU B CA 1
ATOM 3070 C C . LEU B 1 210 ? 32.769 68.118 61.792 1.00 18.67 206 LEU B C 1
ATOM 3071 O O . LEU B 1 210 ? 33.694 67.906 62.575 1.00 18.72 206 LEU B O 1
ATOM 3076 N N . PHE B 1 211 ? 31.503 68.169 62.181 1.00 19.53 207 PHE B N 1
ATOM 3077 C CA . PHE B 1 211 ? 31.112 67.770 63.524 1.00 20.40 207 PHE B CA 1
ATOM 3078 C C . PHE B 1 211 ? 30.215 66.532 63.475 1.00 20.62 207 PHE B C 1
ATOM 3079 O O . PHE B 1 211 ? 29.111 66.590 62.942 1.00 20.39 207 PHE B O 1
ATOM 3087 N N . GLN B 1 212 ? 30.716 65.422 64.026 1.00 21.42 208 GLN B N 1
ATOM 3088 C CA . GLN B 1 212 ? 29.988 64.142 64.117 1.00 21.88 208 GLN B CA 1
ATOM 3089 C C . GLN B 1 212 ? 29.511 63.846 65.538 1.00 22.56 208 GLN B C 1
ATOM 3090 O O . GLN B 1 212 ? 30.327 63.793 66.456 1.00 21.97 208 GLN B O 1
ATOM 3096 N N . GLU B 1 213 ? 28.204 63.596 65.693 1.00 23.92 209 GLU B N 1
ATOM 3097 C CA . GLU B 1 213 ? 27.595 63.155 66.972 1.00 24.60 209 GLU B CA 1
ATOM 3098 C C . GLU B 1 213 ? 26.919 61.784 66.827 1.00 24.81 209 GLU B C 1
ATOM 3099 O O . GLU B 1 213 ? 27.559 60.731 66.945 1.00 25.26 209 GLU B O 1
ATOM 3105 N N . LYS C 1 7 ? 64.804 40.847 29.416 1.00 30.71 3 LYS C N 1
ATOM 3106 C CA . LYS C 1 7 ? 63.632 39.945 29.155 1.00 30.36 3 LYS C CA 1
ATOM 3107 C C . LYS C 1 7 ? 62.342 40.594 29.687 1.00 30.08 3 LYS C C 1
ATOM 3108 O O . LYS C 1 7 ? 61.602 39.950 30.451 1.00 30.89 3 LYS C O 1
ATOM 3110 N N . GLU C 1 8 ? 62.071 41.842 29.258 1.00 28.80 4 GLU C N 1
ATOM 3111 C CA . GLU C 1 8 ? 61.141 42.768 29.966 1.00 27.50 4 GLU C CA 1
ATOM 3112 C C . GLU C 1 8 ? 59.722 43.061 29.384 1.00 25.20 4 GLU C C 1
ATOM 3113 O O . GLU C 1 8 ? 58.775 43.134 30.171 1.00 26.23 4 GLU C O 1
ATOM 3119 N N . LEU C 1 9 ? 59.531 43.246 28.077 1.00 21.85 5 LEU C N 1
ATOM 3120 C CA . LEU C 1 9 ? 58.153 43.232 27.566 1.00 19.34 5 LEU C CA 1
ATOM 3121 C C . LEU C 1 9 ? 57.684 41.781 27.388 1.00 18.47 5 LEU C C 1
ATOM 3122 O O . LEU C 1 9 ? 58.268 41.032 26.598 1.00 17.30 5 LEU C O 1
ATOM 3127 N N . ARG C 1 10 ? 56.642 41.409 28.132 1.00 17.01 6 ARG C N 1
ATOM 3128 C CA . ARG C 1 10 ? 56.072 40.082 28.100 1.00 16.61 6 ARG C CA 1
ATOM 3129 C C . ARG C 1 10 ? 54.845 40.054 27.164 1.00 15.07 6 ARG C C 1
ATOM 3130 O O . ARG C 1 10 ? 53.866 40.800 27.361 1.00 13.61 6 ARG C O 1
ATOM 3138 N N . VAL C 1 11 ? 54.905 39.172 26.173 1.00 13.09 7 VAL C N 1
ATOM 3139 C CA . VAL C 1 11 ? 53.897 39.073 25.142 1.00 12.52 7 VAL C CA 1
ATOM 3140 C C . VAL C 1 11 ? 53.187 37.716 25.148 1.00 12.21 7 VAL C C 1
ATOM 3141 O O . VAL C 1 11 ? 53.842 36.668 25.272 1.00 13.61 7 VAL C O 1
ATOM 3145 N N . GLY C 1 12 ? 51.854 37.743 25.068 1.00 11.44 8 GLY C N 1
ATOM 3146 C CA . GLY C 1 12 ? 51.029 36.559 24.786 1.00 11.32 8 GLY C CA 1
ATOM 3147 C C . GLY C 1 12 ? 50.542 36.578 23.331 1.00 11.44 8 GLY C C 1
ATOM 3148 O O . GLY C 1 12 ? 50.014 37.582 22.872 1.00 12.29 8 GLY C O 1
ATOM 3149 N N . VAL C 1 13 ? 50.704 35.485 22.601 1.00 11.25 9 VAL C N 1
ATOM 3150 C CA . VAL C 1 13 ? 50.319 35.458 21.204 1.00 10.99 9 VAL C CA 1
ATOM 3151 C C . VAL C 1 13 ? 49.145 34.524 21.039 1.00 11.76 9 VAL C C 1
ATOM 3152 O O . VAL C 1 13 ? 49.197 33.368 21.501 1.00 11.06 9 VAL C O 1
ATOM 3156 N N . LEU C 1 14 ? 48.084 35.042 20.404 1.00 11.68 10 LEU C N 1
ATOM 3157 C CA . LEU C 1 14 ? 46.853 34.292 20.128 1.00 11.94 10 LEU C CA 1
ATOM 3158 C C . LEU C 1 14 ? 46.841 33.913 18.625 1.00 12.27 10 LEU C C 1
ATOM 3159 O O . LEU C 1 14 ? 47.057 34.767 17.770 1.00 11.82 10 LEU C O 1
ATOM 3164 N N . ILE C 1 15 ? 46.597 32.636 18.343 1.00 13.12 11 ILE C N 1
ATOM 3165 C CA . ILE C 1 15 ? 46.672 32.058 17.010 1.00 14.56 11 ILE C CA 1
ATOM 3166 C C . ILE C 1 15 ? 45.477 31.135 16.720 1.00 14.90 11 ILE C C 1
ATOM 3167 O O . ILE C 1 15 ? 44.749 30.716 17.621 1.00 14.51 11 ILE C O 1
ATOM 3172 N N . SER C 1 16 ? 45.275 30.863 15.439 1.00 15.41 12 SER C N 1
ATOM 3173 C CA . SER C 1 16 ? 44.306 29.841 15.002 1.00 16.19 12 SER C CA 1
ATOM 3174 C C . SER C 1 16 ? 44.843 28.892 13.941 1.00 15.57 12 SER C C 1
ATOM 3175 O O . SER C 1 16 ? 44.295 27.799 13.779 1.00 16.15 12 SER C O 1
ATOM 3178 N N . GLY C 1 17 ? 45.905 29.279 13.235 1.00 15.42 13 GLY C N 1
ATOM 3179 C CA . GLY C 1 17 ? 46.371 28.504 12.078 1.00 15.29 13 GLY C CA 1
ATOM 3180 C C . GLY C 1 17 ? 47.800 28.015 12.194 1.00 15.52 13 GLY C C 1
ATOM 3181 O O . GLY C 1 17 ? 48.233 27.572 13.274 1.00 14.43 13 GLY C O 1
ATOM 3182 N N . ARG C 1 18 ? 48.536 28.122 11.084 1.00 15.29 14 ARG C N 1
ATOM 3183 C CA . ARG C 1 18 ? 49.895 27.593 10.979 1.00 16.76 14 ARG C CA 1
ATOM 3184 C C . ARG C 1 18 ? 50.974 28.376 11.745 1.00 16.02 14 ARG C C 1
ATOM 3185 O O . ARG C 1 18 ? 52.079 27.892 11.904 1.00 16.59 14 ARG C O 1
ATOM 3193 N N . GLY C 1 19 ? 50.682 29.578 12.205 1.00 15.64 15 GLY C N 1
ATOM 3194 C CA . GLY C 1 19 ? 51.624 30.288 13.082 1.00 15.53 15 GLY C CA 1
ATOM 3195 C C . GLY C 1 19 ? 52.801 30.981 12.395 1.00 14.87 15 GLY C C 1
ATOM 3196 O O . GLY C 1 19 ? 53.867 31.166 13.000 1.00 14.30 15 GLY C O 1
ATOM 3197 N N . SER C 1 20 ? 52.608 31.355 11.138 1.00 13.84 16 SER C N 1
ATOM 3198 C CA . SER C 1 20 ? 53.642 32.008 10.333 1.00 14.00 16 SER C CA 1
ATOM 3199 C C . SER C 1 20 ? 54.121 33.327 10.976 1.00 13.48 16 SER C C 1
ATOM 3200 O O . SER C 1 20 ? 55.314 33.568 11.109 1.00 14.24 16 SER C O 1
ATOM 3203 N N . ASN C 1 21 ? 53.193 34.181 11.359 1.00 12.76 17 ASN C N 1
ATOM 3204 C CA . ASN C 1 21 ? 53.548 35.427 12.026 1.00 12.84 17 ASN C CA 1
ATOM 3205 C C . ASN C 1 21 ? 54.141 35.175 13.440 1.00 12.60 17 ASN C C 1
ATOM 3206 O O . ASN C 1 21 ? 55.073 35.869 13.861 1.00 12.20 17 ASN C O 1
ATOM 3211 N N . LEU C 1 22 ? 53.622 34.165 14.139 1.00 11.76 18 LEU C N 1
ATOM 3212 C CA . LEU C 1 22 ? 54.206 33.718 15.397 1.00 11.66 18 LEU C CA 1
ATOM 3213 C C . LEU C 1 22 ? 55.658 33.347 15.191 1.00 12.17 18 LEU C C 1
ATOM 3214 O O . LEU C 1 22 ? 56.499 33.773 15.989 1.00 11.30 18 LEU C O 1
ATOM 3219 N N . GLU C 1 23 ? 55.956 32.570 14.124 1.00 12.62 19 GLU C N 1
ATOM 3220 C CA . GLU C 1 23 ? 57.339 32.158 13.829 1.00 12.35 19 GLU C CA 1
ATOM 3221 C C . GLU C 1 23 ? 58.222 33.371 13.609 1.00 11.68 19 GLU C C 1
ATOM 3222 O O . GLU C 1 23 ? 59.315 33.441 14.162 1.00 11.31 19 GLU C O 1
ATOM 3228 N N . ALA C 1 24 ? 57.762 34.333 12.812 1.00 11.49 20 ALA C N 1
ATOM 3229 C CA . ALA C 1 24 ? 58.555 35.550 12.594 1.00 11.36 20 ALA C CA 1
ATOM 3230 C C . ALA C 1 24 ? 58.804 36.294 13.927 1.00 11.25 20 ALA C C 1
ATOM 3231 O O . ALA C 1 24 ? 59.901 36.754 14.184 1.00 9.72 20 ALA C O 1
ATOM 3233 N N . LEU C 1 25 ? 57.796 36.371 14.798 1.00 12.39 21 LEU C N 1
ATOM 3234 C CA . LEU C 1 25 ? 57.975 37.038 16.096 1.00 12.42 21 LEU C CA 1
ATOM 3235 C C . LEU C 1 25 ? 58.959 36.275 17.010 1.00 12.44 21 LEU C C 1
ATOM 3236 O O . LEU C 1 25 ? 59.876 36.883 17.583 1.00 12.07 21 LEU C O 1
ATOM 3241 N N . ALA C 1 26 ? 58.795 34.959 17.117 1.00 12.04 22 ALA C N 1
ATOM 3242 C CA . ALA C 1 26 ? 59.658 34.155 17.983 1.00 12.69 22 ALA C CA 1
ATOM 3243 C C . ALA C 1 26 ? 61.103 34.173 17.516 1.00 13.39 22 ALA C C 1
ATOM 3244 O O . ALA C 1 26 ? 62.002 34.245 18.332 1.00 12.61 22 ALA C O 1
ATOM 3246 N N . LYS C 1 27 ? 61.327 34.104 16.201 1.00 14.81 23 LYS C N 1
ATOM 3247 C CA . LYS C 1 27 ? 62.682 34.232 15.646 1.00 15.94 23 LYS C CA 1
ATOM 3248 C C . LYS C 1 27 ? 63.303 35.606 15.935 1.00 16.07 23 LYS C C 1
ATOM 3249 O O . LYS C 1 27 ? 64.488 35.705 16.260 1.00 15.80 23 LYS C O 1
ATOM 3255 N N . ALA C 1 28 ? 62.502 36.655 15.771 1.00 15.75 24 ALA C N 1
ATOM 3256 C CA . ALA C 1 28 ? 62.943 38.024 16.022 1.00 16.37 24 ALA C CA 1
ATOM 3257 C C . ALA C 1 28 ? 63.342 38.281 17.479 1.00 17.12 24 ALA C C 1
ATOM 3258 O O . ALA C 1 28 ? 64.290 39.031 17.741 1.00 16.73 24 ALA C O 1
ATOM 3260 N N . PHE C 1 29 ? 62.606 37.681 18.412 1.00 17.83 25 PHE C N 1
ATOM 3261 C CA . PHE C 1 29 ? 62.825 37.916 19.830 1.00 19.05 25 PHE C CA 1
ATOM 3262 C C . PHE C 1 29 ? 63.627 36.831 20.597 1.00 20.08 25 PHE C C 1
ATOM 3263 O O . PHE C 1 29 ? 63.879 36.987 21.804 1.00 19.79 25 PHE C O 1
ATOM 3271 N N . SER C 1 30 ? 64.047 35.761 19.918 1.00 21.24 26 SER C N 1
ATOM 3272 C CA . SER C 1 30 ? 64.831 34.703 20.586 1.00 22.73 26 SER C CA 1
ATOM 3273 C C . SER C 1 30 ? 66.297 35.099 20.854 1.00 23.56 26 SER C C 1
ATOM 3274 O O . SER C 1 30 ? 66.934 34.537 21.740 1.00 24.69 26 SER C O 1
ATOM 3277 N N . THR C 1 31 ? 66.813 36.075 20.113 1.00 24.82 27 THR C N 1
ATOM 3278 C CA . THR C 1 31 ? 68.196 36.572 20.277 1.00 25.74 27 THR C CA 1
ATOM 3279 C C . THR C 1 31 ? 68.573 36.896 21.741 1.00 25.92 27 THR C C 1
ATOM 3280 O O . THR C 1 31 ? 67.758 37.405 22.502 1.00 26.46 27 THR C O 1
ATOM 3284 N N . GLU C 1 32 ? 69.802 36.584 22.141 1.00 26.24 28 GLU C N 1
ATOM 3285 C CA . GLU C 1 32 ? 70.160 36.599 23.576 1.00 26.31 28 GLU C CA 1
ATOM 3286 C C . GLU C 1 32 ? 70.049 37.989 24.203 1.00 26.38 28 GLU C C 1
ATOM 3287 O O . GLU C 1 32 ? 69.923 38.107 25.429 1.00 26.23 28 GLU C O 1
ATOM 3289 N N . GLU C 1 33 ? 70.093 39.021 23.353 1.00 26.19 29 GLU C N 1
ATOM 3290 C CA . GLU C 1 33 ? 69.981 40.415 23.768 1.00 26.32 29 GLU C CA 1
ATOM 3291 C C . GLU C 1 33 ? 68.614 41.060 23.476 1.00 26.32 29 GLU C C 1
ATOM 3292 O O . GLU C 1 33 ? 68.534 42.276 23.296 1.00 26.43 29 GLU C O 1
ATOM 3294 N N . SER C 1 34 ? 67.541 40.269 23.456 1.00 26.21 30 SER C N 1
ATOM 3295 C CA . SER C 1 34 ? 66.215 40.790 23.102 1.00 25.70 30 SER C CA 1
ATOM 3296 C C . SER C 1 34 ? 65.483 41.388 24.302 1.00 25.41 30 SER C C 1
ATOM 3297 O O . SER C 1 34 ? 65.547 40.866 25.418 1.00 25.27 30 SER C O 1
ATOM 3300 N N . SER C 1 35 ? 64.771 42.482 24.042 1.00 24.97 31 SER C N 1
ATOM 3301 C CA . SER C 1 35 ? 63.987 43.154 25.066 1.00 24.39 31 SER C CA 1
ATOM 3302 C C . SER C 1 35 ? 62.631 42.476 25.301 1.00 23.27 31 SER C C 1
ATOM 3303 O O . SER C 1 35 ? 62.021 42.686 26.352 1.00 24.24 31 SER C O 1
ATOM 3306 N N . VAL C 1 36 ? 62.192 41.646 24.349 1.00 21.39 32 VAL C N 1
ATOM 3307 C CA . VAL C 1 36 ? 60.843 41.075 24.338 1.00 19.50 32 VAL C CA 1
ATOM 3308 C C . VAL C 1 36 ? 60.880 39.575 24.649 1.00 18.88 32 VAL C C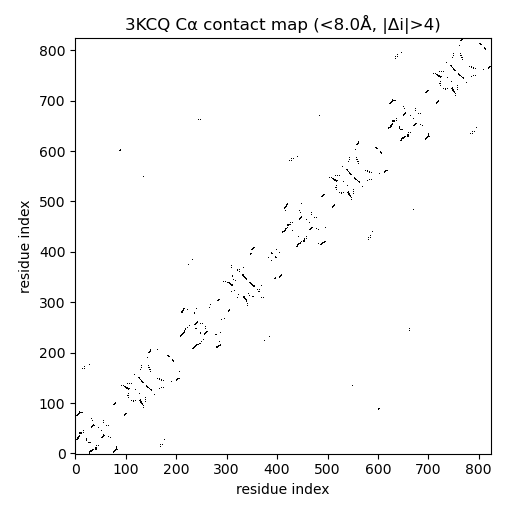 1
ATOM 3309 O O . VAL C 1 36 ? 61.739 38.864 24.140 1.00 18.94 32 VAL C O 1
ATOM 3313 N N . VAL C 1 37 ? 59.960 39.109 25.497 1.00 17.43 33 VAL C N 1
ATOM 3314 C CA . VAL C 1 37 ? 59.780 37.683 25.781 1.00 16.42 33 VAL C CA 1
ATOM 3315 C C . VAL C 1 37 ? 58.375 37.240 25.408 1.00 15.15 33 VAL C C 1
ATOM 3316 O O . VAL C 1 37 ? 57.418 37.886 25.799 1.00 15.53 33 VAL C O 1
ATOM 3320 N N . ILE C 1 38 ? 58.246 36.136 24.680 1.00 13.72 34 ILE C N 1
ATOM 3321 C CA . ILE C 1 38 ? 56.924 35.588 24.377 1.00 13.10 34 ILE C CA 1
ATOM 3322 C C . ILE C 1 38 ? 56.569 34.597 25.453 1.00 13.34 34 ILE C C 1
ATOM 3323 O O . ILE C 1 38 ? 57.192 33.541 25.546 1.00 12.70 34 ILE C O 1
ATOM 3328 N N . SER C 1 39 ? 55.558 34.925 26.254 1.00 13.02 35 SER C N 1
ATOM 3329 C CA . SER C 1 39 ? 55.349 34.218 27.504 1.00 13.26 35 SER C CA 1
ATOM 3330 C C . SER C 1 39 ? 54.473 32.992 27.410 1.00 12.86 35 SER C C 1
ATOM 3331 O O . SER C 1 39 ? 54.547 32.110 28.263 1.00 13.82 35 SER C O 1
ATOM 3334 N N . CYS C 1 40 ? 53.555 33.013 26.455 1.00 12.43 36 CYS C N 1
ATOM 3335 C CA . CYS C 1 40 ? 52.599 31.942 26.254 1.00 12.06 36 CYS C CA 1
ATOM 3336 C C . CYS C 1 40 ? 52.031 32.087 24.852 1.00 11.71 36 CYS C C 1
ATOM 3337 O O . CYS C 1 40 ? 52.143 33.138 24.232 1.00 11.96 36 CYS C O 1
ATOM 3340 N N . VAL C 1 41 ? 51.433 31.022 24.367 1.00 11.44 37 VAL C N 1
ATOM 3341 C CA . VAL C 1 41 ? 50.761 31.012 23.094 1.00 11.78 37 VAL C CA 1
ATOM 3342 C C . VAL C 1 41 ? 49.437 30.279 23.338 1.00 12.56 37 VAL C C 1
ATOM 3343 O O . VAL C 1 41 ? 49.400 29.259 24.056 1.00 12.68 37 VAL C O 1
ATOM 3347 N N . ILE C 1 42 ? 48.358 30.858 22.813 1.00 12.23 38 ILE C N 1
ATOM 3348 C CA . ILE C 1 42 ? 47.001 30.388 23.042 1.00 12.42 38 ILE C CA 1
ATOM 3349 C C . ILE C 1 42 ? 46.267 30.226 21.702 1.00 12.60 38 ILE C C 1
ATOM 3350 O O . ILE C 1 42 ? 46.224 31.166 20.906 1.00 11.04 38 ILE C O 1
ATOM 3355 N N . SER C 1 43 ? 45.729 29.029 21.448 1.00 13.02 39 SER C N 1
ATOM 3356 C CA . SER C 1 43 ? 44.948 28.766 20.227 1.00 13.74 39 SER C CA 1
ATOM 3357 C C . SER C 1 43 ? 43.518 28.455 20.585 1.00 14.02 39 SER C C 1
ATOM 3358 O O . SER C 1 43 ? 43.250 27.814 21.601 1.00 14.04 39 SER C O 1
ATOM 3361 N N . ASN C 1 44 ? 42.610 28.885 19.720 1.00 13.99 40 ASN C N 1
ATOM 3362 C CA . ASN C 1 44 ? 41.221 28.509 19.846 1.00 14.22 40 ASN C CA 1
ATOM 3363 C C . ASN C 1 44 ? 40.980 27.261 19.021 1.00 14.11 40 ASN C C 1
ATOM 3364 O O . ASN C 1 44 ? 39.854 26.908 18.808 1.00 14.57 40 ASN C O 1
ATOM 3369 N N . ASN C 1 45 ? 42.046 26.549 18.648 1.00 14.09 41 ASN C N 1
ATOM 3370 C CA . ASN C 1 45 ? 41.976 25.439 17.688 1.00 14.44 41 ASN C CA 1
ATOM 3371 C C . ASN C 1 45 ? 42.961 24.327 18.109 1.00 13.67 41 ASN C C 1
ATOM 3372 O O . ASN C 1 45 ? 44.158 24.546 18.189 1.00 13.62 41 ASN C O 1
ATOM 3377 N N . ALA C 1 46 ? 42.452 23.137 18.384 1.00 13.31 42 ALA C N 1
ATOM 3378 C CA . ALA C 1 46 ? 43.331 22.019 18.761 1.00 13.98 42 ALA C CA 1
ATOM 3379 C C . ALA C 1 46 ? 44.212 21.488 17.612 1.00 14.00 42 ALA C C 1
ATOM 3380 O O . ALA C 1 46 ? 45.088 20.666 17.859 1.00 13.86 42 ALA C O 1
ATOM 3382 N N . GLU C 1 47 ? 43.988 21.958 16.385 1.00 13.80 43 GLU C N 1
ATOM 3383 C CA . GLU C 1 47 ? 44.792 21.558 15.216 1.00 15.37 43 GLU C CA 1
ATOM 3384 C C . GLU C 1 47 ? 45.684 22.662 14.620 1.00 14.92 43 GLU C C 1
ATOM 3385 O O . GLU C 1 47 ? 46.260 22.462 13.579 1.00 15.42 43 GLU C O 1
ATOM 3391 N N . ALA C 1 48 ? 45.810 23.798 15.280 1.00 14.54 44 ALA C N 1
ATOM 3392 C CA . ALA C 1 48 ? 46.659 24.874 14.791 1.00 14.71 44 ALA C CA 1
ATOM 3393 C C . ALA C 1 48 ? 48.133 24.472 14.857 1.00 15.19 44 ALA C C 1
ATOM 3394 O O . ALA C 1 48 ? 48.713 24.320 15.963 1.00 15.68 44 ALA C O 1
ATOM 3396 N N . ARG C 1 49 ? 48.737 24.325 13.682 1.00 15.06 45 ARG C N 1
ATOM 3397 C CA . ARG C 1 49 ? 50.160 23.989 13.552 1.00 15.33 45 ARG C CA 1
ATOM 3398 C C . ARG C 1 49 ? 51.103 24.994 14.216 1.00 13.93 45 ARG C C 1
ATOM 3399 O O . ARG C 1 49 ? 52.227 24.653 14.542 1.00 13.30 45 ARG C O 1
ATOM 3407 N N . GLY C 1 50 ? 50.662 26.235 14.383 1.00 13.66 46 GLY C N 1
ATOM 3408 C CA . GLY C 1 50 ? 51.427 27.239 15.134 1.00 12.87 46 GLY C CA 1
ATOM 3409 C C . GLY C 1 50 ? 51.745 26.762 16.547 1.00 12.85 46 GLY C C 1
ATOM 3410 O O . GLY C 1 50 ? 52.730 27.206 17.153 1.00 12.16 46 GLY C O 1
ATOM 3411 N N . LEU C 1 51 ? 50.917 25.850 17.059 1.00 12.53 47 LEU C N 1
ATOM 3412 C CA . LEU C 1 51 ? 51.141 25.259 18.379 1.00 13.30 47 LEU C CA 1
ATOM 3413 C C . LEU C 1 51 ? 52.474 24.496 18.425 1.00 13.02 47 LEU C C 1
ATOM 3414 O O . LEU C 1 51 ? 53.199 24.567 19.413 1.00 13.65 47 LEU C O 1
ATOM 3419 N N . LEU C 1 52 ? 52.810 23.806 17.349 1.00 12.68 48 LEU C N 1
ATOM 3420 C CA . LEU C 1 52 ? 54.088 23.077 17.289 1.00 12.77 48 LEU C CA 1
ATOM 3421 C C . LEU C 1 52 ? 55.273 24.028 17.130 1.00 12.51 48 LEU C C 1
ATOM 3422 O O . LEU C 1 52 ? 56.352 23.745 17.610 1.00 12.59 48 LEU C O 1
ATOM 3427 N N . ILE C 1 53 ? 55.068 25.149 16.450 1.00 12.37 49 ILE C N 1
ATOM 3428 C CA . ILE C 1 53 ? 56.114 26.167 16.353 1.00 12.34 49 ILE C CA 1
ATOM 3429 C C . ILE C 1 53 ? 56.438 26.715 17.757 1.00 11.78 49 ILE C C 1
ATOM 3430 O O . ILE C 1 53 ? 57.613 26.827 18.135 1.00 11.82 49 ILE C O 1
ATOM 3435 N N . ALA C 1 54 ? 55.405 26.977 18.550 1.00 10.57 50 ALA C N 1
ATOM 3436 C CA . ALA C 1 54 ? 55.586 27.563 19.866 1.00 10.16 50 ALA C CA 1
ATOM 3437 C C . ALA C 1 54 ? 56.395 26.623 20.775 1.00 10.26 50 ALA C C 1
ATOM 3438 O O . ALA C 1 54 ? 57.305 27.055 21.477 1.00 9.65 50 ALA C O 1
ATOM 3440 N N . GLN C 1 55 ? 56.046 25.343 20.734 1.00 10.35 51 GLN C N 1
ATOM 3441 C CA . GLN C 1 55 ? 56.703 24.327 21.520 1.00 10.72 51 GLN C CA 1
ATOM 3442 C C . GLN C 1 55 ? 58.166 24.165 21.108 1.00 10.86 51 GLN C C 1
ATOM 3443 O O . GLN C 1 55 ? 59.000 23.941 21.984 1.00 10.61 51 GLN C O 1
ATOM 3449 N N . SER C 1 56 ? 58.491 24.299 19.809 1.00 10.55 52 SER C N 1
ATOM 3450 C CA . SER C 1 56 ? 59.903 24.186 19.375 1.00 10.63 52 SER C CA 1
ATOM 3451 C C . SER C 1 56 ? 60.761 25.318 19.966 1.00 10.64 52 SER C C 1
ATOM 3452 O O . SER C 1 56 ? 61.965 25.178 20.131 1.00 10.01 52 SER C O 1
ATOM 3455 N N . TYR C 1 57 ? 60.130 26.435 20.306 1.00 11.20 53 TYR C N 1
ATOM 3456 C CA . TYR C 1 57 ? 60.821 27.526 20.991 1.00 11.74 53 TYR C CA 1
ATOM 3457 C C . TYR C 1 57 ? 60.737 27.449 22.517 1.00 12.06 53 TYR C C 1
ATOM 3458 O O . TYR C 1 57 ? 61.126 28.401 23.194 1.00 13.51 53 TYR C O 1
ATOM 3467 N N . GLY C 1 58 ? 60.232 26.342 23.059 1.00 11.73 54 GLY C N 1
ATOM 3468 C CA . GLY C 1 58 ? 60.051 26.208 24.513 1.00 11.65 54 GLY C CA 1
ATOM 3469 C C . GLY C 1 58 ? 58.981 27.126 25.126 1.00 11.72 54 GLY C C 1
ATOM 3470 O O . GLY C 1 58 ? 59.003 27.360 26.345 1.00 11.70 54 GLY C O 1
ATOM 3471 N N . ILE C 1 59 ? 58.053 27.627 24.299 1.00 10.54 55 ILE C N 1
ATOM 3472 C CA . ILE C 1 59 ? 56.957 28.506 24.756 1.00 10.45 55 ILE C CA 1
ATOM 3473 C C . ILE C 1 59 ? 55.703 27.709 25.188 1.00 10.79 55 ILE C C 1
ATOM 3474 O O . ILE C 1 59 ? 55.203 26.862 24.403 1.00 9.91 55 ILE C O 1
ATOM 3479 N N . PRO C 1 60 ? 55.182 27.958 26.418 1.00 11.04 56 PRO C N 1
ATOM 3480 C CA . PRO C 1 60 ? 54.031 27.146 26.825 1.00 11.63 56 PRO C CA 1
ATOM 3481 C C . PRO C 1 60 ? 52.822 27.460 25.954 1.00 11.78 56 PRO C C 1
ATOM 3482 O O . PRO C 1 60 ? 52.646 28.615 25.510 1.00 11.44 56 PRO C O 1
ATOM 3486 N N . THR C 1 61 ? 52.014 26.437 25.689 1.00 11.28 57 THR C N 1
ATOM 3487 C CA . THR C 1 61 ? 50.901 26.563 24.788 1.00 11.91 57 THR C CA 1
ATOM 3488 C C . THR C 1 61 ? 49.636 26.103 25.449 1.00 12.68 57 THR C C 1
ATOM 3489 O O . THR C 1 61 ? 49.648 25.229 26.323 1.00 13.16 57 THR C O 1
ATOM 3493 N N . PHE C 1 62 ? 48.532 26.677 24.994 1.00 13.01 58 PHE C N 1
ATOM 3494 C CA . PHE C 1 62 ? 47.230 26.449 25.603 1.00 12.95 58 PHE C CA 1
ATOM 3495 C C . PHE C 1 62 ? 46.166 26.459 24.505 1.00 13.30 58 PHE C C 1
ATOM 3496 O O . PHE C 1 62 ? 46.269 27.221 23.543 1.00 12.63 58 PHE C O 1
ATOM 3504 N N . VAL C 1 63 ? 45.164 25.599 24.651 1.00 13.67 59 VAL C N 1
ATOM 3505 C CA . VAL C 1 63 ? 44.057 25.504 23.713 1.00 13.63 59 VAL C CA 1
ATOM 3506 C C . VAL C 1 63 ? 42.778 25.773 24.502 1.00 14.11 59 VAL C C 1
ATOM 3507 O O . VAL C 1 63 ? 42.548 25.167 25.562 1.00 12.57 59 VAL C O 1
ATOM 3511 N N . VAL C 1 64 ? 41.961 26.695 23.989 1.00 14.32 60 VAL C N 1
ATOM 3512 C CA . VAL C 1 64 ? 40.709 27.079 24.633 1.00 15.10 60 VAL C CA 1
ATOM 3513 C C . VAL C 1 64 ? 39.504 26.772 23.734 1.00 16.31 60 VAL C C 1
ATOM 3514 O O . VAL C 1 64 ? 39.641 26.691 22.516 1.00 16.00 60 VAL C O 1
ATOM 3518 N N . LYS C 1 65 ? 38.334 26.592 24.346 1.00 17.64 61 LYS C N 1
ATOM 3519 C CA . LYS C 1 65 ? 37.101 26.330 23.611 1.00 18.83 61 LYS C CA 1
ATOM 3520 C C . LYS C 1 65 ? 36.742 27.506 22.704 1.00 19.48 61 LYS C C 1
ATOM 3521 O O . LYS C 1 65 ? 36.963 28.678 23.060 1.00 19.70 61 LYS C O 1
ATOM 3527 N N . ARG C 1 66 ? 36.136 27.179 21.563 1.00 20.16 62 ARG C N 1
ATOM 3528 C CA . ARG C 1 66 ? 35.968 28.104 20.449 1.00 20.87 62 ARG C CA 1
ATOM 3529 C C . ARG C 1 66 ? 34.615 28.787 20.380 1.00 20.92 62 ARG C C 1
ATOM 3530 O O . ARG C 1 66 ? 34.572 29.966 20.093 1.00 21.09 62 ARG C O 1
ATOM 3538 N N . LYS C 1 67 ? 33.512 28.055 20.564 1.00 20.93 63 LYS C N 1
ATOM 3539 C CA . LYS C 1 67 ? 32.168 28.651 20.378 1.00 21.22 63 LYS C CA 1
ATOM 3540 C C . LYS C 1 67 ? 31.230 28.273 21.490 1.00 20.45 63 LYS C C 1
ATOM 3541 O O . LYS C 1 67 ? 30.737 27.169 21.526 1.00 21.21 63 LYS C O 1
ATOM 3547 N N . PRO C 1 68 ? 31.015 29.181 22.446 1.00 20.32 64 PRO C N 1
ATOM 3548 C CA . PRO C 1 68 ? 31.591 30.516 22.553 1.00 19.74 64 PRO C CA 1
ATOM 3549 C C . PRO C 1 68 ? 33.059 30.481 22.983 1.00 19.12 64 PRO C C 1
ATOM 3550 O O . PRO C 1 68 ? 33.484 29.575 23.726 1.00 19.32 64 PRO C O 1
ATOM 3554 N N . LEU C 1 69 ? 33.797 31.485 22.523 1.00 18.02 65 LEU C N 1
ATOM 3555 C CA . LEU C 1 69 ? 35.173 31.705 22.905 1.00 17.10 65 LEU C CA 1
ATOM 3556 C C . LEU C 1 69 ? 35.249 31.759 24.420 1.00 16.76 65 LEU C C 1
ATOM 3557 O O . LEU C 1 69 ? 34.543 32.561 25.048 1.00 16.84 65 LEU C O 1
ATOM 3562 N N . ASP C 1 70 ? 36.081 30.898 25.004 1.00 15.80 66 ASP C N 1
ATOM 3563 C CA . ASP C 1 70 ? 36.257 30.834 26.470 1.00 14.91 66 ASP C CA 1
ATOM 3564 C C . ASP C 1 70 ? 37.209 31.958 26.924 1.00 14.21 66 ASP C C 1
ATOM 3565 O O . ASP C 1 70 ? 38.406 31.753 27.123 1.00 13.97 66 ASP C O 1
ATOM 3570 N N . ILE C 1 71 ? 36.670 33.163 27.052 1.00 13.59 67 ILE C N 1
ATOM 3571 C CA . ILE C 1 71 ? 37.501 34.319 27.278 1.00 12.85 67 ILE C CA 1
ATOM 3572 C C . ILE C 1 71 ? 38.128 34.329 28.669 1.00 12.97 67 ILE C C 1
ATOM 3573 O O . ILE C 1 71 ? 39.225 34.838 28.850 1.00 12.41 67 ILE C O 1
ATOM 3578 N N . GLU C 1 72 ? 37.444 33.782 29.659 1.00 13.29 68 GLU C N 1
ATOM 3579 C CA . GLU C 1 72 ? 37.988 33.790 31.007 1.00 14.11 68 GLU C CA 1
ATOM 3580 C C . GLU C 1 72 ? 39.184 32.842 31.122 1.00 13.95 68 GLU C C 1
ATOM 3581 O O . GLU C 1 72 ? 40.154 33.129 31.834 1.00 14.19 68 GLU C O 1
ATOM 3587 N N . HIS C 1 73 ? 39.120 31.714 30.418 1.00 13.35 69 HIS C N 1
ATOM 3588 C CA . HIS C 1 73 ? 40.255 30.810 30.347 1.00 12.82 69 HIS C CA 1
ATOM 3589 C C . HIS C 1 73 ? 41.405 31.576 29.704 1.00 11.91 69 HIS C C 1
ATOM 3590 O O . HIS C 1 73 ? 42.526 31.538 30.188 1.00 11.35 69 HIS C O 1
ATOM 3597 N N . ILE C 1 74 ? 41.119 32.276 28.620 1.00 10.90 70 ILE C N 1
ATOM 3598 C CA . ILE C 1 74 ? 42.137 33.102 27.970 1.00 11.14 70 ILE C CA 1
ATOM 3599 C C . ILE C 1 74 ? 42.789 34.123 28.916 1.00 10.97 70 ILE C C 1
ATOM 3600 O O . ILE C 1 74 ? 44.004 34.162 29.066 1.00 11.58 70 ILE C O 1
ATOM 3605 N N . SER C 1 75 ? 41.985 34.926 29.588 1.00 11.19 71 SER C N 1
ATOM 3606 C CA . SER C 1 75 ? 42.514 35.943 30.486 1.00 11.10 71 SER C CA 1
ATOM 3607 C C . SER C 1 75 ? 43.294 35.362 31.675 1.00 11.01 71 SER C C 1
ATOM 3608 O O . SER C 1 75 ? 44.271 35.969 32.124 1.00 9.64 71 SER C O 1
ATOM 3611 N N . THR C 1 76 ? 42.857 34.199 32.182 1.00 10.45 72 THR C N 1
ATOM 3612 C CA . THR C 1 76 ? 43.548 33.529 33.289 1.00 10.14 72 THR C CA 1
ATOM 3613 C C . THR C 1 76 ? 44.953 33.084 32.853 1.00 9.95 72 THR C C 1
ATOM 3614 O O . THR C 1 76 ? 45.930 33.332 33.518 1.00 9.59 72 THR C O 1
ATOM 3618 N N . VAL C 1 77 ? 45.049 32.433 31.708 1.00 10.46 73 VAL C N 1
ATOM 3619 C CA . VAL C 1 77 ? 46.351 32.092 31.128 1.00 10.80 73 VAL C CA 1
ATOM 3620 C C . VAL C 1 77 ? 47.271 33.333 31.022 1.00 11.61 73 VAL C C 1
ATOM 3621 O O . VAL C 1 77 ? 48.411 33.329 31.517 1.00 12.03 73 VAL C O 1
ATOM 3625 N N . LEU C 1 78 ? 46.747 34.401 30.437 1.00 12.50 74 LEU C N 1
ATOM 3626 C CA . LEU C 1 78 ? 47.524 35.628 30.220 1.00 13.01 74 LEU C CA 1
ATOM 3627 C C . LEU C 1 78 ? 47.975 36.217 31.552 1.00 13.43 74 LEU C C 1
ATOM 3628 O O . LEU C 1 78 ? 49.129 36.560 31.715 1.00 14.21 74 LEU C O 1
ATOM 3633 N N . ARG C 1 79 ? 47.084 36.326 32.518 1.00 14.43 75 ARG C N 1
ATOM 3634 C CA . ARG C 1 79 ? 47.496 36.865 33.827 1.00 14.91 75 ARG C CA 1
ATOM 3635 C C . ARG C 1 79 ? 48.578 36.027 34.532 1.00 14.57 75 ARG C C 1
ATOM 3636 O O . ARG C 1 79 ? 49.519 36.565 35.142 1.00 15.26 75 ARG C O 1
ATOM 3644 N N . GLU C 1 80 ? 48.459 34.717 34.453 1.00 13.80 76 GLU C N 1
ATOM 3645 C CA . GLU C 1 80 ? 49.408 33.844 35.129 1.00 14.42 76 GLU C CA 1
ATOM 3646 C C . GLU C 1 80 ? 50.735 33.764 34.406 1.00 15.00 76 GLU C C 1
ATOM 3647 O O . GLU C 1 80 ? 51.675 33.228 34.961 1.00 15.48 76 GLU C O 1
ATOM 3653 N N . HIS C 1 81 ? 50.809 34.248 33.163 1.00 15.44 77 HIS C N 1
ATOM 3654 C CA . HIS C 1 81 ? 52.094 34.364 32.488 1.00 15.83 77 HIS C CA 1
ATOM 3655 C C . HIS C 1 81 ? 52.567 35.819 32.386 1.00 15.62 77 HIS C C 1
ATOM 3656 O O . HIS C 1 81 ? 53.489 36.130 31.621 1.00 14.98 77 HIS C O 1
ATOM 3663 N N . ASP C 1 82 ? 51.970 36.679 33.218 1.00 15.64 78 ASP C N 1
ATOM 3664 C CA . ASP C 1 82 ? 52.439 38.054 33.438 1.00 15.93 78 ASP C CA 1
ATOM 3665 C C . ASP C 1 82 ? 52.454 38.880 32.143 1.00 14.66 78 ASP C C 1
ATOM 3666 O O . ASP C 1 82 ? 53.348 39.686 31.935 1.00 14.49 78 ASP C O 1
ATOM 3671 N N . VAL C 1 83 ? 51.476 38.678 31.272 1.00 14.10 79 VAL C N 1
ATOM 3672 C CA . VAL C 1 83 ? 51.495 39.309 29.959 1.00 13.18 79 VAL C CA 1
ATOM 3673 C C . VAL C 1 83 ? 51.251 40.828 30.045 1.00 12.65 79 VAL C C 1
ATOM 3674 O O . VAL C 1 83 ? 50.359 41.269 30.758 1.00 12.65 79 VAL C O 1
ATOM 3678 N N . ASP C 1 84 ? 52.088 41.607 29.360 1.00 11.93 80 ASP C N 1
ATOM 3679 C CA . ASP C 1 84 ? 51.921 43.057 29.186 1.00 11.86 80 ASP C CA 1
ATOM 3680 C C . ASP C 1 84 ? 51.211 43.400 27.881 1.00 11.60 80 ASP C C 1
ATOM 3681 O O . ASP C 1 84 ? 50.568 44.442 27.783 1.00 12.05 80 ASP C O 1
ATOM 3686 N N . LEU C 1 85 ? 51.382 42.579 26.848 1.00 11.17 81 LEU C N 1
ATOM 3687 C CA . LEU C 1 85 ? 50.829 42.898 25.522 1.00 11.09 81 LEU C CA 1
ATOM 3688 C C . LEU C 1 85 ? 50.280 41.645 24.856 1.00 11.27 81 LEU C C 1
ATOM 3689 O O . LEU C 1 85 ? 51.014 40.646 24.697 1.00 10.27 81 LEU C O 1
ATOM 3694 N N . VAL C 1 86 ? 49.007 41.714 24.461 1.00 11.29 82 VAL C N 1
ATOM 3695 C CA . VAL C 1 86 ? 48.300 40.611 23.842 1.00 12.27 82 VAL C CA 1
ATOM 3696 C C . VAL C 1 86 ? 48.350 40.781 22.331 1.00 13.26 82 VAL C C 1
ATOM 3697 O O . VAL C 1 86 ? 47.815 41.761 21.802 1.00 14.52 82 VAL C O 1
ATOM 3701 N N . CYS C 1 87 ? 48.997 39.872 21.624 1.00 13.87 83 CYS C N 1
ATOM 3702 C CA . CYS C 1 87 ? 49.187 40.036 20.175 1.00 14.87 83 CYS C CA 1
ATOM 3703 C C . CYS C 1 87 ? 48.393 39.007 19.393 1.00 15.07 83 CYS C C 1
ATOM 3704 O O . CYS C 1 87 ? 48.685 37.807 19.474 1.00 15.87 83 CYS C O 1
ATOM 3707 N N . LEU C 1 88 ? 47.398 39.431 18.628 1.00 14.99 84 LEU C N 1
ATOM 3708 C CA . LEU C 1 88 ? 46.674 38.460 17.786 1.00 15.07 84 LEU C CA 1
ATOM 3709 C C . LEU C 1 88 ? 47.457 38.257 16.497 1.00 14.69 84 LEU C C 1
ATOM 3710 O O . LEU C 1 88 ? 47.905 39.203 15.880 1.00 13.18 84 LEU C O 1
ATOM 3715 N N . ALA C 1 89 ? 47.661 37.001 16.138 1.00 15.24 85 ALA C N 1
ATOM 3716 C CA . ALA C 1 89 ? 48.451 36.641 14.977 1.00 15.33 85 ALA C CA 1
ATOM 3717 C C . ALA C 1 89 ? 47.715 35.523 14.263 1.00 15.69 85 ALA C C 1
ATOM 3718 O O . ALA C 1 89 ? 48.029 34.362 14.467 1.00 16.64 85 ALA C O 1
ATOM 3720 N N . GLY C 1 90 ? 46.729 35.892 13.443 1.00 15.88 86 GLY C N 1
ATOM 3721 C CA . GLY C 1 90 ? 45.852 34.942 12.716 1.00 15.89 86 GLY C CA 1
ATOM 3722 C C . GLY C 1 90 ? 44.806 34.309 13.629 1.00 16.96 86 GLY C C 1
ATOM 3723 O O . GLY C 1 90 ? 44.389 33.155 13.432 1.00 15.59 86 GLY C O 1
ATOM 3724 N N . PHE C 1 91 ? 44.402 35.038 14.671 1.00 18.01 87 PHE C N 1
ATOM 3725 C CA . PHE C 1 91 ? 43.440 34.507 15.636 1.00 19.28 87 PHE C CA 1
ATOM 3726 C C . PHE C 1 91 ? 42.086 34.702 15.011 1.00 21.48 87 PHE C C 1
ATOM 3727 O O . PHE C 1 91 ? 41.738 35.824 14.663 1.00 21.22 87 PHE C O 1
ATOM 3735 N N . MET C 1 92 ? 41.337 33.622 14.818 1.00 23.93 88 MET C N 1
ATOM 3736 C CA . MET C 1 92 ? 40.036 33.726 14.160 1.00 25.91 88 MET C CA 1
ATOM 3737 C C . MET C 1 92 ? 38.962 33.493 15.214 1.00 27.15 88 MET C C 1
ATOM 3738 O O . MET C 1 92 ? 38.475 32.376 15.425 1.00 28.01 88 MET C O 1
ATOM 3743 N N . SER C 1 93 ? 38.653 34.541 15.948 1.00 27.99 89 SER C N 1
ATOM 3744 C CA . SER C 1 93 ? 37.439 34.581 16.766 1.00 28.24 89 SER C CA 1
ATOM 3745 C C . SER C 1 93 ? 37.176 36.061 17.015 1.00 28.28 89 SER C C 1
ATOM 3746 O O . SER C 1 93 ? 38.092 36.768 17.412 1.00 28.49 89 SER C O 1
ATOM 3749 N N . ILE C 1 94 ? 35.959 36.528 16.726 1.00 27.97 90 ILE C N 1
ATOM 3750 C CA . ILE C 1 94 ? 35.485 37.801 17.265 1.00 28.13 90 ILE C CA 1
ATOM 3751 C C . ILE C 1 94 ? 35.764 37.856 18.771 1.00 27.17 90 ILE C C 1
ATOM 3752 O O . ILE C 1 94 ? 35.421 36.937 19.508 1.00 27.10 90 ILE C O 1
ATOM 3757 N N . LEU C 1 95 ? 36.370 38.946 19.214 1.00 26.12 91 LEU C N 1
ATOM 3758 C CA . LEU C 1 95 ? 36.661 39.149 20.613 1.00 25.15 91 LEU C CA 1
ATOM 3759 C C . LEU C 1 95 ? 35.499 39.856 21.311 1.00 24.77 91 LEU C C 1
ATOM 3760 O O . LEU C 1 95 ? 35.182 40.978 20.972 1.00 24.25 91 LEU C O 1
ATOM 3765 N N . PRO C 1 96 ? 34.876 39.202 22.308 1.00 24.31 92 PRO C N 1
ATOM 3766 C CA . PRO C 1 96 ? 33.731 39.809 22.984 1.00 24.04 92 PRO C CA 1
ATOM 3767 C C . PRO C 1 96 ? 34.113 41.085 23.691 1.00 23.64 92 PRO C C 1
ATOM 3768 O O . PRO C 1 96 ? 35.238 41.215 24.170 1.00 22.72 92 PRO C O 1
ATOM 3772 N N . GLU C 1 97 ? 33.176 42.025 23.753 1.00 23.70 93 GLU C N 1
ATOM 3773 C CA . GLU C 1 97 ? 33.486 43.347 24.290 1.00 23.83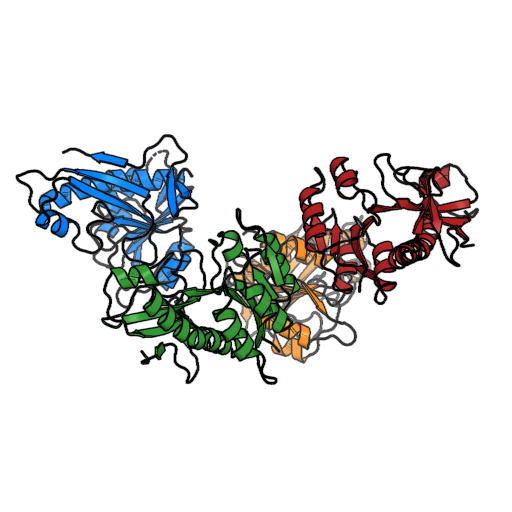 93 GLU C CA 1
ATOM 3774 C C . GLU C 1 97 ? 34.082 43.293 25.707 1.00 23.36 93 GLU C C 1
ATOM 3775 O O . GLU C 1 97 ? 34.938 44.113 26.021 1.00 23.14 93 GLU C O 1
ATOM 3781 N N . LYS C 1 98 ? 33.698 42.307 26.528 1.00 23.08 94 LYS C N 1
ATOM 3782 C CA . LYS C 1 98 ? 34.251 42.219 27.897 1.00 23.08 94 LYS C CA 1
ATOM 3783 C C . LYS C 1 98 ? 35.755 41.966 27.861 1.00 22.12 94 LYS C C 1
ATOM 3784 O O . LYS C 1 98 ? 36.513 42.623 28.570 1.00 22.31 94 LYS C O 1
ATOM 3790 N N . PHE C 1 99 ? 36.181 41.006 27.048 1.00 21.12 95 PHE C N 1
ATOM 3791 C CA . PHE C 1 99 ? 37.598 40.771 26.845 1.00 20.48 95 PHE C CA 1
ATOM 3792 C C . PHE C 1 99 ? 38.319 42.053 26.423 1.00 20.11 95 PHE C C 1
ATOM 3793 O O . PHE C 1 99 ? 39.322 42.413 27.030 1.00 20.20 95 PHE C O 1
ATOM 3801 N N . VAL C 1 100 ? 37.800 42.758 25.420 1.00 19.52 96 VAL C N 1
ATOM 3802 C CA . VAL C 1 100 ? 38.462 43.995 24.948 1.00 19.06 96 VAL C CA 1
ATOM 3803 C C . VAL C 1 100 ? 38.533 45.100 26.032 1.00 19.56 96 VAL C C 1
ATOM 3804 O O . VAL C 1 100 ? 39.451 45.925 26.031 1.00 19.41 96 VAL C O 1
ATOM 3808 N N . THR C 1 101 ? 37.584 45.084 26.963 1.00 20.13 97 THR C N 1
ATOM 3809 C CA . THR C 1 101 ? 37.603 45.980 28.135 1.00 20.55 97 THR C CA 1
ATOM 3810 C C . THR C 1 101 ? 38.658 45.522 29.155 1.00 21.02 97 THR C C 1
ATOM 3811 O O . THR C 1 101 ? 39.483 46.312 29.645 1.00 20.37 97 THR C O 1
ATOM 3815 N N . ASP C 1 102 ? 38.635 44.228 29.447 1.00 22.02 98 ASP C N 1
ATOM 3816 C CA . ASP C 1 102 ? 39.532 43.629 30.425 1.00 22.67 98 ASP C CA 1
ATOM 3817 C C . ASP C 1 102 ? 41.023 43.870 30.102 1.00 23.06 98 ASP C C 1
ATOM 3818 O O . ASP C 1 102 ? 41.829 44.063 31.031 1.00 23.38 98 ASP C O 1
ATOM 3823 N N . TRP C 1 103 ? 41.360 43.859 28.801 1.00 22.57 99 TRP C N 1
ATOM 3824 C CA . TRP C 1 103 ? 42.709 44.185 28.273 1.00 22.45 99 TRP C CA 1
ATOM 3825 C C . TRP C 1 103 ? 42.764 45.543 27.526 1.00 22.53 99 TRP C C 1
ATOM 3826 O O . TRP C 1 103 ? 43.441 45.702 26.517 1.00 22.30 99 TRP C O 1
ATOM 3837 N N . HIS C 1 104 ? 42.062 46.522 28.083 1.00 23.06 100 HIS C N 1
ATOM 3838 C CA . HIS C 1 104 ? 42.053 47.918 27.627 1.00 22.77 100 HIS C CA 1
ATOM 3839 C C . HIS C 1 104 ? 43.429 48.433 27.190 1.00 21.84 100 HIS C C 1
ATOM 3840 O O . HIS C 1 104 ? 44.335 48.550 28.019 1.00 20.81 100 HIS C O 1
ATOM 3847 N N . HIS C 1 105 ? 43.571 48.727 25.893 1.00 21.60 101 HIS C N 1
ATOM 3848 C CA . HIS C 1 105 ? 44.796 49.327 25.295 1.00 21.25 101 HIS C CA 1
ATOM 3849 C C . HIS C 1 105 ? 46.024 48.393 25.265 1.00 20.14 101 HIS C C 1
ATOM 3850 O O . HIS C 1 105 ? 47.136 48.812 24.920 1.00 19.68 101 HIS C O 1
ATOM 3857 N N . LYS C 1 106 ? 45.809 47.131 25.615 1.00 18.49 102 LYS C N 1
ATOM 3858 C CA . LYS C 1 106 ? 46.893 46.161 25.712 1.00 18.25 102 LYS C CA 1
ATOM 3859 C C . LYS C 1 106 ? 46.802 45.036 24.654 1.00 16.52 102 LYS C C 1
ATOM 3860 O O . LYS C 1 106 ? 47.505 44.059 24.780 1.00 15.45 102 LYS C O 1
ATOM 3866 N N . ILE C 1 107 ? 45.947 45.194 23.632 1.00 16.11 103 ILE C N 1
ATOM 3867 C CA . ILE C 1 107 ? 45.806 44.241 22.523 1.00 15.57 103 ILE C CA 1
ATOM 3868 C C . ILE C 1 107 ? 46.118 44.896 21.170 1.00 15.48 103 ILE C C 1
ATOM 3869 O O . ILE C 1 107 ? 45.538 45.948 20.853 1.00 15.01 103 ILE C O 1
ATOM 3874 N N . ILE C 1 108 ? 46.955 44.241 20.349 1.00 14.99 104 ILE C N 1
ATOM 3875 C CA . ILE C 1 108 ? 47.172 44.651 18.949 1.00 15.13 104 ILE C CA 1
ATOM 3876 C C . ILE C 1 108 ? 46.872 43.488 17.997 1.00 15.09 104 ILE C C 1
ATOM 3877 O O . ILE C 1 108 ? 46.790 42.350 18.416 1.00 15.09 104 ILE C O 1
ATOM 3882 N N . ASN C 1 109 ? 46.668 43.809 16.727 1.00 15.18 105 ASN C N 1
ATOM 3883 C CA . ASN C 1 109 ? 46.278 42.848 15.706 1.00 15.54 105 ASN C CA 1
ATOM 3884 C C . ASN C 1 109 ? 46.960 43.228 14.396 1.00 15.83 105 ASN C C 1
ATOM 3885 O O . ASN C 1 109 ? 47.138 44.407 14.117 1.00 16.30 105 ASN C O 1
ATOM 3890 N N . ILE C 1 110 ? 47.342 42.227 13.605 1.00 16.11 106 ILE C N 1
ATOM 3891 C CA . ILE C 1 110 ? 47.838 42.440 12.237 1.00 15.86 106 ILE C CA 1
ATOM 3892 C C . ILE C 1 110 ? 46.753 42.051 11.250 1.00 15.19 106 ILE C C 1
ATOM 3893 O O . ILE C 1 110 ? 46.337 40.891 11.187 1.00 15.31 106 ILE C O 1
ATOM 3898 N N . HIS C 1 111 ? 46.264 43.026 10.483 1.00 14.73 107 HIS C N 1
ATOM 3899 C CA . HIS C 1 111 ? 45.206 42.767 9.491 1.00 14.03 107 HIS C CA 1
ATOM 3900 C C . HIS C 1 111 ? 45.814 42.853 8.072 1.00 13.89 107 HIS C C 1
ATOM 3901 O O . HIS C 1 111 ? 46.627 43.752 7.790 1.00 13.00 107 HIS C O 1
ATOM 3908 N N . PRO C 1 112 ? 45.435 41.919 7.172 1.00 13.81 108 PRO C N 1
ATOM 3909 C CA . PRO C 1 112 ? 46.077 41.827 5.875 1.00 13.46 108 PRO C CA 1
ATOM 3910 C C . PRO C 1 112 ? 45.424 42.715 4.814 1.00 13.57 108 PRO C C 1
ATOM 3911 O O . PRO C 1 112 ? 45.112 42.261 3.707 1.00 13.55 108 PRO C O 1
ATOM 3915 N N . SER C 1 113 ? 45.273 43.988 5.148 1.00 13.58 109 SER C N 1
ATOM 3916 C CA . SER C 1 113 ? 44.915 45.021 4.189 1.00 13.12 109 SER C CA 1
ATOM 3917 C C . SER C 1 113 ? 45.404 46.368 4.670 1.00 12.43 109 SER C C 1
ATOM 3918 O O . SER C 1 113 ? 45.854 46.498 5.827 1.00 11.44 109 SER C O 1
ATOM 3921 N N . LEU C 1 114 ? 45.323 47.352 3.768 1.00 11.33 110 LEU C N 1
ATOM 3922 C CA . LEU C 1 114 ? 45.491 48.761 4.086 1.00 11.32 110 LEU C CA 1
ATOM 3923 C C . LEU C 1 114 ? 44.182 49.323 4.588 1.00 11.12 110 LEU C C 1
ATOM 3924 O O . LEU C 1 114 ? 43.384 49.858 3.810 1.00 11.27 110 LEU C O 1
ATOM 3929 N N . LEU C 1 115 ? 43.953 49.168 5.886 1.00 10.66 111 LEU C N 1
ATOM 3930 C CA . LEU C 1 115 ? 42.788 49.750 6.507 1.00 10.68 111 LEU C CA 1
ATOM 3931 C C . LEU C 1 115 ? 42.765 51.265 6.251 1.00 10.76 111 LEU C C 1
ATOM 3932 O O . LEU C 1 115 ? 43.800 51.893 6.119 1.00 10.28 111 LEU C O 1
ATOM 3937 N N . PRO C 1 116 ? 41.580 51.855 6.208 1.00 10.84 112 PRO C N 1
ATOM 3938 C CA . PRO C 1 116 ? 40.309 51.239 6.569 1.00 11.25 112 PRO C CA 1
ATOM 3939 C C . PRO C 1 116 ? 39.647 50.402 5.471 1.00 12.03 112 PRO C C 1
ATOM 3940 O O . PRO C 1 116 ? 38.521 49.912 5.690 1.00 12.66 112 PRO C O 1
ATOM 3944 N N . SER C 1 117 ? 40.324 50.232 4.321 1.00 11.91 113 SER C N 1
ATOM 3945 C CA . SER C 1 117 ? 39.860 49.335 3.263 1.00 12.26 113 SER C CA 1
ATOM 3946 C C . SER C 1 117 ? 39.865 47.836 3.613 1.00 12.03 113 SER C C 1
ATOM 3947 O O . SER C 1 117 ? 40.813 47.302 4.215 1.00 13.42 113 SER C O 1
ATOM 3950 N N . PHE C 1 118 ? 38.793 47.160 3.225 1.00 11.81 114 PHE C N 1
ATOM 3951 C CA . PHE C 1 118 ? 38.693 45.721 3.330 1.00 11.76 114 PHE C CA 1
ATOM 3952 C C . PHE C 1 118 ? 38.715 45.201 4.793 1.00 12.88 114 PHE C C 1
ATOM 3953 O O . PHE C 1 118 ? 39.546 44.358 5.179 1.00 13.57 114 PHE C O 1
ATOM 3961 N N . LYS C 1 119 ? 37.760 45.671 5.577 1.00 13.15 115 LYS C N 1
ATOM 3962 C CA . LYS C 1 119 ? 37.577 45.196 6.924 1.00 14.94 115 LYS C CA 1
ATOM 3963 C C . LYS C 1 119 ? 36.999 43.807 6.872 1.00 15.33 115 LYS C C 1
ATOM 3964 O O . LYS C 1 119 ? 36.420 43.438 5.882 1.00 15.63 115 LYS C O 1
ATOM 3970 N N . GLY C 1 120 ? 37.153 43.047 7.950 1.00 16.52 116 GLY C N 1
ATOM 3971 C CA . GLY C 1 120 ? 36.473 41.739 8.071 1.00 17.08 116 GLY C CA 1
ATOM 3972 C C . GLY C 1 120 ? 37.328 40.579 7.608 1.00 17.67 116 GLY C C 1
ATOM 3973 O O . GLY C 1 120 ? 38.555 40.677 7.586 1.00 17.71 116 GLY C O 1
ATOM 3974 N N . LEU C 1 121 ? 36.692 39.483 7.210 1.00 18.55 117 LEU C N 1
ATOM 3975 C CA . LEU C 1 121 ? 37.426 38.264 6.865 1.00 19.10 117 LEU C CA 1
ATOM 3976 C C . LEU C 1 121 ? 37.812 38.227 5.380 1.00 18.59 117 LEU C C 1
ATOM 3977 O O . LEU C 1 121 ? 37.188 38.851 4.563 1.00 18.66 117 LEU C O 1
ATOM 3982 N N . ASN C 1 122 ? 38.852 37.468 5.052 1.00 18.65 118 ASN C N 1
ATOM 3983 C CA . ASN C 1 122 ? 39.331 37.302 3.683 1.00 18.06 118 ASN C CA 1
ATOM 3984 C C . ASN C 1 122 ? 39.676 38.653 2.994 1.00 17.24 118 ASN C C 1
ATOM 3985 O O . ASN C 1 122 ? 39.333 38.911 1.846 1.00 15.56 118 ASN C O 1
ATOM 3990 N N . ALA C 1 123 ? 40.398 39.502 3.711 1.00 16.64 119 ALA C N 1
ATOM 3991 C CA . ALA C 1 123 ? 40.696 40.828 3.209 1.00 16.33 119 ALA C CA 1
ATOM 3992 C C . ALA C 1 123 ? 41.495 40.799 1.887 1.00 16.02 119 ALA C C 1
ATOM 3993 O O . ALA C 1 123 ? 41.308 41.645 1.008 1.00 16.11 119 ALA C O 1
ATOM 3995 N N . GLN C 1 124 ? 42.368 39.818 1.762 1.00 16.03 120 GLN C N 1
ATOM 3996 C CA . GLN C 1 124 ? 43.173 39.597 0.550 1.00 15.94 120 GLN C CA 1
ATOM 3997 C C . GLN C 1 124 ? 42.305 39.285 -0.672 1.00 16.07 120 GLN C C 1
ATOM 3998 O O . GLN C 1 124 ? 42.506 39.854 -1.769 1.00 16.14 120 GLN C O 1
ATOM 4004 N N . GLU C 1 125 ? 41.346 38.377 -0.501 1.00 16.03 121 GLU C N 1
ATOM 4005 C CA . GLU C 1 125 ? 40.413 38.087 -1.591 1.00 16.40 121 GLU C CA 1
ATOM 4006 C C . GLU C 1 125 ? 39.615 39.348 -1.965 1.00 15.36 121 GLU C C 1
ATOM 4007 O O . GLU C 1 125 ? 39.364 39.579 -3.136 1.00 15.25 121 GLU C O 1
ATOM 4013 N N . GLN C 1 126 ? 39.250 40.161 -0.973 1.00 14.35 122 GLN C N 1
ATOM 4014 C CA . GLN C 1 126 ? 38.507 41.391 -1.234 1.00 13.84 122 GLN C CA 1
ATOM 4015 C C . GLN C 1 126 ? 39.377 42.286 -2.098 1.00 13.10 122 GLN C C 1
ATOM 4016 O O . GLN C 1 126 ? 38.929 42.737 -3.121 1.00 12.14 122 GLN C O 1
ATOM 4022 N N . ALA C 1 127 ? 40.631 42.489 -1.703 1.00 12.80 123 ALA C N 1
ATOM 4023 C CA . ALA C 1 127 ? 41.579 43.278 -2.507 1.00 12.99 123 ALA C CA 1
ATOM 4024 C C . ALA C 1 127 ? 41.696 42.762 -3.933 1.00 13.33 123 ALA C C 1
ATOM 4025 O O . ALA C 1 127 ? 41.663 43.538 -4.896 1.00 12.94 123 ALA C O 1
ATOM 4027 N N . TYR C 1 128 ? 41.837 41.448 -4.065 1.00 13.50 124 TYR C N 1
ATOM 4028 C CA . TYR C 1 128 ? 41.987 40.831 -5.367 1.00 14.08 124 TYR C CA 1
ATOM 4029 C C . TYR C 1 128 ? 40.804 41.107 -6.292 1.00 13.93 124 TYR C C 1
ATOM 4030 O O . TYR C 1 128 ? 40.994 41.496 -7.460 1.00 13.48 124 TYR C O 1
ATOM 4039 N N . LYS C 1 129 ? 39.586 40.920 -5.789 1.00 13.61 125 LYS C N 1
ATOM 4040 C CA . LYS C 1 129 ? 38.390 41.177 -6.609 1.00 13.79 125 LYS C CA 1
ATOM 4041 C C . LYS C 1 129 ? 38.152 42.677 -6.879 1.00 12.81 125 LYS C C 1
ATOM 4042 O O . LYS C 1 129 ? 37.596 43.039 -7.923 1.00 11.14 125 LYS C O 1
ATOM 4048 N N . ALA C 1 130 ? 38.568 43.535 -5.942 1.00 11.34 126 ALA C N 1
ATOM 4049 C CA . ALA C 1 130 ? 38.417 45.001 -6.077 1.00 11.33 126 ALA C CA 1
ATOM 4050 C C . ALA C 1 130 ? 39.274 45.557 -7.231 1.00 11.00 126 ALA C C 1
ATOM 4051 O O . ALA C 1 130 ? 38.947 46.587 -7.834 1.00 10.74 126 ALA C O 1
ATOM 4053 N N . GLY C 1 131 ? 40.391 44.872 -7.489 1.00 10.40 127 GLY C N 1
ATOM 4054 C CA . GLY C 1 131 ? 41.337 45.246 -8.524 1.00 9.67 127 GLY C CA 1
ATOM 4055 C C . GLY C 1 131 ? 42.215 46.421 -8.169 1.00 9.32 127 GLY C C 1
ATOM 4056 O O . GLY C 1 131 ? 42.638 47.170 -9.073 1.00 8.12 127 GLY C O 1
ATOM 4057 N N . VAL C 1 132 ? 42.521 46.561 -6.875 1.00 8.60 128 VAL C N 1
ATOM 4058 C CA . VAL C 1 132 ? 43.542 47.502 -6.437 1.00 9.19 128 VAL C CA 1
ATOM 4059 C C . VAL C 1 132 ? 44.924 47.120 -6.951 1.00 8.63 128 VAL C C 1
ATOM 4060 O O . VAL C 1 132 ? 45.224 45.944 -7.104 1.00 9.60 128 VAL C O 1
ATOM 4064 N N . LYS C 1 133 ? 45.762 48.119 -7.212 1.00 7.95 129 LYS C N 1
ATOM 4065 C CA . LYS C 1 133 ? 47.111 47.889 -7.724 1.00 7.31 129 LYS C CA 1
ATOM 4066 C C . LYS C 1 133 ? 48.126 47.883 -6.593 1.00 7.07 129 LYS C C 1
ATOM 4067 O O . LYS C 1 133 ? 49.280 47.539 -6.816 1.00 6.25 129 LYS C O 1
ATOM 4073 N N . ILE C 1 134 ? 47.676 48.258 -5.392 1.00 7.60 130 ILE C N 1
ATOM 4074 C CA . ILE C 1 134 ? 48.513 48.320 -4.175 1.00 7.86 130 ILE C CA 1
ATOM 4075 C C . ILE C 1 134 ? 47.697 47.751 -3.017 1.00 8.67 130 ILE C C 1
ATOM 4076 O O . ILE C 1 134 ? 46.514 48.075 -2.863 1.00 8.31 130 ILE C O 1
ATOM 4081 N N . ALA C 1 135 ? 48.334 46.869 -2.244 1.00 9.36 131 ALA C N 1
ATOM 4082 C CA . ALA C 1 135 ? 47.717 46.208 -1.107 1.00 9.93 131 ALA C CA 1
ATOM 4083 C C . ALA C 1 135 ? 48.694 46.284 0.057 1.00 10.25 131 ALA C C 1
ATOM 4084 O O . ALA C 1 135 ? 49.696 47.021 -0.017 1.00 10.47 131 ALA C O 1
ATOM 4086 N N . GLY C 1 136 ? 48.425 45.562 1.139 1.00 9.88 132 GLY C N 1
ATOM 4087 C CA . GLY C 1 136 ? 49.313 45.667 2.281 1.00 9.96 132 GLY C CA 1
ATOM 4088 C C . GLY C 1 136 ? 48.708 45.157 3.552 1.00 11.05 132 GLY C C 1
ATOM 4089 O O . GLY C 1 136 ? 47.710 44.424 3.518 1.00 11.34 132 GLY C O 1
ATOM 4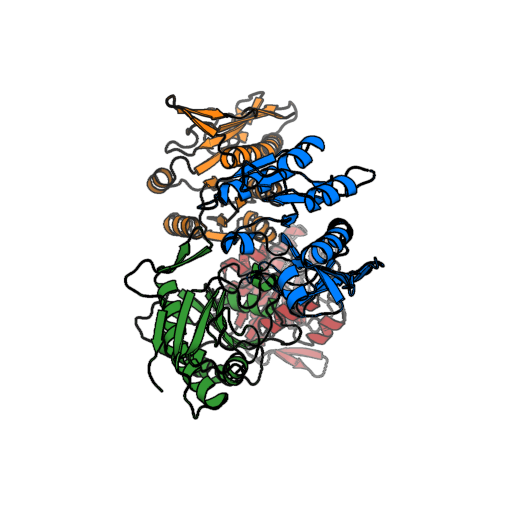090 N N . CYS C 1 137 ? 49.360 45.482 4.673 1.00 12.19 133 CYS C N 1
ATOM 4091 C CA . CYS C 1 137 ? 48.910 45.056 5.980 1.00 12.55 133 CYS C CA 1
ATOM 4092 C C . CYS C 1 137 ? 48.979 46.227 6.916 1.00 12.49 133 CYS C C 1
ATOM 4093 O O . CYS C 1 137 ? 49.743 47.147 6.688 1.00 11.94 133 CYS C O 1
ATOM 4096 N N . THR C 1 138 ? 48.184 46.156 7.981 1.00 12.79 134 THR C N 1
ATOM 4097 C CA . THR C 1 138 ? 48.092 47.173 8.992 1.00 12.93 134 THR C CA 1
ATOM 4098 C C . THR C 1 138 ? 48.218 46.524 10.398 1.00 13.95 134 THR C C 1
ATOM 4099 O O . THR C 1 138 ? 47.482 45.592 10.734 1.00 13.84 134 THR C O 1
ATOM 4103 N N . LEU C 1 139 ? 49.147 47.034 11.197 1.00 14.02 135 LEU C N 1
ATOM 4104 C CA . LEU C 1 139 ? 49.217 46.737 12.624 1.00 14.96 135 LEU C CA 1
ATOM 4105 C C . LEU C 1 139 ? 48.359 47.779 13.334 1.00 14.68 135 LEU C C 1
ATOM 4106 O O . LEU C 1 139 ? 48.517 48.958 13.064 1.00 15.43 135 LEU C O 1
ATOM 4111 N N . HIS C 1 140 ? 47.469 47.358 14.237 1.00 14.26 136 HIS C N 1
ATOM 4112 C CA . HIS C 1 140 ? 46.611 48.313 14.961 1.00 13.85 136 HIS C CA 1
ATOM 4113 C C . HIS C 1 140 ? 46.175 47.824 16.334 1.00 13.51 136 HIS C C 1
ATOM 4114 O O . HIS C 1 140 ? 46.033 46.627 16.545 1.00 13.62 136 HIS C O 1
ATOM 4121 N N . TYR C 1 141 ? 45.935 48.740 17.255 1.00 13.41 137 TYR C N 1
ATOM 4122 C CA . TYR C 1 141 ? 45.281 48.383 18.505 1.00 14.01 137 TYR C CA 1
ATOM 4123 C C . TYR C 1 141 ? 43.874 47.832 18.245 1.00 14.69 137 TYR C C 1
ATOM 4124 O O . TYR C 1 141 ? 43.194 48.290 17.337 1.00 15.65 137 TYR C O 1
ATOM 4133 N N . VAL C 1 142 ? 43.465 46.823 19.018 1.00 15.14 138 VAL C N 1
ATOM 4134 C CA . VAL C 1 142 ? 42.091 46.320 19.014 1.00 14.61 138 VAL C CA 1
ATOM 4135 C C . VAL C 1 142 ? 41.262 47.077 20.056 1.00 14.90 138 VAL C C 1
ATOM 4136 O O . VAL C 1 142 ? 41.480 46.931 21.273 1.00 14.71 138 VAL C O 1
ATOM 4140 N N . TYR C 1 143 ? 40.340 47.917 19.567 1.00 15.04 139 TYR C N 1
ATOM 4141 C CA . TYR C 1 143 ? 39.369 48.627 20.404 1.00 15.98 139 TYR C CA 1
ATOM 4142 C C . TYR C 1 143 ? 38.018 47.945 20.164 1.00 16.45 139 TYR C C 1
ATOM 4143 O O . TYR C 1 143 ? 37.957 46.921 19.465 1.00 17.31 139 TYR C O 1
ATOM 4152 N N . GLN C 1 144 ? 36.938 48.505 20.707 1.00 16.90 140 GLN C N 1
ATOM 4153 C CA . GLN C 1 144 ? 35.613 47.883 20.584 1.00 17.07 140 GLN C CA 1
ATOM 4154 C C . GLN C 1 144 ? 35.153 47.695 19.118 1.00 16.91 140 GLN C C 1
ATOM 4155 O O . GLN C 1 144 ? 34.657 46.617 18.766 1.00 16.78 140 GLN C O 1
ATOM 4161 N N . GLU C 1 145 ? 35.347 48.713 18.278 1.00 16.05 141 GLU C N 1
ATOM 4162 C CA . GLU C 1 145 ? 34.883 48.680 16.883 1.00 15.67 141 GLU C CA 1
ATOM 4163 C C . GLU C 1 145 ? 35.819 47.811 16.038 1.00 15.96 141 GLU C C 1
ATOM 4164 O O . GLU C 1 145 ? 37.023 48.038 16.007 1.00 15.79 141 GLU C O 1
ATOM 4170 N N . LEU C 1 146 ? 35.259 46.813 15.353 1.00 16.63 142 LEU C N 1
ATOM 4171 C CA . LEU C 1 146 ? 36.043 45.815 14.601 1.00 16.36 142 LEU C CA 1
ATOM 4172 C C . LEU C 1 146 ? 36.898 46.468 13.529 1.00 15.58 142 LEU C C 1
ATOM 4173 O O . LEU C 1 146 ? 36.412 47.266 12.765 1.00 14.63 142 LEU C O 1
ATOM 4178 N N . ASP C 1 147 ? 38.183 46.121 13.509 1.00 15.51 143 ASP C N 1
ATOM 4179 C CA . ASP C 1 147 ? 39.141 46.596 12.503 1.00 16.00 143 ASP C CA 1
ATOM 4180 C C . ASP C 1 147 ? 39.187 48.123 12.337 1.00 15.73 143 ASP C C 1
ATOM 4181 O O . ASP C 1 147 ? 39.466 48.619 11.234 1.00 15.91 143 ASP C O 1
ATOM 4186 N N . ALA C 1 148 ? 38.917 48.862 13.412 1.00 15.02 144 ALA C N 1
ATOM 4187 C CA . ALA C 1 148 ? 39.000 50.316 13.369 1.00 15.62 144 ALA C CA 1
ATOM 4188 C C . ALA C 1 148 ? 39.679 50.962 14.581 1.00 15.57 144 ALA C C 1
ATOM 4189 O O . ALA C 1 148 ? 39.534 52.158 14.809 1.00 16.44 144 ALA C O 1
ATOM 4191 N N . GLY C 1 149 ? 40.450 50.202 15.354 1.00 15.97 145 GLY C N 1
ATOM 4192 C CA . GLY C 1 149 ? 41.237 50.797 16.441 1.00 16.11 145 GLY C CA 1
ATOM 4193 C C . GLY C 1 149 ? 42.422 51.567 15.869 1.00 15.76 145 GLY C C 1
ATOM 4194 O O . GLY C 1 149 ? 42.774 51.356 14.727 1.00 15.79 145 GLY C O 1
ATOM 4195 N N . PRO C 1 150 ? 43.084 52.416 16.679 1.00 15.75 146 PRO C N 1
ATOM 4196 C CA . PRO C 1 150 ? 44.191 53.243 16.157 1.00 15.43 146 PRO C CA 1
ATOM 4197 C C . PRO C 1 150 ? 45.331 52.436 15.510 1.00 15.41 146 PRO C C 1
ATOM 4198 O O . PRO C 1 150 ? 45.854 51.466 16.100 1.00 14.39 146 PRO C O 1
ATOM 4202 N N . ILE C 1 151 ? 45.681 52.873 14.300 1.00 14.98 147 ILE C N 1
ATOM 4203 C CA . ILE C 1 151 ? 46.684 52.282 13.439 1.00 14.42 147 ILE C CA 1
ATOM 4204 C C . ILE C 1 151 ? 48.085 52.593 13.940 1.00 14.53 147 ILE C C 1
ATOM 4205 O O . ILE C 1 151 ? 48.418 53.758 14.172 1.00 14.34 147 ILE C O 1
ATOM 4210 N N . ILE C 1 152 ? 48.909 51.548 14.061 1.00 14.73 148 ILE C N 1
ATOM 4211 C CA . ILE C 1 152 ? 50.288 51.673 14.532 1.00 14.86 148 ILE C CA 1
ATOM 4212 C C . ILE C 1 152 ? 51.282 51.726 13.377 1.00 15.46 148 ILE C C 1
ATOM 4213 O O . ILE C 1 152 ? 52.119 52.619 13.322 1.00 15.76 148 ILE C O 1
ATOM 4218 N N . MET C 1 153 ? 51.218 50.735 12.498 1.00 16.01 149 MET C N 1
ATOM 4219 C CA . MET C 1 153 ? 52.097 50.642 11.338 1.00 16.70 149 MET C CA 1
ATOM 4220 C C . MET C 1 153 ? 51.340 50.133 10.121 1.00 16.20 149 MET C C 1
ATOM 4221 O O . MET C 1 153 ? 50.393 49.350 10.253 1.00 16.80 149 MET C O 1
ATOM 4226 N N . GLN C 1 154 ? 51.787 50.526 8.941 1.00 15.03 150 GLN C N 1
ATOM 4227 C CA . GLN C 1 154 ? 51.273 49.969 7.699 1.00 14.96 150 GLN C CA 1
ATOM 4228 C C . GLN C 1 154 ? 52.422 49.703 6.719 1.00 14.57 150 GLN C C 1
ATOM 4229 O O . GLN C 1 154 ? 53.365 50.500 6.625 1.00 13.87 150 GLN C O 1
ATOM 4235 N N . ALA C 1 155 ? 52.341 48.582 6.005 1.00 13.90 151 ALA C N 1
ATOM 4236 C CA . ALA C 1 155 ? 53.329 48.237 4.973 1.00 13.82 151 ALA C CA 1
ATOM 4237 C C . ALA C 1 155 ? 52.663 47.971 3.617 1.00 13.37 151 ALA C C 1
ATOM 4238 O O . ALA C 1 155 ? 51.729 47.222 3.522 1.00 13.35 151 ALA C O 1
ATOM 4240 N N . ALA C 1 156 ? 53.169 48.592 2.574 1.00 13.54 152 ALA C N 1
ATOM 4241 C CA . ALA C 1 156 ? 52.575 48.524 1.250 1.00 13.16 152 ALA C CA 1
ATOM 4242 C C . ALA C 1 156 ? 53.263 47.506 0.340 1.00 13.26 152 ALA C C 1
ATOM 4243 O O . ALA C 1 156 ? 54.483 47.363 0.365 1.00 13.29 152 ALA C O 1
ATOM 4245 N N . VAL C 1 157 ? 52.459 46.866 -0.513 1.00 12.88 153 VAL C N 1
ATOM 4246 C CA . VAL C 1 157 ? 52.858 45.750 -1.323 1.00 12.91 153 VAL C CA 1
ATOM 4247 C C . VAL C 1 157 ? 52.186 45.913 -2.699 1.00 13.02 153 VAL C C 1
ATOM 4248 O O . VAL C 1 157 ? 51.025 46.311 -2.758 1.00 12.70 153 VAL C O 1
ATOM 4252 N N . PRO C 1 158 ? 52.913 45.647 -3.808 1.00 12.76 154 PRO C N 1
ATOM 4253 C CA . PRO C 1 158 ? 52.280 45.746 -5.123 1.00 13.00 154 PRO C CA 1
ATOM 4254 C C . PRO C 1 158 ? 51.395 44.557 -5.421 1.00 12.90 154 PRO C C 1
ATOM 4255 O O . PRO C 1 158 ? 51.549 43.502 -4.799 1.00 13.93 154 PRO C O 1
ATOM 4259 N N . VAL C 1 159 ? 50.464 44.737 -6.344 1.00 12.67 155 VAL C N 1
ATOM 4260 C CA . VAL C 1 159 ? 49.644 43.643 -6.867 1.00 12.88 155 VAL C CA 1
ATOM 4261 C C . VAL C 1 159 ? 50.028 43.464 -8.320 1.00 13.88 155 VAL C C 1
ATOM 4262 O O . VAL C 1 159 ? 49.935 44.402 -9.083 1.00 13.61 155 VAL C O 1
ATOM 4266 N N . LEU C 1 160 ? 50.453 42.269 -8.704 1.00 15.34 156 LEU C N 1
ATOM 4267 C CA . LEU C 1 160 ? 50.904 42.021 -10.089 1.00 16.53 156 LEU C CA 1
ATOM 4268 C C . LEU C 1 160 ? 49.792 41.525 -10.992 1.00 17.21 156 LEU C C 1
ATOM 4269 O O . LEU C 1 160 ? 48.830 40.938 -10.528 1.00 17.32 156 LEU C O 1
ATOM 4274 N N . ARG C 1 161 ? 49.968 41.726 -12.297 1.00 18.50 157 ARG C N 1
ATOM 4275 C CA . ARG C 1 161 ? 49.007 41.284 -13.317 1.00 19.28 157 ARG C CA 1
ATOM 4276 C C . ARG C 1 161 ? 48.638 39.809 -13.179 1.00 19.56 157 ARG C C 1
ATOM 4277 O O . ARG C 1 161 ? 47.482 39.449 -13.380 1.00 19.50 157 ARG C O 1
ATOM 4285 N N . GLU C 1 162 ? 49.626 38.966 -12.854 1.00 19.48 158 GLU C N 1
ATOM 4286 C CA . GLU C 1 162 ? 49.447 37.516 -12.873 1.00 19.69 158 GLU C CA 1
ATOM 4287 C C . GLU C 1 162 ? 49.081 36.942 -11.523 1.00 19.87 158 GLU C C 1
ATOM 4288 O O . GLU C 1 162 ? 48.995 35.732 -11.396 1.00 21.16 158 GLU C O 1
ATOM 4290 N N . ASP C 1 163 ? 48.884 37.790 -10.511 1.00 19.05 159 ASP C N 1
ATOM 4291 C CA . ASP C 1 163 ? 48.548 37.329 -9.171 1.00 18.51 159 ASP C CA 1
ATOM 4292 C C . ASP C 1 163 ? 47.219 36.594 -9.151 1.00 18.27 159 ASP C C 1
ATOM 4293 O O . ASP C 1 163 ? 46.331 36.886 -9.940 1.00 18.30 159 ASP C O 1
ATOM 4298 N N . THR C 1 164 ? 47.105 35.636 -8.242 1.00 17.90 160 THR C N 1
ATOM 4299 C CA . THR C 1 164 ? 45.818 35.147 -7.791 1.00 17.47 160 THR C CA 1
ATOM 4300 C C . THR C 1 164 ? 45.594 35.703 -6.412 1.00 18.10 160 THR C C 1
ATOM 4301 O O . THR C 1 164 ? 46.452 36.401 -5.863 1.00 18.30 160 THR C O 1
ATOM 4305 N N . ALA C 1 165 ? 44.447 35.382 -5.839 1.00 18.65 161 ALA C N 1
ATOM 4306 C CA . ALA C 1 165 ? 44.192 35.676 -4.439 1.00 18.88 161 ALA C CA 1
ATOM 4307 C C . ALA C 1 165 ? 45.310 35.159 -3.501 1.00 19.45 161 ALA C C 1
ATOM 4308 O O . ALA C 1 165 ? 45.757 35.896 -2.598 1.00 20.02 161 ALA C O 1
ATOM 4310 N N . GLU C 1 166 ? 45.767 33.925 -3.709 1.00 19.44 162 GLU C N 1
ATOM 4311 C CA . GLU C 1 166 ? 46.751 33.281 -2.800 1.00 20.37 162 GLU C CA 1
ATOM 4312 C C . GLU C 1 166 ? 48.181 33.825 -2.988 1.00 19.13 162 GLU C C 1
ATOM 4313 O O . GLU C 1 166 ? 48.892 34.089 -2.015 1.00 19.21 162 GLU C O 1
ATOM 4319 N N . SER C 1 167 ? 48.594 33.979 -4.236 1.00 17.46 163 SER C N 1
ATOM 4320 C CA . SER C 1 167 ? 49.837 34.667 -4.555 1.00 16.78 163 SER C CA 1
ATOM 4321 C C . SER C 1 167 ? 49.945 36.053 -3.854 1.00 15.74 163 SER C C 1
ATOM 4322 O O . SER C 1 167 ? 50.962 36.377 -3.243 1.00 14.30 163 SER C O 1
ATOM 4325 N N . LEU C 1 168 ? 48.893 36.864 -3.975 1.00 14.62 164 LEU C N 1
ATOM 4326 C CA . LEU C 1 168 ? 48.852 38.172 -3.314 1.00 13.91 164 LEU C CA 1
ATOM 4327 C C . LEU C 1 168 ? 48.864 37.994 -1.789 1.00 13.52 164 LEU C C 1
ATOM 4328 O O . LEU C 1 168 ? 49.546 38.748 -1.093 1.00 13.00 164 LEU C O 1
ATOM 4333 N N . ALA C 1 169 ? 48.166 36.973 -1.274 1.00 13.54 165 ALA C N 1
ATOM 4334 C CA . ALA C 1 169 ? 48.153 36.706 0.185 1.00 13.11 165 ALA C CA 1
ATOM 4335 C C . ALA C 1 169 ? 49.558 36.481 0.680 1.00 13.08 165 ALA C C 1
ATOM 4336 O O . ALA C 1 169 ? 49.939 36.975 1.734 1.00 11.98 165 ALA C O 1
ATOM 4338 N N . SER C 1 170 ? 50.328 35.717 -0.100 1.00 13.55 166 SER C N 1
ATOM 4339 C CA . SER C 1 170 ? 51.711 35.379 0.261 1.00 13.98 166 SER C CA 1
ATOM 4340 C C . SER C 1 170 ? 52.615 36.617 0.356 1.00 13.32 166 SER C C 1
ATOM 4341 O O . SER C 1 170 ? 53.418 36.723 1.282 1.00 11.97 166 SER C O 1
ATOM 4344 N N . ARG C 1 171 ? 52.494 37.529 -0.606 1.00 12.75 167 ARG C N 1
ATOM 4345 C CA . ARG C 1 171 ? 53.272 38.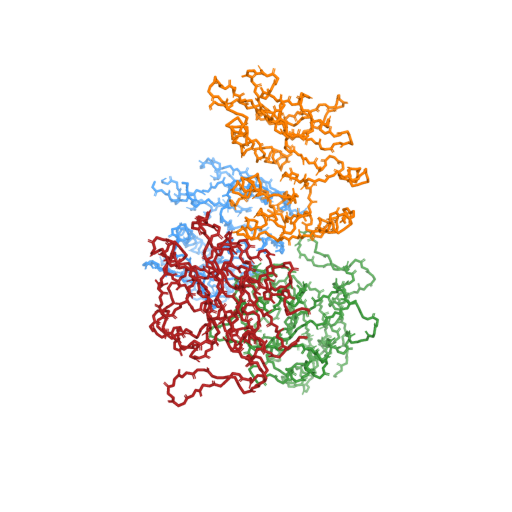784 -0.564 1.00 12.89 167 ARG C CA 1
ATOM 4346 C C . ARG C 1 171 ? 52.894 39.648 0.653 1.00 12.52 167 ARG C C 1
ATOM 4347 O O . ARG C 1 171 ? 53.757 40.235 1.289 1.00 13.65 167 ARG C O 1
ATOM 4355 N N . ILE C 1 172 ? 51.625 39.667 1.032 1.00 12.74 168 ILE C N 1
ATOM 4356 C CA . ILE C 1 172 ? 51.175 40.431 2.222 1.00 12.43 168 ILE C CA 1
ATOM 4357 C C . ILE C 1 172 ? 51.737 39.839 3.516 1.00 12.49 168 ILE C C 1
ATOM 4358 O O . ILE C 1 172 ? 52.267 40.558 4.384 1.00 13.06 168 ILE C O 1
ATOM 4363 N N . LEU C 1 173 ? 51.643 38.526 3.622 1.00 12.60 169 LEU C N 1
ATOM 4364 C CA . LEU C 1 173 ? 52.203 37.762 4.735 1.00 11.84 169 LEU C CA 1
ATOM 4365 C C . LEU C 1 173 ? 53.696 38.048 4.903 1.00 11.66 169 LEU C C 1
ATOM 4366 O O . LEU C 1 173 ? 54.157 38.290 6.011 1.00 10.46 169 LEU C O 1
ATOM 4371 N N . ALA C 1 174 ? 54.442 38.013 3.796 1.00 11.18 170 ALA C N 1
ATOM 4372 C CA . ALA C 1 174 ? 55.866 38.370 3.806 1.00 11.54 170 ALA C CA 1
ATOM 4373 C C . ALA C 1 174 ? 56.126 39.750 4.420 1.00 11.40 170 ALA C C 1
ATOM 4374 O O . ALA C 1 174 ? 57.124 39.951 5.109 1.00 12.34 170 ALA C O 1
ATOM 4376 N N . ALA C 1 175 ? 55.236 40.694 4.148 1.00 12.12 171 ALA C N 1
ATOM 4377 C CA . ALA C 1 175 ? 55.357 42.040 4.685 1.00 12.48 171 ALA C CA 1
ATOM 4378 C C . ALA C 1 175 ? 54.911 42.058 6.154 1.00 12.96 171 ALA C C 1
ATOM 4379 O O . ALA C 1 175 ? 55.370 42.882 6.940 1.00 13.00 171 ALA C O 1
ATOM 4381 N N . GLU C 1 176 ? 54.019 41.143 6.519 1.00 13.50 172 GLU C N 1
ATOM 4382 C CA . GLU C 1 176 ? 53.581 41.038 7.913 1.00 13.76 172 GLU C CA 1
ATOM 4383 C C . GLU C 1 176 ? 54.728 40.581 8.799 1.00 13.45 172 GLU C C 1
ATOM 4384 O O . GLU C 1 176 ? 54.831 41.003 9.936 1.00 13.67 172 GLU C O 1
ATOM 4390 N N . HIS C 1 177 ? 55.606 39.750 8.246 1.00 14.12 173 HIS C N 1
ATOM 4391 C CA . HIS C 1 177 ? 56.787 39.225 8.949 1.00 14.24 173 HIS C CA 1
ATOM 4392 C C . HIS C 1 177 ? 57.794 40.307 9.316 1.00 14.55 173 HIS C C 1
ATOM 4393 O O . HIS C 1 177 ? 58.601 40.119 10.219 1.00 15.02 173 HIS C O 1
ATOM 4400 N N . VAL C 1 178 ? 57.761 41.421 8.588 1.00 14.24 174 VAL C N 1
ATOM 4401 C CA . VAL C 1 178 ? 58.647 42.531 8.819 1.00 14.12 174 VAL C CA 1
ATOM 4402 C C . VAL C 1 178 ? 57.948 43.532 9.727 1.00 14.89 174 VAL C C 1
ATOM 4403 O O . VAL C 1 178 ? 58.564 44.116 10.627 1.00 14.96 174 VAL C O 1
ATOM 4407 N N . CYS C 1 179 ? 56.662 43.748 9.456 1.00 15.47 175 CYS C N 1
ATOM 4408 C CA . CYS C 1 179 ? 55.854 44.719 10.179 1.00 15.86 175 CYS C CA 1
ATOM 4409 C C . CYS C 1 179 ? 55.613 44.313 11.657 1.00 15.90 175 CYS C C 1
ATOM 4410 O O . CYS C 1 179 ? 55.821 45.115 12.580 1.00 14.46 175 CYS C O 1
ATOM 4413 N N . TYR C 1 180 ? 55.183 43.070 11.890 1.00 15.86 176 TYR C N 1
ATOM 4414 C CA . TYR C 1 180 ? 54.722 42.707 13.237 1.00 16.06 176 TYR C CA 1
ATOM 4415 C C . TYR C 1 180 ? 55.868 42.879 14.227 1.00 16.01 176 TYR C C 1
ATOM 4416 O O . TYR C 1 180 ? 55.724 43.623 15.191 1.00 16.85 176 TYR C O 1
ATOM 4425 N N . PRO C 1 181 ? 57.027 42.233 13.989 1.00 16.28 177 PRO C N 1
ATOM 4426 C CA . PRO C 1 181 ? 58.140 42.406 14.925 1.00 16.20 177 PRO C CA 1
ATOM 4427 C C . PRO C 1 181 ? 58.600 43.842 15.116 1.00 15.98 177 PRO C C 1
ATOM 4428 O O . PRO C 1 181 ? 58.928 44.241 16.243 1.00 16.20 177 PRO C O 1
ATOM 4432 N N . LYS C 1 182 ? 58.640 44.611 14.040 1.00 15.54 178 LYS C N 1
ATOM 4433 C CA . LYS C 1 182 ? 59.077 45.994 14.133 1.00 15.95 178 LYS C CA 1
ATOM 4434 C C . LYS C 1 182 ? 58.224 46.743 15.154 1.00 15.27 178 LYS C C 1
ATOM 4435 O O . LYS C 1 182 ? 58.752 47.317 16.112 1.00 14.62 178 LYS C O 1
ATOM 4441 N N . GLY C 1 183 ? 56.908 46.716 14.949 1.00 14.67 179 GLY C N 1
ATOM 4442 C CA . GLY C 1 183 ? 55.985 47.422 15.823 1.00 15.30 179 GLY C CA 1
ATOM 4443 C C . GLY C 1 183 ? 56.112 46.997 17.282 1.00 15.36 179 GLY C C 1
ATOM 4444 O O . GLY C 1 183 ? 56.223 47.818 18.172 1.00 14.79 179 GLY C O 1
ATOM 4445 N N . VAL C 1 184 ? 56.125 45.693 17.531 1.00 15.93 180 VAL C N 1
ATOM 4446 C CA . VAL C 1 184 ? 56.197 45.196 18.923 1.00 15.81 180 VAL C CA 1
ATOM 4447 C C . VAL C 1 184 ? 57.419 45.748 19.633 1.00 16.70 180 VAL C C 1
ATOM 4448 O O . VAL C 1 184 ? 57.391 46.079 20.829 1.00 16.39 180 VAL C O 1
ATOM 4452 N N . LYS C 1 185 ? 58.498 45.873 18.871 1.00 17.99 181 LYS C N 1
ATOM 4453 C CA . LYS C 1 185 ? 59.779 46.304 19.423 1.00 18.34 181 LYS C CA 1
ATOM 4454 C C . LYS C 1 185 ? 59.770 47.804 19.701 1.00 17.40 181 LYS C C 1
ATOM 4455 O O . LYS C 1 185 ? 60.400 48.264 20.660 1.00 17.56 181 LYS C O 1
ATOM 4461 N N . LEU C 1 186 ? 59.038 48.564 18.894 1.00 16.53 182 LEU C N 1
ATOM 4462 C CA . LEU C 1 186 ? 58.879 49.994 19.155 1.00 15.81 182 LEU C CA 1
ATOM 4463 C C . LEU C 1 186 ? 58.073 50.198 20.413 1.00 16.25 182 LEU C C 1
ATOM 4464 O O . LEU C 1 186 ? 58.377 51.087 21.217 1.00 16.07 182 LEU C O 1
ATOM 4469 N N . ILE C 1 187 ? 57.055 49.360 20.594 1.00 16.25 183 ILE C N 1
ATOM 4470 C CA . ILE C 1 187 ? 56.292 49.360 21.824 1.00 16.38 183 ILE C CA 1
ATOM 4471 C C . ILE C 1 187 ? 57.187 48.991 23.003 1.00 16.68 183 ILE C C 1
ATOM 4472 O O . ILE C 1 187 ? 57.157 49.652 24.044 1.00 17.27 183 ILE C O 1
ATOM 4477 N N . ALA C 1 188 ? 58.008 47.963 22.830 1.00 17.22 184 ALA C N 1
ATOM 4478 C CA . ALA C 1 188 ? 58.954 47.534 23.877 1.00 17.41 184 ALA C CA 1
ATOM 4479 C C . ALA C 1 188 ? 59.965 48.626 24.189 1.00 17.85 184 ALA C C 1
ATOM 4480 O O . ALA C 1 188 ? 60.425 48.727 25.294 1.00 17.16 184 ALA C O 1
ATOM 4482 N N . GLN C 1 189 ? 60.319 49.441 23.206 1.00 19.28 185 GLN C N 1
ATOM 4483 C CA . GLN C 1 189 ? 61.251 50.549 23.452 1.00 20.66 185 GLN C CA 1
ATOM 4484 C C . GLN C 1 189 ? 60.602 51.736 24.183 1.00 20.79 185 GLN C C 1
ATOM 4485 O O . GLN C 1 189 ? 61.278 52.692 24.507 1.00 19.63 185 GLN C O 1
ATOM 4491 N N . ASP C 1 190 ? 59.294 51.653 24.413 1.00 22.20 186 ASP C N 1
ATOM 4492 C CA . ASP C 1 190 ? 58.471 52.797 24.801 1.00 23.65 186 ASP C CA 1
ATOM 4493 C C . ASP C 1 190 ? 58.559 53.975 23.796 1.00 23.98 186 ASP C C 1
ATOM 4494 O O . ASP C 1 190 ? 58.610 55.136 24.197 1.00 23.68 186 ASP C O 1
ATOM 4499 N N . LYS C 1 191 ? 58.568 53.668 22.500 1.00 24.24 187 LYS C N 1
ATOM 4500 C CA . LYS C 1 191 ? 58.591 54.707 21.462 1.00 25.23 187 LYS C CA 1
ATOM 4501 C C . LYS C 1 191 ? 57.202 55.084 20.957 1.00 25.67 187 LYS C C 1
ATOM 4502 O O . LYS C 1 191 ? 57.034 56.122 20.328 1.00 25.44 187 LYS C O 1
ATOM 4508 N N . ILE C 1 192 ? 56.211 54.240 21.214 1.00 26.67 188 ILE C N 1
ATOM 4509 C CA . ILE C 1 192 ? 54.864 54.481 20.701 1.00 27.45 188 ILE C CA 1
ATOM 4510 C C . ILE C 1 192 ? 54.039 55.331 21.673 1.00 28.24 188 ILE C C 1
ATOM 4511 O O . ILE C 1 192 ? 53.897 54.988 22.855 1.00 28.50 188 ILE C O 1
ATOM 4516 N N . LYS C 1 193 ? 53.507 56.442 21.174 1.00 28.75 189 LYS C N 1
ATOM 4517 C CA . LYS C 1 193 ? 52.653 57.313 21.979 1.00 29.55 189 LYS C CA 1
ATOM 4518 C C . LYS C 1 193 ? 51.383 57.675 21.202 1.00 30.53 189 LYS C C 1
ATOM 4519 O O . LYS C 1 193 ? 51.456 57.964 20.006 1.00 30.54 189 LYS C O 1
ATOM 4521 N N . LEU C 1 194 ? 50.230 57.624 21.881 1.00 31.40 190 LEU C N 1
ATOM 4522 C CA . LEU C 1 194 ? 48.949 58.105 21.340 1.00 31.76 190 LEU C CA 1
ATOM 4523 C C . LEU C 1 194 ? 48.888 59.604 21.430 1.00 32.00 190 LEU C C 1
ATOM 4524 O O . LEU C 1 194 ? 49.110 60.157 22.495 1.00 31.65 190 LEU C O 1
ATOM 4529 N N . CYS C 1 195 ? 48.537 60.266 20.334 1.00 32.65 191 CYS C N 1
ATOM 4530 C CA . CYS C 1 195 ? 48.332 61.711 20.368 1.00 33.31 191 CYS C CA 1
ATOM 4531 C C . CYS C 1 195 ? 46.980 62.086 20.968 1.00 32.85 191 CYS C C 1
ATOM 4532 O O . CYS C 1 195 ? 46.127 61.230 21.213 1.00 32.64 191 CYS C O 1
ATOM 4535 N N . ASP C 1 196 ? 46.798 63.386 21.183 1.00 32.60 192 ASP C N 1
ATOM 4536 C CA . ASP C 1 196 ? 45.545 63.951 21.683 1.00 32.29 192 ASP C CA 1
ATOM 4537 C C . ASP C 1 196 ? 44.361 63.674 20.756 1.00 31.85 192 ASP C C 1
ATOM 4538 O O . ASP C 1 196 ? 43.250 63.459 21.242 1.00 32.31 192 ASP C O 1
ATOM 4543 N N . ASP C 1 197 ? 44.589 63.690 19.440 1.00 30.74 193 ASP C N 1
ATOM 4544 C CA . ASP C 1 197 ? 43.528 63.379 18.469 1.00 30.36 193 ASP C CA 1
ATOM 4545 C C . ASP C 1 197 ? 43.234 61.859 18.326 1.00 29.53 193 ASP C C 1
ATOM 4546 O O . ASP C 1 197 ? 42.289 61.466 17.634 1.00 28.57 193 ASP C O 1
ATOM 4551 N N . GLY C 1 198 ? 44.048 61.023 18.970 1.00 28.97 194 GLY C N 1
ATOM 4552 C CA . GLY C 1 198 ? 43.813 59.577 19.024 1.00 28.66 194 GLY C CA 1
ATOM 4553 C C . GLY C 1 198 ? 44.712 58.760 18.117 1.00 28.19 194 GLY C C 1
ATOM 4554 O O . GLY C 1 198 ? 44.757 57.543 18.249 1.00 28.29 194 GLY C O 1
ATOM 4555 N N . THR C 1 199 ? 45.429 59.421 17.205 1.00 27.61 195 THR C N 1
ATOM 4556 C CA . THR C 1 199 ? 46.350 58.734 16.304 1.00 27.50 195 THR C CA 1
ATOM 4557 C C . THR C 1 199 ? 47.695 58.421 16.971 1.00 27.97 195 THR C C 1
ATOM 4558 O O . THR C 1 199 ? 48.037 58.961 18.028 1.00 28.20 195 THR C O 1
ATOM 4562 N N . VAL C 1 200 ? 48.443 57.516 16.357 1.00 28.10 196 VAL C N 1
ATOM 4563 C CA . VAL C 1 200 ? 49.685 57.042 16.939 1.00 28.33 196 VAL C CA 1
ATOM 4564 C C . VAL C 1 200 ? 50.861 57.764 16.302 1.00 28.47 196 VAL C C 1
ATOM 4565 O O . VAL C 1 200 ? 50.800 58.158 15.131 1.00 28.49 196 VAL C O 1
ATOM 4569 N N . GLN C 1 201 ? 51.919 57.951 17.091 1.00 28.25 197 GLN C N 1
ATOM 4570 C CA . GLN C 1 201 ? 53.165 58.554 16.624 1.00 28.59 197 GLN C CA 1
ATOM 4571 C C . GLN C 1 201 ? 54.353 57.780 17.176 1.00 28.95 197 GLN C C 1
ATOM 4572 O O . GLN C 1 201 ? 54.266 57.216 18.275 1.00 28.89 197 GLN C O 1
ATOM 4574 N N . CYS C 1 202 ? 55.454 57.749 16.423 1.00 29.50 198 CYS C N 1
ATOM 4575 C CA . CYS C 1 202 ? 56.737 57.273 16.963 1.00 30.58 198 CYS C CA 1
ATOM 4576 C C . CYS C 1 202 ? 57.606 58.421 17.474 1.00 30.71 198 CYS C C 1
ATOM 4577 O O . CYS C 1 202 ? 57.807 59.401 16.764 1.00 31.04 198 CYS C O 1
ATOM 4580 N N . THR C 1 203 ? 58.151 58.279 18.683 1.00 31.04 199 THR C N 1
ATOM 4581 C CA . THR C 1 203 ? 58.960 59.338 19.299 1.00 31.39 199 THR C CA 1
ATOM 4582 C C . THR C 1 203 ? 60.451 59.187 18.992 1.00 31.61 199 THR C C 1
ATOM 4583 O O . THR C 1 203 ? 61.290 59.677 19.741 1.00 31.50 199 THR C O 1
ATOM 4587 N N . GLY C 1 204 ? 60.786 58.524 17.890 1.00 31.78 200 GLY C N 1
ATOM 4588 C CA . GLY C 1 204 ? 62.181 58.359 17.514 1.00 31.74 200 GLY C CA 1
ATOM 4589 C C . GLY C 1 204 ? 62.417 58.525 16.033 1.00 31.44 200 GLY C C 1
ATOM 4590 O O . GLY C 1 204 ? 61.572 59.051 15.309 1.00 32.08 200 GLY C O 1
ATOM 4591 N N . GLU C 1 205 ? 63.580 58.054 15.592 1.00 31.11 201 GLU C N 1
ATOM 4592 C CA . GLU C 1 205 ? 63.989 58.129 14.193 1.00 30.73 201 GLU C CA 1
ATOM 4593 C C . GLU C 1 205 ? 63.251 57.099 13.327 1.00 30.25 201 GLU C C 1
ATOM 4594 O O . GLU C 1 205 ? 63.222 57.236 12.100 1.00 29.91 201 GLU C O 1
ATOM 4596 N N . ASP C 1 206 ? 62.658 56.082 13.967 1.00 29.45 202 ASP C N 1
ATOM 4597 C CA . ASP C 1 206 ? 61.899 55.061 13.254 1.00 28.78 202 ASP C CA 1
ATOM 4598 C C . ASP C 1 206 ? 60.618 55.621 12.643 1.00 28.13 202 ASP C C 1
ATOM 4599 O O . ASP C 1 206 ? 60.040 56.599 13.118 1.00 28.13 202 ASP C O 1
ATOM 4604 N N . GLU C 1 207 ? 60.176 54.941 11.596 1.00 26.80 203 GLU C N 1
ATOM 4605 C CA . GLU C 1 207 ? 59.084 55.387 10.778 1.00 25.96 203 GLU C CA 1
ATOM 4606 C C . GLU C 1 207 ? 57.963 54.349 10.845 1.00 24.20 203 GLU C C 1
ATOM 4607 O O . GLU C 1 207 ? 58.225 53.153 10.960 1.00 24.58 203 GLU C O 1
ATOM 4613 N N . LEU C 1 208 ? 56.719 54.804 10.782 1.00 21.88 204 LEU C N 1
ATOM 4614 C CA . LEU C 1 208 ? 55.572 53.915 10.954 1.00 19.84 204 LEU C CA 1
ATOM 4615 C C . LEU C 1 208 ? 54.987 53.370 9.620 1.00 18.83 204 LEU C C 1
ATOM 4616 O O . LEU C 1 208 ? 53.994 52.637 9.620 1.00 17.74 204 LEU C O 1
ATOM 4621 N N . PHE C 1 209 ? 55.631 53.703 8.500 1.00 17.43 205 PHE C N 1
ATOM 4622 C CA . PHE C 1 209 ? 55.262 53.173 7.176 1.00 16.75 205 PHE C CA 1
ATOM 4623 C C . PHE C 1 209 ? 56.395 52.359 6.594 1.00 16.13 205 PHE C C 1
ATOM 4624 O O . PHE C 1 209 ? 57.549 52.630 6.846 1.00 15.96 205 PHE C O 1
ATOM 4632 N N . LEU C 1 210 ? 56.052 51.359 5.810 1.00 16.38 206 LEU C N 1
ATOM 4633 C CA . LEU C 1 210 ? 57.035 50.496 5.165 1.00 17.26 206 LEU C CA 1
ATOM 4634 C C . LEU C 1 210 ? 56.615 50.297 3.717 1.00 17.76 206 LEU C C 1
ATOM 4635 O O . LEU C 1 210 ? 55.455 50.034 3.426 1.00 16.35 206 LEU C O 1
ATOM 4640 N N . PHE C 1 211 ? 57.560 50.449 2.811 1.00 19.38 207 PHE C N 1
ATOM 4641 C CA . PHE C 1 211 ? 57.329 50.085 1.435 1.00 21.34 207 PHE C CA 1
ATOM 4642 C C . PHE C 1 211 ? 58.126 48.840 1.116 1.00 22.50 207 PHE C C 1
ATOM 4643 O O . PHE C 1 211 ? 59.348 48.887 1.043 1.00 22.61 207 PHE C O 1
ATOM 4651 N N . GLN C 1 212 ? 57.417 47.724 0.959 1.00 24.13 208 GLN C N 1
ATOM 4652 C CA . GLN C 1 212 ? 58.022 46.436 0.603 1.00 25.07 208 GLN C CA 1
ATOM 4653 C C . GLN C 1 212 ? 57.857 46.300 -0.903 1.00 25.94 208 GLN C C 1
ATOM 4654 O O . GLN C 1 212 ? 56.849 45.780 -1.372 1.00 25.58 208 GLN C O 1
ATOM 4660 N N . GLU C 1 213 ? 58.849 46.772 -1.650 1.00 27.08 209 GLU C N 1
ATOM 4661 C CA . GLU C 1 213 ? 58.790 46.817 -3.105 1.00 27.98 209 GLU C CA 1
ATOM 4662 C C . GLU C 1 213 ? 58.813 45.437 -3.811 1.00 29.21 209 GLU C C 1
ATOM 4663 O O . GLU C 1 213 ? 58.437 45.332 -4.972 1.00 29.01 209 GLU C O 1
ATOM 4665 N N . ASN C 1 214 ? 59.257 44.387 -3.126 1.00 31.03 210 ASN C N 1
ATOM 4666 C CA . ASN C 1 214 ? 59.491 43.079 -3.784 1.00 32.29 210 ASN C CA 1
ATOM 4667 C C . ASN C 1 214 ? 58.247 42.313 -4.277 1.00 33.02 210 ASN C C 1
ATOM 4668 O O . ASN C 1 214 ? 57.204 42.281 -3.608 1.00 32.54 210 ASN C O 1
ATOM 4673 N N . PHE C 1 215 ? 58.410 41.661 -5.433 1.00 33.69 211 PHE C N 1
ATOM 4674 C CA . PHE C 1 215 ? 57.332 40.934 -6.119 1.00 34.50 211 PHE C CA 1
ATOM 4675 C C . PHE C 1 215 ? 57.003 39.566 -5.489 1.00 34.71 211 PHE C C 1
ATOM 4676 O O . PHE C 1 215 ? 57.791 38.977 -4.737 1.00 35.44 211 PHE C O 1
ATOM 4684 N N . LYS D 1 7 ? 57.299 20.350 39.370 1.00 29.02 3 LYS D N 1
ATOM 4685 C CA . LYS D 1 7 ? 56.743 19.233 40.184 1.00 29.36 3 LYS D CA 1
ATOM 4686 C C . LYS D 1 7 ? 55.630 18.470 39.435 1.00 29.58 3 LYS D C 1
ATOM 4687 O O . LYS D 1 7 ? 54.990 19.037 38.528 1.00 30.36 3 LYS D O 1
ATOM 4689 N N . GLU D 1 8 ? 55.400 17.206 39.840 1.00 28.99 4 GLU D N 1
ATOM 4690 C CA . GLU D 1 8 ? 54.595 16.216 39.071 1.00 27.99 4 GLU D CA 1
ATOM 4691 C C . GLU D 1 8 ? 53.162 15.966 39.583 1.00 26.01 4 GLU D C 1
ATOM 4692 O O . GLU D 1 8 ? 52.229 15.967 38.782 1.00 25.91 4 GLU D O 1
ATOM 4698 N N . LEU D 1 9 ? 52.964 15.725 40.880 1.00 23.84 5 LEU D N 1
ATOM 4699 C CA . LEU D 1 9 ? 51.584 15.649 41.395 1.00 21.97 5 LEU D CA 1
ATOM 4700 C C . LEU D 1 9 ? 51.029 17.054 41.595 1.00 20.73 5 LEU D C 1
ATOM 4701 O O . LEU D 1 9 ? 51.551 17.813 42.433 1.00 20.25 5 LEU D O 1
ATOM 4706 N N . ARG D 1 10 ? 49.969 17.381 40.842 1.00 18.78 6 ARG D N 1
ATOM 4707 C CA . ARG D 1 10 ? 49.288 18.665 40.950 1.00 17.37 6 ARG D CA 1
ATOM 4708 C C . ARG D 1 10 ? 48.047 18.630 41.843 1.00 16.24 6 ARG D C 1
ATOM 4709 O O . ARG D 1 10 ? 47.160 17.785 41.685 1.00 15.73 6 ARG D O 1
ATOM 4717 N N . VAL D 1 11 ? 48.012 19.561 42.790 1.00 14.85 7 VAL D N 1
ATOM 4718 C CA . VAL D 1 11 ? 47.015 19.606 43.830 1.00 14.41 7 VAL D CA 1
ATOM 4719 C C . VAL D 1 11 ? 46.271 20.943 43.799 1.00 13.93 7 VAL D C 1
ATOM 4720 O O . VAL D 1 11 ? 46.863 21.987 43.536 1.00 14.07 7 VAL D O 1
ATOM 4724 N N . GLY D 1 12 ? 44.970 20.890 44.048 1.00 13.56 8 GLY D N 1
ATOM 4725 C CA . GLY D 1 12 ? 44.135 22.075 44.213 1.00 13.69 8 GLY D CA 1
ATOM 4726 C C . GLY D 1 12 ? 43.618 22.042 45.635 1.00 14.16 8 GLY D C 1
ATOM 4727 O O . GLY D 1 12 ? 43.054 21.017 46.068 1.00 14.89 8 GLY D O 1
ATOM 4728 N N . VAL D 1 13 ? 43.837 23.123 46.386 1.00 13.74 9 VAL D N 1
ATOM 4729 C CA . VAL D 1 13 ? 43.370 23.192 47.750 1.00 13.29 9 VAL D CA 1
ATOM 4730 C C . VAL D 1 13 ? 42.140 24.102 47.832 1.00 13.81 9 VAL D C 1
ATOM 4731 O O . VAL D 1 13 ? 42.192 25.254 47.383 1.00 15.38 9 VAL D O 1
ATOM 4735 N N . LEU D 1 14 ? 41.032 23.563 48.359 1.00 13.19 10 LEU D N 1
ATOM 4736 C CA . LEU D 1 14 ? 39.818 24.320 48.667 1.00 12.84 10 LEU D CA 1
ATOM 4737 C C . LEU D 1 14 ? 39.819 24.685 50.154 1.00 12.62 10 LEU D C 1
ATOM 4738 O O . LEU D 1 14 ? 40.106 23.842 51.000 1.00 12.65 10 LEU D O 1
ATOM 4743 N N . ILE D 1 15 ? 39.491 25.941 50.433 1.00 13.53 11 ILE D N 1
ATOM 4744 C CA . ILE D 1 15 ? 39.531 26.556 51.763 1.00 13.53 11 ILE D CA 1
ATOM 4745 C C . ILE D 1 15 ? 38.372 27.546 51.975 1.00 13.87 11 ILE D C 1
ATOM 4746 O O . ILE D 1 15 ? 37.739 28.002 51.014 1.00 12.56 11 ILE D O 1
ATOM 4751 N N . SER D 1 16 ? 38.098 27.865 53.239 1.00 14.77 12 SER D N 1
ATOM 4752 C CA . SER D 1 16 ? 37.076 28.877 53.596 1.00 15.48 12 SER D CA 1
ATOM 4753 C C . SER D 1 16 ? 37.539 29.838 54.685 1.00 16.02 12 SER D C 1
ATOM 4754 O O . SER D 1 16 ? 36.902 30.844 54.900 1.00 17.06 12 SER D O 1
ATOM 4757 N N . GLY D 1 17 ? 38.615 29.523 55.399 1.00 16.77 13 GLY D N 1
ATOM 4758 C CA . GLY D 1 17 ? 39.049 30.353 56.516 1.00 16.94 13 GLY D CA 1
ATOM 4759 C C . GLY D 1 17 ? 40.512 30.723 56.448 1.00 17.29 13 GLY D C 1
ATOM 4760 O O . GLY D 1 17 ? 41.003 31.143 55.394 1.00 16.80 13 GLY D O 1
ATOM 4761 N N . ARG D 1 18 ? 41.203 30.529 57.575 1.00 17.09 14 ARG D N 1
ATOM 4762 C CA . ARG D 1 18 ? 42.560 31.058 57.810 1.00 17.79 14 ARG D CA 1
ATOM 4763 C C . ARG D 1 18 ? 43.675 30.379 57.004 1.00 16.86 14 ARG D C 1
ATOM 4764 O O . ARG D 1 18 ? 44.705 30.986 56.747 1.00 16.96 14 ARG D O 1
ATOM 4772 N N . GLY D 1 19 ? 43.475 29.125 56.633 1.00 16.34 15 GLY D N 1
ATOM 4773 C CA . GLY D 1 19 ? 44.411 28.414 55.793 1.00 15.96 15 GLY D CA 1
ATOM 4774 C C . GLY D 1 19 ? 45.660 27.889 56.480 1.00 16.04 15 GLY D C 1
ATOM 4775 O O . GLY D 1 19 ? 46.736 27.867 55.869 1.00 16.63 15 GLY D O 1
ATOM 4776 N N . SER D 1 20 ? 45.547 27.433 57.723 1.00 15.66 16 SER D N 1
ATOM 4777 C CA . SER D 1 20 ? 46.736 26.969 58.450 1.00 15.13 16 SER D CA 1
ATOM 4778 C C . SER D 1 20 ? 47.210 25.616 57.950 1.00 15.00 16 SER D C 1
ATOM 4779 O O . SER D 1 20 ? 48.415 25.418 57.819 1.00 14.82 16 SER D O 1
ATOM 4782 N N . ASN D 1 21 ? 46.274 24.706 57.675 1.00 14.56 17 ASN D N 1
ATOM 4783 C CA . ASN D 1 21 ? 46.595 23.466 56.963 1.00 14.94 17 ASN D CA 1
ATOM 4784 C C . ASN D 1 21 ? 47.145 23.710 55.545 1.00 14.82 17 ASN D C 1
ATOM 4785 O O . ASN D 1 21 ? 48.072 23.035 55.131 1.00 14.42 17 ASN D O 1
ATOM 4790 N N . LEU D 1 22 ? 46.586 24.675 54.823 1.00 14.60 18 LEU D N 1
ATOM 4791 C CA . LEU D 1 22 ? 47.147 25.114 53.533 1.00 15.54 18 LEU D CA 1
ATOM 4792 C C . LEU D 1 22 ? 48.598 25.563 53.656 1.00 15.96 18 LEU D C 1
ATOM 4793 O O . LEU D 1 22 ? 49.443 25.218 52.816 1.00 15.85 18 LEU D O 1
ATOM 4798 N N . GLU D 1 23 ? 48.864 26.380 54.672 1.00 16.97 19 GLU D N 1
ATOM 4799 C CA . GLU D 1 23 ? 50.233 26.818 54.995 1.00 17.60 19 GLU D CA 1
ATOM 4800 C C . GLU D 1 23 ? 51.154 25.627 55.291 1.00 16.94 19 GLU D C 1
ATOM 4801 O O . GLU D 1 23 ? 52.313 25.600 54.903 1.00 16.44 19 GLU D O 1
ATOM 4807 N N . ALA D 1 24 ? 50.650 24.647 55.997 1.00 17.15 20 ALA D N 1
ATOM 4808 C CA . ALA D 1 24 ? 51.495 23.501 56.336 1.00 17.54 20 ALA D CA 1
ATOM 4809 C C . ALA D 1 24 ? 51.823 22.725 55.054 1.00 17.39 20 ALA D C 1
ATOM 4810 O O . ALA D 1 24 ? 52.949 22.270 54.884 1.00 17.45 20 ALA D O 1
ATOM 4812 N N . LEU D 1 25 ? 50.848 22.617 54.148 1.00 17.80 21 LEU D N 1
ATOM 4813 C CA . LEU D 1 25 ? 51.052 21.965 52.835 1.00 18.23 21 LEU D CA 1
ATOM 4814 C C . LEU D 1 25 ? 52.061 22.729 51.969 1.00 18.00 21 LEU D C 1
ATOM 4815 O O . LEU D 1 25 ? 53.058 22.155 51.527 1.00 18.82 21 LEU D O 1
ATOM 4820 N N . ALA D 1 26 ? 51.805 24.013 51.744 1.00 17.48 22 ALA D N 1
ATOM 4821 C CA . ALA D 1 26 ? 52.686 24.869 50.925 1.00 17.10 22 ALA D CA 1
ATOM 4822 C C . ALA D 1 26 ? 54.118 24.829 51.443 1.00 17.50 22 ALA D C 1
ATOM 4823 O O . ALA D 1 26 ? 55.052 24.675 50.658 1.00 17.24 22 ALA D O 1
ATOM 4825 N N . LYS D 1 27 ? 54.291 24.946 52.762 1.00 17.41 23 LYS D N 1
ATOM 4826 C CA . LYS D 1 27 ? 55.622 24.901 53.359 1.00 18.15 23 LYS D CA 1
ATOM 4827 C C . LYS D 1 27 ? 56.249 23.548 53.111 1.00 18.46 23 LYS D C 1
ATOM 4828 O O . LYS D 1 27 ? 57.426 23.469 52.776 1.00 18.54 23 LYS D O 1
ATOM 4834 N N . ALA D 1 28 ? 55.463 22.487 53.297 1.00 18.36 24 ALA D N 1
ATOM 4835 C CA . ALA D 1 28 ? 55.932 21.141 53.026 1.00 18.52 24 ALA D CA 1
ATOM 4836 C C . ALA D 1 28 ? 56.427 20.976 51.609 1.00 18.74 24 ALA D C 1
ATOM 4837 O O . ALA D 1 28 ? 57.428 20.324 51.413 1.00 18.80 24 ALA D O 1
ATOM 4839 N N . PHE D 1 29 ? 55.748 21.578 50.632 1.00 19.76 25 PHE D N 1
ATOM 4840 C CA . PHE D 1 29 ? 56.032 21.339 49.205 1.00 20.53 25 PHE D CA 1
ATOM 4841 C C . PHE D 1 29 ? 56.696 22.483 48.409 1.00 21.34 25 PHE D C 1
ATOM 4842 O O . PHE D 1 29 ? 56.288 22.781 47.281 1.00 21.67 25 PHE D O 1
ATOM 4850 N N . SER D 1 30 ? 57.744 23.090 48.962 1.00 21.82 26 SER D N 1
ATOM 4851 C CA . SER D 1 30 ? 58.437 24.182 48.266 1.00 21.77 26 SER D CA 1
ATOM 4852 C C . SER D 1 30 ? 59.967 24.113 48.402 1.00 21.92 26 SER D C 1
ATOM 4853 O O . SER D 1 30 ? 60.556 23.027 48.433 1.00 21.89 26 SER D O 1
ATOM 4856 N N . SER D 1 34 ? 60.902 18.482 45.957 1.00 22.72 30 SER D N 1
ATOM 4857 C CA . SER D 1 34 ? 59.508 18.094 46.179 1.00 22.66 30 SER D CA 1
ATOM 4858 C C . SER D 1 34 ? 58.811 17.735 44.863 1.00 22.22 30 SER D C 1
ATOM 4859 O O . SER D 1 34 ? 58.996 18.392 43.846 1.00 21.47 30 SER D O 1
ATOM 4862 N N . SER D 1 35 ? 57.993 16.686 44.925 1.00 22.17 31 SER D N 1
ATOM 4863 C CA . SER D 1 35 ? 57.317 16.124 43.758 1.00 21.73 31 SER D CA 1
ATOM 4864 C C . SER D 1 35 ? 55.833 16.460 43.790 1.00 20.81 31 SER D C 1
ATOM 4865 O O . SER D 1 35 ? 55.046 15.860 43.068 1.00 21.23 31 SER D O 1
ATOM 4868 N N . VAL D 1 36 ? 55.463 17.415 44.643 1.00 19.40 32 VAL D N 1
ATOM 4869 C CA . VAL D 1 36 ? 54.114 17.925 44.711 1.00 17.72 32 VAL D CA 1
ATOM 4870 C C . VAL D 1 36 ? 54.129 19.424 44.445 1.00 17.12 32 VAL D C 1
ATOM 4871 O O . VAL D 1 36 ? 54.972 20.150 44.966 1.00 16.46 32 VAL D O 1
ATOM 4875 N N . VAL D 1 37 ? 53.174 19.881 43.644 1.00 16.10 33 VAL D N 1
ATOM 4876 C CA . VAL D 1 37 ? 53.002 21.293 43.337 1.00 15.07 33 VAL D CA 1
ATOM 4877 C C . VAL D 1 37 ? 51.543 21.694 43.607 1.00 13.72 33 VAL D C 1
ATOM 4878 O O . VAL D 1 37 ? 50.622 21.016 43.183 1.00 14.24 33 VAL D O 1
ATOM 4882 N N . ILE D 1 38 ? 51.330 22.757 44.360 1.00 12.60 34 ILE D N 1
ATOM 4883 C CA . ILE D 1 38 ? 49.979 23.306 44.551 1.00 11.90 34 ILE D CA 1
ATOM 4884 C C . ILE D 1 38 ? 49.715 24.266 43.407 1.00 11.50 34 ILE D C 1
ATOM 4885 O O . ILE D 1 38 ? 50.350 25.318 43.339 1.00 9.31 34 ILE D O 1
ATOM 4890 N N . SER D 1 39 ? 48.792 23.895 42.514 1.00 11.17 35 SER D N 1
ATOM 4891 C CA . SER D 1 39 ? 48.591 24.639 41.286 1.00 11.69 35 SER D CA 1
ATOM 4892 C C . SER D 1 39 ? 47.571 25.770 41.408 1.00 11.38 35 SER D C 1
ATOM 4893 O O . SER D 1 39 ? 47.542 26.670 40.557 1.00 10.36 35 SER D O 1
ATOM 4896 N N . CYS D 1 40 ? 46.722 25.713 42.434 1.00 11.18 36 CYS D N 1
ATOM 4897 C CA . CYS D 1 40 ? 45.652 26.700 42.597 1.00 10.84 36 CYS D CA 1
ATOM 4898 C C . CYS D 1 40 ? 44.941 26.550 43.931 1.00 11.09 36 CYS D C 1
ATOM 4899 O O . CYS D 1 40 ? 44.906 25.454 44.514 1.00 10.63 36 CYS D O 1
ATOM 4902 N N . VAL D 1 41 ? 44.380 27.657 44.409 1.00 10.70 37 VAL D N 1
ATOM 4903 C CA . VAL D 1 41 ? 43.629 27.651 45.646 1.00 11.45 37 VAL D CA 1
ATOM 4904 C C . VAL D 1 41 ? 42.273 28.299 45.414 1.00 11.72 37 VAL D C 1
ATOM 4905 O O . VAL D 1 41 ? 42.199 29.376 44.851 1.00 12.09 37 VAL D O 1
ATOM 4909 N N . ILE D 1 42 ? 41.206 27.612 45.829 1.00 11.99 38 ILE D N 1
ATOM 4910 C CA . ILE D 1 42 ? 39.848 28.103 45.638 1.00 12.21 38 ILE D CA 1
ATOM 4911 C C . ILE D 1 42 ? 39.170 28.312 46.982 1.00 12.48 38 ILE D C 1
ATOM 4912 O O . ILE D 1 42 ? 39.234 27.459 47.876 1.00 13.52 38 ILE D O 1
ATOM 4917 N N . SER D 1 43 ? 38.534 29.454 47.130 1.00 12.93 39 SER D N 1
ATOM 4918 C CA . SER D 1 43 ? 37.804 29.767 48.330 1.00 13.23 39 SER D CA 1
ATOM 4919 C C . SER D 1 43 ? 36.375 30.121 47.991 1.00 13.74 39 SER D C 1
ATOM 4920 O O . SER D 1 43 ? 36.083 30.685 46.944 1.00 13.13 39 SER D O 1
ATOM 4923 N N . ASN D 1 44 ? 35.492 29.768 48.911 1.00 14.46 40 ASN D N 1
ATOM 4924 C CA . ASN D 1 44 ? 34.087 30.086 48.803 1.00 15.22 40 ASN D CA 1
ATOM 4925 C C . ASN D 1 44 ? 33.771 31.355 49.586 1.00 15.99 40 ASN D C 1
ATOM 4926 O O . ASN D 1 44 ? 32.610 31.720 49.745 1.00 16.41 40 ASN D O 1
ATOM 4931 N N . ASN D 1 45 ? 34.819 32.044 50.032 1.00 16.97 41 ASN D N 1
ATOM 4932 C CA . ASN D 1 45 ? 34.680 33.222 50.881 1.00 17.52 41 ASN D CA 1
ATOM 4933 C C . ASN D 1 45 ? 35.695 34.306 50.517 1.00 17.48 41 ASN D C 1
ATOM 4934 O O . ASN D 1 45 ? 36.897 34.051 50.516 1.00 17.39 41 ASN D O 1
ATOM 4939 N N . ALA D 1 46 ? 35.210 35.527 50.294 1.00 17.80 42 ALA D N 1
ATOM 4940 C CA . ALA D 1 46 ? 36.066 36.622 49.834 1.00 18.12 42 ALA D CA 1
ATOM 4941 C C . ALA D 1 46 ? 37.033 37.157 50.886 1.00 18.20 42 ALA D C 1
ATOM 4942 O O . ALA D 1 46 ? 37.971 37.857 50.538 1.00 18.17 42 ALA D O 1
ATOM 4944 N N . GLU D 1 47 ? 36.814 36.853 52.161 1.00 18.50 43 GLU D N 1
ATOM 4945 C CA . GLU D 1 47 ? 37.667 37.392 53.215 1.00 19.01 43 GLU D CA 1
ATOM 4946 C C . GLU D 1 47 ? 38.449 36.278 53.950 1.00 18.33 43 GLU D C 1
ATOM 4947 O O . GLU D 1 47 ? 38.960 36.491 55.042 1.00 18.05 43 GLU D O 1
ATOM 4953 N N . ALA D 1 48 ? 38.572 35.105 53.333 1.00 17.51 44 ALA D N 1
ATOM 4954 C CA . ALA D 1 48 ? 39.388 34.018 53.889 1.00 17.16 44 ALA D CA 1
ATOM 4955 C C . ALA D 1 48 ? 40.859 34.400 53.839 1.00 17.42 44 ALA D C 1
ATOM 4956 O O . ALA D 1 48 ? 41.408 34.683 52.761 1.00 16.59 44 ALA D O 1
ATOM 4958 N N . ARG D 1 49 ? 41.486 34.401 55.011 1.00 17.77 45 ARG D N 1
ATOM 4959 C CA . ARG D 1 49 ? 42.883 34.803 55.188 1.00 18.74 45 ARG D CA 1
ATOM 4960 C C . ARG D 1 49 ? 43.871 33.837 54.497 1.00 18.24 45 ARG D C 1
ATOM 4961 O O . ARG D 1 49 ? 44.933 34.258 54.035 1.00 18.17 45 ARG D O 1
ATOM 4969 N N . GLY D 1 50 ? 43.497 32.561 54.401 1.00 17.13 46 GLY D N 1
ATOM 4970 C CA . GLY D 1 50 ? 44.243 31.580 53.606 1.00 16.52 46 GLY D CA 1
ATOM 4971 C C . GLY D 1 50 ? 44.462 32.007 52.152 1.00 16.37 46 GLY D C 1
ATOM 4972 O O . GLY D 1 50 ? 45.366 31.503 51.491 1.00 16.17 46 GLY D O 1
ATOM 4973 N N . LEU D 1 51 ? 43.629 32.920 51.645 1.00 15.50 47 LEU D N 1
ATOM 4974 C CA . LEU D 1 51 ? 43.848 33.494 50.322 1.00 14.50 47 LEU D CA 1
ATOM 4975 C C . LEU D 1 51 ? 45.205 34.194 50.294 1.00 14.00 47 LEU D C 1
ATOM 4976 O O . LEU D 1 51 ? 45.958 34.047 49.335 1.00 14.34 47 LEU D O 1
ATOM 4981 N N . LEU D 1 52 ? 45.525 34.923 51.354 1.00 13.14 48 LEU D N 1
ATOM 4982 C CA . LEU D 1 52 ? 46.808 35.633 51.446 1.00 12.92 48 LEU D CA 1
ATOM 4983 C C . LEU D 1 52 ? 48.002 34.706 51.586 1.00 12.70 48 LEU D C 1
ATOM 4984 O O . LEU D 1 52 ? 49.063 35.000 51.068 1.00 12.39 48 LEU D O 1
ATOM 4989 N N . ILE D 1 53 ? 47.825 33.616 52.327 1.00 13.03 49 ILE D N 1
ATOM 4990 C CA . ILE D 1 53 ? 48.854 32.602 52.472 1.00 13.06 49 ILE D CA 1
ATOM 4991 C C . ILE D 1 53 ? 49.198 32.085 51.049 1.00 12.43 49 ILE D C 1
ATOM 4992 O O . ILE D 1 53 ? 50.360 32.072 50.634 1.00 11.83 49 ILE D O 1
ATOM 4997 N N . ALA D 1 54 ? 48.178 31.677 50.307 1.00 11.19 50 ALA D N 1
ATOM 4998 C CA . ALA D 1 54 ? 48.379 31.170 48.955 1.00 11.22 50 ALA D CA 1
ATOM 4999 C C . ALA D 1 54 ? 49.203 32.144 48.097 1.00 11.41 50 ALA D C 1
ATOM 5000 O O . ALA D 1 54 ? 50.125 31.739 47.376 1.00 10.67 50 ALA D O 1
ATOM 5002 N N . GLN D 1 55 ? 48.862 33.421 48.185 1.00 11.15 51 GLN D N 1
ATOM 5003 C CA . GLN D 1 55 ? 49.500 34.425 47.355 1.00 12.27 51 GLN D CA 1
ATOM 5004 C C . GLN D 1 55 ? 50.950 34.677 47.790 1.00 12.63 51 GLN D C 1
ATOM 5005 O O . GLN D 1 55 ? 51.797 34.935 46.945 1.00 12.25 51 GLN D O 1
ATOM 5011 N N . SER D 1 56 ? 51.241 34.571 49.094 1.00 12.89 52 SER D N 1
ATOM 5012 C CA . SER D 1 56 ? 52.626 34.700 49.579 1.00 13.17 52 SER D CA 1
ATOM 5013 C C . SER D 1 56 ? 53.532 33.629 48.983 1.00 12.94 52 SER D C 1
ATOM 5014 O O . SER D 1 56 ? 54.746 33.833 48.842 1.00 12.89 52 SER D O 1
ATOM 5017 N N . TYR D 1 57 ? 52.937 32.500 48.624 1.00 12.78 53 TYR D N 1
ATOM 5018 C CA . TYR D 1 57 ? 53.661 31.431 47.941 1.00 13.33 53 TYR D CA 1
ATOM 5019 C C . TYR D 1 57 ? 53.522 31.508 46.396 1.00 13.31 53 TYR D C 1
ATOM 5020 O O . TYR D 1 57 ? 53.991 30.620 45.696 1.00 13.75 53 TYR D O 1
ATOM 5029 N N . GLY D 1 58 ? 52.888 32.555 45.872 1.00 12.98 54 GLY D N 1
ATOM 5030 C CA . GLY D 1 58 ? 52.760 32.740 44.409 1.00 12.73 54 GLY D CA 1
ATOM 5031 C C . GLY D 1 58 ? 51.784 31.773 43.750 1.00 12.78 54 GLY D C 1
ATOM 5032 O O . GLY D 1 58 ? 51.856 31.561 42.540 1.00 12.17 54 GLY D O 1
ATOM 5033 N N . ILE D 1 59 ? 50.887 31.175 44.551 1.00 12.21 55 ILE D N 1
ATOM 5034 C CA . ILE D 1 59 ? 49.847 30.261 44.049 1.00 12.08 55 ILE D CA 1
ATOM 5035 C C . ILE D 1 59 ? 48.600 31.055 43.637 1.00 12.18 55 ILE D C 1
ATOM 5036 O O . ILE D 1 59 ? 48.103 31.869 44.424 1.00 10.89 55 ILE D O 1
ATOM 5041 N N . PRO D 1 60 ? 48.093 30.838 42.398 1.00 12.69 56 PRO D N 1
ATOM 5042 C CA . PRO D 1 60 ? 46.922 31.622 41.980 1.00 12.77 56 PRO D CA 1
ATOM 5043 C C . PRO D 1 60 ? 45.663 31.253 42.780 1.00 12.61 56 PRO D C 1
ATOM 5044 O O . PRO D 1 60 ? 45.418 30.047 43.093 1.00 11.54 56 PRO D O 1
ATOM 5048 N N . THR D 1 61 ? 44.896 32.284 43.122 1.00 11.77 57 THR D N 1
ATOM 5049 C CA . THR D 1 61 ? 43.716 32.118 43.943 1.00 12.40 57 THR D CA 1
ATOM 5050 C C . THR D 1 61 ? 42.458 32.642 43.253 1.00 12.89 57 THR D C 1
ATOM 5051 O O . THR D 1 61 ? 42.499 33.563 42.432 1.00 11.72 57 THR D O 1
ATOM 5055 N N . PHE D 1 62 ? 41.343 32.010 43.614 1.00 13.33 58 PHE D N 1
ATOM 5056 C CA . PHE D 1 62 ? 40.062 32.216 42.964 1.00 13.75 58 PHE D CA 1
ATOM 5057 C C . PHE D 1 62 ? 38.995 32.171 44.026 1.00 14.13 58 PHE D C 1
ATOM 5058 O O . PHE D 1 62 ? 39.090 31.360 44.970 1.00 13.83 58 PHE D O 1
ATOM 5066 N N . VAL D 1 63 ? 38.003 33.046 43.885 1.00 14.08 59 VAL D N 1
ATOM 5067 C CA . VAL D 1 63 ? 36.882 33.094 44.791 1.00 14.68 59 VAL D CA 1
ATOM 5068 C C . VAL D 1 63 ? 35.617 32.738 44.021 1.00 15.49 59 VAL D C 1
ATOM 5069 O O . VAL D 1 63 ? 35.425 33.178 42.899 1.00 14.93 59 VAL D O 1
ATOM 5073 N N . VAL D 1 64 ? 34.764 31.921 44.638 1.00 16.59 60 VAL D N 1
ATOM 5074 C CA . VAL D 1 64 ? 33.566 31.399 43.996 1.00 17.55 60 VAL D CA 1
ATOM 5075 C C . VAL D 1 64 ? 32.307 31.669 44.847 1.00 18.74 60 VAL D C 1
ATOM 5076 O O . VAL D 1 64 ? 32.386 31.748 46.070 1.00 18.33 60 VAL D O 1
ATOM 5080 N N . LYS D 1 65 ? 31.159 31.827 44.189 1.00 20.02 61 LYS D N 1
ATOM 5081 C CA . LYS D 1 65 ? 29.904 32.072 44.882 1.00 21.38 61 LYS D CA 1
ATOM 5082 C C . LYS D 1 65 ? 29.528 30.880 45.786 1.00 22.06 61 LYS D C 1
ATOM 5083 O O . LYS D 1 65 ? 29.751 29.712 45.435 1.00 21.88 61 LYS D O 1
ATOM 5089 N N . ARG D 1 66 ? 28.933 31.208 46.935 1.00 22.77 62 ARG D N 1
ATOM 5090 C CA . ARG D 1 66 ? 28.731 30.277 48.052 1.00 23.43 62 ARG D CA 1
ATOM 5091 C C . ARG D 1 66 ? 27.345 29.609 48.133 1.00 23.38 62 ARG D C 1
ATOM 5092 O O . ARG D 1 66 ? 27.256 28.393 48.239 1.00 24.03 62 ARG D O 1
ATOM 5100 N N . LYS D 1 67 ? 26.270 30.388 48.117 1.00 23.39 63 LYS D N 1
ATOM 5101 C CA . LYS D 1 67 ? 24.921 29.820 48.223 1.00 23.11 63 LYS D CA 1
ATOM 5102 C C . LYS D 1 67 ? 24.030 30.402 47.135 1.00 22.51 63 LYS D C 1
ATOM 5103 O O . LYS D 1 67 ? 23.491 31.486 47.310 1.00 22.74 63 LYS D O 1
ATOM 5105 N N . PRO D 1 68 ? 23.845 29.675 46.017 1.00 21.98 64 PRO D N 1
ATOM 5106 C CA . PRO D 1 68 ? 24.224 28.281 45.735 1.00 21.50 64 PRO D CA 1
ATOM 5107 C C . PRO D 1 68 ? 25.707 28.115 45.419 1.00 21.04 64 PRO D C 1
ATOM 5108 O O . PRO D 1 68 ? 26.312 29.014 44.836 1.00 21.70 64 PRO D O 1
ATOM 5112 N N . LEU D 1 69 ? 26.297 26.984 45.777 1.00 20.27 65 LEU D N 1
ATOM 5113 C CA . LEU D 1 69 ? 27.700 26.771 45.467 1.00 20.02 65 LEU D CA 1
ATOM 5114 C C . LEU D 1 69 ? 27.869 26.632 43.950 1.00 19.67 65 LEU D C 1
ATOM 5115 O O . LEU D 1 69 ? 27.227 25.799 43.325 1.00 19.21 65 LEU D O 1
ATOM 5120 N N . ASP D 1 70 ? 28.720 27.467 43.372 1.00 19.37 66 ASP D N 1
ATOM 5121 C CA . ASP D 1 70 ? 28.986 27.444 41.933 1.00 19.48 66 ASP D CA 1
ATOM 5122 C C . ASP D 1 70 ? 30.045 26.361 41.641 1.00 19.12 66 ASP D C 1
ATOM 5123 O O . ASP D 1 70 ? 31.229 26.658 41.504 1.00 19.36 66 ASP D O 1
ATOM 5128 N N . ILE D 1 71 ? 29.613 25.102 41.574 1.00 18.64 67 ILE D N 1
ATOM 5129 C CA . ILE D 1 71 ? 30.539 23.985 41.379 1.00 18.52 67 ILE D CA 1
ATOM 5130 C C . ILE D 1 71 ? 31.181 23.921 39.992 1.00 18.69 67 ILE D C 1
ATOM 5131 O O . ILE D 1 71 ? 32.220 23.275 39.831 1.00 18.36 67 ILE D O 1
ATOM 5136 N N . GLU D 1 72 ? 30.560 24.547 38.994 1.00 18.94 68 GLU D N 1
ATOM 5137 C CA . GLU D 1 72 ? 31.083 24.502 37.634 1.00 19.62 68 GLU D CA 1
ATOM 5138 C C . GLU D 1 72 ? 32.292 25.431 37.482 1.00 19.18 68 GLU D C 1
ATOM 5139 O O . GLU D 1 72 ? 33.269 25.065 36.829 1.00 18.80 68 GLU D O 1
ATOM 5145 N N . HIS D 1 73 ? 32.221 26.615 38.105 1.00 18.73 69 HIS D N 1
ATOM 5146 C CA . HIS D 1 73 ? 33.381 27.516 38.282 1.00 17.82 69 HIS D CA 1
ATOM 5147 C C . HIS D 1 73 ? 34.518 26.746 38.960 1.00 16.66 69 HIS D C 1
ATOM 5148 O O . HIS D 1 73 ? 35.631 26.727 38.457 1.00 16.34 69 HIS D O 1
ATOM 5155 N N . ILE D 1 74 ? 34.224 26.102 40.087 1.00 15.33 70 ILE D N 1
ATOM 5156 C CA . ILE D 1 74 ? 35.222 25.288 40.802 1.00 14.64 70 ILE D CA 1
ATOM 5157 C C . ILE D 1 74 ? 35.811 24.214 39.875 1.00 14.66 70 ILE D C 1
ATOM 5158 O O . ILE D 1 74 ? 37.021 24.096 39.751 1.00 14.29 70 ILE D O 1
ATOM 5163 N N . SER D 1 75 ? 34.948 23.432 39.240 1.00 14.98 71 SER D N 1
ATOM 5164 C CA . SER D 1 75 ? 35.389 22.427 38.258 1.00 15.63 71 SER D CA 1
ATOM 5165 C C . SER D 1 75 ? 36.253 23.033 37.158 1.00 15.74 71 SER D C 1
ATOM 5166 O O . SER D 1 75 ? 37.269 22.459 36.818 1.00 16.18 71 SER D O 1
ATOM 5169 N N . THR D 1 76 ? 35.869 24.207 36.650 1.00 16.21 72 THR D N 1
ATOM 5170 C CA . THR D 1 76 ? 36.650 24.943 35.637 1.00 16.70 72 THR D CA 1
ATOM 5171 C C . THR D 1 76 ? 38.078 25.338 36.102 1.00 16.55 72 THR D C 1
ATOM 5172 O O . THR D 1 76 ? 39.075 24.919 35.519 1.00 17.35 72 THR D O 1
ATOM 5176 N N . VAL D 1 77 ? 38.191 26.128 37.150 1.00 16.28 73 VAL D N 1
ATOM 5177 C CA . VAL D 1 77 ? 39.505 26.449 37.716 1.00 16.19 73 VAL D CA 1
ATOM 5178 C C . VAL D 1 77 ? 40.373 25.193 37.879 1.00 16.24 73 VAL D C 1
ATOM 5179 O O . VAL D 1 77 ? 41.528 25.188 37.473 1.00 16.42 73 VAL D O 1
ATOM 5183 N N . LEU D 1 78 ? 39.803 24.116 38.426 1.00 16.03 74 LEU D N 1
ATOM 5184 C CA . LEU D 1 78 ? 40.563 22.878 38.651 1.00 15.82 74 LEU D CA 1
ATOM 5185 C C . LEU D 1 78 ? 41.095 22.235 37.360 1.00 15.26 74 LEU D C 1
ATOM 5186 O O . LEU D 1 78 ? 42.280 21.930 37.275 1.00 14.12 74 LEU D O 1
ATOM 5191 N N . ARG D 1 79 ? 40.234 22.034 36.369 1.00 15.96 75 ARG D N 1
ATOM 5192 C CA . ARG D 1 79 ? 40.674 21.521 35.033 1.00 17.10 75 ARG D CA 1
ATOM 5193 C C . ARG D 1 79 ? 41.704 22.446 34.365 1.00 16.94 75 ARG D C 1
ATOM 5194 O O . ARG D 1 79 ? 42.673 21.982 33.749 1.00 16.88 75 ARG D O 1
ATOM 5202 N N . GLU D 1 80 ? 41.475 23.754 34.478 1.00 16.32 76 GLU D N 1
ATOM 5203 C CA . GLU D 1 80 ? 42.346 24.733 33.865 1.00 16.38 76 GLU D CA 1
ATOM 5204 C C . GLU D 1 80 ? 43.734 24.724 34.493 1.00 16.09 76 GLU D C 1
ATOM 5205 O O . GLU D 1 80 ? 44.699 25.077 33.821 1.00 15.27 76 GLU D O 1
ATOM 5211 N N . HIS D 1 81 ? 43.853 24.317 35.761 1.00 15.83 77 HIS D N 1
ATOM 5212 C CA . HIS D 1 81 ? 45.185 24.199 36.363 1.00 16.05 77 HIS D CA 1
ATOM 5213 C C . HIS D 1 81 ? 45.700 22.741 36.470 1.00 16.38 77 HIS D C 1
ATOM 5214 O O . HIS D 1 81 ? 46.586 22.442 37.286 1.00 16.63 77 HIS D O 1
ATOM 5221 N N . ASP D 1 82 ? 45.156 21.848 35.635 1.00 16.86 78 ASP D N 1
ATOM 5222 C CA . ASP D 1 82 ? 45.599 20.434 35.535 1.00 16.80 78 ASP D CA 1
ATOM 5223 C C . ASP D 1 82 ? 45.739 19.734 36.865 1.00 16.16 78 ASP D C 1
ATOM 5224 O O . ASP D 1 82 ? 46.740 19.048 37.096 1.00 15.47 78 ASP D O 1
ATOM 5229 N N . VAL D 1 83 ? 44.744 19.897 37.732 1.00 16.06 79 VAL D N 1
ATOM 5230 C CA . VAL D 1 83 ? 44.789 19.293 39.062 1.00 15.59 79 VAL D CA 1
ATOM 5231 C C . VAL D 1 83 ? 44.615 17.761 38.977 1.00 15.34 79 VAL D C 1
ATOM 5232 O O . VAL D 1 83 ? 43.759 17.275 38.251 1.00 15.47 79 VAL D O 1
ATOM 5236 N N . ASP D 1 84 ? 45.451 17.018 39.699 1.00 15.19 80 ASP D N 1
ATOM 5237 C CA . ASP D 1 84 ? 45.316 15.547 39.852 1.00 14.93 80 ASP D CA 1
ATOM 5238 C C . ASP D 1 84 ? 44.588 15.174 41.130 1.00 14.07 80 ASP D C 1
ATOM 5239 O O . ASP D 1 84 ? 43.967 14.121 41.193 1.00 14.11 80 ASP D O 1
ATOM 5244 N N . LEU D 1 85 ? 44.719 16.002 42.169 1.00 13.72 81 LEU D N 1
ATOM 5245 C CA . LEU D 1 85 ? 44.119 15.712 43.483 1.00 12.91 81 LEU D CA 1
ATOM 5246 C C . LEU D 1 85 ? 43.546 16.980 44.117 1.00 12.95 81 LEU D C 1
ATOM 5247 O O . LEU D 1 85 ? 44.246 17.999 44.197 1.00 13.15 81 LEU D O 1
ATOM 5252 N N . VAL D 1 86 ? 42.287 16.913 44.546 1.00 12.32 82 VAL D N 1
ATOM 5253 C CA . VAL D 1 86 ? 41.603 18.006 45.188 1.00 12.81 82 VAL D CA 1
ATOM 5254 C C . VAL D 1 86 ? 41.659 17.804 46.695 1.00 13.46 82 VAL D C 1
ATOM 5255 O O . VAL D 1 86 ? 41.165 16.780 47.211 1.00 13.39 82 VAL D O 1
ATOM 5259 N N . CYS D 1 87 ? 42.276 18.741 47.398 1.00 13.29 83 CYS D N 1
ATOM 5260 C CA . CYS D 1 87 ? 42.430 18.621 48.852 1.00 14.18 83 CYS D CA 1
ATOM 5261 C C . CYS D 1 87 ? 41.554 19.647 49.543 1.00 14.28 83 CYS D C 1
ATOM 5262 O O . CYS D 1 87 ? 41.775 20.834 49.358 1.00 14.92 83 CYS D O 1
ATOM 5265 N N . LEU D 1 88 ? 40.565 19.208 50.327 1.00 14.71 84 LEU D N 1
ATOM 5266 C CA . LEU D 1 88 ? 39.791 20.119 51.143 1.00 15.01 84 LEU D CA 1
ATOM 5267 C C . LEU D 1 88 ? 40.558 20.382 52.423 1.00 15.12 84 LEU D C 1
ATOM 5268 O O . LEU D 1 88 ? 41.054 19.458 53.071 1.00 14.37 84 LEU D O 1
ATOM 5273 N N . ALA D 1 89 ? 40.640 21.656 52.786 1.00 15.81 85 ALA D N 1
ATOM 5274 C CA . ALA D 1 89 ? 41.402 22.068 53.953 1.00 16.14 85 ALA D CA 1
ATOM 5275 C C . ALA D 1 89 ? 40.664 23.187 54.683 1.00 16.78 85 ALA D C 1
ATOM 5276 O O . ALA D 1 89 ? 41.019 24.347 54.571 1.00 17.61 85 ALA D O 1
ATOM 5278 N N . GLY D 1 90 ? 39.615 22.831 55.401 1.00 17.63 86 GLY D N 1
ATOM 5279 C CA . GLY D 1 90 ? 38.751 23.813 56.061 1.00 18.62 86 GLY D CA 1
ATOM 5280 C C . GLY D 1 90 ? 37.690 24.390 55.148 1.00 19.80 86 GLY D C 1
ATOM 5281 O O . GLY D 1 90 ? 37.192 25.497 55.373 1.00 19.94 86 GLY D O 1
ATOM 5282 N N . PHE D 1 91 ? 37.334 23.642 54.109 1.00 21.46 87 PHE D N 1
ATOM 5283 C CA . PHE D 1 91 ? 36.282 24.043 53.187 1.00 23.03 87 PHE D CA 1
ATOM 5284 C C . PHE D 1 91 ? 34.933 23.751 53.828 1.00 25.44 87 PHE D C 1
ATOM 5285 O O . PHE D 1 91 ? 34.593 22.592 54.035 1.00 25.82 87 PHE D O 1
ATOM 5293 N N . MET D 1 92 ? 34.177 24.798 54.144 1.00 28.10 88 MET D N 1
ATOM 5294 C CA . MET D 1 92 ? 32.876 24.668 54.809 1.00 30.36 88 MET D CA 1
ATOM 5295 C C . MET D 1 92 ? 31.766 24.849 53.789 1.00 32.08 88 MET D C 1
ATOM 5296 O O . MET D 1 92 ? 31.047 25.861 53.815 1.00 33.35 88 MET D O 1
ATOM 5301 N N . SER D 1 93 ? 31.661 23.916 52.848 1.00 33.17 89 SER D N 1
ATOM 5302 C CA . SER D 1 93 ? 30.522 23.860 51.933 1.00 33.55 89 SER D CA 1
ATOM 5303 C C . SER D 1 93 ? 30.169 22.406 51.660 1.00 33.91 89 SER D C 1
ATOM 5304 O O . SER D 1 93 ? 31.043 21.589 51.393 1.00 34.76 89 SER D O 1
ATOM 5307 N N . ILE D 1 94 ? 28.888 22.085 51.766 1.00 33.68 90 ILE D N 1
ATOM 5308 C CA . ILE D 1 94 ? 28.377 20.812 51.292 1.00 33.46 90 ILE D CA 1
ATOM 5309 C C . ILE D 1 94 ? 28.697 20.682 49.806 1.00 32.94 90 ILE D C 1
ATOM 5310 O O . ILE D 1 94 ? 28.340 21.554 49.023 1.00 32.76 90 ILE D O 1
ATOM 5315 N N . LEU D 1 95 ? 29.359 19.597 49.422 1.00 32.53 91 LEU D N 1
ATOM 5316 C CA . LEU D 1 95 ? 29.663 19.345 48.012 1.00 32.41 91 LEU D CA 1
ATOM 5317 C C . LEU D 1 95 ? 28.563 18.520 47.343 1.00 32.09 91 LEU D C 1
ATOM 5318 O O . LEU D 1 95 ? 28.291 17.415 47.775 1.00 32.16 91 LEU D O 1
ATOM 5323 N N . PRO D 1 96 ? 27.942 19.047 46.272 1.00 31.84 92 PRO D N 1
ATOM 5324 C CA . PRO D 1 96 ? 26.919 18.297 45.538 1.00 31.61 92 PRO D CA 1
ATOM 5325 C C . PRO D 1 96 ? 27.399 16.958 45.001 1.00 31.53 92 PRO D C 1
ATOM 5326 O O . PRO D 1 96 ? 28.598 16.771 44.788 1.00 31.17 92 PRO D O 1
ATOM 5330 N N . GLU D 1 97 ? 26.440 16.059 44.769 1.00 31.54 93 GLU D N 1
ATOM 5331 C CA . GLU D 1 97 ? 26.698 14.682 44.329 1.00 31.55 93 GLU D CA 1
ATOM 5332 C C . GLU D 1 97 ? 27.474 14.643 43.010 1.00 31.05 93 GLU D C 1
ATOM 5333 O O . GLU D 1 97 ? 28.494 13.967 42.916 1.00 31.04 93 GLU D O 1
ATOM 5339 N N . LYS D 1 98 ? 27.002 15.365 41.996 1.00 30.72 94 LYS D N 1
ATOM 5340 C CA . LYS D 1 98 ? 27.656 15.339 40.671 1.00 30.16 94 LYS D CA 1
ATOM 5341 C C . LYS D 1 98 ? 29.163 15.719 40.752 1.00 28.95 94 LYS D C 1
ATOM 5342 O O . LYS D 1 98 ? 30.001 15.111 40.082 1.00 28.78 94 LYS D O 1
ATOM 5348 N N . PHE D 1 99 ? 29.498 16.688 41.600 1.00 27.33 95 PHE D N 1
ATOM 5349 C CA . PHE D 1 99 ? 30.887 17.097 41.783 1.00 26.36 95 PHE D CA 1
ATOM 5350 C C . PHE D 1 99 ? 31.726 15.964 42.370 1.00 25.39 95 PHE D C 1
ATOM 5351 O O . PHE D 1 99 ? 32.830 15.687 41.897 1.00 25.27 95 PHE D O 1
ATOM 5359 N N . VAL D 1 100 ? 31.191 15.306 43.388 1.00 24.13 96 VAL D N 1
ATOM 5360 C CA . VAL D 1 100 ? 31.866 14.181 44.024 1.00 23.42 96 VAL D CA 1
ATOM 5361 C C . VAL D 1 100 ? 32.072 12.989 43.086 1.00 23.55 96 VAL D C 1
ATOM 5362 O O . VAL D 1 100 ? 33.049 12.260 43.229 1.00 22.42 96 VAL D O 1
ATOM 5366 N N . THR D 1 101 ? 31.167 12.788 42.131 1.00 24.74 97 THR D N 1
ATOM 5367 C CA . THR D 1 101 ? 31.361 11.731 41.129 1.00 25.86 97 THR D CA 1
ATOM 5368 C C . THR D 1 101 ? 32.210 12.210 39.948 1.00 25.87 97 THR D C 1
ATOM 5369 O O . THR D 1 101 ? 32.865 11.400 39.305 1.00 26.38 97 THR D O 1
ATOM 5373 N N . ASP D 1 102 ? 32.219 13.515 39.674 1.00 26.01 98 ASP D N 1
ATOM 5374 C CA . ASP D 1 102 ? 33.121 14.093 38.650 1.00 25.65 98 ASP D CA 1
ATOM 5375 C C . ASP D 1 102 ? 34.607 14.110 39.074 1.00 25.57 98 ASP D C 1
ATOM 5376 O O . ASP D 1 102 ? 35.493 14.161 38.219 1.00 25.76 98 ASP D O 1
ATOM 5381 N N . TRP D 1 103 ? 34.880 14.103 40.383 1.00 24.99 99 TRP D N 1
ATOM 5382 C CA . TRP D 1 103 ? 36.258 13.976 40.884 1.00 24.39 99 TRP D CA 1
ATOM 5383 C C . TRP D 1 103 ? 36.444 12.688 41.694 1.00 24.10 99 TRP D C 1
ATOM 5384 O O . TRP D 1 103 ? 37.200 12.627 42.660 1.00 23.23 99 TRP D O 1
ATOM 5395 N N . HIS D 1 104 ? 35.758 11.651 41.218 1.00 24.80 100 HIS D N 1
ATOM 5396 C CA . HIS D 1 104 ? 35.757 10.281 41.761 1.00 24.62 100 HIS D CA 1
ATOM 5397 C C . HIS D 1 104 ? 37.154 9.771 42.138 1.00 23.67 100 HIS D C 1
ATOM 5398 O O . HIS D 1 104 ? 38.034 9.654 41.273 1.00 24.19 100 HIS D O 1
ATOM 5405 N N . HIS D 1 105 ? 37.345 9.487 43.420 1.00 22.48 101 HIS D N 1
ATOM 5406 C CA . HIS D 1 105 ? 38.621 9.014 44.003 1.00 21.89 101 HIS D CA 1
ATOM 5407 C C . HIS D 1 105 ? 39.786 10.000 43.884 1.00 20.50 101 HIS D C 1
ATOM 5408 O O . HIS D 1 105 ? 40.956 9.626 44.028 1.00 20.88 101 HIS D O 1
ATOM 5415 N N . LYS D 1 106 ? 39.471 11.259 43.635 1.00 18.24 102 LYS D N 1
ATOM 5416 C CA . LYS D 1 106 ? 40.499 12.261 43.526 1.00 17.61 102 LYS D CA 1
ATOM 5417 C C . LYS D 1 106 ? 40.226 13.411 44.482 1.00 16.22 102 LYS D C 1
ATOM 5418 O O . LYS D 1 106 ? 40.758 14.483 44.284 1.00 15.06 102 LYS D O 1
ATOM 5424 N N . ILE D 1 107 ? 39.404 13.196 45.513 1.00 15.49 103 ILE D N 1
ATOM 5425 C CA . ILE D 1 107 ? 39.167 14.215 46.540 1.00 14.85 103 ILE D CA 1
ATOM 5426 C C . ILE D 1 107 ? 39.470 13.637 47.922 1.00 14.96 103 ILE D C 1
ATOM 5427 O O . ILE D 1 107 ? 38.933 12.567 48.275 1.00 13.97 103 ILE D O 1
ATOM 5432 N N . ILE D 1 108 ? 40.282 14.351 48.708 1.00 14.72 104 ILE D N 1
ATOM 5433 C CA . ILE D 1 108 ? 40.555 13.988 50.108 1.00 14.39 104 ILE D CA 1
ATOM 5434 C C . ILE D 1 108 ? 40.262 15.144 51.037 1.00 14.51 104 ILE D C 1
ATOM 5435 O O . ILE D 1 108 ? 40.139 16.275 50.590 1.00 13.69 104 ILE D O 1
ATOM 5440 N N . ASN D 1 109 ? 40.164 14.848 52.339 1.00 14.12 105 ASN D N 1
ATOM 5441 C CA . ASN D 1 109 ? 39.745 15.810 53.352 1.00 14.22 105 ASN D CA 1
ATOM 5442 C C . ASN D 1 109 ? 40.371 15.448 54.708 1.00 14.49 105 ASN D C 1
ATOM 5443 O O . ASN D 1 109 ? 40.558 14.268 55.002 1.00 13.77 105 ASN D O 1
ATOM 5448 N N . ILE D 1 110 ? 40.742 16.466 55.490 1.00 14.53 106 ILE D N 1
ATOM 5449 C CA . ILE D 1 110 ? 41.216 16.271 56.855 1.00 15.85 106 ILE D CA 1
ATOM 5450 C C . ILE D 1 110 ? 40.046 16.645 57.769 1.00 15.37 106 ILE D C 1
ATOM 5451 O O . ILE D 1 110 ? 39.398 17.653 57.553 1.00 16.23 106 ILE D O 1
ATOM 5456 N N . HIS D 1 111 ? 39.720 15.785 58.725 1.00 14.49 107 HIS D N 1
ATOM 5457 C CA . HIS D 1 111 ? 38.585 15.992 59.617 1.00 14.57 107 HIS D CA 1
ATOM 5458 C C . HIS D 1 111 ? 39.177 15.938 61.030 1.00 14.57 107 HIS D C 1
ATOM 5459 O O . HIS D 1 111 ? 40.051 15.098 61.311 1.00 14.49 107 HIS D O 1
ATOM 5466 N N . PRO D 1 112 ? 38.751 16.842 61.909 1.00 14.01 108 PRO D N 1
ATOM 5467 C CA . PRO D 1 112 ? 39.321 16.932 63.253 1.00 13.94 108 PRO D CA 1
ATOM 5468 C C . PRO D 1 112 ? 38.712 16.019 64.333 1.00 13.41 108 PRO D C 1
ATOM 5469 O O . PRO D 1 112 ? 38.500 16.442 65.478 1.00 12.70 108 PRO D O 1
ATOM 5473 N N . SER D 1 113 ? 38.467 14.762 63.965 1.00 13.28 109 SER D N 1
ATOM 5474 C CA . SER D 1 113 ? 38.181 13.691 64.909 1.00 12.58 109 SER D CA 1
ATOM 5475 C C . SER D 1 113 ? 38.772 12.380 64.428 1.00 12.66 109 SER D C 1
ATOM 5476 O O . SER D 1 113 ? 39.239 12.280 63.283 1.00 12.19 109 SER D O 1
ATOM 5479 N N . LEU D 1 114 ? 38.777 11.407 65.332 1.00 13.02 110 LEU D N 1
ATOM 5480 C CA . LEU D 1 114 ? 39.024 9.990 65.019 1.00 13.46 110 LEU D CA 1
ATOM 5481 C C . LEU D 1 114 ? 37.734 9.360 64.547 1.00 13.78 110 LEU D C 1
ATOM 5482 O O . LEU D 1 114 ? 36.964 8.820 65.329 1.00 14.84 110 LEU D O 1
ATOM 5487 N N . LEU D 1 115 ? 37.511 9.462 63.245 1.00 14.78 111 LEU D N 1
ATOM 5488 C CA . LEU D 1 115 ? 36.367 8.875 62.602 1.00 14.89 111 LEU D CA 1
ATOM 5489 C C . LEU D 1 115 ? 36.351 7.354 62.840 1.00 14.86 111 LEU D C 1
ATOM 5490 O O . LEU D 1 115 ? 37.399 6.720 62.927 1.00 13.92 111 LEU D O 1
ATOM 5495 N N . PRO D 1 116 ? 35.160 6.756 62.879 1.00 15.39 112 PRO D N 1
ATOM 5496 C CA . PRO D 1 116 ? 33.889 7.365 62.540 1.00 16.02 112 PRO D CA 1
ATOM 5497 C C . PRO D 1 116 ? 33.242 8.158 63.658 1.00 16.61 112 PRO D C 1
ATOM 5498 O O . PRO D 1 116 ? 32.085 8.583 63.488 1.00 18.26 112 PRO D O 1
ATOM 5502 N N . SER D 1 117 ? 33.948 8.388 64.769 1.00 15.55 113 SER D N 1
ATOM 5503 C CA . SER D 1 117 ? 33.383 9.221 65.827 1.00 15.79 113 SER D CA 1
ATOM 5504 C C . SER D 1 117 ? 33.351 10.690 65.418 1.00 15.48 113 SER D C 1
ATOM 5505 O O . SER D 1 117 ? 34.303 11.195 64.805 1.00 14.92 113 SER D O 1
ATOM 5508 N N . PHE D 1 118 ? 32.229 11.339 65.727 1.00 14.90 114 PHE D N 1
ATOM 5509 C CA . PHE D 1 118 ? 32.092 12.775 65.669 1.00 14.97 114 PHE D CA 1
ATOM 5510 C C . PHE D 1 118 ? 32.141 13.324 64.236 1.00 15.93 114 PHE D C 1
ATOM 5511 O O . PHE D 1 118 ? 32.975 14.173 63.900 1.00 15.85 114 PHE D O 1
ATOM 5519 N N . LYS D 1 119 ? 31.236 12.826 63.394 1.00 16.57 115 LYS D N 1
ATOM 5520 C CA . LYS D 1 119 ? 31.109 13.296 62.026 1.00 17.04 115 LYS D CA 1
ATOM 5521 C C . LYS D 1 119 ? 30.458 14.661 62.090 1.00 17.24 115 LYS D C 1
ATOM 5522 O O . LYS D 1 119 ? 29.738 14.949 63.025 1.00 16.64 115 LYS D O 1
ATOM 5528 N N . GLY D 1 120 ? 30.708 15.489 61.088 1.00 17.94 116 GLY D N 1
ATOM 5529 C CA . GLY D 1 120 ? 29.981 16.746 60.954 1.00 18.77 116 GLY D CA 1
ATOM 5530 C C . GLY D 1 120 ? 30.713 17.949 61.501 1.00 19.02 116 GLY D C 1
ATOM 5531 O O . GLY D 1 120 ? 31.929 17.942 61.652 1.00 19.19 116 GLY D O 1
ATOM 5532 N N . LEU D 1 121 ? 29.956 18.999 61.764 1.00 19.42 117 LEU D N 1
ATOM 5533 C CA . LEU D 1 121 ? 30.515 20.284 62.151 1.00 19.93 117 LEU D CA 1
ATOM 5534 C C . LEU D 1 121 ? 30.940 20.233 63.610 1.00 19.65 117 LEU D C 1
ATOM 5535 O O . LEU D 1 121 ? 30.361 19.464 64.376 1.00 18.66 117 LEU D O 1
ATOM 5540 N N . ASN D 1 122 ? 31.942 21.045 63.974 1.00 19.27 118 ASN D N 1
ATOM 5541 C CA . ASN D 1 122 ? 32.392 21.222 65.350 1.00 19.49 118 ASN D CA 1
ATOM 5542 C C . ASN D 1 122 ? 32.862 19.897 66.039 1.00 18.87 118 ASN D C 1
ATOM 5543 O O . ASN D 1 122 ? 32.571 19.641 67.203 1.00 18.08 118 ASN D O 1
ATOM 5548 N N . ALA D 1 123 ? 33.600 19.072 65.301 1.00 18.24 119 ALA D N 1
ATOM 5549 C CA . ALA D 1 123 ? 34.008 17.763 65.797 1.00 17.52 119 ALA D CA 1
ATOM 5550 C C . ALA D 1 123 ? 34.776 17.842 67.128 1.00 16.59 119 ALA D C 1
ATOM 5551 O O . ALA D 1 123 ? 34.632 16.979 67.985 1.00 16.84 119 ALA D O 1
ATOM 5553 N N . GLN D 1 124 ? 35.568 18.885 67.290 1.00 15.96 120 GLN D N 1
ATOM 5554 C CA . GLN D 1 124 ? 36.369 19.109 68.502 1.00 15.50 120 GLN D CA 1
ATOM 5555 C C . GLN D 1 124 ? 35.506 19.383 69.732 1.00 15.42 120 GLN D C 1
ATOM 5556 O O . GLN D 1 124 ? 35.719 18.799 70.794 1.00 15.14 120 GLN D O 1
ATOM 5562 N N . GLU D 1 125 ? 34.517 20.253 69.567 1.00 15.34 121 GLU D N 1
ATOM 5563 C CA . GLU D 1 125 ? 33.517 20.515 70.608 1.00 15.77 121 GLU D CA 1
ATOM 5564 C C . GLU D 1 125 ? 32.753 19.250 70.957 1.00 15.35 121 GLU D C 1
ATOM 5565 O O . GLU D 1 125 ? 32.439 19.019 72.114 1.00 15.96 121 GLU D O 1
ATOM 5571 N N . GLN D 1 126 ? 32.443 18.433 69.948 1.00 15.54 122 GLN D N 1
ATOM 5572 C CA . GLN D 1 126 ? 31.669 17.217 70.172 1.00 15.03 122 GLN D CA 1
ATOM 5573 C C . GLN D 1 126 ? 32.483 16.313 71.078 1.00 14.79 122 GLN D C 1
ATOM 5574 O O . GLN D 1 126 ? 31.952 15.765 72.025 1.00 14.48 122 GLN D O 1
ATOM 5580 N N . ALA D 1 127 ? 33.775 16.194 70.776 1.00 14.96 123 ALA D N 1
ATOM 5581 C CA . ALA D 1 127 ? 34.693 15.320 71.512 1.00 15.06 123 ALA D CA 1
ATOM 5582 C C . ALA D 1 127 ? 34.946 15.841 72.930 1.00 15.89 123 ALA D C 1
ATOM 5583 O O . ALA D 1 127 ? 35.113 15.061 73.867 1.00 15.87 123 ALA D O 1
ATOM 5585 N N . TYR D 1 128 ? 34.970 17.161 73.075 1.00 16.19 124 TYR D N 1
ATOM 5586 C CA . TYR D 1 128 ? 35.155 17.799 74.373 1.00 17.25 124 TYR D CA 1
ATOM 5587 C C . TYR D 1 128 ? 33.997 17.474 75.322 1.00 17.01 124 TYR D C 1
ATOM 5588 O O . TYR D 1 128 ? 34.204 17.014 76.452 1.00 16.98 124 TYR D O 1
ATOM 5597 N N . LYS D 1 129 ? 32.775 17.700 74.840 1.00 17.37 125 LYS D N 1
ATOM 5598 C CA . LYS D 1 129 ? 31.546 17.432 75.620 1.00 16.78 125 LYS D CA 1
ATOM 5599 C C . LYS D 1 129 ? 31.278 15.940 75.817 1.00 16.20 125 LYS D C 1
ATOM 5600 O O . LYS D 1 129 ? 30.549 15.579 76.736 1.00 14.75 125 LYS D O 1
ATOM 5606 N N . ALA D 1 130 ? 31.839 15.083 74.950 1.00 14.73 126 ALA D N 1
ATOM 5607 C CA . ALA D 1 130 ? 31.706 13.632 75.104 1.00 14.45 126 ALA D CA 1
ATOM 5608 C C . ALA D 1 130 ? 32.634 13.073 76.196 1.00 14.08 126 ALA D C 1
ATOM 5609 O O . ALA D 1 130 ? 32.423 11.950 76.699 1.00 13.87 126 ALA D O 1
ATOM 5611 N N . GLY D 1 131 ? 33.664 13.844 76.544 1.00 13.03 127 GLY D N 1
ATOM 5612 C CA . GLY D 1 131 ? 34.603 13.488 77.615 1.00 12.48 127 GLY D CA 1
ATOM 5613 C C . GLY D 1 131 ? 35.613 12.404 77.241 1.00 11.98 127 GLY D C 1
ATOM 5614 O O . GLY D 1 131 ? 36.126 11.706 78.128 1.00 10.96 127 GLY D O 1
ATOM 5615 N N . VAL D 1 132 ? 35.892 12.263 75.935 1.00 10.98 128 VAL D N 1
ATOM 5616 C CA . VAL D 1 132 ? 36.919 11.315 75.461 1.00 11.00 128 VAL D CA 1
ATOM 5617 C C . VAL D 1 132 ? 38.293 11.650 76.047 1.00 10.64 128 VAL D C 1
ATOM 5618 O O . VAL D 1 132 ? 38.579 12.795 76.318 1.00 11.04 128 VAL D O 1
ATOM 5622 N N . LYS D 1 133 ? 39.132 10.646 76.277 1.00 10.30 129 LYS D N 1
ATOM 5623 C CA . LYS D 1 133 ? 40.476 10.913 76.790 1.00 9.84 129 LYS D CA 1
ATOM 5624 C C . LYS D 1 133 ? 41.537 10.981 75.719 1.00 9.93 129 LYS D C 1
ATOM 5625 O O . LYS D 1 133 ? 42.638 11.472 75.981 1.00 10.31 129 LYS D O 1
ATOM 5631 N N . ILE D 1 134 ? 41.181 10.551 74.507 1.00 9.63 130 ILE D N 1
ATOM 5632 C CA . ILE D 1 134 ? 42.039 10.628 73.335 1.00 9.50 130 ILE D CA 1
ATOM 5633 C C . ILE D 1 134 ? 41.206 11.099 72.142 1.00 9.61 130 ILE D C 1
ATOM 5634 O O . ILE D 1 134 ? 40.096 10.630 71.908 1.00 8.65 130 ILE D O 1
ATOM 5639 N N . ALA D 1 135 ? 41.749 12.054 71.398 1.00 10.50 131 ALA D N 1
ATOM 5640 C CA . ALA D 1 135 ? 41.097 12.599 70.220 1.00 11.17 131 ALA D CA 1
ATOM 5641 C C . ALA D 1 135 ? 42.097 12.611 69.074 1.00 11.75 131 ALA D C 1
ATOM 5642 O O . ALA D 1 135 ? 43.178 12.078 69.219 1.00 12.62 131 ALA D O 1
ATOM 5644 N N . GLY D 1 136 ? 41.747 13.190 67.929 1.00 12.49 132 GLY D N 1
ATOM 5645 C CA . GLY D 1 136 ? 42.655 13.157 66.786 1.00 12.83 132 GLY D CA 1
ATOM 5646 C C . GLY D 1 136 ? 42.051 13.698 65.505 1.00 13.09 132 GLY D C 1
ATOM 5647 O O . GLY D 1 136 ? 41.003 14.335 65.540 1.00 13.29 132 GLY D O 1
ATOM 5648 N N . CYS D 1 137 ? 42.755 13.471 64.398 1.00 13.45 133 CYS D N 1
ATOM 5649 C CA . CYS D 1 137 ? 42.312 13.841 63.056 1.00 14.09 133 CYS D CA 1
ATOM 5650 C C . CYS D 1 137 ? 42.405 12.645 62.089 1.00 14.03 133 CYS D C 1
ATOM 5651 O O . CYS D 1 137 ? 43.091 11.659 62.352 1.00 14.37 133 CYS D O 1
ATOM 5654 N N . THR D 1 138 ? 41.677 12.741 60.993 1.00 13.95 134 THR D N 1
ATOM 5655 C CA . THR D 1 138 ? 41.587 11.673 60.021 1.00 14.69 134 THR D CA 1
ATOM 5656 C C . THR D 1 138 ? 41.713 12.267 58.627 1.00 14.77 134 THR D C 1
ATOM 5657 O O . THR D 1 138 ? 40.986 13.198 58.273 1.00 14.25 134 THR D O 1
ATOM 5661 N N . LEU D 1 139 ? 42.652 11.730 57.854 1.00 14.81 135 LEU D N 1
ATOM 5662 C CA . LEU D 1 139 ? 42.733 12.010 56.440 1.00 14.21 135 LEU D CA 1
ATOM 5663 C C . LEU D 1 139 ? 41.988 10.929 55.729 1.00 14.37 135 LEU D C 1
ATOM 5664 O O . LEU D 1 139 ? 42.245 9.739 55.942 1.00 14.73 135 LEU D O 1
ATOM 5669 N N . HIS D 1 140 ? 41.076 11.328 54.851 1.00 14.60 136 HIS D N 1
ATOM 5670 C CA . HIS D 1 140 ? 40.248 10.361 54.153 1.00 14.32 136 HIS D CA 1
ATOM 5671 C C . HIS D 1 140 ? 39.780 10.844 52.796 1.00 14.21 136 HIS D C 1
ATOM 5672 O O . HIS D 1 140 ? 39.703 12.034 52.544 1.00 15.40 136 HIS D O 1
ATOM 5679 N N . TYR D 1 141 ? 39.424 9.900 51.955 1.00 14.35 137 TYR D N 1
ATOM 5680 C CA . TYR D 1 141 ? 38.808 10.175 50.672 1.00 14.63 137 TYR D CA 1
ATOM 5681 C C . TYR D 1 141 ? 37.369 10.643 50.857 1.00 14.27 137 TYR D C 1
ATOM 5682 O O . TYR D 1 141 ? 36.655 10.170 51.745 1.00 15.02 137 TYR D O 1
ATOM 5691 N N . VAL D 1 142 ? 36.952 11.581 50.030 1.00 13.87 138 VAL D N 1
ATOM 5692 C CA . VAL D 1 142 ? 35.579 12.057 50.035 1.00 14.29 138 VAL D CA 1
ATOM 5693 C C . VAL D 1 142 ? 34.742 11.283 49.023 1.00 14.80 138 VAL D C 1
ATOM 5694 O O . VAL D 1 142 ? 35.036 11.289 47.809 1.00 14.58 138 VAL D O 1
ATOM 5698 N N . TYR D 1 143 ? 33.724 10.606 49.550 1.00 15.00 139 TYR D N 1
ATOM 5699 C CA . TYR D 1 143 ? 32.782 9.793 48.785 1.00 16.40 139 TYR D CA 1
ATOM 5700 C C . TYR D 1 143 ? 31.395 10.428 48.943 1.00 16.63 139 TYR D C 1
ATOM 5701 O O . TYR D 1 143 ? 31.288 11.492 49.519 1.00 16.44 139 TYR D O 1
ATOM 5710 N N . GLN D 1 144 ? 30.344 9.778 48.436 1.00 17.55 140 GLN D N 1
ATOM 5711 C CA . GLN D 1 144 ? 28.974 10.308 48.542 1.00 17.98 140 GLN D CA 1
ATOM 5712 C C . GLN D 1 144 ? 28.503 10.483 50.007 1.00 17.68 140 GLN D C 1
ATOM 5713 O O . GLN D 1 144 ? 27.928 11.512 50.348 1.00 18.02 140 GLN D O 1
ATOM 5719 N N . GLU D 1 145 ? 28.781 9.528 50.882 1.00 17.44 141 GLU D N 1
ATOM 5720 C CA . GLU D 1 145 ? 28.364 9.646 52.284 1.00 17.23 141 GLU D CA 1
ATOM 5721 C C . GLU D 1 145 ? 29.283 10.591 53.084 1.00 16.89 141 GLU D C 1
ATOM 5722 O O . GLU D 1 145 ? 30.508 10.423 53.102 1.00 15.74 141 GLU D O 1
ATOM 5728 N N . LEU D 1 146 ? 28.676 11.587 53.736 1.00 16.77 142 LEU D N 1
ATOM 5729 C CA . LEU D 1 146 ? 29.428 12.629 54.466 1.00 16.77 142 LEU D CA 1
ATOM 5730 C C . LEU D 1 146 ? 30.338 12.022 55.536 1.00 16.16 142 LEU D C 1
ATOM 5731 O O . LEU D 1 146 ? 29.889 11.236 56.362 1.00 16.17 142 LEU D O 1
ATOM 5736 N N . ASP D 1 147 ? 31.614 12.387 55.474 1.00 16.13 143 ASP D N 1
ATOM 5737 C CA . ASP D 1 147 ? 32.657 11.938 56.386 1.00 16.60 143 ASP D CA 1
ATOM 5738 C C . ASP D 1 147 ? 32.786 10.408 56.618 1.00 16.46 143 ASP D C 1
ATOM 5739 O O . ASP D 1 147 ? 33.148 9.990 57.721 1.00 15.85 143 ASP D O 1
ATOM 5744 N N . ALA D 1 148 ? 32.501 9.598 55.594 1.00 16.12 144 ALA D N 1
ATOM 5745 C CA . ALA D 1 148 ? 32.560 8.116 55.709 1.00 16.88 144 ALA D CA 1
ATOM 5746 C C . ALA D 1 148 ? 33.395 7.442 54.607 1.00 16.85 144 ALA D C 1
ATOM 5747 O O . ALA D 1 148 ? 33.433 6.225 54.534 1.00 17.85 144 ALA D O 1
ATOM 5749 N N . GLY D 1 149 ? 34.087 8.205 53.763 1.00 16.84 145 GLY D N 1
ATOM 5750 C CA . GLY D 1 149 ? 34.959 7.582 52.755 1.00 15.64 145 GLY D CA 1
ATOM 5751 C C . GLY D 1 149 ? 36.180 6.886 53.341 1.00 15.22 145 GLY D C 1
ATOM 5752 O O . GLY D 1 149 ? 36.532 7.099 54.491 1.00 14.77 145 GLY D O 1
ATOM 5753 N N . PRO D 1 150 ? 36.872 6.062 52.538 1.00 15.20 146 PRO D N 1
ATOM 5754 C CA . PRO D 1 150 ? 37.976 5.269 53.104 1.00 15.18 146 PRO D CA 1
ATOM 5755 C C . PRO D 1 150 ? 39.074 6.089 53.822 1.00 15.05 146 PRO D C 1
ATOM 5756 O O . PRO D 1 150 ? 39.505 7.133 53.328 1.00 13.37 146 PRO D O 1
ATOM 5760 N N . ILE D 1 151 ? 39.489 5.602 54.991 1.00 15.06 147 ILE D N 1
ATOM 5761 C CA . ILE D 1 151 ? 40.478 6.287 55.817 1.00 15.20 147 ILE D CA 1
ATOM 5762 C C . ILE D 1 151 ? 41.882 6.079 55.244 1.00 15.45 147 ILE D C 1
ATOM 5763 O O . ILE D 1 151 ? 42.241 4.968 54.894 1.00 15.35 147 ILE D O 1
ATOM 5768 N N . ILE D 1 152 ? 42.660 7.153 55.155 1.00 16.02 148 ILE D N 1
ATOM 5769 C CA . ILE D 1 152 ? 44.048 7.109 54.686 1.00 16.68 148 ILE D CA 1
ATOM 5770 C C . ILE D 1 152 ? 45.025 7.175 55.859 1.00 16.97 148 ILE D C 1
ATOM 5771 O O . ILE D 1 152 ? 45.904 6.340 55.986 1.00 17.65 148 ILE D O 1
ATOM 5776 N N . MET D 1 153 ? 44.868 8.181 56.698 1.00 17.61 149 MET D N 1
ATOM 5777 C CA . MET D 1 153 ? 45.726 8.374 57.865 1.00 18.57 149 MET D CA 1
ATOM 5778 C C . MET D 1 153 ? 44.929 8.871 59.076 1.00 17.45 149 MET D C 1
ATOM 5779 O O . MET D 1 153 ? 43.983 9.630 58.914 1.00 18.00 149 MET D O 1
ATOM 5784 N N . GLN D 1 154 ? 45.339 8.448 60.270 1.00 16.69 150 GLN D N 1
ATOM 5785 C CA . GLN D 1 154 ? 44.809 8.980 61.541 1.00 16.40 150 GLN D CA 1
ATOM 5786 C C . GLN D 1 154 ? 45.949 9.274 62.530 1.00 15.69 150 GLN D C 1
ATOM 5787 O O . GLN D 1 154 ? 46.873 8.476 62.687 1.00 15.65 150 GLN D O 1
ATOM 5793 N N . ALA D 1 155 ? 45.900 10.431 63.174 1.00 14.68 151 ALA D N 1
ATOM 5794 C CA . ALA D 1 155 ? 46.849 10.725 64.226 1.00 14.47 151 ALA D CA 1
ATOM 5795 C C . ALA D 1 155 ? 46.114 10.964 65.532 1.00 13.99 151 ALA D C 1
ATOM 5796 O O . ALA D 1 155 ? 45.121 11.684 65.564 1.00 14.03 151 ALA D O 1
ATOM 5798 N N . ALA D 1 156 ? 46.639 10.398 66.612 1.00 13.96 152 ALA D N 1
ATOM 5799 C CA . ALA D 1 156 ? 46.042 10.518 67.941 1.00 13.98 152 ALA D CA 1
ATOM 5800 C C . ALA D 1 156 ? 46.723 11.555 68.818 1.00 14.21 152 ALA D C 1
ATOM 5801 O O . ALA D 1 156 ? 47.923 11.782 68.713 1.00 14.92 152 ALA D O 1
ATOM 5803 N N . VAL D 1 157 ? 45.936 12.125 69.722 1.00 14.21 153 VAL D N 1
ATOM 5804 C CA . VAL D 1 157 ? 46.317 13.232 70.574 1.00 14.88 153 VAL D CA 1
ATOM 5805 C C . VAL D 1 157 ? 45.609 13.047 71.913 1.00 15.08 153 VAL D C 1
ATOM 5806 O O . VAL D 1 157 ? 44.445 12.677 71.932 1.00 15.43 153 VAL D O 1
ATOM 5810 N N . PRO D 1 158 ? 46.298 13.283 73.038 1.00 15.34 154 PRO D N 1
ATOM 5811 C CA . PRO D 1 158 ? 45.605 13.230 74.322 1.00 15.51 154 PRO D CA 1
ATOM 5812 C C . PRO D 1 158 ? 44.651 14.409 74.527 1.00 15.59 154 PRO D C 1
ATOM 5813 O O . PRO D 1 158 ? 44.792 15.436 73.875 1.00 16.25 154 PRO D O 1
ATOM 5817 N N . VAL D 1 159 ? 43.681 14.231 75.412 1.00 15.61 155 VAL D N 1
ATOM 5818 C CA . VAL D 1 159 ? 42.860 15.313 75.934 1.00 15.35 155 VAL D CA 1
ATOM 5819 C C . VAL D 1 159 ? 43.281 15.452 77.386 1.00 15.93 155 VAL D C 1
ATOM 5820 O O . VAL D 1 159 ? 43.340 14.460 78.106 1.00 15.91 155 VAL D O 1
ATOM 5824 N N . LEU D 1 160 ? 43.558 16.674 77.823 1.00 16.76 156 LEU D N 1
ATOM 5825 C CA . LEU D 1 160 ? 44.091 16.935 79.170 1.00 17.14 156 LEU D CA 1
ATOM 5826 C C . LEU D 1 160 ? 43.000 17.413 80.132 1.00 17.68 156 LEU D C 1
ATOM 5827 O O . LEU D 1 160 ? 41.974 17.931 79.708 1.00 18.47 156 LEU D O 1
ATOM 5832 N N . ARG D 1 161 ? 43.220 17.271 81.430 1.00 18.26 157 ARG D N 1
ATOM 5833 C CA . ARG D 1 161 ? 42.203 17.690 82.389 1.00 18.91 157 ARG D CA 1
ATOM 5834 C C . ARG D 1 161 ? 41.819 19.149 82.209 1.00 19.09 157 ARG D C 1
ATOM 5835 O O . ARG D 1 161 ? 40.639 19.487 82.234 1.00 19.91 157 ARG D O 1
ATOM 5843 N N . GLU D 1 162 ? 42.806 20.013 82.003 1.00 19.02 158 GLU D N 1
ATOM 5844 C CA . GLU D 1 162 ? 42.540 21.452 81.958 1.00 19.07 158 GLU D CA 1
ATOM 5845 C C . GLU D 1 162 ? 42.231 22.008 80.552 1.00 18.87 158 GLU D C 1
ATOM 5846 O O . GLU D 1 162 ? 42.229 23.219 80.365 1.00 18.99 158 GLU D O 1
ATOM 5852 N N . ASP D 1 163 ? 41.944 21.141 79.578 1.00 18.43 159 ASP D N 1
ATOM 5853 C CA . ASP D 1 163 ? 41.638 21.604 78.206 1.00 18.57 159 ASP D CA 1
ATOM 5854 C C . ASP D 1 163 ? 40.286 22.291 78.144 1.00 18.50 159 ASP D C 1
ATOM 5855 O O . ASP D 1 163 ? 39.384 21.985 78.934 1.00 18.96 159 ASP D O 1
ATOM 5860 N N . THR D 1 164 ? 40.171 23.202 77.190 1.00 17.94 160 THR D N 1
ATOM 5861 C CA . THR D 1 164 ? 38.902 23.737 76.737 1.00 18.26 160 THR D CA 1
ATOM 5862 C C . THR D 1 164 ? 38.670 23.139 75.381 1.00 18.10 160 THR D C 1
ATOM 5863 O O . THR D 1 164 ? 39.593 22.565 74.795 1.00 18.37 160 THR D O 1
ATOM 5867 N N . ALA D 1 165 ? 37.465 23.289 74.847 1.00 17.97 161 ALA D N 1
ATOM 5868 C CA . ALA D 1 165 ? 37.223 22.921 73.442 1.00 17.57 161 ALA D CA 1
ATOM 5869 C C . ALA D 1 165 ? 38.280 23.538 72.524 1.00 17.32 161 ALA D C 1
ATOM 5870 O O . ALA D 1 165 ? 38.797 22.878 71.618 1.00 18.28 161 ALA D O 1
ATOM 5872 N N . GLU D 1 166 ? 38.621 24.794 72.774 1.00 17.09 162 GLU D N 1
ATOM 5873 C CA . GLU D 1 166 ? 39.544 25.526 71.897 1.00 16.56 162 GLU D CA 1
ATOM 5874 C C . GLU D 1 166 ? 41.012 25.051 72.057 1.00 15.20 162 GLU D C 1
ATOM 5875 O O . GLU D 1 166 ? 41.717 24.927 71.071 1.00 15.22 162 GLU D O 1
ATOM 5881 N N . SER D 1 167 ? 41.479 24.776 73.275 1.00 14.65 163 SER D N 1
ATOM 5882 C CA . SER D 1 167 ? 42.848 24.262 73.428 1.00 13.87 163 SER D CA 1
ATOM 5883 C C . SER D 1 167 ? 42.945 22.796 72.921 1.00 13.42 163 SER D C 1
ATOM 5884 O O . SER D 1 167 ? 43.977 22.367 72.408 1.00 13.98 163 SER D O 1
ATOM 5887 N N . LEU D 1 168 ? 41.866 22.037 73.004 1.00 12.80 164 LEU D N 1
ATOM 5888 C CA . LEU D 1 168 ? 41.856 20.720 72.361 1.00 12.58 164 LEU D CA 1
ATOM 5889 C C . LEU D 1 168 ? 41.969 20.900 70.832 1.00 12.71 164 LEU D C 1
ATOM 5890 O O . LEU D 1 168 ? 42.719 20.158 70.181 1.00 12.53 164 LEU D O 1
ATOM 5895 N N . ALA D 1 169 ? 41.269 21.896 70.273 1.00 12.65 165 ALA D N 1
ATOM 5896 C CA . ALA D 1 169 ? 41.285 22.105 68.817 1.00 13.80 165 ALA D CA 1
ATOM 5897 C C . ALA D 1 169 ? 42.707 22.402 68.337 1.00 14.14 165 ALA D C 1
ATOM 5898 O O . ALA D 1 169 ? 43.157 21.860 67.335 1.00 13.77 165 ALA D O 1
ATOM 5900 N N . SER D 1 170 ? 43.415 23.256 69.078 1.00 14.64 166 SER D N 1
ATOM 5901 C CA . SER D 1 170 ? 44.785 23.634 68.700 1.00 14.72 166 SER D CA 1
ATOM 5902 C C . SER D 1 170 ? 45.728 22.431 68.653 1.00 14.72 166 SER D C 1
ATOM 5903 O O . SER D 1 170 ? 46.522 22.319 67.717 1.00 14.23 166 SER D O 1
ATOM 5906 N N . ARG D 1 171 ? 45.641 21.536 69.650 1.00 14.25 167 ARG D N 1
ATOM 5907 C CA . ARG D 1 171 ? 46.478 20.306 69.653 1.00 14.29 167 ARG D CA 1
ATOM 5908 C C . ARG D 1 171 ? 46.164 19.402 68.450 1.00 14.24 167 ARG D C 1
ATOM 5909 O O . ARG D 1 171 ? 47.064 18.893 67.793 1.00 14.16 167 ARG D O 1
ATOM 5917 N N . ILE D 1 172 ? 44.884 19.259 68.136 1.00 14.50 168 ILE D N 1
ATOM 5918 C CA . ILE D 1 172 ? 44.460 18.499 66.955 1.00 13.95 168 ILE D CA 1
ATOM 5919 C C . ILE D 1 172 ? 44.919 19.167 65.678 1.00 14.14 168 ILE D C 1
ATOM 5920 O O . ILE D 1 172 ? 45.380 18.504 64.762 1.00 14.82 168 ILE D O 1
ATOM 5925 N N . LEU D 1 173 ? 44.771 20.481 65.608 1.00 14.40 169 LEU D N 1
ATOM 5926 C CA . LEU D 1 173 ? 45.276 21.242 64.473 1.00 14.12 169 LEU D CA 1
ATOM 5927 C C . LEU D 1 173 ? 46.778 20.996 64.236 1.00 14.61 169 LEU D C 1
ATOM 5928 O O . LEU D 1 173 ? 47.200 20.788 63.088 1.00 13.48 169 LEU D O 1
ATOM 5933 N N . ALA D 1 174 ? 47.582 21.031 65.307 1.00 14.55 170 ALA D N 1
ATOM 5934 C CA . ALA D 1 174 ? 49.030 20.805 65.162 1.00 15.23 170 ALA D CA 1
ATOM 5935 C C . ALA D 1 174 ? 49.323 19.415 64.579 1.00 15.82 170 ALA D C 1
ATOM 5936 O O . ALA D 1 174 ? 50.262 19.243 63.780 1.00 15.87 170 ALA D O 1
ATOM 5938 N N . ALA D 1 175 ? 48.506 18.440 64.973 1.00 16.29 171 ALA D N 1
ATOM 5939 C CA . ALA D 1 175 ? 48.609 17.096 64.436 1.00 16.45 171 ALA D CA 1
ATOM 5940 C C . ALA D 1 175 ? 48.169 17.003 62.949 1.00 16.76 171 ALA D C 1
ATOM 5941 O O . ALA D 1 175 ? 48.729 16.205 62.183 1.00 15.79 171 ALA D O 1
ATOM 5943 N N . GLU D 1 176 ? 47.169 17.803 62.552 1.00 17.09 172 GLU D N 1
ATOM 5944 C CA . GLU D 1 176 ? 46.783 17.900 61.124 1.00 17.62 172 GLU D CA 1
ATOM 5945 C C . GLU D 1 176 ? 47.949 18.450 60.268 1.00 17.42 172 GLU D C 1
ATOM 5946 O O . GLU D 1 176 ? 48.139 18.017 59.117 1.00 16.56 172 GLU D O 1
ATOM 5952 N N . HIS D 1 177 ? 48.727 19.389 60.828 1.00 17.52 173 HIS D N 1
ATOM 5953 C CA . HIS D 1 177 ? 49.871 19.968 60.099 1.00 17.58 173 HIS D CA 1
ATOM 5954 C C . HIS D 1 177 ? 50.926 18.917 59.772 1.00 17.76 173 HIS D C 1
ATOM 5955 O O . HIS D 1 177 ? 51.707 19.087 58.829 1.00 17.84 173 HIS D O 1
ATOM 5962 N N . VAL D 1 178 ? 50.980 17.847 60.565 1.00 17.49 174 VAL D N 1
ATOM 5963 C CA . VAL D 1 178 ? 51.921 16.765 60.304 1.00 16.84 174 VAL D CA 1
ATOM 5964 C C . VAL D 1 178 ? 51.265 15.759 59.379 1.00 17.11 174 VAL D C 1
ATOM 5965 O O . VAL D 1 178 ? 51.899 15.274 58.446 1.00 17.68 174 VAL D O 1
ATOM 5969 N N . CYS D 1 179 ? 49.986 15.480 59.617 1.00 17.33 175 CYS D N 1
ATOM 5970 C CA . CYS D 1 179 ? 49.266 14.375 58.965 1.00 18.26 175 CYS D CA 1
ATOM 5971 C C . CYS D 1 179 ? 48.921 14.656 57.498 1.00 18.56 175 CYS D C 1
ATOM 5972 O O . CYS D 1 179 ? 48.994 13.749 56.635 1.00 19.03 175 CYS D O 1
ATOM 5975 N N . TYR D 1 180 ? 48.567 15.908 57.205 1.00 18.20 176 TYR D N 1
ATOM 5976 C CA . TYR D 1 180 ? 48.084 16.259 55.874 1.00 17.96 176 TYR D CA 1
ATOM 5977 C C . TYR D 1 180 ? 49.206 16.084 54.860 1.00 17.87 176 TYR D C 1
ATOM 5978 O O . TYR D 1 180 ? 49.056 15.294 53.919 1.00 17.96 176 TYR D O 1
ATOM 5987 N N . PRO D 1 181 ? 50.335 16.792 55.054 1.00 17.28 177 PRO D N 1
ATOM 5988 C CA . PRO D 1 181 ? 51.415 16.692 54.085 1.00 17.07 177 PRO D CA 1
ATOM 5989 C C . PRO D 1 181 ? 52.005 15.296 53.917 1.00 17.00 177 PRO D C 1
ATOM 5990 O O . PRO D 1 181 ? 52.353 14.932 52.795 1.00 18.18 177 PRO D O 1
ATOM 5994 N N . LYS D 1 182 ? 52.135 14.530 54.992 1.00 16.53 178 LYS D N 1
ATOM 5995 C CA . LYS D 1 182 ? 52.609 13.143 54.896 1.00 16.96 178 LYS D CA 1
ATOM 5996 C C . LYS D 1 182 ? 51.748 12.277 53.959 1.00 16.88 178 LYS D C 1
ATOM 5997 O O . LYS D 1 182 ? 52.278 11.615 53.047 1.00 16.43 178 LYS D O 1
ATOM 6003 N N . GLY D 1 183 ? 50.438 12.249 54.200 1.00 16.56 179 GLY D N 1
ATOM 6004 C CA . GLY D 1 183 ? 49.523 11.518 53.316 1.00 16.40 179 GLY D CA 1
ATOM 6005 C C . GLY D 1 183 ? 49.589 11.959 51.850 1.00 16.48 179 GLY D C 1
ATOM 6006 O O . GLY D 1 183 ? 49.554 11.128 50.932 1.00 15.86 179 GLY D O 1
ATOM 6007 N N . VAL D 1 184 ? 49.692 13.265 51.610 1.00 16.52 180 VAL D N 1
ATOM 6008 C CA . VAL D 1 184 ? 49.776 13.762 50.213 1.00 16.86 180 VAL D CA 1
ATOM 6009 C C . VAL D 1 184 ? 51.083 13.284 49.565 1.00 17.48 180 VAL D C 1
ATOM 6010 O O . VAL D 1 184 ? 51.112 12.905 48.395 1.00 16.41 180 VAL D O 1
ATOM 6014 N N . LYS D 1 185 ? 52.159 13.299 50.347 1.00 18.76 181 LYS D N 1
ATOM 6015 C CA . LYS D 1 185 ? 53.432 12.782 49.876 1.00 19.88 181 LYS D CA 1
ATOM 6016 C C . LYS D 1 185 ? 53.325 11.282 49.577 1.00 19.97 181 LYS D C 1
ATOM 6017 O O . LYS D 1 185 ? 53.886 10.821 48.581 1.00 20.15 181 LYS D O 1
ATOM 6023 N N . LEU D 1 186 ? 52.615 10.518 50.412 1.00 19.84 182 LEU D N 1
ATOM 6024 C CA . LEU D 1 186 ? 52.502 9.088 50.141 1.00 20.00 182 LEU D CA 1
ATOM 6025 C C . LEU D 1 186 ? 51.751 8.862 48.836 1.00 19.92 182 LEU D C 1
ATOM 6026 O O . LEU D 1 186 ? 52.151 8.028 48.044 1.00 20.74 182 LEU D O 1
ATOM 6031 N N . ILE D 1 187 ? 50.683 9.609 48.595 1.00 20.02 183 ILE D N 1
ATOM 6032 C CA . ILE D 1 187 ? 49.942 9.477 47.347 1.00 20.20 183 ILE D CA 1
ATOM 6033 C C . ILE D 1 187 ? 50.834 9.871 46.175 1.00 20.62 183 ILE D C 1
ATOM 6034 O O . ILE D 1 187 ? 50.954 9.135 45.192 1.00 20.80 183 ILE D O 1
ATOM 6039 N N . ALA D 1 188 ? 51.468 11.036 46.294 1.00 20.72 184 ALA D N 1
ATOM 6040 C CA . ALA D 1 188 ? 52.386 11.528 45.262 1.00 20.77 184 ALA D CA 1
ATOM 6041 C C . ALA D 1 188 ? 53.433 10.477 44.864 1.00 20.97 184 ALA D C 1
ATOM 6042 O O . ALA D 1 188 ? 53.809 10.405 43.721 1.00 19.22 184 ALA D O 1
ATOM 6044 N N . GLN D 1 189 ? 53.888 9.670 45.824 1.00 21.71 185 GLN D N 1
ATOM 6045 C CA . GLN D 1 189 ? 54.916 8.668 45.554 1.00 22.60 185 GLN D CA 1
ATOM 6046 C C . GLN D 1 189 ? 54.319 7.302 45.162 1.00 23.18 185 GLN D C 1
ATOM 6047 O O . GLN D 1 189 ? 55.026 6.288 45.125 1.00 22.52 185 GLN D O 1
ATOM 6053 N N . ASP D 1 190 ? 53.015 7.291 44.890 1.00 24.09 186 ASP D N 1
ATOM 6054 C CA . ASP D 1 190 ? 52.299 6.114 44.417 1.00 24.86 186 ASP D CA 1
ATOM 6055 C C . ASP D 1 190 ? 52.311 4.926 45.393 1.00 25.24 186 ASP D C 1
ATOM 6056 O O . ASP D 1 190 ? 52.270 3.775 44.971 1.00 24.70 186 ASP D O 1
ATOM 6061 N N . LYS D 1 191 ? 52.329 5.221 46.695 1.00 25.79 187 LYS D N 1
ATOM 6062 C CA . LYS D 1 191 ? 52.438 4.195 47.738 1.00 26.28 187 LYS D CA 1
ATOM 6063 C C . LYS D 1 191 ? 51.092 3.850 48.366 1.00 26.92 187 LYS D C 1
ATOM 6064 O O . LYS D 1 191 ? 50.952 2.796 48.981 1.00 27.16 187 LYS D O 1
ATOM 6070 N N . ILE D 1 192 ? 50.111 4.738 48.222 1.00 27.47 188 ILE D N 1
ATOM 6071 C CA . ILE D 1 192 ? 48.760 4.450 48.656 1.00 28.06 188 ILE D CA 1
ATOM 6072 C C . ILE D 1 192 ? 48.019 3.615 47.624 1.00 29.13 188 ILE D C 1
ATOM 6073 O O . ILE D 1 192 ? 47.816 4.058 46.497 1.00 30.09 188 ILE D O 1
ATOM 6078 N N . LYS D 1 193 ? 47.632 2.401 48.012 1.00 29.80 189 LYS D N 1
ATOM 6079 C CA . LYS D 1 193 ? 46.740 1.564 47.206 1.00 30.61 189 LYS D CA 1
ATOM 6080 C C . LYS D 1 193 ? 45.444 1.283 47.982 1.00 31.16 189 LYS D C 1
ATOM 6081 O O . LYS D 1 193 ? 45.433 1.318 49.211 1.00 31.36 189 LYS D O 1
ATOM 6083 N N . LEU D 1 194 ? 44.364 1.014 47.248 1.00 32.08 190 LEU D N 1
ATOM 6084 C CA . LEU D 1 194 ? 43.080 0.614 47.824 1.00 32.60 190 LEU D CA 1
ATOM 6085 C C . LEU D 1 194 ? 42.866 -0.882 47.711 1.00 33.43 190 LEU D C 1
ATOM 6086 O O . LEU D 1 194 ? 43.205 -1.484 46.691 1.00 34.08 190 LEU D O 1
ATOM 6091 N N . CYS D 1 195 ? 42.297 -1.484 48.750 1.00 34.35 191 CYS D N 1
ATOM 6092 C CA . CYS D 1 195 ? 42.127 -2.936 48.803 1.00 35.45 191 CYS D CA 1
ATOM 6093 C C . CYS D 1 195 ? 40.865 -3.426 48.095 1.00 35.26 191 CYS D C 1
ATOM 6094 O O . CYS D 1 195 ? 40.057 -2.635 47.606 1.00 35.70 191 CYS D O 1
ATOM 6097 N N . ASP D 1 196 ? 40.713 -4.748 48.053 1.00 34.97 192 ASP D N 1
ATOM 6098 C CA . ASP D 1 196 ? 39.496 -5.385 47.558 1.00 34.46 192 ASP D CA 1
ATOM 6099 C C . ASP D 1 196 ? 38.290 -5.113 48.459 1.00 34.14 192 ASP D C 1
ATOM 6100 O O . ASP D 1 196 ? 37.156 -5.102 47.972 1.00 34.24 192 ASP D O 1
ATOM 6102 N N . ASP D 1 197 ? 38.542 -4.913 49.758 1.00 33.20 193 ASP D N 1
ATOM 6103 C CA . ASP D 1 197 ? 37.484 -4.716 50.775 1.00 32.76 193 ASP D CA 1
ATOM 6104 C C . ASP D 1 197 ? 37.062 -3.230 50.993 1.00 32.12 193 ASP D C 1
ATOM 6105 O O . ASP D 1 197 ? 36.131 -2.932 51.757 1.00 31.56 193 ASP D O 1
ATOM 6110 N N . GLY D 1 198 ? 37.757 -2.316 50.321 1.00 31.41 194 GLY D N 1
ATOM 6111 C CA . GLY D 1 198 ? 37.467 -0.889 50.407 1.00 30.79 194 GLY D CA 1
ATOM 6112 C C . GLY D 1 198 ? 38.370 -0.107 51.339 1.00 30.20 194 GLY D C 1
ATOM 6113 O O . GLY D 1 198 ? 38.109 1.050 51.575 1.00 30.86 194 GLY D O 1
ATOM 6114 N N . THR D 1 199 ? 39.424 -0.712 51.878 1.00 29.55 195 THR D N 1
ATOM 6115 C CA . THR D 1 199 ? 40.330 0.012 52.777 1.00 29.24 195 THR D CA 1
ATOM 6116 C C . THR D 1 199 ? 41.615 0.445 52.075 1.00 29.17 195 THR D C 1
ATOM 6117 O O . THR D 1 199 ? 41.851 0.099 50.911 1.00 28.50 195 THR D O 1
ATOM 6121 N N . VAL D 1 200 ? 42.424 1.213 52.806 1.00 29.13 196 VAL D N 1
ATOM 6122 C CA . VAL D 1 200 ? 43.621 1.853 52.281 1.00 29.81 196 VAL D CA 1
ATOM 6123 C C . VAL D 1 200 ? 44.874 1.340 52.982 1.00 30.35 196 VAL D C 1
ATOM 6124 O O . VAL D 1 200 ? 44.972 1.410 54.215 1.00 30.57 196 VAL D O 1
ATOM 6128 N N . GLN D 1 201 ? 45.834 0.846 52.193 1.00 30.79 197 GLN D N 1
ATOM 6129 C CA . GLN D 1 201 ? 47.112 0.398 52.735 1.00 31.41 197 GLN D CA 1
ATOM 6130 C C . GLN D 1 201 ? 48.292 1.101 52.065 1.00 31.38 197 GLN D C 1
ATOM 6131 O O . GLN D 1 201 ? 48.173 1.593 50.937 1.00 31.08 197 GLN D O 1
ATOM 6137 N N . CYS D 1 202 ? 49.422 1.149 52.776 1.00 31.74 198 CYS D N 1
ATOM 6138 C CA . CYS D 1 202 ? 50.682 1.675 52.239 1.00 32.44 198 CYS D CA 1
ATOM 6139 C C . CYS D 1 202 ? 51.684 0.572 51.845 1.00 32.58 198 CYS D C 1
ATOM 6140 O O . CYS D 1 202 ? 52.165 -0.164 52.705 1.00 32.56 198 CYS D O 1
ATOM 6143 N N . THR D 1 203 ? 52.011 0.483 50.555 1.00 33.04 199 THR D N 1
ATOM 6144 C CA . THR D 1 203 ? 53.089 -0.396 50.087 1.00 33.64 199 THR D CA 1
ATOM 6145 C C . THR D 1 203 ? 54.436 0.302 50.279 1.00 33.75 199 THR D C 1
ATOM 6146 O O . THR D 1 203 ? 55.025 0.812 49.326 1.00 34.23 199 THR D O 1
ATOM 6150 N N . GLY D 1 204 ? 54.910 0.338 51.519 1.00 33.64 200 GLY D N 1
ATOM 6151 C CA . GLY D 1 204 ? 56.181 0.984 51.832 1.00 33.26 200 GLY D CA 1
ATOM 6152 C C . GLY D 1 204 ? 56.614 0.747 53.265 1.00 32.88 200 GLY D C 1
ATOM 6153 O O . GLY D 1 204 ? 56.052 -0.104 53.973 1.00 33.10 200 GLY D O 1
ATOM 6154 N N . GLU D 1 205 ? 57.624 1.499 53.690 1.00 32.14 201 GLU D N 1
ATOM 6155 C CA . GLU D 1 205 ? 58.076 1.472 55.081 1.00 31.56 201 GLU D CA 1
ATOM 6156 C C . GLU D 1 205 ? 57.131 2.286 55.977 1.00 30.87 201 GLU D C 1
ATOM 6157 O O . GLU D 1 205 ? 57.177 2.171 57.204 1.00 30.71 201 GLU D O 1
ATOM 6159 N N . ASP D 1 206 ? 56.263 3.086 55.354 1.00 29.97 202 ASP D N 1
ATOM 6160 C CA . ASP D 1 206 ? 55.429 4.031 56.074 1.00 29.58 202 ASP D CA 1
ATOM 6161 C C . ASP D 1 206 ? 54.130 3.419 56.619 1.00 28.43 202 ASP D C 1
ATOM 6162 O O . ASP D 1 206 ? 53.382 2.751 55.897 1.00 28.29 202 ASP D O 1
ATOM 6167 N N . GLU D 1 207 ? 53.877 3.660 57.903 1.00 26.93 203 GLU D N 1
ATOM 6168 C CA . GLU D 1 207 ? 52.622 3.255 58.533 1.00 26.02 203 GLU D CA 1
ATOM 6169 C C . GLU D 1 207 ? 51.651 4.421 58.491 1.00 24.58 203 GLU D C 1
ATOM 6170 O O . GLU D 1 207 ? 52.047 5.565 58.256 1.00 24.88 203 GLU D O 1
ATOM 6176 N N . LEU D 1 208 ? 50.373 4.120 58.691 1.00 23.16 204 LEU D N 1
ATOM 6177 C CA . LEU D 1 208 ? 49.291 5.080 58.458 1.00 21.85 204 LEU D CA 1
ATOM 6178 C C . LEU D 1 208 ? 48.671 5.635 59.749 1.00 21.36 204 LEU D C 1
ATOM 6179 O O . LEU D 1 208 ? 47.634 6.279 59.709 1.00 21.19 204 LEU D O 1
ATOM 6184 N N . PHE D 1 209 ? 49.334 5.394 60.879 1.00 20.97 205 PHE D N 1
ATOM 6185 C CA . PHE D 1 209 ? 48.935 5.931 62.178 1.00 20.23 205 PHE D CA 1
ATOM 6186 C C . PHE D 1 209 ? 50.046 6.824 62.691 1.00 20.20 205 PHE D C 1
ATOM 6187 O O . PHE D 1 209 ? 51.207 6.620 62.366 1.00 19.81 205 PHE D O 1
ATOM 6195 N N . LEU D 1 210 ? 49.688 7.809 63.502 1.00 20.87 206 LEU D N 1
ATOM 6196 C CA . LEU D 1 210 ? 50.666 8.690 64.148 1.00 21.35 206 LEU D CA 1
ATOM 6197 C C . LEU D 1 210 ? 50.209 8.929 65.568 1.00 21.69 206 LEU D C 1
ATOM 6198 O O . LEU D 1 210 ? 49.022 9.087 65.796 1.00 20.56 206 LEU D O 1
ATOM 6203 N N . PHE D 1 211 ? 51.150 8.988 66.508 1.00 23.14 207 PHE D N 1
ATOM 6204 C CA . PHE D 1 211 ? 50.837 9.191 67.920 1.00 24.60 207 PHE D CA 1
ATOM 6205 C C . PHE D 1 211 ? 51.495 10.466 68.493 1.00 25.44 207 PHE D C 1
ATOM 6206 O O . PHE D 1 211 ? 52.521 10.402 69.189 1.00 26.02 207 PHE D O 1
ATOM 6214 N N . GLN D 1 212 ? 50.881 11.615 68.243 1.00 25.67 208 GLN D N 1
ATOM 6215 C CA . GLN D 1 212 ? 51.446 12.887 68.677 1.00 26.02 208 GLN D CA 1
ATOM 6216 C C . GLN D 1 212 ? 51.185 13.070 70.183 1.00 26.66 208 GLN D C 1
ATOM 6217 O O . GLN D 1 212 ? 50.256 13.771 70.596 1.00 26.48 208 GLN D O 1
ATOM 6223 N N . GLU D 1 213 ? 52.012 12.428 70.997 1.00 27.02 209 GLU D N 1
ATOM 6224 C CA . GLU D 1 213 ? 51.859 12.502 72.450 1.00 27.84 209 GLU D CA 1
ATOM 6225 C C . GLU D 1 213 ? 52.507 13.773 73.003 1.00 27.94 209 GLU D C 1
ATOM 6226 O O . GLU D 1 213 ? 52.299 14.112 74.168 1.00 28.60 209 GLU D O 1
#

CATH classification: 3.40.50.170

Secondary structure (DSSP, 8-state):
--EEEEEEESS--HHHHHHHHHT----SEEEEEEEES-TT-THHHHHHHTT--EEE--BTTB-HHHHHHHHHHTT-SEEEESS--S---HHHHHHTTTSEEEEESS-TTTT-SS-HHHHHHHHT-SEEEEEEEE--SSTT-SPEEEEEEEE--TT--HHHHHHHHHHHHHHHHHHHHHHHHTT-EEE-TTS-EEESSS--SEEE---/--EEEEEEESS--HHHHHHHHHT---EEEEEEEES-TT-THHHHHHHTT--EEE--TTTT-HHHHHHHHHHTT-SEEEESS--S---HHHHHHTTTSEEEEESSSTTSS-STTHHHHHHHHT-SEEEEEEEE--SSTT-SPEEEEEEEE--TT--HHHHHHHHHHHHHHHHHHHHHHHHTT-EEE-TTS-EEE-SS--SEEE--/--EEEEEEESSS-HHHHHHHHHH-STT-SEEEEEEEES-TT-THHHHHHHTT--EEE--BTTB-HHHHHHHHHHTT-SEEEESS--SPPPHHHHHHTTT-EEEEESS-TTSS-SS-HHHHHHHHT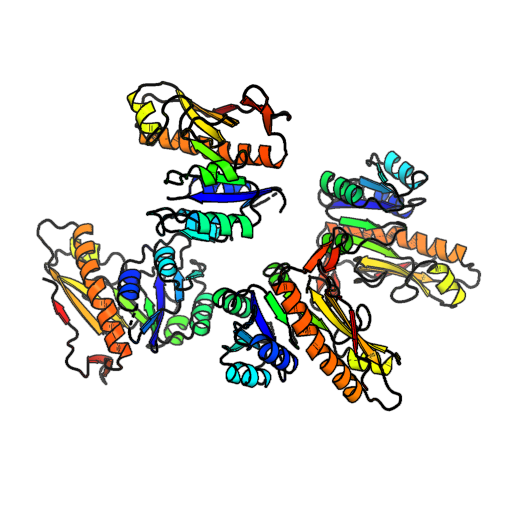-SEEEEEEEE--SSTT-SPEEEEEEEE--TT--HHHHHHHHHHHHHHHHHHHHHHHHTT-EEE-TTS-EEESSS--SEEE----/--EEEEEEESS--HHHHHHHHHT---EEEEEEEES-TT-THHHHHHHTT--EEE--TTTT-HHHHHHHHHHTT-SEEEESS--SPPPHHHHHHTTT-EEEEESSSTTSS-STTHHHHHHHHT-SEEEEEEEE--SSTT-SPEEEEEEEE--TT--HHHHHHHHHHHHHHHHHHHHHHHHTT-EEE-TTS-EEESSS--SEEE--

B-factor: mean 17.83, std 6.27, range [2.0, 47.82]

Organism: Anaplasma phagocytophilum (strain HZ) (NCBI:txid212042)